Protein AF-0000000066664500 (afdb_homodimer)

Structure (mmCIF, N/CA/C/O backbone):
data_AF-0000000066664500-model_v1
#
loop_
_entity.id
_entity.type
_entity.pdbx_description
1 polymer 'Acyl-CoA reductase'
#
loop_
_atom_site.group_PDB
_atom_site.id
_atom_site.type_symbol
_atom_site.label_atom_id
_atom_site.label_alt_id
_atom_site.label_comp_id
_atom_site.label_asym_id
_atom_site.label_entity_id
_atom_site.label_seq_id
_atom_site.pdbx_PDB_ins_code
_atom_site.Cartn_x
_atom_site.Cartn_y
_atom_site.Cartn_z
_atom_site.occupancy
_atom_site.B_iso_or_equiv
_atom_site.auth_seq_id
_atom_site.auth_comp_id
_atom_site.auth_asym_id
_atom_site.auth_atom_id
_atom_site.pdbx_PDB_model_num
ATOM 1 N N . MET A 1 1 ? -22.906 22.797 33.031 1 75.44 1 MET A N 1
ATOM 2 C CA . MET A 1 1 ? -22.453 21.875 32 1 75.44 1 MET A CA 1
ATOM 3 C C . MET A 1 1 ? -23.5 21.734 30.906 1 75.44 1 MET A C 1
ATOM 5 O O . MET A 1 1 ? -24.688 21.578 31.188 1 75.44 1 MET A O 1
ATOM 9 N N . HIS A 1 2 ? -23.172 22.078 29.672 1 92 2 HIS A N 1
ATOM 10 C CA . HIS A 1 2 ? -24.062 21.953 28.531 1 92 2 HIS A CA 1
ATOM 11 C C . HIS A 1 2 ? -24.047 20.547 27.953 1 92 2 HIS A C 1
ATOM 13 O O . HIS A 1 2 ? -22.969 19.953 27.797 1 92 2 HIS A O 1
ATOM 19 N N . GLU A 1 3 ? -25.203 19.984 27.891 1 95.38 3 GLU A N 1
ATOM 20 C CA . GLU A 1 3 ? -25.312 18.625 27.391 1 95.38 3 GLU A CA 1
ATOM 21 C C . GLU A 1 3 ? -25.969 18.578 26.016 1 95.38 3 GLU A C 1
ATOM 23 O O . GLU A 1 3 ? -26.953 19.281 25.766 1 95.38 3 GLU A O 1
ATOM 28 N N . VAL A 1 4 ? -25.406 17.891 25.141 1 97.38 4 VAL A N 1
ATOM 29 C CA . VAL A 1 4 ? -25.938 17.703 23.781 1 97.38 4 VAL A CA 1
ATOM 30 C C . VAL A 1 4 ? -25.922 16.219 23.422 1 97.38 4 VAL A C 1
ATOM 32 O O . VAL A 1 4 ? -24.969 15.508 23.75 1 97.38 4 VAL A O 1
ATOM 35 N N . ALA A 1 5 ? -27 15.742 22.828 1 98.06 5 ALA A N 1
ATOM 36 C CA . ALA A 1 5 ? -27.078 14.367 22.312 1 98.06 5 ALA A CA 1
ATOM 37 C C . ALA A 1 5 ? -26.797 14.328 20.812 1 98.06 5 ALA A C 1
ATOM 39 O O . ALA A 1 5 ? -27.359 15.117 20.047 1 98.06 5 ALA A O 1
ATOM 40 N N . LEU A 1 6 ? -25.906 13.492 20.453 1 98.44 6 LEU A N 1
ATOM 41 C CA . LEU A 1 6 ? -25.625 13.227 19.047 1 98.44 6 LEU A CA 1
ATOM 42 C C . LEU A 1 6 ? -26.016 11.812 18.656 1 98.44 6 LEU A C 1
ATOM 44 O O . LEU A 1 6 ? -25.922 10.891 19.484 1 98.44 6 LEU A O 1
ATOM 48 N N . PRO A 1 7 ? -26.453 11.641 17.438 1 98.56 7 PRO A N 1
ATOM 49 C CA . PRO A 1 7 ? -26.734 10.289 16.938 1 98.56 7 PRO A CA 1
ATOM 50 C C . PRO A 1 7 ? -25.516 9.602 16.359 1 98.56 7 PRO A C 1
ATOM 52 O O . PRO A 1 7 ? -24.422 10.188 16.328 1 98.56 7 PRO A O 1
ATOM 55 N N . ILE A 1 8 ? -25.656 8.375 15.969 1 98.62 8 ILE A N 1
ATOM 56 C CA . ILE A 1 8 ? -24.719 7.695 15.07 1 98.62 8 ILE A CA 1
ATOM 57 C C . ILE A 1 8 ? -25.406 7.375 13.75 1 98.62 8 ILE A C 1
ATOM 59 O O . ILE A 1 8 ? -26.625 7.57 13.617 1 98.62 8 ILE A O 1
ATOM 63 N N . LEU A 1 9 ? -24.656 7.02 12.781 1 98.62 9 LEU A N 1
ATOM 64 C CA . LEU A 1 9 ? -25.188 6.629 11.477 1 98.62 9 LEU A CA 1
ATOM 65 C C . LEU A 1 9 ? -24.859 5.172 11.172 1 98.62 9 LEU A C 1
ATOM 67 O O . LEU A 1 9 ? -23.703 4.766 11.242 1 98.62 9 LEU A O 1
ATOM 71 N N . VAL A 1 10 ? -25.859 4.395 10.891 1 98.44 10 VAL A N 1
ATOM 72 C CA . VAL A 1 10 ? -25.719 3 10.484 1 98.44 10 VAL A CA 1
ATOM 73 C C . VAL A 1 10 ? -26.25 2.816 9.062 1 98.44 10 VAL A C 1
ATOM 75 O O . VAL A 1 10 ? -27.469 2.838 8.844 1 98.44 10 VAL A O 1
ATOM 78 N N . ASN A 1 11 ? -25.312 2.656 8.156 1 98 11 ASN A N 1
ATOM 79 C CA . ASN A 1 11 ? -25.656 2.518 6.742 1 98 11 ASN A CA 1
ATOM 80 C C . ASN A 1 11 ? -26.578 3.645 6.281 1 98 11 ASN A C 1
ATOM 82 O O . ASN A 1 11 ? -27.625 3.391 5.668 1 98 11 ASN A O 1
ATOM 86 N N . GLY A 1 12 ? -26.203 4.812 6.684 1 97.38 12 GLY A N 1
ATOM 87 C CA . GLY A 1 12 ? -26.875 6.016 6.238 1 97.38 12 GLY A CA 1
ATOM 88 C C . GLY A 1 12 ? -28.094 6.359 7.078 1 97.38 12 GLY A C 1
ATOM 89 O O . GLY A 1 12 ? -28.703 7.41 6.895 1 97.38 12 GLY A O 1
ATOM 90 N N . GLU A 1 13 ? -28.422 5.551 8 1 97.31 13 GLU A N 1
ATOM 91 C CA . GLU A 1 13 ? -29.594 5.793 8.836 1 97.31 13 GLU A CA 1
ATOM 92 C C . GLU A 1 13 ? -29.203 6.344 10.203 1 97.31 13 GLU A C 1
ATOM 94 O O . GLU A 1 13 ? -28.266 5.84 10.836 1 97.31 13 GLU A O 1
ATOM 99 N N . THR A 1 14 ? -29.953 7.305 10.633 1 98.06 14 THR A N 1
ATOM 100 C CA . THR A 1 14 ? -29.688 7.941 11.914 1 98.06 14 THR A CA 1
ATOM 101 C C . THR A 1 14 ? -30.188 7.082 13.062 1 98.06 14 THR A C 1
ATOM 103 O O . THR A 1 14 ? -31.344 6.652 13.062 1 98.06 14 THR A O 1
ATOM 106 N N . VAL A 1 15 ? -29.375 6.84 14 1 98.44 15 VAL A N 1
ATOM 107 C CA . VAL A 1 15 ? -29.719 6.125 15.227 1 98.44 15 VAL A CA 1
ATOM 108 C C . VAL A 1 15 ? -29.469 7.031 16.438 1 98.44 15 VAL A C 1
ATOM 110 O O . VAL A 1 15 ? -28.328 7.242 16.844 1 98.44 15 VAL A O 1
ATOM 113 N N . ALA A 1 16 ? -30.516 7.43 17.078 1 97.94 16 ALA A N 1
ATOM 114 C CA . ALA A 1 16 ? -30.422 8.359 18.203 1 97.94 16 ALA A CA 1
ATOM 115 C C . ALA A 1 16 ? -30.328 7.617 19.531 1 97.94 16 ALA A C 1
ATOM 117 O O . ALA A 1 16 ? -29.844 8.164 20.531 1 97.94 16 ALA A O 1
ATOM 118 N N . ASP A 1 17 ? -30.859 6.441 19.5 1 97.12 17 ASP A N 1
ATOM 119 C CA . ASP A 1 17 ? -30.906 5.602 20.688 1 97.12 17 ASP A CA 1
ATOM 120 C C . ASP A 1 17 ? -30.641 4.137 20.344 1 97.12 17 ASP A C 1
ATOM 122 O O . ASP A 1 17 ? -31.359 3.551 19.531 1 97.12 17 ASP A O 1
ATOM 126 N N . SER A 1 18 ? -29.641 3.541 21 1 95.69 18 SER A N 1
ATOM 127 C CA . SER A 1 18 ? -29.281 2.16 20.703 1 95.69 18 SER A CA 1
ATOM 128 C C . SER A 1 18 ? -29.969 1.187 21.656 1 95.69 18 SER A C 1
ATOM 130 O O . SER A 1 18 ? -29.766 -0.027 21.562 1 95.69 18 SER A O 1
ATOM 132 N N . GLY A 1 19 ? -30.672 1.673 22.578 1 95.88 19 GLY A N 1
ATOM 133 C CA . GLY A 1 19 ? -31.422 0.835 23.516 1 95.88 19 GLY A CA 1
ATOM 134 C C . GLY A 1 19 ? -30.641 0.507 24.766 1 95.88 19 GLY A C 1
ATOM 135 O O . GLY A 1 19 ? -31.141 -0.178 25.656 1 95.88 19 GLY A O 1
ATOM 136 N N . VAL A 1 20 ? -29.391 0.941 24.844 1 96.81 20 VAL A N 1
ATOM 137 C CA . VAL A 1 20 ? -28.562 0.758 26.031 1 96.81 20 VAL A CA 1
ATOM 138 C C . VAL A 1 20 ? -28.031 2.109 26.5 1 96.81 20 VAL A C 1
ATOM 140 O O . VAL A 1 20 ? -28.25 3.133 25.844 1 96.81 20 VAL A O 1
ATOM 143 N N . GLU A 1 21 ? -27.391 2.068 27.688 1 96.94 21 GLU A N 1
ATOM 144 C CA . GLU A 1 21 ? -26.828 3.305 28.219 1 96.94 21 GLU A CA 1
ATOM 145 C C . GLU A 1 21 ? -25.859 3.941 27.219 1 96.94 21 GLU A C 1
ATOM 147 O O . GLU A 1 21 ? -24.938 3.279 26.734 1 96.94 21 GLU A O 1
ATOM 152 N N . PRO A 1 22 ? -26.094 5.141 26.875 1 97.56 22 PRO A N 1
ATOM 153 C CA . PRO A 1 22 ? -25.219 5.812 25.906 1 97.56 22 PRO A CA 1
ATOM 154 C C . PRO A 1 22 ? -23.828 6.098 26.469 1 97.56 22 PRO A C 1
ATOM 156 O O . PRO A 1 22 ? -23.609 5.977 27.672 1 97.56 22 PRO A O 1
ATOM 159 N N . LEU A 1 23 ? -22.938 6.371 25.594 1 98.06 23 LEU A N 1
ATOM 160 C CA . LEU A 1 23 ? -21.609 6.844 25.984 1 98.06 23 LEU A CA 1
ATOM 161 C C . LEU A 1 23 ? -21.641 8.336 26.297 1 98.06 23 LEU A C 1
ATOM 163 O O . LEU A 1 23 ? -22.391 9.086 25.672 1 98.06 23 LEU A O 1
ATOM 167 N N . VAL A 1 24 ? -20.844 8.719 27.234 1 97.81 24 VAL A N 1
ATOM 168 C CA . VAL A 1 24 ? -20.734 10.125 27.609 1 97.81 24 VAL A CA 1
ATOM 169 C C . VAL A 1 24 ? -19.297 10.602 27.453 1 97.81 24 VAL A C 1
ATOM 171 O O . VAL A 1 24 ? -18.375 9.984 27.969 1 97.81 24 VAL A O 1
ATOM 174 N N . VAL A 1 25 ? -19.172 11.656 26.703 1 97.5 25 VAL A N 1
ATOM 175 C CA . VAL A 1 25 ? -17.859 12.289 26.547 1 97.5 25 VAL A CA 1
ATOM 176 C C . VAL A 1 25 ? -17.891 13.695 27.156 1 97.5 25 VAL A C 1
ATOM 178 O O . VAL A 1 25 ? -18.719 14.523 26.766 1 97.5 25 VAL A O 1
ATOM 181 N N . THR A 1 26 ? -16.953 13.93 28.078 1 96.81 26 THR A N 1
ATOM 182 C CA . THR A 1 26 ? -16.906 15.211 28.766 1 96.81 26 THR A CA 1
ATOM 183 C C . THR A 1 26 ? -15.695 16.016 28.297 1 96.81 26 THR A C 1
ATOM 185 O O . THR A 1 26 ? -14.594 15.484 28.172 1 96.81 26 THR A O 1
ATOM 188 N N . TYR A 1 27 ? -15.953 17.281 28.109 1 94.88 27 TYR A N 1
ATOM 189 C CA . TYR A 1 27 ? -14.898 18.188 27.656 1 94.88 27 TYR A CA 1
ATOM 190 C C . TYR A 1 27 ? -14.562 19.219 28.719 1 94.88 27 TYR A C 1
ATOM 192 O O . TYR A 1 27 ? -15.43 19.609 29.516 1 94.88 27 TYR A O 1
ATOM 200 N N . GLU A 1 28 ? -13.344 19.641 28.688 1 92.38 28 GLU A N 1
ATOM 201 C CA . GLU A 1 28 ? -12.883 20.625 29.656 1 92.38 28 GLU A CA 1
ATOM 202 C C . GLU A 1 28 ? -13.617 21.953 29.469 1 92.38 28 GLU A C 1
ATOM 204 O O . GLU A 1 28 ? -13.656 22.781 30.391 1 92.38 28 GLU A O 1
ATOM 209 N N . SER A 1 29 ? -14.164 22.172 28.312 1 90.5 29 SER A N 1
ATOM 210 C CA . SER A 1 29 ? -14.898 23.406 28.031 1 90.5 29 SER A CA 1
ATOM 211 C C . SER A 1 29 ? -16.203 23.453 28.797 1 90.5 29 SER A C 1
ATOM 213 O O . SER A 1 29 ? -16.891 24.484 28.812 1 90.5 29 SER A O 1
ATOM 215 N N . GLY A 1 30 ? -16.594 22.328 29.406 1 92.94 30 GLY A N 1
ATOM 216 C CA . GLY A 1 30 ? -17.828 22.266 30.172 1 92.94 30 GLY A CA 1
ATOM 217 C C . GLY A 1 30 ? -18.969 21.625 29.406 1 92.94 30 GLY A C 1
ATOM 218 O O . GLY A 1 30 ? -20.094 21.562 29.906 1 92.94 30 GLY A O 1
ATOM 219 N N . TRP A 1 31 ? -18.641 21.141 28.266 1 95.25 31 TRP A N 1
ATOM 220 C CA . TRP A 1 31 ? -19.656 20.5 27.453 1 95.25 31 TRP A CA 1
ATOM 221 C C . TRP A 1 31 ? -19.594 18.984 27.594 1 95.25 31 TRP A C 1
ATOM 223 O O . TRP A 1 31 ? -18.516 18.422 27.797 1 95.25 31 TRP A O 1
ATOM 233 N N . ARG A 1 32 ? -20.719 18.391 27.516 1 96.88 32 ARG A N 1
ATOM 234 C CA . ARG A 1 32 ? -20.859 16.938 27.562 1 96.88 32 ARG A CA 1
ATOM 235 C C . ARG A 1 32 ? -21.688 16.438 26.375 1 96.88 32 ARG A C 1
ATOM 237 O O . ARG A 1 32 ? -22.766 16.969 26.109 1 96.88 32 ARG A O 1
ATOM 244 N N . ILE A 1 33 ? -21.172 15.438 25.75 1 98 33 ILE A N 1
ATOM 245 C CA . ILE A 1 33 ? -21.891 14.852 24.625 1 98 33 ILE A CA 1
ATOM 246 C C . ILE A 1 33 ? -22.312 13.422 24.969 1 98 33 ILE A C 1
ATOM 248 O O . ILE A 1 33 ? -21.516 12.641 25.5 1 98 33 ILE A O 1
ATOM 252 N N . THR A 1 34 ? -23.547 13.148 24.734 1 98.25 34 THR A N 1
ATOM 253 C CA . THR A 1 34 ? -24.016 11.766 24.797 1 98.25 34 THR A CA 1
ATOM 254 C C . THR A 1 34 ? -24.203 11.203 23.391 1 98.25 34 THR A C 1
ATOM 256 O O . THR A 1 34 ? -24.688 11.906 22.5 1 98.25 34 THR A O 1
ATOM 259 N N . ILE A 1 35 ? -23.828 9.969 23.188 1 98.56 35 ILE A N 1
ATOM 260 C CA . ILE A 1 35 ? -23.875 9.352 21.859 1 98.56 35 ILE A CA 1
ATOM 261 C C . ILE A 1 35 ? -24.172 7.859 22 1 98.56 35 ILE A C 1
ATOM 263 O O . ILE A 1 35 ? -23.672 7.199 22.906 1 98.56 35 ILE A O 1
ATOM 267 N N . PRO A 1 36 ? -24.969 7.305 21.156 1 98.62 36 PRO A N 1
ATOM 268 C CA . PRO A 1 36 ? -25.344 5.895 21.297 1 98.62 36 PRO A CA 1
ATOM 269 C C . PRO A 1 36 ? -24.141 4.957 21.25 1 98.62 36 PRO A C 1
ATOM 271 O O . PRO A 1 36 ? -23.219 5.156 20.453 1 98.62 36 PRO A O 1
ATOM 274 N N . ARG A 1 37 ? -24.141 4 22.125 1 97.88 37 ARG A N 1
ATOM 275 C CA . ARG A 1 37 ? -23.156 2.93 22.109 1 97.88 37 ARG A CA 1
ATOM 276 C C . ARG A 1 37 ? -23.438 1.922 21.016 1 97.88 37 ARG A C 1
ATOM 278 O O . ARG A 1 37 ? -24.578 1.472 20.859 1 97.88 37 ARG A O 1
ATOM 285 N N . PRO A 1 38 ? -22.469 1.564 20.203 1 97.62 38 PRO A N 1
ATOM 286 C CA . PRO A 1 38 ? -22.703 0.499 19.219 1 97.62 38 PRO A CA 1
ATOM 287 C C . PRO A 1 38 ? -22.922 -0.864 19.875 1 97.62 38 PRO A C 1
ATOM 289 O O . PRO A 1 38 ? -21.984 -1.439 20.438 1 97.62 38 PRO A O 1
ATOM 292 N N . THR A 1 39 ? -24.094 -1.383 19.75 1 96.75 39 THR A N 1
ATOM 293 C CA . THR A 1 39 ? -24.406 -2.715 20.25 1 96.75 39 THR A CA 1
ATOM 294 C C . THR A 1 39 ? -24.062 -3.781 19.219 1 96.75 39 THR A C 1
ATOM 296 O O . THR A 1 39 ? -23.766 -3.463 18.062 1 96.75 39 THR A O 1
ATOM 299 N N . ALA A 1 40 ? -24.094 -5.027 19.656 1 96.25 40 ALA A N 1
ATOM 300 C CA . ALA A 1 40 ? -23.859 -6.145 18.75 1 96.25 40 ALA A CA 1
ATOM 301 C C . ALA A 1 40 ? -24.859 -6.125 17.594 1 96.25 40 ALA A C 1
ATOM 303 O O . ALA A 1 40 ? -24.516 -6.457 16.453 1 96.25 40 ALA A O 1
ATOM 304 N N . GLU A 1 41 ? -26.016 -5.738 17.906 1 96.69 41 GLU A N 1
ATOM 305 C CA . GLU A 1 41 ? -27.062 -5.668 16.891 1 96.69 41 GLU A CA 1
ATOM 306 C C . GLU A 1 41 ? -26.75 -4.594 15.852 1 96.69 41 GLU A C 1
ATOM 308 O O . GLU A 1 41 ? -26.906 -4.82 14.648 1 96.69 41 GLU A O 1
ATOM 313 N N . LEU A 1 42 ? -26.328 -3.48 16.312 1 96.81 42 LEU A N 1
ATOM 314 C CA . LEU A 1 42 ? -25.984 -2.398 15.391 1 96.81 42 LEU A CA 1
ATOM 315 C C . LEU A 1 42 ? -24.781 -2.773 14.531 1 96.81 42 LEU A C 1
ATOM 317 O O . LEU A 1 42 ? -24.719 -2.441 13.344 1 96.81 42 LEU A O 1
ATOM 321 N N . VAL A 1 43 ? -23.828 -3.438 15.164 1 97.38 43 VAL A N 1
ATOM 322 C CA . VAL A 1 43 ? -22.672 -3.906 14.422 1 97.38 43 VAL A CA 1
ATOM 323 C C . VAL A 1 43 ? -23.109 -4.852 13.305 1 97.38 43 VAL A C 1
ATOM 325 O O . VAL A 1 43 ? -22.672 -4.707 12.156 1 97.38 43 VAL A O 1
ATOM 328 N N . ARG A 1 44 ? -23.969 -5.781 13.609 1 97.25 44 ARG A N 1
ATOM 329 C CA . ARG A 1 44 ? -24.484 -6.699 12.602 1 97.25 44 ARG A CA 1
ATOM 330 C C . ARG A 1 44 ? -25.203 -5.941 11.484 1 97.25 44 ARG A C 1
ATOM 332 O O . ARG A 1 44 ? -25.094 -6.309 10.312 1 97.25 44 ARG A O 1
ATOM 339 N N . ASP A 1 45 ? -25.906 -4.93 11.875 1 97.5 45 ASP A N 1
ATOM 340 C CA . ASP A 1 45 ? -26.609 -4.125 10.883 1 97.5 45 ASP A CA 1
ATOM 341 C C . ASP A 1 45 ? -25.641 -3.453 9.922 1 97.5 45 ASP A C 1
ATOM 343 O O . ASP A 1 45 ? -25.859 -3.441 8.703 1 97.5 45 ASP A O 1
ATOM 347 N N . VAL A 1 46 ? -24.594 -2.883 10.477 1 97.5 46 VAL A N 1
ATOM 348 C CA . VAL A 1 46 ? -23.578 -2.252 9.648 1 97.5 46 VAL A CA 1
ATOM 349 C C . VAL A 1 46 ? -23 -3.273 8.672 1 97.5 46 VAL A C 1
ATOM 351 O O . VAL A 1 46 ? -22.812 -2.975 7.488 1 97.5 46 VAL A O 1
ATOM 354 N N . LEU A 1 47 ? -22.812 -4.508 9.148 1 96.69 47 LEU A N 1
ATOM 355 C CA . LEU A 1 47 ? -22.078 -5.527 8.398 1 96.69 47 LEU A CA 1
ATOM 356 C C . LEU A 1 47 ? -23 -6.207 7.383 1 96.69 47 LEU A C 1
ATOM 358 O O . LEU A 1 47 ? -22.531 -7.02 6.574 1 96.69 47 LEU A O 1
ATOM 362 N N . LYS A 1 48 ? -24.297 -5.816 7.344 1 95.38 48 LYS A N 1
ATOM 363 C CA . LYS A 1 48 ? -25.25 -6.352 6.363 1 95.38 48 LYS A CA 1
ATOM 364 C C . LYS A 1 48 ? -24.969 -5.789 4.973 1 95.38 48 LYS A C 1
ATOM 366 O O . LYS A 1 48 ? -25.328 -6.406 3.967 1 95.38 48 LYS A O 1
ATOM 371 N N . THR A 1 49 ? -24.422 -4.633 4.93 1 95.25 49 THR A N 1
ATOM 372 C CA . THR A 1 49 ? -24.094 -4.051 3.633 1 95.25 49 THR A CA 1
ATOM 373 C C . THR A 1 49 ? -23.016 -4.859 2.926 1 95.25 49 THR A C 1
ATOM 375 O O . THR A 1 49 ? -21.953 -5.117 3.5 1 95.25 49 THR A O 1
ATOM 378 N N . GLN A 1 50 ? -23.297 -5.207 1.733 1 94.38 50 GLN A N 1
ATOM 379 C CA . GLN A 1 50 ? -22.359 -6.039 0.981 1 94.38 50 GLN A CA 1
ATOM 380 C C . GLN A 1 50 ? -21.094 -5.27 0.645 1 94.38 50 GLN A C 1
ATOM 382 O O . GLN A 1 50 ? -21.141 -4.078 0.331 1 94.38 50 GLN A O 1
ATOM 387 N N . ARG A 1 51 ? -20.016 -5.969 0.596 1 93.81 51 ARG A N 1
ATOM 388 C CA . ARG A 1 51 ? -18.703 -5.383 0.379 1 93.81 51 ARG A CA 1
ATOM 389 C C . ARG A 1 51 ? -18.594 -4.789 -1.02 1 93.81 51 ARG A C 1
ATOM 391 O O . ARG A 1 51 ? -17.828 -3.84 -1.237 1 93.81 51 ARG A O 1
ATOM 398 N N . ASP A 1 52 ? -19.328 -5.316 -1.947 1 93.69 52 ASP A N 1
ATOM 399 C CA . ASP A 1 52 ? -19.219 -4.84 -3.324 1 93.69 52 ASP A CA 1
ATOM 400 C C . ASP A 1 52 ? -20.438 -4.012 -3.715 1 93.69 52 ASP A C 1
ATOM 402 O O . ASP A 1 52 ? -20.75 -3.873 -4.898 1 93.69 52 ASP A O 1
ATOM 406 N N . ALA A 1 53 ? -21.125 -3.434 -2.74 1 96.12 53 ALA A N 1
ATOM 407 C CA . ALA A 1 53 ? -22.375 -2.73 -2.951 1 96.12 53 ALA A CA 1
ATOM 408 C C . ALA A 1 53 ? -22.203 -1.574 -3.932 1 96.12 53 ALA A C 1
ATOM 410 O O . ALA A 1 53 ? -23.141 -1.219 -4.652 1 96.12 53 ALA A O 1
ATOM 411 N N . LEU A 1 54 ? -20.984 -1.002 -3.992 1 97.94 54 LEU A N 1
ATOM 412 C CA . LEU A 1 54 ? -20.781 0.194 -4.805 1 97.94 54 LEU A CA 1
ATOM 413 C C . LEU A 1 54 ? -19.969 -0.128 -6.059 1 97.94 54 LEU A C 1
ATOM 415 O O . LEU A 1 54 ? -19.656 0.766 -6.848 1 97.94 54 LEU A O 1
ATOM 419 N N . ALA A 1 55 ? -19.641 -1.363 -6.297 1 96.38 55 ALA A N 1
ATOM 420 C CA . ALA A 1 55 ? -18.656 -1.754 -7.309 1 96.38 55 ALA A CA 1
ATOM 421 C C . ALA A 1 55 ? -19.078 -1.277 -8.695 1 96.38 55 ALA A C 1
ATOM 423 O O . ALA A 1 55 ? -18.25 -0.904 -9.516 1 96.38 55 ALA A O 1
ATOM 424 N N . GLU A 1 56 ? -20.375 -1.222 -8.93 1 94.12 56 GLU A N 1
ATOM 425 C CA . GLU A 1 56 ? -20.859 -0.909 -10.273 1 94.12 56 GLU A CA 1
ATOM 426 C C . GLU A 1 56 ? -21.312 0.544 -10.375 1 94.12 56 GLU A C 1
ATOM 428 O O . GLU A 1 56 ? -21.781 0.984 -11.43 1 94.12 56 GLU A O 1
ATOM 433 N N . LEU A 1 57 ? -21.234 1.276 -9.258 1 97.88 57 LEU A N 1
ATOM 434 C CA . LEU A 1 57 ? -21.609 2.688 -9.297 1 97.88 57 LEU A CA 1
ATOM 435 C C . LEU A 1 57 ? -20.562 3.502 -10.055 1 97.88 57 LEU A C 1
ATOM 437 O O . LEU A 1 57 ? -19.359 3.436 -9.734 1 97.88 57 LEU A O 1
ATOM 441 N N . HIS A 1 58 ? -21 4.227 -11.062 1 98.25 58 HIS A N 1
ATOM 442 C CA . HIS A 1 58 ? -20.062 4.996 -11.875 1 98.25 58 HIS A CA 1
ATOM 443 C C . HIS A 1 58 ? -19.453 6.141 -11.078 1 98.25 58 HIS A C 1
ATOM 445 O O . HIS A 1 58 ? -20.141 6.793 -10.289 1 98.25 58 HIS A O 1
ATOM 451 N N . LEU A 1 59 ? -18.188 6.449 -11.32 1 98.62 59 LEU A N 1
ATOM 452 C CA . LEU A 1 59 ? -17.5 7.527 -10.633 1 98.62 59 LEU A CA 1
ATOM 453 C C . LEU A 1 59 ? -18.219 8.859 -10.836 1 98.62 59 LEU A C 1
ATOM 455 O O . LEU A 1 59 ? -18.25 9.695 -9.93 1 98.62 59 LEU A O 1
ATOM 459 N N . ASP A 1 60 ? -18.766 9.008 -11.953 1 98.19 60 ASP A N 1
ATOM 460 C CA . ASP A 1 60 ? -19.516 10.227 -12.25 1 98.19 60 ASP A CA 1
ATOM 461 C C . ASP A 1 60 ? -20.672 10.414 -11.266 1 98.19 60 ASP A C 1
ATOM 463 O O . ASP A 1 60 ? -20.891 11.516 -10.766 1 98.19 60 ASP A O 1
ATOM 467 N N . GLU A 1 61 ? -21.391 9.344 -10.992 1 98.44 61 GLU A N 1
ATOM 468 C CA . GLU A 1 61 ? -22.484 9.398 -10.039 1 98.44 61 GLU A CA 1
ATOM 469 C C . GLU A 1 61 ? -21.984 9.734 -8.641 1 98.44 61 GLU A C 1
ATOM 471 O O . GLU A 1 61 ? -22.609 10.516 -7.914 1 98.44 61 GLU A O 1
ATOM 476 N N . ILE A 1 62 ? -20.906 9.211 -8.328 1 98.81 62 ILE A N 1
ATOM 477 C CA . ILE A 1 62 ? -20.312 9.445 -7.023 1 98.81 62 ILE A CA 1
ATOM 478 C C . ILE A 1 62 ? -19.922 10.914 -6.891 1 98.81 62 ILE A C 1
ATOM 480 O O . ILE A 1 62 ? -20.266 11.57 -5.902 1 98.81 62 ILE A O 1
ATOM 484 N N . THR A 1 63 ? -19.266 11.461 -7.898 1 98.75 63 THR A N 1
ATOM 485 C CA . THR A 1 63 ? -18.75 12.82 -7.809 1 98.75 63 THR A CA 1
ATOM 486 C C . THR A 1 63 ? -19.891 13.836 -7.879 1 98.75 63 THR A C 1
ATOM 488 O O . THR A 1 63 ? -19.828 14.883 -7.23 1 98.75 63 THR A O 1
ATOM 491 N N . VAL A 1 64 ? -20.906 13.523 -8.641 1 98.75 64 VAL A N 1
ATOM 492 C CA . VAL A 1 64 ? -22.078 14.398 -8.695 1 98.75 64 VAL A CA 1
ATOM 493 C C . VAL A 1 64 ? -22.734 14.461 -7.324 1 98.75 64 VAL A C 1
ATOM 495 O O . VAL A 1 64 ? -23.094 15.547 -6.848 1 98.75 64 VAL A O 1
ATOM 498 N N . PHE A 1 65 ? -22.922 13.344 -6.754 1 98.75 65 PHE A N 1
ATOM 499 C CA . PHE A 1 65 ? -23.547 13.281 -5.434 1 98.75 65 PHE A CA 1
ATOM 500 C C . PHE A 1 65 ? -22.734 14.062 -4.414 1 98.75 65 PHE A C 1
ATOM 502 O O . PHE A 1 65 ? -23.266 14.875 -3.666 1 98.75 65 PHE A O 1
ATOM 509 N N . LEU A 1 66 ? -21.406 13.82 -4.359 1 98.62 66 LEU A N 1
ATOM 510 C CA . LEU A 1 66 ? -20.547 14.484 -3.389 1 98.62 66 LEU A CA 1
ATOM 511 C C . LEU A 1 66 ? -20.5 15.992 -3.637 1 98.62 66 LEU A C 1
ATOM 513 O O . LEU A 1 66 ? -20.391 16.781 -2.693 1 98.62 66 LEU A O 1
ATOM 517 N N . GLU A 1 67 ? -20.562 16.359 -4.879 1 98.56 67 GLU A N 1
ATOM 518 C CA . GLU A 1 67 ? -20.609 17.781 -5.188 1 98.56 67 GLU A CA 1
ATOM 519 C C . GLU A 1 67 ? -21.875 18.438 -4.621 1 98.56 67 GLU A C 1
ATOM 521 O O . GLU A 1 67 ? -21.844 19.562 -4.145 1 98.56 67 GLU A O 1
ATOM 526 N N . ARG A 1 68 ? -22.953 17.734 -4.707 1 98.5 68 ARG A N 1
ATOM 527 C CA . ARG A 1 68 ? -24.203 18.25 -4.125 1 98.5 68 ARG A CA 1
ATOM 528 C C . ARG A 1 68 ? -24.062 18.406 -2.615 1 98.5 68 ARG A C 1
ATOM 530 O O . ARG A 1 68 ? -24.516 19.406 -2.053 1 98.5 68 ARG A O 1
ATOM 537 N N . VAL A 1 69 ? -23.469 17.469 -2.014 1 98.19 69 VAL A N 1
ATOM 538 C CA . VAL A 1 69 ? -23.219 17.562 -0.58 1 98.19 69 VAL A CA 1
ATOM 539 C C . VAL A 1 69 ? -22.312 18.766 -0.289 1 98.19 69 VAL A C 1
ATOM 541 O O . VAL A 1 69 ? -22.594 19.547 0.619 1 98.19 69 VAL A O 1
ATOM 544 N N . GLY A 1 70 ? -21.281 18.938 -1.087 1 97.81 70 GLY A N 1
ATOM 545 C CA . GLY A 1 70 ? -20.359 20.047 -0.933 1 97.81 70 GLY A CA 1
ATOM 546 C C . GLY A 1 70 ? -21.031 21.391 -1.09 1 97.81 70 GLY A C 1
ATOM 547 O O . GLY A 1 70 ? -20.688 22.344 -0.389 1 97.81 70 GLY A O 1
ATOM 548 N N . ARG A 1 71 ? -21.938 21.469 -1.954 1 97.62 71 ARG A N 1
ATOM 549 C CA . ARG A 1 71 ? -22.656 22.719 -2.172 1 97.62 71 ARG A CA 1
ATOM 550 C C . ARG A 1 71 ? -23.422 23.141 -0.922 1 97.62 71 ARG A C 1
ATOM 552 O O . ARG A 1 71 ? -23.453 24.312 -0.56 1 97.62 71 ARG A O 1
ATOM 559 N N . LEU A 1 72 ? -24.016 22.188 -0.306 1 97.75 72 LEU A N 1
ATOM 560 C CA . LEU A 1 72 ? -24.703 22.5 0.939 1 97.75 72 LEU A CA 1
ATOM 561 C C . LEU A 1 72 ? -23.734 22.984 2 1 97.75 72 LEU A C 1
ATOM 563 O O . LEU A 1 72 ? -24 23.984 2.684 1 97.75 72 LEU A O 1
ATOM 567 N N . TRP A 1 73 ? -22.594 22.422 2.057 1 96.19 73 TRP A N 1
ATOM 568 C CA . TRP A 1 73 ? -21.609 22.766 3.066 1 96.19 73 TRP A CA 1
ATOM 569 C C . TRP A 1 73 ? -20.922 24.078 2.725 1 96.19 73 TRP A C 1
ATOM 571 O O . TRP A 1 73 ? -20.297 24.703 3.586 1 96.19 73 TRP A O 1
ATOM 581 N N . GLY A 1 74 ? -20.984 24.406 1.475 1 96.5 74 GLY A N 1
ATOM 582 C CA . GLY A 1 74 ? -20.438 25.688 1.064 1 96.5 74 GLY A CA 1
ATOM 583 C C . GLY A 1 74 ? -21.297 26.859 1.468 1 96.5 74 GLY A C 1
ATOM 584 O O . GLY A 1 74 ? -20.844 28.016 1.459 1 96.5 74 GLY A O 1
ATOM 585 N N . ASP A 1 75 ? -22.516 26.594 1.879 1 96.75 75 ASP A N 1
ATOM 586 C CA . ASP A 1 75 ? -23.469 27.625 2.312 1 96.75 75 ASP A CA 1
ATOM 587 C C . ASP A 1 75 ? -23.422 27.797 3.828 1 96.75 75 ASP A C 1
ATOM 589 O O . ASP A 1 75 ? -23.875 26.922 4.574 1 96.75 75 ASP A O 1
ATOM 593 N N . PRO A 1 76 ? -22.969 28.969 4.281 1 94.88 76 PRO A N 1
ATOM 594 C CA . PRO A 1 76 ? -22.938 29.188 5.727 1 94.88 76 PRO A CA 1
ATOM 595 C C . PRO A 1 76 ? -24.328 29.156 6.355 1 94.88 76 PRO A C 1
ATOM 597 O O . PRO A 1 76 ? -24.469 29 7.574 1 94.88 76 PRO A O 1
ATOM 600 N N . GLY A 1 77 ? -25.375 29.297 5.52 1 95.88 77 GLY A N 1
ATOM 601 C CA . GLY A 1 77 ? -26.75 29.297 6.012 1 95.88 77 GLY A CA 1
ATOM 602 C C . GLY A 1 77 ? -27.344 27.906 6.129 1 95.88 77 GLY A C 1
ATOM 603 O O . GLY A 1 77 ? -28.422 27.734 6.695 1 95.88 77 GLY A O 1
ATOM 604 N N . TYR A 1 78 ? -26.703 26.906 5.633 1 97.5 78 TYR A N 1
ATOM 605 C CA . TYR A 1 78 ? -27.188 25.531 5.754 1 97.5 78 TYR A CA 1
ATOM 606 C C . TYR A 1 78 ? -27.219 25.094 7.215 1 97.5 78 TYR A C 1
ATOM 608 O O . TYR A 1 78 ? -26.188 25.094 7.891 1 97.5 78 TYR A O 1
ATOM 616 N N . PRO A 1 79 ? -28.375 24.75 7.723 1 97.38 79 PRO A N 1
ATOM 617 C CA . PRO A 1 79 ? -28.516 24.484 9.156 1 97.38 79 PRO A CA 1
ATOM 618 C C . PRO A 1 79 ? -27.531 23.422 9.656 1 97.38 79 PRO A C 1
ATOM 620 O O . PRO A 1 79 ? -26.969 23.562 10.742 1 97.38 79 PRO A O 1
ATOM 623 N N . GLY A 1 80 ? -27.391 22.406 8.875 1 96.44 80 GLY A N 1
ATOM 624 C CA . GLY A 1 80 ? -26.469 21.375 9.281 1 96.44 80 GLY A CA 1
ATOM 625 C C . GLY A 1 80 ? -25.062 21.891 9.523 1 96.44 80 GLY A C 1
ATOM 626 O O . GLY A 1 80 ? -24.422 21.516 10.508 1 96.44 80 GLY A O 1
ATOM 627 N N . ARG A 1 81 ? -24.562 22.719 8.656 1 97.12 81 ARG A N 1
ATOM 628 C CA . ARG A 1 81 ? -23.234 23.312 8.797 1 97.12 81 ARG A CA 1
ATOM 629 C C . ARG A 1 81 ? -23.188 24.281 9.977 1 97.12 81 ARG A C 1
ATOM 631 O O . ARG A 1 81 ? -22.266 24.25 10.781 1 97.12 81 ARG A O 1
ATOM 638 N N . ARG A 1 82 ? -24.203 25.094 10.094 1 97.19 82 ARG A N 1
ATOM 639 C CA . ARG A 1 82 ? -24.266 26.109 11.141 1 97.19 82 ARG A CA 1
ATOM 640 C C . ARG A 1 82 ? -24.219 25.469 12.523 1 97.19 82 ARG A C 1
ATOM 642 O O . ARG A 1 82 ? -23.453 25.906 13.391 1 97.19 82 ARG A O 1
ATOM 649 N N . ASP A 1 83 ? -25.031 24.469 12.672 1 97.56 83 ASP A N 1
ATOM 650 C CA . ASP A 1 83 ? -25.078 23.781 13.953 1 97.56 83 ASP A CA 1
ATOM 651 C C . ASP A 1 83 ? -23.75 23.078 14.242 1 97.56 83 ASP A C 1
ATOM 653 O O . ASP A 1 83 ? -23.297 23.047 15.383 1 97.56 83 ASP A O 1
ATOM 657 N N . ALA A 1 84 ? -23.172 22.547 13.227 1 97.81 84 ALA A N 1
ATOM 658 C CA . ALA A 1 84 ? -21.906 21.844 13.383 1 97.81 84 ALA A CA 1
ATOM 659 C C . ALA A 1 84 ? -20.797 22.812 13.805 1 97.81 84 ALA A C 1
ATOM 661 O O . ALA A 1 84 ? -20 22.516 14.703 1 97.81 84 ALA A O 1
ATOM 662 N N . VAL A 1 85 ? -20.75 23.984 13.164 1 97.69 85 VAL A N 1
ATOM 663 C CA . VAL A 1 85 ? -19.734 24.984 13.492 1 97.69 85 VAL A CA 1
ATOM 664 C C . VAL A 1 85 ? -19.859 25.375 14.961 1 97.69 85 VAL A C 1
ATOM 666 O O . VAL A 1 85 ? -18.875 25.391 15.695 1 97.69 85 VAL A O 1
ATOM 669 N N . ALA A 1 86 ? -21.078 25.594 15.383 1 96.69 86 ALA A N 1
ATOM 670 C CA . ALA A 1 86 ? -21.328 26.047 16.75 1 96.69 86 ALA A CA 1
ATOM 671 C C . ALA A 1 86 ? -20.891 25 17.766 1 96.69 86 ALA A C 1
ATOM 673 O O . ALA A 1 86 ? -20.203 25.328 18.75 1 96.69 86 ALA A O 1
ATOM 674 N N . LEU A 1 87 ? -21.25 23.812 17.516 1 97.25 87 LEU A N 1
ATOM 675 C CA . LEU A 1 87 ? -20.953 22.75 18.469 1 97.25 87 LEU A CA 1
ATOM 676 C C . LEU A 1 87 ? -19.469 22.375 18.422 1 97.25 87 LEU A C 1
ATOM 678 O O . LEU A 1 87 ? -18.844 22.156 19.453 1 97.25 87 LEU A O 1
ATOM 682 N N . ALA A 1 88 ? -18.906 22.25 17.219 1 97 88 ALA A N 1
ATOM 683 C CA . ALA A 1 88 ? -17.516 21.859 17.078 1 97 88 ALA A CA 1
ATOM 684 C C . ALA A 1 88 ? -16.594 22.875 17.781 1 97 88 ALA A C 1
ATOM 686 O O . ALA A 1 88 ? -15.602 22.484 18.391 1 97 88 ALA A O 1
ATOM 687 N N . ALA A 1 89 ? -16.922 24.141 17.672 1 95.56 89 ALA A N 1
ATOM 688 C CA . ALA A 1 89 ? -16.109 25.188 18.281 1 95.56 89 ALA A CA 1
ATOM 689 C C . ALA A 1 89 ? -16.078 25.047 19.812 1 95.56 89 ALA A C 1
ATOM 691 O O . ALA A 1 89 ? -15.172 25.547 20.469 1 95.56 89 ALA A O 1
ATOM 692 N N . ARG A 1 90 ? -17.047 24.297 20.344 1 94.81 90 ARG A N 1
ATOM 693 C CA . ARG A 1 90 ? -17.156 24.156 21.797 1 94.81 90 ARG A CA 1
ATOM 694 C C . ARG A 1 90 ? -16.406 22.938 22.297 1 94.81 90 ARG A C 1
ATOM 696 O O . ARG A 1 90 ? -16.047 22.859 23.469 1 94.81 90 ARG A O 1
ATOM 703 N N . ILE A 1 91 ? -16.141 22.047 21.375 1 94.81 91 ILE A N 1
ATOM 704 C CA . ILE A 1 91 ? -15.672 20.781 21.922 1 94.81 91 ILE A CA 1
ATOM 705 C C . ILE A 1 91 ? -14.281 20.469 21.359 1 94.81 91 ILE A C 1
ATOM 707 O O . ILE A 1 91 ? -13.516 19.719 21.969 1 94.81 91 ILE A O 1
ATOM 711 N N . THR A 1 92 ? -13.859 21 20.25 1 94.5 92 THR A N 1
ATOM 712 C CA . THR A 1 92 ? -12.609 20.625 19.609 1 94.5 92 THR A CA 1
ATOM 713 C C . THR A 1 92 ? -11.445 21.438 20.172 1 94.5 92 THR A C 1
ATOM 715 O O . THR A 1 92 ? -10.281 21.062 20 1 94.5 92 THR A O 1
ATOM 718 N N . GLY A 1 93 ? -11.766 22.641 20.734 1 92.94 93 GLY A N 1
ATOM 719 C CA . GLY A 1 93 ? -10.734 23.562 21.188 1 92.94 93 GLY A CA 1
ATOM 720 C C . GLY A 1 93 ? -10.398 24.609 20.141 1 92.94 93 GLY A C 1
ATOM 721 O O . GLY A 1 93 ? -9.633 25.531 20.422 1 92.94 93 GLY A O 1
ATOM 722 N N . TYR A 1 94 ? -10.977 24.594 19 1 95.44 94 TYR A N 1
ATOM 723 C CA . TYR A 1 94 ? -10.719 25.578 17.953 1 95.44 94 TYR A CA 1
ATOM 724 C C . TYR A 1 94 ? -11.75 26.703 17.984 1 95.44 94 TYR A C 1
ATOM 726 O O . TYR A 1 94 ? -12.906 26.484 18.344 1 95.44 94 TYR A O 1
ATOM 734 N N . HIS A 1 95 ? -11.289 27.844 17.625 1 95.69 95 HIS A N 1
ATOM 735 C CA . HIS A 1 95 ? -12.203 28.969 17.484 1 95.69 95 HIS A CA 1
ATOM 736 C C . HIS A 1 95 ? -13.156 28.75 16.312 1 95.69 95 HIS A C 1
ATOM 738 O O . HIS A 1 95 ? -12.812 28.062 15.344 1 95.69 95 HIS A O 1
ATOM 744 N N . GLU A 1 96 ? -14.281 29.344 16.359 1 96 96 GLU A N 1
ATOM 745 C CA . GLU A 1 96 ? -15.297 29.188 15.328 1 96 96 GLU A CA 1
ATOM 746 C C . GLU A 1 96 ? -14.758 29.562 13.953 1 96 96 GLU A C 1
ATOM 748 O O . GLU A 1 96 ? -15.109 28.953 12.945 1 96 96 GLU A O 1
ATOM 753 N N . THR A 1 97 ? -13.898 30.531 13.914 1 95.25 97 THR A N 1
ATOM 754 C CA . THR A 1 97 ? -13.336 31 12.648 1 95.25 97 THR A CA 1
ATOM 755 C C . THR A 1 97 ? -12.508 29.891 11.992 1 95.25 97 THR A C 1
ATOM 757 O O . THR A 1 97 ? -12.555 29.703 10.773 1 95.25 97 THR A O 1
ATOM 760 N N . MET A 1 98 ? -11.742 29.172 12.797 1 95.19 98 MET A N 1
ATOM 761 C CA . MET A 1 98 ? -10.945 28.062 12.289 1 95.19 98 MET A CA 1
ATOM 762 C C . MET A 1 98 ? -11.852 26.953 11.75 1 95.19 98 MET A C 1
ATOM 764 O O . MET A 1 98 ? -11.586 26.406 10.672 1 95.19 98 MET A O 1
ATOM 768 N N . ILE A 1 99 ? -12.922 26.641 12.414 1 96.31 99 ILE A N 1
ATOM 769 C CA . ILE A 1 99 ? -13.859 25.609 12 1 96.31 99 ILE A CA 1
ATOM 770 C C . ILE A 1 99 ? -14.547 26.016 10.703 1 96.31 99 ILE A C 1
ATOM 772 O O . ILE A 1 99 ? -14.664 25.219 9.773 1 96.31 99 ILE A O 1
ATOM 776 N N . GLU A 1 100 ? -14.922 27.297 10.648 1 95.94 100 GLU A N 1
ATOM 777 C CA . GLU A 1 100 ? -15.562 27.828 9.453 1 95.94 100 GLU A CA 1
ATOM 778 C C . GLU A 1 100 ? -14.641 27.703 8.242 1 95.94 100 GLU A C 1
ATOM 780 O O . GLU A 1 100 ? -15.07 27.297 7.16 1 95.94 100 GLU A O 1
ATOM 785 N N . ASP A 1 101 ? -13.461 28.047 8.43 1 93.5 101 ASP A N 1
ATOM 786 C CA . ASP A 1 101 ? -12.484 27.953 7.352 1 93.5 101 ASP A CA 1
ATOM 787 C C . ASP A 1 101 ? -12.312 26.5 6.902 1 93.5 101 ASP A C 1
ATOM 789 O O . ASP A 1 101 ? -12.242 26.219 5.703 1 93.5 101 ASP A O 1
ATOM 793 N N . ASP A 1 102 ? -12.25 25.641 7.855 1 95.06 102 ASP A N 1
ATOM 794 C CA . ASP A 1 102 ? -12.078 24.219 7.566 1 95.06 102 ASP A CA 1
ATOM 795 C C . ASP A 1 102 ? -13.266 23.672 6.781 1 95.06 102 ASP A C 1
ATOM 797 O O . ASP A 1 102 ? -13.086 22.984 5.773 1 95.06 102 ASP A O 1
ATOM 801 N N . TYR A 1 103 ? -14.5 23.984 7.223 1 96.69 103 TYR A N 1
ATOM 802 C CA . TYR A 1 103 ? -15.703 23.5 6.555 1 96.69 103 TYR A CA 1
ATOM 803 C C . TYR A 1 103 ? -15.812 24.047 5.141 1 96.69 103 TYR A C 1
ATOM 805 O O . TYR A 1 103 ? -16.312 23.375 4.238 1 96.69 103 TYR A O 1
ATOM 813 N N . THR A 1 104 ? -15.328 25.266 4.977 1 95.19 104 THR A N 1
ATOM 814 C CA . THR A 1 104 ? -15.289 25.828 3.635 1 95.19 104 THR A CA 1
ATOM 815 C C . THR A 1 104 ? -14.328 25.047 2.74 1 95.19 104 THR A C 1
ATOM 817 O O . THR A 1 104 ? -14.633 24.797 1.572 1 95.19 104 THR A O 1
ATOM 820 N N . ARG A 1 105 ? -13.273 24.641 3.271 1 93 105 ARG A N 1
ATOM 821 C CA . ARG A 1 105 ? -12.312 23.844 2.527 1 93 105 ARG A CA 1
ATOM 822 C C . ARG A 1 105 ? -12.898 22.469 2.189 1 93 105 ARG A C 1
ATOM 824 O O . ARG A 1 105 ? -12.68 21.953 1.097 1 93 105 ARG A O 1
ATOM 831 N N . ILE A 1 106 ? -13.594 21.922 3.102 1 92.69 106 ILE A N 1
ATOM 832 C CA . ILE A 1 106 ? -14.258 20.641 2.881 1 92.69 106 ILE A CA 1
ATOM 833 C C . ILE A 1 106 ? -15.242 20.766 1.722 1 92.69 106 ILE A C 1
ATOM 835 O O . ILE A 1 106 ? -15.258 19.922 0.815 1 92.69 106 ILE A O 1
ATOM 839 N N . ALA A 1 107 ? -15.984 21.844 1.755 1 95.62 107 ALA A N 1
ATOM 840 C CA . ALA A 1 107 ? -16.953 22.094 0.688 1 95.62 107 ALA A CA 1
ATOM 841 C C . ALA A 1 107 ? -16.25 22.188 -0.667 1 95.62 107 ALA A C 1
ATOM 843 O O . ALA A 1 107 ? -16.703 21.594 -1.646 1 95.62 107 ALA A O 1
ATOM 844 N N . ARG A 1 108 ? -15.195 22.844 -0.69 1 93 108 ARG A N 1
ATOM 845 C CA . ARG A 1 108 ? -14.453 23.047 -1.933 1 93 108 ARG A CA 1
ATOM 846 C C . ARG A 1 108 ? -13.844 21.734 -2.422 1 93 108 ARG A C 1
ATOM 848 O O . ARG A 1 108 ? -13.766 21.5 -3.629 1 93 108 ARG A O 1
ATOM 855 N N . ALA A 1 109 ? -13.453 20.938 -1.519 1 93.88 109 ALA A N 1
ATOM 856 C CA . ALA A 1 109 ? -12.844 19.656 -1.864 1 93.88 109 ALA A CA 1
ATOM 857 C C . ALA A 1 109 ? -13.859 18.734 -2.516 1 93.88 109 ALA A C 1
ATOM 859 O O . ALA A 1 109 ? -13.484 17.781 -3.203 1 93.88 109 ALA A O 1
ATOM 860 N N . CYS A 1 110 ? -15.125 19 -2.381 1 96.94 110 CYS A N 1
ATOM 861 C CA . CYS A 1 110 ? -16.172 18.125 -2.898 1 96.94 110 CYS A CA 1
ATOM 862 C C . CYS A 1 110 ? -16.578 18.547 -4.312 1 96.94 110 CYS A C 1
ATOM 864 O O . CYS A 1 110 ? -17.422 17.906 -4.934 1 96.94 110 CYS A O 1
ATOM 866 N N . ALA A 1 111 ? -15.93 19.625 -4.809 1 96.38 111 ALA A N 1
ATOM 867 C CA . ALA A 1 111 ? -16.172 19.953 -6.211 1 96.38 111 ALA A CA 1
ATOM 868 C C . ALA A 1 111 ? -15.734 18.812 -7.129 1 96.38 111 ALA A C 1
ATOM 870 O O . ALA A 1 111 ? -14.703 18.172 -6.895 1 96.38 111 ALA A O 1
ATOM 871 N N . ARG A 1 112 ? -16.484 18.578 -8.188 1 96.75 112 ARG A N 1
ATOM 872 C CA . ARG A 1 112 ? -16.234 17.438 -9.078 1 96.75 112 ARG A CA 1
ATOM 873 C C . ARG A 1 112 ? -14.82 17.469 -9.633 1 96.75 112 ARG A C 1
ATOM 875 O O . ARG A 1 112 ? -14.133 16.453 -9.656 1 96.75 112 ARG A O 1
ATOM 882 N N . ALA A 1 113 ? -14.453 18.625 -10.07 1 94.94 113 ALA A N 1
ATOM 883 C CA . ALA A 1 113 ? -13.102 18.766 -10.617 1 94.94 113 ALA A CA 1
ATOM 884 C C . ALA A 1 113 ? -12.047 18.344 -9.602 1 94.94 113 ALA A C 1
ATOM 886 O O . ALA A 1 113 ? -11.086 17.656 -9.945 1 94.94 113 ALA A O 1
ATOM 887 N N . LYS A 1 114 ? -12.203 18.734 -8.32 1 95.44 114 LYS A N 1
ATOM 888 C CA . LYS A 1 114 ? -11.25 18.406 -7.266 1 95.44 114 LYS A CA 1
ATOM 889 C C . LYS A 1 114 ? -11.273 16.906 -6.949 1 95.44 114 LYS A C 1
ATOM 891 O O . LYS A 1 114 ? -10.227 16.312 -6.684 1 95.44 114 LYS A O 1
ATOM 896 N N . LEU A 1 115 ? -12.422 16.328 -6.98 1 97.75 115 LEU A N 1
ATOM 897 C CA . LEU A 1 115 ? -12.555 14.891 -6.73 1 97.75 115 LEU A CA 1
ATOM 898 C C . LEU A 1 115 ? -11.828 14.086 -7.805 1 97.75 115 LEU A C 1
ATOM 900 O O . LEU A 1 115 ? -11.117 13.133 -7.492 1 97.75 115 LEU A O 1
ATOM 904 N N . TYR A 1 116 ? -11.984 14.484 -9.055 1 97.44 116 TYR A N 1
ATOM 905 C CA . TYR A 1 116 ? -11.266 13.82 -10.133 1 97.44 116 TYR A CA 1
ATOM 906 C C . TYR A 1 116 ? -9.766 14.039 -10.008 1 97.44 116 TYR A C 1
ATOM 908 O O . TYR A 1 116 ? -8.969 13.148 -10.312 1 97.44 116 TYR A O 1
ATOM 916 N N . ASP A 1 117 ? -9.383 15.25 -9.531 1 95.75 117 ASP A N 1
ATOM 917 C CA . ASP A 1 117 ? -7.969 15.516 -9.312 1 95.75 117 ASP A CA 1
ATOM 918 C C . ASP A 1 117 ? -7.379 14.555 -8.281 1 95.75 117 ASP A C 1
ATOM 920 O O . ASP A 1 117 ? -6.25 14.086 -8.438 1 95.75 117 ASP A O 1
ATOM 924 N N . ILE A 1 118 ? -8.125 14.25 -7.262 1 96.25 118 ILE A N 1
ATOM 925 C CA . ILE A 1 118 ? -7.684 13.328 -6.223 1 96.25 118 ILE A CA 1
ATOM 926 C C . ILE A 1 118 ? -7.465 11.945 -6.824 1 96.25 118 ILE A C 1
ATOM 928 O O . ILE A 1 118 ? -6.426 11.32 -6.602 1 96.25 118 ILE A O 1
ATOM 932 N N . VAL A 1 119 ? -8.406 11.477 -7.613 1 98.06 119 VAL A N 1
ATOM 933 C CA . VAL A 1 119 ? -8.32 10.156 -8.219 1 98.06 119 VAL A CA 1
ATOM 934 C C . VAL A 1 119 ? -7.156 10.117 -9.211 1 98.06 119 VAL A C 1
ATOM 936 O O . VAL A 1 119 ? -6.379 9.156 -9.227 1 98.06 119 VAL A O 1
ATOM 939 N N . GLU A 1 120 ? -7.031 11.172 -9.938 1 96.75 120 GLU A N 1
ATOM 940 C CA . GLU A 1 120 ? -5.957 11.234 -10.93 1 96.75 120 GLU A CA 1
ATOM 941 C C . GLU A 1 120 ? -4.586 11.266 -10.258 1 96.75 120 GLU A C 1
ATOM 943 O O . GLU A 1 120 ? -3.635 10.656 -10.742 1 96.75 120 GLU A O 1
ATOM 948 N N . THR A 1 121 ? -4.543 11.992 -9.203 1 95.94 121 THR A N 1
ATOM 949 C CA . THR A 1 121 ? -3.285 12.062 -8.461 1 95.94 121 THR A CA 1
ATOM 950 C C . THR A 1 121 ? -2.852 10.68 -7.996 1 95.94 121 THR A C 1
ATOM 952 O O . THR A 1 121 ? -1.697 10.289 -8.18 1 95.94 121 THR A O 1
ATOM 955 N N . ASP A 1 122 ? -3.76 9.93 -7.523 1 96.69 122 ASP A N 1
ATOM 956 C CA . ASP A 1 122 ? -3.41 8.68 -6.852 1 96.69 122 ASP A CA 1
ATOM 957 C C . ASP A 1 122 ? -3.426 7.504 -7.832 1 96.69 122 ASP A C 1
ATOM 959 O O . ASP A 1 122 ? -2.553 6.637 -7.785 1 96.69 122 ASP A O 1
ATOM 963 N N . LEU A 1 123 ? -4.406 7.488 -8.797 1 97.06 123 LEU A N 1
ATOM 964 C CA . LEU A 1 123 ? -4.582 6.309 -9.633 1 97.06 123 LEU A CA 1
ATOM 965 C C . LEU A 1 123 ? -4.203 6.613 -11.078 1 97.06 123 LEU A C 1
ATOM 967 O O . LEU A 1 123 ? -4.238 5.723 -11.938 1 97.06 123 LEU A O 1
ATOM 971 N N . ASP A 1 124 ? -3.865 7.871 -11.383 1 95.12 124 ASP A N 1
ATOM 972 C CA . ASP A 1 124 ? -3.406 8.375 -12.672 1 95.12 124 ASP A CA 1
ATOM 973 C C . ASP A 1 124 ? -4.559 8.453 -13.672 1 95.12 124 ASP A C 1
ATOM 975 O O . ASP A 1 124 ? -4.777 9.492 -14.289 1 95.12 124 ASP A O 1
ATOM 979 N N . ASN A 1 125 ? -5.359 7.379 -13.797 1 96.88 125 ASN A N 1
ATOM 980 C CA . ASN A 1 125 ? -6.477 7.371 -14.734 1 96.88 125 ASN A CA 1
ATOM 981 C C . ASN A 1 125 ? -7.785 6.98 -14.055 1 96.88 125 ASN A C 1
ATOM 983 O O . ASN A 1 125 ? -8 5.809 -13.742 1 96.88 125 ASN A O 1
ATOM 987 N N . PRO A 1 126 ? -8.664 7.949 -13.922 1 97.69 126 PRO A N 1
ATOM 988 C CA . PRO A 1 126 ? -9.914 7.68 -13.195 1 97.69 126 PRO A CA 1
ATOM 989 C C . PRO A 1 126 ? -10.781 6.637 -13.898 1 97.69 126 PRO A C 1
ATOM 991 O O . PRO A 1 126 ? -11.625 6.004 -13.258 1 97.69 126 PRO A O 1
ATOM 994 N N . LEU A 1 127 ? -10.633 6.414 -15.211 1 97.81 127 LEU A N 1
ATOM 995 C CA . LEU A 1 127 ? -11.438 5.461 -15.969 1 97.81 127 LEU A CA 1
ATOM 996 C C . LEU A 1 127 ? -11.234 4.043 -15.445 1 97.81 127 LEU A C 1
ATOM 998 O O . LEU A 1 127 ? -12.078 3.17 -15.664 1 97.81 127 LEU A O 1
ATOM 1002 N N . LEU A 1 128 ? -10.148 3.82 -14.766 1 97.94 128 LEU A N 1
ATOM 1003 C CA . LEU A 1 128 ? -9.836 2.496 -14.242 1 97.94 128 LEU A CA 1
ATOM 1004 C C . LEU A 1 128 ? -10.859 2.066 -13.195 1 97.94 128 LEU A C 1
ATOM 1006 O O . LEU A 1 128 ? -11 0.875 -12.906 1 97.94 128 LEU A O 1
ATOM 1010 N N . LEU A 1 129 ? -11.562 3.008 -12.602 1 98.38 129 LEU A N 1
ATOM 1011 C CA . LEU A 1 129 ? -12.562 2.697 -11.586 1 98.38 129 LEU A CA 1
ATOM 1012 C C . LEU A 1 129 ? -13.867 2.236 -12.227 1 98.38 129 LEU A C 1
ATOM 1014 O O . LEU A 1 129 ? -14.734 1.687 -11.547 1 98.38 129 LEU A O 1
ATOM 1018 N N . ASP A 1 130 ? -14.008 2.412 -13.586 1 98 130 ASP A N 1
ATOM 1019 C CA . ASP A 1 130 ? -15.289 2.131 -14.227 1 98 130 ASP A CA 1
ATOM 1020 C C . ASP A 1 130 ? -15.117 1.17 -15.406 1 98 130 ASP A C 1
ATOM 1022 O O . ASP A 1 130 ? -16.062 0.48 -15.789 1 98 130 ASP A O 1
ATOM 1026 N N . ASP A 1 131 ? -13.852 1.143 -15.953 1 97.12 131 ASP A N 1
ATOM 1027 C CA . ASP A 1 131 ? -13.695 0.431 -17.219 1 97.12 131 ASP A CA 1
ATOM 1028 C C . ASP A 1 131 ? -12.414 -0.407 -17.219 1 97.12 131 ASP A C 1
ATOM 1030 O O . ASP A 1 131 ? -11.562 -0.246 -16.344 1 97.12 131 ASP A O 1
ATOM 1034 N N . TRP A 1 132 ? -12.414 -1.353 -18.156 1 96.94 132 TRP A N 1
ATOM 1035 C CA . TRP A 1 132 ? -11.203 -2.104 -18.484 1 96.94 132 TRP A CA 1
ATOM 1036 C C . TRP A 1 132 ? -10.312 -1.325 -19.438 1 96.94 132 TRP A C 1
ATOM 1038 O O . TRP A 1 132 ? -10.734 -0.988 -20.547 1 96.94 132 TRP A O 1
ATOM 1048 N N . LEU A 1 133 ? -9.125 -1.03 -19.016 1 97.06 133 LEU A N 1
ATOM 1049 C CA . LEU A 1 133 ? -8.219 -0.295 -19.891 1 97.06 133 LEU A CA 1
ATOM 1050 C C . LEU A 1 133 ? -7.035 -1.168 -20.297 1 97.06 133 LEU A C 1
ATOM 1052 O O . LEU A 1 133 ? -6.516 -1.938 -19.5 1 97.06 133 LEU A O 1
ATOM 1056 N N . PRO A 1 134 ? -6.602 -1.054 -21.516 1 94.38 134 PRO A N 1
ATOM 1057 C CA . PRO A 1 134 ? -5.422 -1.814 -21.938 1 94.38 134 PRO A CA 1
ATOM 1058 C C . PRO A 1 134 ? -4.148 -1.365 -21.234 1 94.38 134 PRO A C 1
ATOM 1060 O O . PRO A 1 134 ? -3.947 -0.168 -21.016 1 94.38 134 PRO A O 1
ATOM 1063 N N . LYS A 1 135 ? -3.4 -2.24 -20.812 1 95 135 LYS A N 1
ATOM 1064 C CA . LYS A 1 135 ? -2.061 -2.08 -20.25 1 95 135 LYS A CA 1
ATOM 1065 C C . LYS A 1 135 ? -1.143 -3.215 -20.703 1 95 135 LYS A C 1
ATOM 1067 O O . LYS A 1 135 ? -1.216 -4.324 -20.172 1 95 135 LYS A O 1
ATOM 1072 N N . GLN A 1 136 ? -0.286 -2.842 -21.641 1 94.12 136 GLN A N 1
ATOM 1073 C CA . GLN A 1 136 ? 0.565 -3.867 -22.234 1 94.12 136 GLN A CA 1
ATOM 1074 C C . GLN A 1 136 ? -0.265 -5.043 -22.734 1 94.12 136 GLN A C 1
ATOM 1076 O O . GLN A 1 136 ? -1.142 -4.867 -23.594 1 94.12 136 GLN A O 1
ATOM 1081 N N . SER A 1 137 ? -0.132 -6.277 -22.203 1 93.75 137 SER A N 1
ATOM 1082 C CA . SER A 1 137 ? -0.815 -7.453 -22.734 1 93.75 137 SER A CA 1
ATOM 1083 C C . SER A 1 137 ? -2.031 -7.812 -21.891 1 93.75 137 SER A C 1
ATOM 1085 O O . SER A 1 137 ? -2.484 -8.961 -21.906 1 93.75 137 SER A O 1
ATOM 1087 N N . ILE A 1 138 ? -2.557 -6.816 -21.156 1 95.19 138 ILE A N 1
ATOM 1088 C CA . ILE A 1 138 ? -3.723 -7.105 -20.328 1 95.19 138 ILE A CA 1
ATOM 1089 C C . ILE A 1 138 ? -4.715 -5.945 -20.406 1 95.19 138 ILE A C 1
ATOM 1091 O O . ILE A 1 138 ? -4.395 -4.883 -20.953 1 95.19 138 ILE A O 1
ATOM 1095 N N . PHE A 1 139 ? -5.914 -6.266 -20.016 1 96.5 139 PHE A N 1
ATOM 1096 C CA . PHE A 1 139 ? -6.867 -5.25 -19.594 1 96.5 139 PHE A CA 1
ATOM 1097 C C . PHE A 1 139 ? -6.875 -5.125 -18.062 1 96.5 139 PHE A C 1
ATOM 1099 O O . PHE A 1 139 ? -7.004 -6.129 -17.359 1 96.5 139 PHE A O 1
ATOM 1106 N N . LEU A 1 140 ? -6.699 -3.924 -17.625 1 97.75 140 LEU A N 1
ATOM 1107 C CA . LEU A 1 140 ? -6.562 -3.621 -1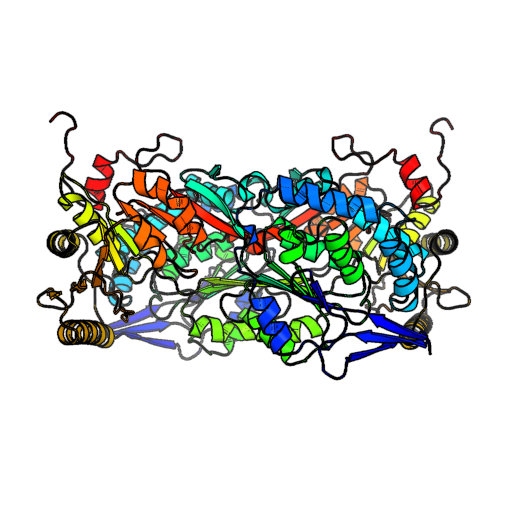6.203 1 97.75 140 LEU A CA 1
ATOM 1108 C C . LEU A 1 140 ? -7.789 -2.875 -15.68 1 97.75 140 LEU A C 1
ATOM 1110 O O . LEU A 1 140 ? -8.336 -2.014 -16.375 1 97.75 140 LEU A O 1
ATOM 1114 N N . ARG A 1 141 ? -8.188 -3.211 -14.492 1 98 141 ARG A N 1
ATOM 1115 C CA . ARG A 1 141 ? -9.281 -2.51 -13.82 1 98 141 ARG A CA 1
ATOM 1116 C C . ARG A 1 141 ? -9.047 -2.441 -12.312 1 98 141 ARG A C 1
ATOM 1118 O O . ARG A 1 141 ? -8.398 -3.318 -11.742 1 98 141 ARG A O 1
ATOM 1125 N N . ALA A 1 142 ? -9.531 -1.343 -11.695 1 98.38 142 ALA A N 1
ATOM 1126 C CA . ALA A 1 142 ? -9.508 -1.188 -10.242 1 98.38 142 ALA A CA 1
ATOM 1127 C C . ALA A 1 142 ? -10.883 -1.448 -9.633 1 98.38 142 ALA A C 1
ATOM 1129 O O . ALA A 1 142 ? -11.867 -0.816 -10.023 1 98.38 142 ALA A O 1
ATOM 1130 N N . LEU A 1 143 ? -10.984 -2.396 -8.742 1 98.38 143 LEU A N 1
ATOM 1131 C CA . LEU A 1 143 ? -12.203 -2.701 -7.996 1 98.38 143 LEU A CA 1
ATOM 1132 C C . LEU A 1 143 ? -12.039 -2.346 -6.523 1 98.38 143 LEU A C 1
ATOM 1134 O O . LEU A 1 143 ? -10.914 -2.23 -6.027 1 98.38 143 LEU A O 1
ATOM 1138 N N . PRO A 1 144 ? -13.117 -2.07 -5.832 1 98.31 144 PRO A N 1
ATOM 1139 C CA . PRO A 1 144 ? -12.984 -1.773 -4.402 1 98.31 144 PRO A CA 1
ATOM 1140 C C . PRO A 1 144 ? -12.406 -2.945 -3.609 1 98.31 144 PRO A C 1
ATOM 1142 O O . PRO A 1 144 ? -12.594 -4.102 -3.992 1 98.31 144 PRO A O 1
ATOM 1145 N N . LYS A 1 145 ? -11.758 -2.619 -2.557 1 97.94 145 LYS A N 1
ATOM 1146 C CA . LYS A 1 145 ? -11.305 -3.637 -1.611 1 97.94 145 LYS A CA 1
ATOM 1147 C C . LYS A 1 145 ? -12.492 -4.293 -0.902 1 97.94 145 LYS A C 1
ATOM 1149 O O . LYS A 1 145 ? -12.477 -5.5 -0.657 1 97.94 145 LYS A O 1
ATOM 1154 N N . GLY A 1 146 ? -13.492 -3.561 -0.577 1 97.94 146 GLY A N 1
ATOM 1155 C CA . GLY A 1 146 ? -14.672 -4.055 0.115 1 97.94 146 GLY A CA 1
ATOM 1156 C C . GLY A 1 146 ? -15.148 -3.129 1.216 1 97.94 146 GLY A C 1
ATOM 1157 O O . GLY A 1 146 ? -15.859 -2.156 0.951 1 97.94 146 GLY A O 1
ATOM 1158 N N . ARG A 1 147 ? -14.727 -3.381 2.453 1 98.5 147 ARG A N 1
ATOM 1159 C CA . ARG A 1 147 ? -15.055 -2.555 3.609 1 98.5 147 ARG A CA 1
ATOM 1160 C C . ARG A 1 147 ? -13.812 -1.898 4.191 1 98.5 147 ARG A C 1
ATOM 1162 O O . ARG A 1 147 ? -12.812 -2.576 4.465 1 98.5 147 ARG A O 1
ATOM 1169 N N . VAL A 1 148 ? -13.898 -0.602 4.332 1 98.75 148 VAL A N 1
ATOM 1170 C CA . VAL A 1 148 ? -12.773 0.144 4.883 1 98.75 148 VAL A CA 1
ATOM 1171 C C . VAL A 1 148 ? -13.172 0.761 6.223 1 98.75 148 VAL A C 1
ATOM 1173 O O . VAL A 1 148 ? -14.211 1.42 6.324 1 98.75 148 VAL A O 1
ATOM 1176 N N . LEU A 1 149 ? -12.398 0.488 7.219 1 98.69 149 LEU A N 1
ATOM 1177 C CA . LEU A 1 149 ? -12.555 1.108 8.531 1 98.69 149 LEU A CA 1
ATOM 1178 C C . LEU A 1 149 ? -11.594 2.287 8.688 1 98.69 149 LEU A C 1
ATOM 1180 O O . LEU A 1 149 ? -10.383 2.139 8.508 1 98.69 149 LEU A O 1
ATOM 1184 N N . HIS A 1 150 ? -12.172 3.416 8.992 1 98.5 150 HIS A N 1
ATOM 1185 C CA . HIS A 1 150 ? -11.367 4.605 9.25 1 98.5 150 HIS A CA 1
ATOM 1186 C C . HIS A 1 150 ? -11.336 4.945 10.734 1 98.5 150 HIS A C 1
ATOM 1188 O O . HIS A 1 150 ? -12.344 5.348 11.305 1 98.5 150 HIS A O 1
ATOM 1194 N N . LEU A 1 151 ? -10.18 4.758 11.344 1 97.38 151 LEU A N 1
ATOM 1195 C CA . LEU A 1 151 ? -9.922 5.227 12.703 1 97.38 151 LEU A CA 1
ATOM 1196 C C . LEU A 1 151 ? -9.312 6.621 12.688 1 97.38 151 LEU A C 1
ATOM 1198 O O . LEU A 1 151 ? -8.102 6.77 12.508 1 97.38 151 LEU A O 1
ATOM 1202 N N . MET A 1 152 ? -10.109 7.586 12.93 1 94.81 152 MET A N 1
ATOM 1203 C CA . MET A 1 152 ? -9.766 8.969 12.586 1 94.81 152 MET A CA 1
ATOM 1204 C C . MET A 1 152 ? -9.18 9.695 13.789 1 94.81 152 MET A C 1
ATOM 1206 O O . MET A 1 152 ? -9.227 9.188 14.914 1 94.81 152 MET A O 1
ATOM 1210 N N . VAL A 1 153 ? -8.648 10.898 13.469 1 89.81 153 VAL A N 1
ATOM 1211 C CA . VAL A 1 153 ? -8.094 11.805 14.469 1 89.81 153 VAL A CA 1
ATOM 1212 C C . VAL A 1 153 ? -8.922 13.086 14.523 1 89.81 153 VAL A C 1
ATOM 1214 O O . VAL A 1 153 ? -9.578 13.453 13.539 1 89.81 153 VAL A O 1
ATOM 1217 N N . GLY A 1 154 ? -8.805 13.734 15.664 1 90.75 154 GLY A N 1
ATOM 1218 C CA . GLY A 1 154 ? -9.703 14.852 15.859 1 90.75 154 GLY A CA 1
ATOM 1219 C C . GLY A 1 154 ? -9.023 16.203 15.742 1 90.75 154 GLY A C 1
ATOM 1220 O O . GLY A 1 154 ? -9.664 17.25 15.867 1 90.75 154 GLY A O 1
ATOM 1221 N N . ASN A 1 155 ? -7.684 16.172 15.375 1 90.62 155 ASN A N 1
ATOM 1222 C CA . ASN A 1 155 ? -6.945 17.422 15.367 1 90.62 155 ASN A CA 1
ATOM 1223 C C . ASN A 1 155 ? -7.145 18.188 14.062 1 90.62 155 ASN A C 1
ATOM 1225 O O . ASN A 1 155 ? -6.883 19.391 13.992 1 90.62 155 ASN A O 1
ATOM 1229 N N . VAL A 1 156 ? -7.586 17.5 13.031 1 91.75 156 VAL A N 1
ATOM 1230 C CA . VAL A 1 156 ? -7.863 18.109 11.734 1 91.75 156 VAL A CA 1
ATOM 1231 C C . VAL A 1 156 ? -9.172 17.562 11.172 1 91.75 156 VAL A C 1
ATOM 1233 O O . VAL A 1 156 ? -9.18 16.516 10.531 1 91.75 156 VAL A O 1
ATOM 1236 N N . PRO A 1 157 ? -10.258 18.312 11.336 1 89 157 PRO A N 1
ATOM 1237 C CA . PRO A 1 157 ? -11.531 17.812 10.812 1 89 157 PRO A CA 1
ATOM 1238 C C . PRO A 1 157 ? -11.469 17.453 9.328 1 89 157 PRO A C 1
ATOM 1240 O O . PRO A 1 157 ? -12.055 16.453 8.906 1 89 157 PRO A O 1
ATOM 1243 N N . LEU A 1 158 ? -10.734 18.234 8.578 1 89.94 158 LEU A N 1
ATOM 1244 C CA . LEU A 1 158 ? -10.57 17.984 7.148 1 89.94 158 LEU A CA 1
ATOM 1245 C C . LEU A 1 158 ? -9.984 16.594 6.906 1 89.94 158 LEU A C 1
ATOM 1247 O O . LEU A 1 158 ? -10.312 15.945 5.914 1 89.94 158 LEU A O 1
ATOM 1251 N N . ALA A 1 159 ? -9.156 16.125 7.785 1 89.88 159 ALA A N 1
ATOM 1252 C CA . ALA A 1 159 ? -8.539 14.797 7.641 1 89.88 159 ALA A CA 1
ATOM 1253 C C . ALA A 1 159 ? -9.594 13.695 7.699 1 89.88 159 ALA A C 1
ATOM 1255 O O . ALA A 1 159 ? -9.508 12.711 6.961 1 89.88 159 ALA A O 1
ATOM 1256 N N . GLY A 1 160 ? -10.57 13.844 8.555 1 90.81 160 GLY A N 1
ATOM 1257 C CA . GLY A 1 160 ? -11.664 12.883 8.641 1 90.81 160 GLY A CA 1
ATOM 1258 C C . GLY A 1 160 ? -12.5 12.812 7.375 1 90.81 160 GLY A C 1
ATOM 1259 O O . GLY A 1 160 ? -12.867 11.727 6.926 1 90.81 160 GLY A O 1
ATOM 1260 N N . LEU A 1 161 ? -12.711 13.906 6.816 1 90.62 161 LEU A N 1
ATOM 1261 C CA . LEU A 1 161 ? -13.453 13.953 5.562 1 90.62 161 LEU A CA 1
ATOM 1262 C C . LEU A 1 161 ? -12.656 13.32 4.43 1 90.62 161 LEU A C 1
ATOM 1264 O O . LEU A 1 161 ? -13.203 12.555 3.635 1 90.62 161 LEU A O 1
ATOM 1268 N N . PHE A 1 162 ? -11.344 13.633 4.395 1 91.12 162 PHE A N 1
ATOM 1269 C CA . PHE A 1 162 ? -10.5 13.102 3.334 1 91.12 162 PHE A CA 1
ATOM 1270 C C . PHE A 1 162 ? -10.516 11.578 3.342 1 91.12 162 PHE A C 1
ATOM 1272 O O . PHE A 1 162 ? -10.703 10.945 2.297 1 91.12 162 PHE A O 1
ATOM 1279 N N . THR A 1 163 ? -10.367 11.031 4.484 1 94.94 163 THR A N 1
ATOM 1280 C CA . THR A 1 163 ? -10.266 9.578 4.543 1 94.94 163 THR A CA 1
ATOM 1281 C C . THR A 1 163 ? -11.594 8.922 4.176 1 94.94 163 THR A C 1
ATOM 1283 O O . THR A 1 163 ? -11.617 7.91 3.475 1 94.94 163 THR A O 1
ATOM 1286 N N . VAL A 1 164 ? -12.711 9.531 4.539 1 96.44 164 VAL A N 1
ATOM 1287 C CA . VAL A 1 164 ? -14.039 9.008 4.219 1 96.44 164 VAL A CA 1
ATOM 1288 C C . VAL A 1 164 ? -14.297 9.148 2.723 1 96.44 164 VAL A C 1
ATOM 1290 O O . VAL A 1 164 ? -14.734 8.195 2.07 1 96.44 164 VAL A O 1
ATOM 1293 N N . ILE A 1 165 ? -13.984 10.281 2.186 1 97.19 165 ILE A N 1
ATOM 1294 C CA . ILE A 1 165 ? -14.195 10.547 0.768 1 97.19 165 ILE A CA 1
ATOM 1295 C C . ILE A 1 165 ? -13.359 9.594 -0.072 1 97.19 165 ILE A C 1
ATOM 1297 O O . ILE A 1 165 ? -13.828 9.062 -1.079 1 97.19 165 ILE A O 1
ATOM 1301 N N . ARG A 1 166 ? -12.125 9.359 0.359 1 97.94 166 ARG A N 1
ATOM 1302 C CA . ARG A 1 166 ? -11.266 8.43 -0.366 1 97.94 166 ARG A CA 1
ATOM 1303 C C . ARG A 1 166 ? -11.875 7.031 -0.395 1 97.94 166 ARG A C 1
ATOM 1305 O O . ARG A 1 166 ? -11.836 6.352 -1.425 1 97.94 166 ARG A O 1
ATOM 1312 N N . GLY A 1 167 ? -12.438 6.621 0.731 1 98.38 167 GLY A N 1
ATOM 1313 C CA . GLY A 1 167 ? -13.117 5.336 0.771 1 98.38 167 GLY A CA 1
ATOM 1314 C C . GLY A 1 167 ? -14.289 5.246 -0.192 1 98.38 167 GLY A C 1
ATOM 1315 O O . GLY A 1 167 ? -14.445 4.242 -0.889 1 98.38 167 GLY A O 1
ATOM 1316 N N . LEU A 1 168 ? -15.016 6.316 -0.283 1 98.44 168 LEU A N 1
ATOM 1317 C CA . LEU A 1 168 ? -16.219 6.336 -1.114 1 98.44 168 LEU A CA 1
ATOM 1318 C C . LEU A 1 168 ? -15.852 6.488 -2.588 1 98.44 168 LEU A C 1
ATOM 1320 O O . LEU A 1 168 ? -16.453 5.848 -3.449 1 98.44 168 LEU A O 1
ATOM 1324 N N . LEU A 1 169 ? -14.828 7.293 -2.871 1 98.44 169 LEU A N 1
ATOM 1325 C CA . LEU A 1 169 ? -14.383 7.5 -4.246 1 98.44 169 LEU A CA 1
ATOM 1326 C C . LEU A 1 169 ? -13.922 6.188 -4.871 1 98.44 169 LEU A C 1
ATOM 1328 O O . LEU A 1 169 ? -14.062 5.992 -6.078 1 98.44 169 LEU A O 1
ATOM 1332 N N . THR A 1 170 ? -13.406 5.32 -4.066 1 98.69 170 THR A N 1
ATOM 1333 C CA . THR A 1 170 ? -12.898 4.047 -4.559 1 98.69 170 THR A CA 1
ATOM 1334 C C . THR A 1 170 ? -13.945 2.945 -4.402 1 98.69 170 THR A C 1
ATOM 1336 O O . THR A 1 170 ? -13.617 1.759 -4.48 1 98.69 170 THR A O 1
ATOM 1339 N N . LYS A 1 171 ? -15.172 3.383 -4.051 1 98.81 171 LYS A N 1
ATOM 1340 C CA . LYS A 1 171 ? -16.359 2.541 -4.117 1 98.81 171 LYS A CA 1
ATOM 1341 C C . LYS A 1 171 ? -16.359 1.499 -3 1 98.81 171 LYS A C 1
ATOM 1343 O O . LYS A 1 171 ? -16.844 0.385 -3.184 1 98.81 171 LYS A O 1
ATOM 1348 N N . ASN A 1 172 ? -15.773 1.774 -1.932 1 98.81 172 ASN A N 1
ATOM 1349 C CA . ASN A 1 172 ? -15.789 0.902 -0.762 1 98.81 172 ASN A CA 1
ATOM 1350 C C . ASN A 1 172 ? -16.953 1.233 0.171 1 98.81 172 ASN A C 1
ATOM 1352 O O . ASN A 1 172 ? -17.359 2.391 0.272 1 98.81 172 ASN A O 1
ATOM 1356 N N . VAL A 1 173 ? -17.453 0.219 0.832 1 98.56 173 VAL A N 1
ATOM 1357 C CA . VAL A 1 173 ? -18.281 0.45 2.008 1 98.56 173 VAL A CA 1
ATOM 1358 C C . VAL A 1 173 ? -17.422 1.023 3.139 1 98.56 173 VAL A C 1
ATOM 1360 O O . VAL A 1 173 ? -16.344 0.511 3.428 1 98.56 173 VAL A O 1
ATOM 1363 N N . THR A 1 174 ? -17.938 2.076 3.734 1 98.5 174 THR A N 1
ATOM 1364 C CA . THR A 1 174 ? -17.062 2.861 4.602 1 98.5 174 THR A CA 1
ATOM 1365 C C . THR A 1 174 ? -17.625 2.926 6.02 1 98.5 174 THR A C 1
ATOM 1367 O O . THR A 1 174 ? -18.812 3.23 6.211 1 98.5 174 THR A O 1
ATOM 1370 N N . VAL A 1 175 ? -16.812 2.57 6.988 1 98.69 175 VAL A N 1
ATOM 1371 C CA . VAL A 1 175 ? -17.109 2.715 8.406 1 98.69 175 VAL A CA 1
ATOM 1372 C C . VAL A 1 175 ? -16.125 3.699 9.039 1 98.69 175 VAL A C 1
ATOM 1374 O O . VAL A 1 175 ? -14.914 3.523 8.945 1 98.69 175 VAL A O 1
ATOM 1377 N N . ALA A 1 176 ? -16.672 4.703 9.68 1 98.5 176 ALA A N 1
ATOM 1378 C CA . ALA A 1 176 ? -15.828 5.738 10.281 1 98.5 176 ALA A CA 1
ATOM 1379 C C . ALA A 1 176 ? -16.031 5.793 11.797 1 98.5 176 ALA A C 1
ATOM 1381 O O . ALA A 1 176 ? -17.156 5.926 12.273 1 98.5 176 ALA A O 1
ATOM 1382 N N . LYS A 1 177 ? -14.984 5.664 12.508 1 98.25 177 LYS A N 1
ATOM 1383 C CA . LYS A 1 177 ? -15 5.863 13.953 1 98.25 177 LYS A CA 1
ATOM 1384 C C . LYS A 1 177 ? -14.656 7.305 14.312 1 98.25 177 LYS A C 1
ATOM 1386 O O . LYS A 1 177 ? -13.547 7.77 14.047 1 98.25 177 LYS A O 1
ATOM 1391 N N . LEU A 1 178 ? -15.523 7.938 14.961 1 98.06 178 LEU A N 1
ATOM 1392 C CA . LEU A 1 178 ? -15.312 9.328 15.359 1 98.06 178 LEU A CA 1
ATOM 1393 C C . LEU A 1 178 ? -14.219 9.422 16.422 1 98.06 178 LEU A C 1
ATOM 1395 O O . LEU A 1 178 ? -14.133 8.57 17.312 1 98.06 178 LEU A O 1
ATOM 1399 N N . PRO A 1 179 ? -13.422 10.43 16.281 1 96.62 179 PRO A N 1
ATOM 1400 C CA . PRO A 1 179 ? -12.461 10.695 17.359 1 96.62 179 PRO A CA 1
ATOM 1401 C C . PRO A 1 179 ? -13.094 11.391 18.562 1 96.62 179 PRO A C 1
ATOM 1403 O O . PRO A 1 179 ? -13.992 12.219 18.391 1 96.62 179 PRO A O 1
ATOM 1406 N N . ARG A 1 180 ? -12.602 11.094 19.672 1 95.75 180 ARG A N 1
ATOM 1407 C CA . ARG A 1 180 ? -13.125 11.656 20.922 1 95.75 180 ARG A CA 1
ATOM 1408 C C . ARG A 1 180 ? -13.125 13.18 20.875 1 95.75 180 ARG A C 1
ATOM 1410 O O . ARG A 1 180 ? -14.07 13.82 21.328 1 95.75 180 ARG A O 1
ATOM 1417 N N . ARG A 1 181 ? -12.156 13.75 20.328 1 94.56 181 ARG A N 1
ATOM 1418 C CA . ARG A 1 181 ? -11.961 15.203 20.344 1 94.56 181 ARG A CA 1
ATOM 1419 C C . ARG A 1 181 ? -12.969 15.898 19.438 1 94.56 181 ARG A C 1
ATOM 1421 O O . ARG A 1 181 ? -13.32 17.062 19.672 1 94.56 181 ARG A O 1
ATOM 1428 N N . ASP A 1 182 ? -13.375 15.242 18.391 1 96.81 182 ASP A N 1
ATOM 1429 C CA . ASP A 1 182 ? -14.297 15.828 17.422 1 96.81 182 ASP A CA 1
ATOM 1430 C C . ASP A 1 182 ? -15.398 14.844 17.047 1 96.81 182 ASP A C 1
ATOM 1432 O O . ASP A 1 182 ? -15.328 14.203 15.992 1 96.81 182 ASP A O 1
ATOM 1436 N N . LEU A 1 183 ? -16.484 14.852 17.75 1 98 183 LEU A N 1
ATOM 1437 C CA . LEU A 1 183 ? -17.625 13.969 17.5 1 98 183 LEU A CA 1
ATOM 1438 C C . LEU A 1 183 ? -18.594 14.586 16.5 1 98 183 LEU A C 1
ATOM 1440 O O . LEU A 1 183 ? -19.625 13.992 16.203 1 98 183 LEU A O 1
ATOM 1444 N N . VAL A 1 184 ? -18.234 15.711 15.906 1 97.75 184 VAL A N 1
ATOM 1445 C CA . VAL A 1 184 ? -19.266 16.5 15.242 1 97.75 184 VAL A CA 1
ATOM 1446 C C . VAL A 1 184 ? -18.969 16.578 13.742 1 97.75 184 VAL A C 1
ATOM 1448 O O . VAL A 1 184 ? -19.844 16.328 12.922 1 97.75 184 VAL A O 1
ATOM 1451 N N . SER A 1 185 ? -17.766 16.859 13.336 1 97.5 185 SER A N 1
ATOM 1452 C CA . SER A 1 185 ? -17.469 17.312 11.977 1 97.5 185 SER A CA 1
ATOM 1453 C C . SER A 1 185 ? -17.812 16.234 10.953 1 97.5 185 SER A C 1
ATOM 1455 O O . SER A 1 185 ? -18.656 16.453 10.078 1 97.5 185 SER A O 1
ATOM 1457 N N . THR A 1 186 ? -17.266 15.031 11.086 1 97.56 186 THR A N 1
ATOM 1458 C CA . THR A 1 186 ? -17.516 13.961 10.125 1 97.56 186 THR A CA 1
ATOM 1459 C C . THR A 1 186 ? -18.969 13.5 10.195 1 97.56 186 THR A C 1
ATOM 1461 O O . THR A 1 186 ? -19.578 13.195 9.164 1 97.56 186 THR A O 1
ATOM 1464 N N . LEU A 1 187 ? -19.5 13.469 11.391 1 98.12 187 LEU A N 1
ATOM 1465 C CA . LEU A 1 187 ? -20.891 13.062 11.57 1 98.12 187 LEU A CA 1
ATOM 1466 C C . LEU A 1 187 ? -21.844 14.023 10.852 1 98.12 187 LEU A C 1
ATOM 1468 O O . LEU A 1 187 ? -22.719 13.594 10.109 1 98.12 187 LEU A O 1
ATOM 1472 N N . ALA A 1 188 ? -21.625 15.32 11.094 1 97.69 188 ALA A N 1
ATOM 1473 C CA . ALA A 1 188 ? -22.469 16.328 10.461 1 97.69 188 ALA A CA 1
ATOM 1474 C C . ALA A 1 188 ? -22.359 16.266 8.938 1 97.69 188 ALA A C 1
ATOM 1476 O O . ALA A 1 188 ? -23.359 16.359 8.227 1 97.69 188 ALA A O 1
ATOM 1477 N N . PHE A 1 189 ? -21.172 16.094 8.438 1 97.44 189 PHE A N 1
ATOM 1478 C CA . PHE A 1 189 ? -20.953 15.961 7.004 1 97.44 189 PHE A CA 1
ATOM 1479 C C . PHE A 1 189 ? -21.703 14.758 6.453 1 97.44 189 PHE A C 1
ATOM 1481 O O . PHE A 1 189 ? -22.391 14.852 5.441 1 97.44 189 PHE A O 1
ATOM 1488 N N . ALA A 1 190 ? -21.594 13.633 7.125 1 97.81 190 ALA A N 1
ATOM 1489 C CA . ALA A 1 190 ? -22.234 12.383 6.707 1 97.81 190 ALA A CA 1
ATOM 1490 C C . ALA A 1 190 ? -23.75 12.5 6.75 1 97.81 190 ALA A C 1
ATOM 1492 O O . ALA A 1 190 ? -24.453 11.953 5.895 1 97.81 190 ALA A O 1
ATOM 1493 N N . ARG A 1 191 ? -24.234 13.172 7.699 1 97.5 191 ARG A N 1
ATOM 1494 C CA . ARG A 1 191 ? -25.688 13.336 7.82 1 97.5 191 ARG A CA 1
ATOM 1495 C C . ARG A 1 191 ? -26.25 14.125 6.641 1 97.5 191 ARG A C 1
ATOM 1497 O O . ARG A 1 191 ? -27.406 13.953 6.27 1 97.5 191 ARG A O 1
ATOM 1504 N N . THR A 1 192 ? -25.438 14.977 6.078 1 97.56 192 THR A N 1
ATOM 1505 C CA . THR A 1 192 ? -25.859 15.758 4.922 1 97.56 192 THR A CA 1
ATOM 1506 C C . THR A 1 192 ? -26.172 14.844 3.738 1 97.56 192 THR A C 1
ATOM 1508 O O . THR A 1 192 ? -26.922 15.219 2.838 1 97.56 192 THR A O 1
ATOM 1511 N N . PHE A 1 193 ? -25.562 13.625 3.715 1 98.25 193 PHE A N 1
ATOM 1512 C CA . PHE A 1 193 ? -25.844 12.688 2.637 1 98.25 193 PHE A CA 1
ATOM 1513 C C . PHE A 1 193 ? -27.328 12.375 2.551 1 98.25 193 PHE A C 1
ATOM 1515 O O . PHE A 1 193 ? -27.906 12.383 1.463 1 98.25 193 PHE A O 1
ATOM 1522 N N . ALA A 1 194 ? -27.938 12.164 3.703 1 97 194 ALA A N 1
ATOM 1523 C CA . ALA A 1 194 ? -29.359 11.836 3.738 1 97 194 ALA A CA 1
ATOM 1524 C C . ALA A 1 194 ? -30.203 13.031 3.295 1 97 194 ALA A C 1
ATOM 1526 O O . ALA A 1 194 ? -31.266 12.852 2.695 1 97 194 ALA A O 1
ATOM 1527 N N . ASP A 1 195 ? -29.719 14.242 3.596 1 96.44 195 ASP A N 1
ATOM 1528 C CA . ASP A 1 195 ? -30.422 15.445 3.156 1 96.44 195 ASP A CA 1
ATOM 1529 C C . ASP A 1 195 ? -30.453 15.539 1.633 1 96.44 195 ASP A C 1
ATOM 1531 O O . ASP A 1 195 ? -31.406 16.062 1.052 1 96.44 195 ASP A O 1
ATOM 1535 N N . VAL A 1 196 ? -29.422 15.102 1.04 1 98 196 VAL A N 1
ATOM 1536 C CA . VAL A 1 196 ? -29.328 15.148 -0.416 1 98 196 VAL A CA 1
ATOM 1537 C C . VAL A 1 196 ? -30.141 14.016 -1.022 1 98 196 VAL A C 1
ATOM 1539 O O . VAL A 1 196 ? -30.984 14.25 -1.895 1 98 196 VAL A O 1
ATOM 1542 N N . ASP A 1 197 ? -29.906 12.781 -0.572 1 98.38 197 ASP A N 1
ATOM 1543 C CA . ASP A 1 197 ? -30.625 11.602 -1.034 1 98.38 197 ASP A CA 1
ATOM 1544 C C . ASP A 1 197 ? -30.453 10.43 -0.062 1 98.38 197 ASP A C 1
ATOM 1546 O O . ASP A 1 197 ? -29.453 9.719 -0.115 1 98.38 197 ASP A O 1
ATOM 1550 N N . PRO A 1 198 ? -31.422 10.18 0.763 1 97.69 198 PRO A N 1
ATOM 1551 C CA . PRO A 1 198 ? -31.297 9.141 1.789 1 97.69 198 PRO A CA 1
ATOM 1552 C C . PRO A 1 198 ? -31.156 7.738 1.197 1 97.69 198 PRO A C 1
ATOM 1554 O O . PRO A 1 198 ? -30.734 6.812 1.89 1 97.69 198 PRO A O 1
ATOM 1557 N N . TRP A 1 199 ? -31.453 7.621 -0.07 1 97.19 199 TRP A N 1
ATOM 1558 C CA . TRP A 1 199 ? -31.453 6.289 -0.665 1 97.19 199 TRP A CA 1
ATOM 1559 C C . TRP A 1 199 ? -30.281 6.129 -1.641 1 97.19 199 TRP A C 1
ATOM 1561 O O . TRP A 1 199 ? -30.094 5.055 -2.217 1 97.19 199 TRP A O 1
ATOM 1571 N N . HIS A 1 200 ? -29.547 7.184 -1.826 1 98.19 200 HIS A N 1
ATOM 1572 C CA . HIS A 1 200 ? -28.391 7.055 -2.707 1 98.19 200 HIS A CA 1
ATOM 1573 C C . HIS A 1 200 ? -27.453 5.945 -2.232 1 98.19 200 HIS A C 1
ATOM 1575 O O . HIS A 1 200 ? -27.234 5.793 -1.031 1 98.19 200 HIS A O 1
ATOM 1581 N N . PRO A 1 201 ? -26.859 5.199 -3.105 1 98.19 201 PRO A N 1
ATOM 1582 C CA . PRO A 1 201 ? -25.969 4.102 -2.707 1 98.19 201 PRO A CA 1
ATOM 1583 C C . PRO A 1 201 ? -24.844 4.562 -1.794 1 98.19 201 PRO A C 1
ATOM 1585 O O . PRO A 1 201 ? -24.453 3.844 -0.866 1 98.19 201 PRO A O 1
ATOM 1588 N N . LEU A 1 202 ? -24.328 5.758 -1.988 1 98.56 202 LEU A N 1
ATOM 1589 C CA . LEU A 1 202 ? -23.266 6.262 -1.13 1 98.56 202 LEU A CA 1
ATOM 1590 C C . LEU A 1 202 ? -23.766 6.477 0.293 1 98.56 202 LEU A C 1
ATOM 1592 O O . LEU A 1 202 ? -23.047 6.219 1.258 1 98.56 202 LEU A O 1
ATOM 1596 N N . THR A 1 203 ? -24.984 7.023 0.355 1 98.56 203 THR A N 1
ATOM 1597 C CA . THR A 1 203 ? -25.578 7.23 1.672 1 98.56 203 THR A CA 1
ATOM 1598 C C . THR A 1 203 ? -25.688 5.91 2.43 1 98.56 203 THR A C 1
ATOM 1600 O O . THR A 1 203 ? -25.297 5.824 3.596 1 98.56 203 THR A O 1
ATOM 1603 N N . ARG A 1 204 ? -26.047 4.922 1.713 1 98.19 204 ARG A N 1
ATOM 1604 C CA . ARG A 1 204 ? -26.344 3.629 2.322 1 98.19 204 ARG A CA 1
ATOM 1605 C C . ARG A 1 204 ? -25.062 2.84 2.578 1 98.19 204 ARG A C 1
ATOM 1607 O O . ARG A 1 204 ? -25.078 1.815 3.264 1 98.19 204 ARG A O 1
ATOM 1614 N N . ALA A 1 205 ? -23.906 3.326 2.078 1 98.31 205 ALA A N 1
ATOM 1615 C CA . ALA A 1 205 ? -22.641 2.629 2.227 1 98.31 205 ALA A CA 1
ATOM 1616 C C . ALA A 1 205 ? -21.766 3.297 3.285 1 98.31 205 ALA A C 1
ATOM 1618 O O . ALA A 1 205 ? -20.594 2.947 3.445 1 98.31 205 ALA A O 1
ATOM 1619 N N . LEU A 1 206 ? -22.312 4.254 4.023 1 98.56 206 LEU A N 1
ATOM 1620 C CA . LEU A 1 206 ? -21.531 5 5.004 1 98.56 206 LEU A CA 1
ATOM 1621 C C . LEU A 1 206 ? -22.094 4.824 6.406 1 98.56 206 LEU A C 1
ATOM 1623 O O . LEU A 1 206 ? -23.297 5.051 6.629 1 98.56 206 LEU A O 1
ATOM 1627 N N . SER A 1 207 ? -21.281 4.359 7.305 1 98.75 207 SER A N 1
ATOM 1628 C CA . SER A 1 207 ? -21.594 4.305 8.727 1 98.75 207 SER A CA 1
ATOM 1629 C C . SER A 1 207 ? -20.609 5.129 9.547 1 98.75 207 SER A C 1
ATOM 1631 O O . SER A 1 207 ? -19.406 5.125 9.266 1 98.75 207 SER A O 1
ATOM 1633 N N . VAL A 1 208 ? -21.125 5.918 10.469 1 98.69 208 VAL A N 1
ATOM 1634 C CA . VAL A 1 208 ? -20.328 6.758 11.359 1 98.69 208 VAL A CA 1
ATOM 1635 C C . VAL A 1 208 ? -20.719 6.473 12.812 1 98.69 208 VAL A C 1
ATOM 1637 O O . VAL A 1 208 ? -21.859 6.68 13.219 1 98.69 208 VAL A O 1
ATOM 1640 N N . LEU A 1 209 ? -19.734 5.969 13.57 1 98.75 209 LEU A N 1
ATOM 1641 C CA . LEU A 1 209 ? -19.984 5.539 14.945 1 98.75 209 LEU A CA 1
ATOM 1642 C C . LEU A 1 209 ? -18.891 6.047 15.875 1 98.75 209 LEU A C 1
ATOM 1644 O O . LEU A 1 209 ? -17.906 6.633 15.422 1 98.75 209 LEU A O 1
ATOM 1648 N N . TYR A 1 210 ? -19.156 5.805 17.172 1 98.56 210 TYR A N 1
ATOM 1649 C CA . TYR A 1 210 ? -18.172 6.137 18.188 1 98.56 210 TYR A CA 1
ATOM 1650 C C . TYR A 1 210 ? -18.047 5.02 19.219 1 98.56 210 TYR A C 1
ATOM 1652 O O . TYR A 1 210 ? -19.047 4.43 19.625 1 98.56 210 TYR A O 1
ATOM 1660 N N . TRP A 1 211 ? -16.875 4.723 19.562 1 98.12 211 TRP A N 1
ATOM 1661 C CA . TRP A 1 211 ? -16.531 3.912 20.734 1 98.12 211 TRP A CA 1
ATOM 1662 C C . TRP A 1 211 ? -15.195 4.34 21.328 1 98.12 211 TRP A C 1
ATOM 1664 O O . TRP A 1 211 ? -14.344 4.891 20.625 1 98.12 211 TRP A O 1
ATOM 1674 N N . PRO A 1 212 ? -15.047 4.184 22.656 1 95.69 212 PRO A N 1
ATOM 1675 C CA . PRO A 1 212 ? -13.75 4.508 23.25 1 95.69 212 PRO A CA 1
ATOM 1676 C C . PRO A 1 212 ? -12.648 3.539 22.812 1 95.69 212 PRO A C 1
ATOM 1678 O O . PRO A 1 212 ? -12.93 2.373 22.516 1 95.69 212 PRO A O 1
ATOM 1681 N N . GLY A 1 213 ? -11.445 4.039 22.781 1 90.25 213 GLY A N 1
ATOM 1682 C CA . GLY A 1 213 ? -10.312 3.176 22.5 1 90.25 213 GLY A CA 1
ATOM 1683 C C . GLY A 1 213 ? -10.25 1.955 23.406 1 90.25 213 GLY A C 1
ATOM 1684 O O . GLY A 1 213 ? -10.484 2.055 24.609 1 90.25 213 GLY A O 1
ATOM 1685 N N . GLY A 1 214 ? -10.016 0.806 22.766 1 87.56 214 GLY A N 1
ATOM 1686 C CA . GLY A 1 214 ? -9.906 -0.424 23.531 1 87.56 214 GLY A CA 1
ATOM 1687 C C . GLY A 1 214 ? -11.227 -1.158 23.688 1 87.56 214 GLY A C 1
ATOM 1688 O O . GLY A 1 214 ? -11.258 -2.279 24.188 1 87.56 214 GLY A O 1
ATOM 1689 N N . ASP A 1 215 ? -12.258 -0.476 23.281 1 94.38 215 ASP A N 1
ATOM 1690 C CA . ASP A 1 215 ? -13.555 -1.134 23.328 1 94.38 215 ASP A CA 1
ATOM 1691 C C . ASP A 1 215 ? -13.562 -2.404 22.484 1 94.38 215 ASP A C 1
ATOM 1693 O O . ASP A 1 215 ? -13.055 -2.406 21.344 1 94.38 215 ASP A O 1
ATOM 1697 N N . PRO A 1 216 ? -14.172 -3.471 22.938 1 95 216 PRO A N 1
ATOM 1698 C CA . PRO A 1 216 ? -14.172 -4.742 22.219 1 95 216 PRO A CA 1
ATOM 1699 C C . PRO A 1 216 ? -14.852 -4.637 20.859 1 95 216 PRO A C 1
ATOM 1701 O O . PRO A 1 216 ? -14.531 -5.398 19.938 1 95 216 PRO A O 1
ATOM 1704 N N . VAL A 1 217 ? -15.742 -3.695 20.688 1 97.06 217 VAL A N 1
ATOM 1705 C CA . VAL A 1 217 ? -16.469 -3.525 19.438 1 97.06 217 VAL A CA 1
ATOM 1706 C C . VAL A 1 217 ? -15.5 -3.172 18.312 1 97.06 217 VAL A C 1
ATOM 1708 O O . VAL A 1 217 ? -15.75 -3.475 17.141 1 97.06 217 VAL A O 1
ATOM 1711 N N . GLU A 1 218 ? -14.406 -2.566 18.672 1 97.38 218 GLU A N 1
ATOM 1712 C CA . GLU A 1 218 ? -13.398 -2.178 17.688 1 97.38 218 GLU A CA 1
ATOM 1713 C C . GLU A 1 218 ? -12.867 -3.393 16.938 1 97.38 218 GLU A C 1
ATOM 1715 O O . GLU A 1 218 ? -12.68 -3.34 15.719 1 97.38 218 GLU A O 1
ATOM 1720 N N . GLN A 1 219 ? -12.672 -4.48 17.672 1 97.56 219 GLN A N 1
ATOM 1721 C CA . GLN A 1 219 ? -12.148 -5.684 17.047 1 97.56 219 GLN A CA 1
ATOM 1722 C C . GLN A 1 219 ? -13.156 -6.281 16.062 1 97.56 219 GLN A C 1
ATOM 1724 O O . GLN A 1 219 ? -12.781 -6.84 15.039 1 97.56 219 GLN A O 1
ATOM 1729 N N . ASP A 1 220 ? -14.445 -6.16 16.375 1 97.81 220 ASP A N 1
ATOM 1730 C CA . ASP A 1 220 ? -15.477 -6.621 15.445 1 97.81 220 ASP A CA 1
ATOM 1731 C C . ASP A 1 220 ? -15.359 -5.918 14.094 1 97.81 220 ASP A C 1
ATOM 1733 O O . ASP A 1 220 ? -15.422 -6.562 13.047 1 97.81 220 ASP A O 1
ATOM 1737 N N . PHE A 1 221 ? -15.148 -4.664 14.156 1 98.06 221 PHE A N 1
ATOM 1738 C CA . PHE A 1 221 ? -15.047 -3.889 12.922 1 98.06 221 PHE A CA 1
ATOM 1739 C C . PHE A 1 221 ? -13.719 -4.16 12.219 1 98.06 221 PHE A C 1
ATOM 1741 O O . PHE A 1 221 ? -13.672 -4.223 10.992 1 98.06 221 PHE A O 1
ATOM 1748 N N . ILE A 1 222 ? -12.648 -4.297 13 1 98.12 222 ILE A N 1
ATOM 1749 C CA . ILE A 1 222 ? -11.359 -4.625 12.406 1 98.12 222 ILE A CA 1
ATOM 1750 C C . ILE A 1 222 ? -11.453 -5.957 11.664 1 98.12 222 ILE A C 1
ATOM 1752 O O . ILE A 1 222 ? -11.055 -6.055 10.5 1 98.12 222 ILE A O 1
ATOM 1756 N N . ASP A 1 223 ? -12.062 -6.949 12.258 1 97.38 223 ASP A N 1
ATOM 1757 C CA . ASP A 1 223 ? -12.18 -8.281 11.688 1 97.38 223 ASP A CA 1
ATOM 1758 C C . ASP A 1 223 ? -13.039 -8.266 10.43 1 97.38 223 ASP A C 1
ATOM 1760 O O . ASP A 1 223 ? -12.867 -9.109 9.539 1 97.38 223 ASP A O 1
ATOM 1764 N N . ALA A 1 224 ? -13.922 -7.332 10.352 1 97.38 224 ALA A N 1
ATOM 1765 C CA . ALA A 1 224 ? -14.875 -7.285 9.25 1 97.38 224 ALA A CA 1
ATOM 1766 C C . ALA A 1 224 ? -14.375 -6.375 8.125 1 97.38 224 ALA A C 1
ATOM 1768 O O . ALA A 1 224 ? -15.078 -6.156 7.141 1 97.38 224 ALA A O 1
ATOM 1769 N N . SER A 1 225 ? -13.18 -5.848 8.258 1 98.06 225 SER A N 1
ATOM 1770 C CA . SER A 1 225 ? -12.688 -4.875 7.289 1 98.06 225 SER A CA 1
ATOM 1771 C C . SER A 1 225 ? -11.625 -5.484 6.379 1 98.06 225 SER A C 1
ATOM 1773 O O . SER A 1 225 ? -10.898 -6.387 6.789 1 98.06 225 SER A O 1
ATOM 1775 N N . ASP A 1 226 ? -11.625 -4.996 5.152 1 97.88 226 ASP A N 1
ATOM 1776 C CA . ASP A 1 226 ? -10.594 -5.383 4.191 1 97.88 226 ASP A CA 1
ATOM 1777 C C . ASP A 1 226 ? -9.398 -4.441 4.27 1 97.88 226 ASP A C 1
ATOM 1779 O O . ASP A 1 226 ? -8.273 -4.824 3.922 1 97.88 226 ASP A O 1
ATOM 1783 N N . VAL A 1 227 ? -9.609 -3.223 4.688 1 98.5 227 VAL A N 1
ATOM 1784 C CA . VAL A 1 227 ? -8.578 -2.223 4.934 1 98.5 227 VAL A CA 1
ATOM 1785 C C . VAL A 1 227 ? -8.891 -1.454 6.211 1 98.5 227 VAL A C 1
ATOM 1787 O O . VAL A 1 227 ? -10.055 -1.151 6.488 1 98.5 227 VAL A O 1
ATOM 1790 N N . VAL A 1 228 ? -7.895 -1.174 6.945 1 98.56 228 VAL A N 1
ATOM 1791 C CA . VAL A 1 228 ? -7.996 -0.29 8.102 1 98.56 228 VAL A CA 1
ATOM 1792 C C . VAL A 1 228 ? -7.086 0.921 7.91 1 98.56 228 VAL A C 1
ATOM 1794 O O . VAL A 1 228 ? -5.875 0.773 7.73 1 98.56 228 VAL A O 1
ATOM 1797 N N . CYS A 1 229 ? -7.664 2.062 7.848 1 98.31 229 CYS A N 1
ATOM 1798 C CA . CYS A 1 229 ? -6.918 3.314 7.867 1 98.31 229 CYS A CA 1
ATOM 1799 C C . CYS A 1 229 ? -6.797 3.857 9.289 1 98.31 229 CYS A C 1
ATOM 1801 O O . CYS A 1 229 ? -7.797 4.27 9.883 1 98.31 229 CYS A O 1
ATOM 1803 N N . ALA A 1 230 ? -5.621 3.904 9.789 1 97.12 230 ALA A N 1
ATOM 1804 C CA . ALA A 1 230 ? -5.406 4.316 11.18 1 97.12 230 ALA A CA 1
ATOM 1805 C C . ALA A 1 230 ? -4.637 5.637 11.242 1 97.12 230 ALA A C 1
ATOM 1807 O O . ALA A 1 230 ? -3.51 5.73 10.75 1 97.12 230 ALA A O 1
ATOM 1808 N N . TRP A 1 231 ? -5.27 6.562 11.828 1 95.12 231 TRP A N 1
ATOM 1809 C CA . TRP A 1 231 ? -4.68 7.875 12.062 1 95.12 231 TRP A CA 1
ATOM 1810 C C . TRP A 1 231 ? -4.352 8.07 13.539 1 95.12 231 TRP A C 1
ATOM 1812 O O . TRP A 1 231 ? -5.141 7.695 14.406 1 95.12 231 TRP A O 1
ATOM 1822 N N . GLY A 1 232 ? -3.172 8.641 13.82 1 90.44 232 GLY A N 1
ATOM 1823 C CA . GLY A 1 232 ? -2.965 8.984 15.219 1 90.44 232 GLY A CA 1
ATOM 1824 C C . GLY A 1 232 ? -1.502 8.984 15.625 1 90.44 232 GLY A C 1
ATOM 1825 O O . GLY A 1 232 ? -0.616 8.945 14.766 1 90.44 232 GLY A O 1
ATOM 1826 N N . LYS A 1 233 ? -1.385 9.062 16.938 1 90.88 233 LYS A N 1
ATOM 1827 C CA . LYS A 1 233 ? -0.041 9.047 17.516 1 90.88 233 LYS A CA 1
ATOM 1828 C C . LYS A 1 233 ? 0.558 7.641 17.453 1 90.88 233 LYS A C 1
ATOM 1830 O O . LYS A 1 233 ? -0.142 6.672 17.156 1 90.88 233 LYS A O 1
ATOM 1835 N N . HIS A 1 234 ? 1.779 7.633 17.75 1 92.88 234 HIS A N 1
ATOM 1836 C CA . HIS A 1 234 ? 2.512 6.371 17.719 1 92.88 234 HIS A CA 1
ATOM 1837 C C . HIS A 1 234 ? 1.837 5.32 18.594 1 92.88 234 HIS A C 1
ATOM 1839 O O . HIS A 1 234 ? 1.64 4.18 18.156 1 92.88 234 HIS A O 1
ATOM 1845 N N . SER A 1 235 ? 1.428 5.672 19.719 1 93.44 235 SER A N 1
ATOM 1846 C CA . SER A 1 235 ? 0.852 4.727 20.672 1 93.44 235 SER A CA 1
ATOM 1847 C C . SER A 1 235 ? -0.475 4.172 20.156 1 93.44 235 SER A C 1
ATOM 1849 O O . SER A 1 235 ? -0.779 2.994 20.359 1 93.44 235 SER A O 1
ATOM 1851 N N . SER A 1 236 ? -1.246 4.988 19.547 1 92.56 236 SER A N 1
ATOM 1852 C CA . SER A 1 236 ? -2.529 4.551 19 1 92.56 236 SER A CA 1
ATOM 1853 C C . SER A 1 236 ? -2.34 3.512 17.906 1 92.56 236 SER A C 1
ATOM 1855 O O . SER A 1 236 ? -3.014 2.48 17.891 1 92.56 236 SER A O 1
ATOM 1857 N N . ILE A 1 237 ? -1.421 3.779 17.031 1 95.19 237 ILE A N 1
ATOM 1858 C CA . ILE A 1 237 ? -1.16 2.857 15.938 1 95.19 237 ILE A CA 1
ATOM 1859 C C . ILE A 1 237 ? -0.545 1.568 16.484 1 95.19 237 ILE A C 1
ATOM 1861 O O . ILE A 1 237 ? -0.904 0.472 16.047 1 95.19 237 ILE A O 1
ATOM 1865 N N . ALA A 1 238 ? 0.327 1.709 17.469 1 95.75 238 ALA A N 1
ATOM 1866 C CA . ALA A 1 238 ? 0.976 0.551 18.078 1 95.75 238 ALA A CA 1
ATOM 1867 C C . ALA A 1 238 ? -0.05 -0.377 18.719 1 95.75 238 ALA A C 1
ATOM 1869 O O . ALA A 1 238 ? 0.145 -1.594 18.766 1 95.75 238 ALA A O 1
ATOM 1870 N N . ALA A 1 239 ? -1.105 0.193 19.156 1 95.12 239 ALA A N 1
ATOM 1871 C CA . ALA A 1 239 ? -2.148 -0.583 19.828 1 95.12 239 ALA A CA 1
ATOM 1872 C C . ALA A 1 239 ? -2.992 -1.353 18.812 1 95.12 239 ALA A C 1
ATOM 1874 O O . ALA A 1 239 ? -3.514 -2.426 19.125 1 95.12 239 ALA A O 1
ATOM 1875 N N . ILE A 1 240 ? -3.102 -0.842 17.625 1 96.12 240 ILE A N 1
ATOM 1876 C CA . ILE A 1 240 ? -4.008 -1.385 16.609 1 96.12 240 ILE A CA 1
ATOM 1877 C C . ILE A 1 240 ? -3.256 -2.377 15.727 1 96.12 240 ILE A C 1
ATOM 1879 O O . ILE A 1 240 ? -3.805 -3.41 15.336 1 96.12 240 ILE A O 1
ATOM 1883 N N . LYS A 1 241 ? -2.037 -2.123 15.422 1 96.25 241 LYS A N 1
ATOM 1884 C CA . LYS A 1 241 ? -1.274 -2.795 14.367 1 96.25 241 LYS A CA 1
ATOM 1885 C C . LYS A 1 241 ? -1.187 -4.297 14.633 1 96.25 241 LYS A C 1
ATOM 1887 O O . LYS A 1 241 ? -1.458 -5.102 13.734 1 96.25 241 LYS A O 1
ATOM 1892 N N . PRO A 1 242 ? -0.984 -4.789 15.898 1 96.38 242 PRO A N 1
ATOM 1893 C CA . PRO A 1 242 ? -0.875 -6.23 16.125 1 96.38 242 PRO A CA 1
ATOM 1894 C C . PRO A 1 242 ? -2.213 -6.953 15.992 1 96.38 242 PRO A C 1
ATOM 1896 O O . PRO A 1 242 ? -2.25 -8.188 15.93 1 96.38 242 PRO A O 1
ATOM 1899 N N . ARG A 1 243 ? -3.27 -6.18 15.891 1 96.75 243 ARG A N 1
ATOM 1900 C CA . ARG A 1 243 ? -4.605 -6.766 15.906 1 96.75 243 ARG A CA 1
ATOM 1901 C C . ARG A 1 243 ? -5.148 -6.934 14.492 1 96.75 243 ARG A C 1
ATOM 1903 O O . ARG A 1 243 ? -6.227 -7.504 14.297 1 96.75 243 ARG A O 1
ATOM 1910 N N . ILE A 1 244 ? -4.477 -6.465 13.516 1 97.75 244 ILE A N 1
ATOM 1911 C CA . ILE A 1 244 ? -4.938 -6.512 12.133 1 97.75 244 ILE A CA 1
ATOM 1912 C C . ILE A 1 244 ? -4.828 -7.938 11.594 1 97.75 244 ILE A C 1
ATOM 1914 O O . ILE A 1 244 ? -3.744 -8.531 11.602 1 97.75 244 ILE A O 1
ATOM 1918 N N . PRO A 1 245 ? -5.867 -8.516 11.109 1 96.69 245 PRO A N 1
ATOM 1919 C CA . PRO A 1 245 ? -5.82 -9.898 10.625 1 96.69 245 PRO A CA 1
ATOM 1920 C C . PRO A 1 245 ? -5.008 -10.055 9.344 1 96.69 245 PRO A C 1
ATOM 1922 O O . PRO A 1 245 ? -4.816 -9.078 8.609 1 96.69 245 PRO A O 1
ATOM 1925 N N . VAL A 1 246 ? -4.594 -11.289 9.102 1 95.88 246 VAL A N 1
ATOM 1926 C CA . VAL A 1 246 ? -3.943 -11.625 7.844 1 95.88 246 VAL A CA 1
ATOM 1927 C C . VAL A 1 246 ? -4.879 -11.305 6.68 1 95.88 246 VAL A C 1
ATOM 1929 O O . VAL A 1 246 ? -6.078 -11.586 6.742 1 95.88 246 VAL A O 1
ATOM 1932 N N . GLY A 1 247 ? -4.375 -10.68 5.699 1 94.56 247 GLY A N 1
ATOM 1933 C CA . GLY A 1 247 ? -5.16 -10.359 4.516 1 94.56 247 GLY A CA 1
ATOM 1934 C C . GLY A 1 247 ? -5.754 -8.969 4.555 1 94.56 247 GLY A C 1
ATOM 1935 O O . GLY A 1 247 ? -6.18 -8.438 3.523 1 94.56 247 GLY A O 1
ATOM 1936 N N . THR A 1 248 ? -5.863 -8.391 5.766 1 97 248 THR A N 1
ATOM 1937 C CA . THR A 1 248 ? -6.34 -7.023 5.914 1 97 248 THR A CA 1
ATOM 1938 C C . THR A 1 248 ? -5.176 -6.035 5.852 1 97 248 THR A C 1
ATOM 1940 O O . THR A 1 248 ? -4.172 -6.211 6.543 1 97 248 THR A O 1
ATOM 1943 N N . GLU A 1 249 ? -5.324 -5.055 5 1 96.69 249 GLU A N 1
ATOM 1944 C CA . GLU A 1 249 ? -4.262 -4.062 4.863 1 96.69 249 GLU A CA 1
ATOM 1945 C C . GLU A 1 249 ? -4.43 -2.93 5.871 1 96.69 249 GLU A C 1
ATOM 1947 O O . GLU A 1 249 ? -5.547 -2.467 6.113 1 96.69 249 GLU A O 1
ATOM 1952 N N . LEU A 1 250 ? -3.334 -2.561 6.492 1 97.81 250 LEU A N 1
ATOM 1953 C CA . LEU A 1 250 ? -3.311 -1.4 7.375 1 97.81 250 LEU A CA 1
ATOM 1954 C C . LEU A 1 250 ? -2.617 -0.219 6.707 1 97.81 250 LEU A C 1
ATOM 1956 O O . LEU A 1 250 ? -1.471 -0.334 6.27 1 97.81 250 LEU A O 1
ATOM 1960 N N . VAL A 1 251 ? -3.311 0.857 6.539 1 97.5 251 VAL A N 1
ATOM 1961 C CA . VAL A 1 251 ? -2.736 2.117 6.078 1 97.5 251 VAL A CA 1
ATOM 1962 C C . VAL A 1 251 ? -2.514 3.049 7.27 1 97.5 251 VAL A C 1
ATOM 1964 O O . VAL A 1 251 ? -3.471 3.461 7.93 1 97.5 251 VAL A O 1
ATOM 1967 N N . GLU A 1 252 ? -1.283 3.418 7.516 1 97.12 252 GLU A N 1
ATOM 1968 C CA . GLU A 1 252 ? -0.923 4.184 8.703 1 97.12 252 GLU A CA 1
ATOM 1969 C C . GLU A 1 252 ? -0.716 5.66 8.367 1 97.12 252 GLU A C 1
ATOM 1971 O O . GLU A 1 252 ? 0.005 5.988 7.426 1 97.12 252 GLU A O 1
ATOM 1976 N N . PHE A 1 253 ? -1.382 6.422 9.047 1 95.88 253 PHE A N 1
ATOM 1977 C CA . PHE A 1 253 ? -1.128 7.855 9.086 1 95.88 253 PHE A CA 1
ATOM 1978 C C . PHE A 1 253 ? -0.646 8.289 10.461 1 95.88 253 PHE A C 1
ATOM 1980 O O . PHE A 1 253 ? -1.441 8.734 11.289 1 95.88 253 PHE A O 1
ATOM 1987 N N . GLY A 1 254 ? 0.638 8.164 10.68 1 91.88 254 GLY A N 1
ATOM 1988 C CA . GLY A 1 254 ? 1.246 8.359 11.984 1 91.88 254 GLY A CA 1
ATOM 1989 C C . GLY A 1 254 ? 1.654 9.797 12.234 1 91.88 254 GLY A C 1
ATOM 1990 O O . GLY A 1 254 ? 1.33 10.688 11.445 1 91.88 254 GLY A O 1
ATOM 1991 N N . PRO A 1 255 ? 2.359 9.953 13.336 1 90.81 255 PRO A N 1
ATOM 1992 C CA . PRO A 1 255 ? 2.781 11.312 13.688 1 90.81 255 PRO A CA 1
ATOM 1993 C C . PRO A 1 255 ? 3.867 11.852 12.758 1 90.81 255 PRO A C 1
ATOM 1995 O O . PRO A 1 255 ? 4.75 11.102 12.336 1 90.81 255 PRO A O 1
ATOM 1998 N N . LYS A 1 256 ? 3.773 13.086 12.445 1 94 256 LYS A N 1
ATOM 1999 C CA . LYS A 1 256 ? 4.727 13.789 11.594 1 94 256 LYS A CA 1
ATOM 2000 C C . LYS A 1 256 ? 5.035 15.18 12.156 1 94 256 LYS A C 1
ATOM 2002 O O . LYS A 1 256 ? 4.34 15.656 13.047 1 94 256 LYS A O 1
ATOM 2007 N N . GLU A 1 257 ? 6.09 15.75 11.727 1 94.75 257 GLU A N 1
ATOM 2008 C CA . GLU A 1 257 ? 6.445 17.125 12.039 1 94.75 257 GLU A CA 1
ATOM 2009 C C . GLU A 1 257 ? 6.859 17.891 10.773 1 94.75 257 GLU A C 1
ATOM 2011 O O . GLU A 1 257 ? 7.121 17.281 9.734 1 94.75 257 GLU A O 1
ATOM 2016 N N . SER A 1 258 ? 6.898 19.188 10.891 1 98.06 258 SER A N 1
ATOM 2017 C CA . SER A 1 258 ? 7.25 20.016 9.742 1 98.06 258 SER A CA 1
ATOM 2018 C C . SER A 1 258 ? 8.109 21.203 10.172 1 98.06 258 SER A C 1
ATOM 2020 O O . SER A 1 258 ? 8.188 21.531 11.352 1 98.06 258 SER A O 1
ATOM 2022 N N . ILE A 1 259 ? 8.82 21.844 9.172 1 98.25 259 ILE A N 1
ATOM 2023 C CA . ILE A 1 259 ? 9.734 22.938 9.484 1 98.25 259 ILE A CA 1
ATOM 2024 C C . ILE A 1 259 ? 9.656 24 8.391 1 98.25 259 ILE A C 1
ATOM 2026 O O . ILE A 1 259 ? 9.109 23.75 7.312 1 98.25 259 ILE A O 1
ATOM 2030 N N . ILE A 1 260 ? 10.188 25.172 8.695 1 98.69 260 ILE A N 1
ATOM 2031 C CA . ILE A 1 260 ? 10.305 26.266 7.746 1 98.69 260 ILE A CA 1
ATOM 2032 C C . ILE A 1 260 ? 11.766 26.672 7.598 1 98.69 260 ILE A C 1
ATOM 2034 O O . ILE A 1 260 ? 12.508 26.719 8.578 1 98.69 260 ILE A O 1
ATOM 2038 N N . LEU A 1 261 ? 12.172 26.875 6.371 1 98.5 261 LEU A N 1
ATOM 2039 C CA . LEU A 1 261 ? 13.477 27.438 6.051 1 98.5 261 LEU A CA 1
ATOM 2040 C C . LEU A 1 261 ? 13.336 28.844 5.477 1 98.5 261 LEU A C 1
ATOM 2042 O O . LEU A 1 261 ? 12.68 29.031 4.449 1 98.5 261 LEU A O 1
ATOM 2046 N N . ILE A 1 262 ? 13.984 29.828 6.105 1 98.25 262 ILE A N 1
ATOM 2047 C CA . ILE A 1 262 ? 13.93 31.219 5.691 1 98.25 262 ILE A CA 1
ATOM 2048 C C . ILE A 1 262 ? 15.312 31.672 5.203 1 98.25 262 ILE A C 1
ATOM 2050 O O . ILE A 1 262 ? 16.25 31.781 5.996 1 98.25 262 ILE A O 1
ATOM 2054 N N . GLY A 1 263 ? 15.359 31.938 3.943 1 96.94 263 GLY A N 1
ATOM 2055 C CA . GLY A 1 263 ? 16.609 32.406 3.369 1 96.94 263 GLY A CA 1
ATOM 2056 C C . GLY A 1 263 ? 16.844 33.875 3.631 1 96.94 263 GLY A C 1
ATOM 2057 O O . GLY A 1 263 ? 15.938 34.625 4.043 1 96.94 263 GLY A O 1
ATOM 2058 N N . ALA A 1 264 ? 18.094 34.219 3.373 1 92.5 264 ALA A N 1
ATOM 2059 C CA . ALA A 1 264 ? 18.453 35.625 3.498 1 92.5 264 ALA A CA 1
ATOM 2060 C C . ALA A 1 264 ? 17.703 36.469 2.473 1 92.5 264 ALA A C 1
ATOM 2062 O O . ALA A 1 264 ? 17.438 36.031 1.358 1 92.5 264 ALA A O 1
ATOM 2063 N N . ASP A 1 265 ? 17.188 37.562 2.893 1 79.94 265 ASP A N 1
ATOM 2064 C CA . ASP A 1 265 ? 16.469 38.5 2.016 1 79.94 265 ASP A CA 1
ATOM 2065 C C . ASP A 1 265 ? 16.844 39.938 2.314 1 79.94 265 ASP A C 1
ATOM 2067 O O . ASP A 1 265 ? 16.625 40.438 3.428 1 79.94 265 ASP A O 1
ATOM 2071 N N . ASP A 1 266 ? 17.297 40.562 1.334 1 71.88 266 ASP A N 1
ATOM 2072 C CA . ASP A 1 266 ? 17.719 41.938 1.49 1 71.88 266 ASP A CA 1
ATOM 2073 C C . ASP A 1 266 ? 16.531 42.844 1.822 1 71.88 266 ASP A C 1
ATOM 2075 O O . ASP A 1 266 ? 16.688 43.875 2.494 1 71.88 266 ASP A O 1
ATOM 2079 N N . GLY A 1 267 ? 15.422 42.562 1.255 1 73.38 267 GLY A N 1
ATOM 2080 C CA . GLY A 1 267 ? 14.242 43.406 1.437 1 73.38 267 GLY A CA 1
ATOM 2081 C C . GLY A 1 267 ? 13.547 43.156 2.768 1 73.38 267 GLY A C 1
ATOM 2082 O O . GLY A 1 267 ? 12.562 43.844 3.084 1 73.38 267 GLY A O 1
ATOM 2083 N N . GLY A 1 268 ? 14.094 42.344 3.49 1 80.56 268 GLY A N 1
ATOM 2084 C CA . GLY A 1 268 ? 13.547 42.062 4.812 1 80.56 268 GLY A CA 1
ATOM 2085 C C . GLY A 1 268 ? 12.555 40.938 4.828 1 80.56 268 GLY A C 1
ATOM 2086 O O . GLY A 1 268 ? 12.242 40.344 3.781 1 80.56 268 GLY A O 1
ATOM 2087 N N . TRP A 1 269 ? 12.07 40.594 6.094 1 92.06 269 TRP A N 1
ATOM 2088 C CA . TRP A 1 269 ? 11.289 39.375 6.285 1 92.06 269 TRP A CA 1
ATOM 2089 C C . TRP A 1 269 ? 9.859 39.719 6.68 1 92.06 269 TRP A C 1
ATOM 2091 O O . TRP A 1 269 ? 9.094 38.844 7.09 1 92.06 269 TRP A O 1
ATOM 2101 N N . ALA A 1 270 ? 9.43 40.969 6.48 1 89.94 270 ALA A N 1
ATOM 2102 C CA . ALA A 1 270 ? 8.141 41.406 7.023 1 89.94 270 ALA A CA 1
ATOM 2103 C C . ALA A 1 270 ? 7 40.562 6.438 1 89.94 270 ALA A C 1
ATOM 2105 O O . ALA A 1 270 ? 6.199 40 7.18 1 89.94 270 ALA A O 1
ATOM 2106 N N . ASP A 1 271 ? 6.953 40.438 5.16 1 90.31 271 ASP A N 1
ATOM 2107 C CA . ASP A 1 271 ? 5.867 39.719 4.5 1 90.31 271 ASP A CA 1
ATOM 2108 C C . ASP A 1 271 ? 5.93 38.219 4.812 1 90.31 271 ASP A C 1
ATOM 2110 O O . ASP A 1 271 ? 4.91 37.625 5.137 1 90.31 271 ASP A O 1
ATOM 2114 N N . VAL A 1 272 ? 7.133 37.656 4.738 1 94.69 272 VAL A N 1
ATOM 2115 C CA . VAL A 1 272 ? 7.25 36.219 4.93 1 94.69 272 VAL A CA 1
ATOM 2116 C C . VAL A 1 272 ? 7 35.844 6.395 1 94.69 272 VAL A C 1
ATOM 2118 O O . VAL A 1 272 ? 6.512 34.75 6.703 1 94.69 272 VAL A O 1
ATOM 2121 N N . ALA A 1 273 ? 7.25 36.75 7.277 1 96.5 273 ALA A N 1
ATOM 2122 C CA . ALA A 1 273 ? 6.965 36.531 8.688 1 96.5 273 ALA A CA 1
ATOM 2123 C C . ALA A 1 273 ? 5.469 36.344 8.922 1 96.5 273 ALA A C 1
ATOM 2125 O O . ALA A 1 273 ? 5.062 35.5 9.734 1 96.5 273 ALA A O 1
ATOM 2126 N N . VAL A 1 274 ? 4.688 37.125 8.234 1 96.06 274 VAL A N 1
ATOM 2127 C CA . VAL A 1 274 ? 3.238 37 8.344 1 96.06 274 VAL A CA 1
ATOM 2128 C C . VAL A 1 274 ? 2.805 35.656 7.789 1 96.06 274 VAL A C 1
ATOM 2130 O O . VAL A 1 274 ? 1.955 34.969 8.375 1 96.06 274 VAL A O 1
ATOM 2133 N N . ARG A 1 275 ? 3.381 35.219 6.695 1 95.94 275 ARG A N 1
ATOM 2134 C CA . ARG A 1 275 ? 3.07 33.938 6.094 1 95.94 275 ARG A CA 1
ATOM 2135 C C . ARG A 1 275 ? 3.453 32.781 7.023 1 95.94 275 ARG A C 1
ATOM 2137 O O . ARG A 1 275 ? 2.686 31.828 7.199 1 95.94 275 ARG A O 1
ATOM 2144 N N . ALA A 1 276 ? 4.633 32.906 7.578 1 98 276 ALA A N 1
ATOM 2145 C CA . ALA A 1 276 ? 5.082 31.891 8.531 1 98 276 ALA A CA 1
ATOM 2146 C C . ALA A 1 276 ? 4.156 31.828 9.742 1 98 276 ALA A C 1
ATOM 2148 O O . ALA A 1 276 ? 3.838 30.734 10.234 1 98 276 ALA A O 1
ATOM 2149 N N . ALA A 1 277 ? 3.738 33 10.188 1 97.88 277 ALA A N 1
ATOM 2150 C CA . ALA A 1 277 ? 2.809 33.062 11.312 1 97.88 277 ALA A CA 1
ATOM 2151 C C . ALA A 1 277 ? 1.498 32.375 10.984 1 97.88 277 ALA A C 1
ATOM 2153 O O . ALA A 1 277 ? 0.923 31.688 11.836 1 97.88 277 ALA A O 1
ATOM 2154 N N . TYR A 1 278 ? 1.067 32.562 9.797 1 97.19 278 TYR A N 1
ATOM 2155 C CA . TYR A 1 278 ? -0.141 31.875 9.352 1 97.19 278 TYR A CA 1
ATOM 2156 C C . TYR A 1 278 ? 0.045 30.359 9.383 1 97.19 278 TYR A C 1
ATOM 2158 O O . TYR A 1 278 ? -0.785 29.641 9.945 1 97.19 278 TYR A O 1
ATOM 2166 N N . ASP A 1 279 ? 1.154 29.891 8.859 1 97.88 279 ASP A N 1
ATOM 2167 C CA . ASP A 1 279 ? 1.451 28.453 8.859 1 97.88 279 ASP A CA 1
ATOM 2168 C C . ASP A 1 279 ? 1.503 27.906 10.281 1 97.88 279 ASP A C 1
ATOM 2170 O O . ASP A 1 279 ? 1.088 26.766 10.531 1 97.88 279 ASP A O 1
ATOM 2174 N N . LEU A 1 280 ? 1.948 28.672 11.203 1 97.31 280 LEU A N 1
ATOM 2175 C CA . LEU A 1 280 ? 2.076 28.281 12.602 1 97.31 280 LEU A CA 1
ATOM 2176 C C . LEU A 1 280 ? 0.711 28.25 13.281 1 97.31 280 LEU A C 1
ATOM 2178 O O . LEU A 1 280 ? 0.504 27.484 14.227 1 97.31 280 LEU A O 1
ATOM 2182 N N . SER A 1 281 ? -0.19 29.016 12.797 1 96.81 281 SER A N 1
ATOM 2183 C CA . SER A 1 281 ? -1.418 29.281 13.539 1 96.81 281 SER A CA 1
ATOM 2184 C C . SER A 1 281 ? -2.531 28.328 13.117 1 96.81 281 SER A C 1
ATOM 2186 O O . SER A 1 281 ? -3.402 27.984 13.922 1 96.81 281 SER A O 1
ATOM 2188 N N . VAL A 1 282 ? -2.492 27.875 11.891 1 96 282 VAL A N 1
ATOM 2189 C CA . VAL A 1 282 ? -3.555 27.016 11.375 1 96 282 VAL A CA 1
ATOM 2190 C C . VAL A 1 282 ? -3.615 25.734 12.188 1 96 282 VAL A C 1
ATOM 2192 O O . VAL A 1 282 ? -2.586 25.109 12.445 1 96 282 VAL A O 1
ATOM 2195 N N . TYR A 1 283 ? -4.801 25.391 12.719 1 95.81 283 TYR A N 1
ATOM 2196 C CA . TYR A 1 283 ? -5.109 24.25 13.555 1 95.81 283 TYR A CA 1
ATOM 2197 C C . TYR A 1 283 ? -4.285 24.266 14.836 1 95.81 283 TYR A C 1
ATOM 2199 O O . TYR A 1 283 ? -3.908 23.219 15.359 1 95.81 283 TYR A O 1
ATOM 2207 N N . GLU A 1 284 ? -3.867 25.438 15.234 1 95.38 284 GLU A N 1
ATOM 2208 C CA . GLU A 1 284 ? -3.102 25.594 16.469 1 95.38 284 GLU A CA 1
ATOM 2209 C C . GLU A 1 284 ? -1.867 24.703 16.469 1 95.38 284 GLU A C 1
ATOM 2211 O O . GLU A 1 284 ? -1.489 24.172 17.516 1 95.38 284 GLU A O 1
ATOM 2216 N N . GLN A 1 285 ? -1.371 24.438 15.273 1 95.25 285 GLN A N 1
ATOM 2217 C CA . GLN A 1 285 ? -0.119 23.719 15.039 1 95.25 285 GLN A CA 1
ATOM 2218 C C . GLN A 1 285 ? -0.279 22.234 15.305 1 95.25 285 GLN A C 1
ATOM 2220 O O . GLN A 1 285 ? 0.706 21.531 15.531 1 95.25 285 GLN A O 1
ATOM 2225 N N . GLU A 1 286 ? -1.498 21.734 15.25 1 93.81 286 GLU A N 1
ATOM 2226 C CA . GLU A 1 286 ? -1.722 20.328 15.594 1 93.81 286 GLU A CA 1
ATOM 2227 C C . GLU A 1 286 ? -1.81 19.469 14.336 1 93.81 286 GLU A C 1
ATOM 2229 O O . GLU A 1 286 ? -2.018 18.25 14.422 1 93.81 286 GLU A O 1
ATOM 2234 N N . ALA A 1 287 ? -1.659 20.047 13.211 1 95 287 ALA A N 1
ATOM 2235 C CA . ALA A 1 287 ? -1.64 19.281 11.969 1 95 287 ALA A CA 1
ATOM 2236 C C . ALA A 1 287 ? -0.232 18.781 11.656 1 95 287 ALA A C 1
ATOM 2238 O O . ALA A 1 287 ? 0.756 19.375 12.102 1 95 287 ALA A O 1
ATOM 2239 N N . CYS A 1 288 ? -0.141 17.734 10.906 1 93.81 288 CYS A N 1
ATOM 2240 C CA . CYS A 1 288 ? 1.138 17.141 10.547 1 93.81 288 CYS A CA 1
ATOM 2241 C C . CYS A 1 288 ? 1.97 18.094 9.695 1 93.81 288 CYS A C 1
ATOM 2243 O O . CYS A 1 288 ? 3.199 18.031 9.711 1 93.81 288 CYS A O 1
ATOM 2245 N N . PHE A 1 289 ? 1.327 19 8.992 1 96.38 289 PHE A N 1
ATOM 2246 C CA . PHE A 1 289 ? 2.043 19.938 8.125 1 96.38 289 PHE A CA 1
ATOM 2247 C C . PHE A 1 289 ? 2.391 21.219 8.875 1 96.38 289 PHE A C 1
ATOM 2249 O O . PHE A 1 289 ? 3.025 22.109 8.32 1 96.38 289 PHE A O 1
ATOM 2256 N N . SER A 1 290 ? 2.039 21.344 10.125 1 97.19 290 SER A N 1
ATOM 2257 C CA . SER A 1 290 ? 2.307 22.547 10.906 1 97.19 290 SER A CA 1
ATOM 2258 C C . SER A 1 290 ? 3.773 22.641 11.312 1 97.19 290 SER A C 1
ATOM 2260 O O . SER A 1 290 ? 4.32 21.688 11.891 1 97.19 290 SER A O 1
ATOM 2262 N N . PRO A 1 291 ? 4.402 23.75 11.055 1 98.19 291 PRO A N 1
ATOM 2263 C CA . PRO A 1 291 ? 5.824 23.859 11.383 1 98.19 291 PRO A CA 1
ATOM 2264 C C . PRO A 1 291 ? 6.07 24.031 12.883 1 98.19 291 PRO A C 1
ATOM 2266 O O . PRO A 1 291 ? 5.297 24.703 13.57 1 98.19 291 PRO A O 1
ATOM 2269 N N . GLN A 1 292 ? 7.129 23.422 13.328 1 96.62 292 GLN A N 1
ATOM 2270 C CA . GLN A 1 292 ? 7.512 23.5 14.734 1 96.62 292 GLN A CA 1
ATOM 2271 C C . GLN A 1 292 ? 8.828 24.25 14.898 1 96.62 292 GLN A C 1
ATOM 2273 O O . GLN A 1 292 ? 9.055 24.891 15.93 1 96.62 292 GLN A O 1
ATOM 2278 N N . ARG A 1 293 ? 9.664 24.141 13.922 1 97.06 293 ARG A N 1
ATOM 2279 C CA . ARG A 1 293 ? 10.969 24.781 13.93 1 97.06 293 ARG A CA 1
ATOM 2280 C C . ARG A 1 293 ? 11.164 25.641 12.68 1 97.06 293 ARG A C 1
ATOM 2282 O O . ARG A 1 293 ? 10.672 25.297 11.602 1 97.06 293 ARG A O 1
ATOM 2289 N N . ILE A 1 294 ? 11.852 26.75 12.906 1 97.94 294 ILE A N 1
ATOM 2290 C CA . ILE A 1 294 ? 12.164 27.656 11.812 1 97.94 294 ILE A CA 1
ATOM 2291 C C . ILE A 1 294 ? 13.672 27.906 11.766 1 97.94 294 ILE A C 1
ATOM 2293 O O . ILE A 1 294 ? 14.273 28.297 12.766 1 97.94 294 ILE A O 1
ATOM 2297 N N . PHE A 1 295 ? 14.266 27.641 10.633 1 97.31 295 PHE A N 1
ATOM 2298 C CA . PHE A 1 295 ? 15.688 27.891 10.406 1 97.31 295 PHE A CA 1
ATOM 2299 C C . PHE A 1 295 ? 15.883 29.125 9.523 1 97.31 295 PHE A C 1
ATOM 2301 O O . PHE A 1 295 ? 15.352 29.188 8.414 1 97.31 295 PHE A O 1
ATOM 2308 N N . VAL A 1 296 ? 16.656 30.094 9.969 1 96.75 296 VAL A N 1
ATOM 2309 C CA . VAL A 1 296 ? 16.828 31.375 9.305 1 96.75 296 VAL A CA 1
ATOM 2310 C C . VAL A 1 296 ? 18.281 31.562 8.875 1 96.75 296 VAL A C 1
ATOM 2312 O O . VAL A 1 296 ? 19.188 31.453 9.695 1 96.75 296 VAL A O 1
ATOM 2315 N N . GLU A 1 297 ? 18.453 31.75 7.609 1 95.75 297 GLU A N 1
ATOM 2316 C CA . GLU A 1 297 ? 19.766 32.125 7.102 1 95.75 297 GLU A CA 1
ATOM 2317 C C . GLU A 1 297 ? 20.109 33.562 7.477 1 95.75 297 GLU A C 1
ATOM 2319 O O . GLU A 1 297 ? 19.766 34.5 6.746 1 95.75 297 GLU A O 1
ATOM 2324 N N . GLY A 1 298 ? 20.781 33.781 8.508 1 92.38 298 GLY A N 1
ATOM 2325 C CA . GLY A 1 298 ? 21.047 35.094 9.055 1 92.38 298 GLY A CA 1
ATOM 2326 C C . GLY A 1 298 ? 20.656 35.25 10.516 1 92.38 298 GLY A C 1
ATOM 2327 O O . GLY A 1 298 ? 20.828 34.312 11.297 1 92.38 298 GLY A O 1
ATOM 2328 N N . ASP A 1 299 ? 20.203 36.406 10.891 1 91.69 299 ASP A N 1
ATOM 2329 C CA . ASP A 1 299 ? 19.906 36.688 12.289 1 91.69 299 ASP A CA 1
ATOM 2330 C C . ASP A 1 299 ? 18.5 36.219 12.656 1 91.69 299 ASP A C 1
ATOM 2332 O O . ASP A 1 299 ? 17.531 36.938 12.414 1 91.69 299 ASP A O 1
ATOM 2336 N N . GLY A 1 300 ? 18.422 35.156 13.344 1 94.12 300 GLY A N 1
ATOM 2337 C CA . GLY A 1 300 ? 17.156 34.594 13.734 1 94.12 300 GLY A CA 1
ATOM 2338 C C . GLY A 1 300 ? 16.359 35.469 14.672 1 94.12 300 GLY A C 1
ATOM 2339 O O . GLY A 1 300 ? 15.125 35.406 14.688 1 94.12 300 GLY A O 1
ATOM 2340 N N . ASP A 1 301 ? 17.062 36.281 15.398 1 94.44 301 ASP A N 1
ATOM 2341 C CA . ASP A 1 301 ? 16.375 37.156 16.344 1 94.44 301 ASP A CA 1
ATOM 2342 C C . ASP A 1 301 ? 15.609 38.281 15.617 1 94.44 301 ASP A C 1
ATOM 2344 O O . ASP A 1 301 ? 14.523 38.656 16.031 1 94.44 301 ASP A O 1
ATOM 2348 N N . VAL A 1 302 ? 16.234 38.781 14.625 1 94.31 302 VAL A N 1
ATOM 2349 C CA . VAL A 1 302 ? 15.578 39.812 13.812 1 94.31 302 VAL A CA 1
ATOM 2350 C C . VAL A 1 302 ? 14.312 39.219 13.172 1 94.31 302 VAL A C 1
ATOM 2352 O O . VAL A 1 302 ? 13.258 39.844 13.195 1 94.31 302 VAL A O 1
ATOM 2355 N N . PHE A 1 303 ? 14.477 38.062 12.648 1 96.88 303 PHE A N 1
ATOM 2356 C CA . PHE A 1 303 ? 13.312 37.406 12.07 1 96.88 303 PHE A CA 1
ATOM 2357 C C . PHE A 1 303 ? 12.242 37.156 13.133 1 96.88 303 PHE A C 1
ATOM 2359 O O . PHE A 1 303 ? 11.055 37.344 12.883 1 96.88 303 PHE A O 1
ATOM 2366 N N . ALA A 1 304 ? 12.617 36.656 14.273 1 97.44 304 ALA A N 1
ATOM 2367 C CA . ALA A 1 304 ? 11.695 36.344 15.367 1 97.44 304 ALA A CA 1
ATOM 2368 C C . ALA A 1 304 ? 10.859 37.562 15.742 1 97.44 304 ALA A C 1
ATOM 2370 O O . ALA A 1 304 ? 9.672 37.438 16.047 1 97.44 304 ALA A O 1
ATOM 2371 N N . ALA A 1 305 ? 11.484 38.688 15.734 1 96.38 305 ALA A N 1
ATOM 2372 C CA . ALA A 1 305 ? 10.75 39.938 16.016 1 96.38 305 ALA A CA 1
ATOM 2373 C C . ALA A 1 305 ? 9.648 40.156 14.984 1 96.38 305 ALA A C 1
ATOM 2375 O O . ALA A 1 305 ? 8.547 40.594 15.328 1 96.38 305 ALA A O 1
ATOM 2376 N N . GLY A 1 306 ? 10.047 39.969 13.773 1 96.31 306 GLY A N 1
ATOM 2377 C CA . GLY A 1 306 ? 9.055 40.062 12.719 1 96.31 306 GLY A CA 1
ATOM 2378 C C . GLY A 1 306 ? 7.953 39.031 12.852 1 96.31 306 GLY A C 1
ATOM 2379 O O . GLY A 1 306 ? 6.781 39.312 12.594 1 96.31 306 GLY A O 1
ATOM 2380 N N . LEU A 1 307 ? 8.32 37.844 13.234 1 97.94 307 LEU A N 1
ATOM 2381 C CA . LEU A 1 307 ? 7.367 36.75 13.414 1 97.94 307 LEU A CA 1
ATOM 2382 C C . LEU A 1 307 ? 6.348 37.094 14.492 1 97.94 307 LEU A C 1
ATOM 2384 O O . LEU A 1 307 ? 5.164 36.781 14.359 1 97.94 307 LEU A O 1
ATOM 2388 N N . VAL A 1 308 ? 6.797 37.75 15.539 1 97.56 308 VAL A N 1
ATOM 2389 C CA . VAL A 1 308 ? 5.906 38.188 16.609 1 97.56 308 VAL A CA 1
ATOM 2390 C C . VAL A 1 308 ? 4.832 39.094 16.047 1 97.56 308 VAL A C 1
ATOM 2392 O O . VAL A 1 308 ? 3.643 38.938 16.328 1 97.56 308 VAL A O 1
ATOM 2395 N N . ARG A 1 309 ? 5.258 40.062 15.234 1 96 309 ARG A N 1
ATOM 2396 C CA . ARG A 1 309 ? 4.305 40.969 14.602 1 96 309 ARG A CA 1
ATOM 2397 C C . ARG A 1 309 ? 3.348 40.188 13.695 1 96 309 ARG A C 1
ATOM 2399 O O . ARG A 1 309 ? 2.156 40.5 13.641 1 96 309 ARG A O 1
ATOM 2406 N N . GLY A 1 310 ? 3.91 39.281 12.992 1 96.5 310 GLY A N 1
ATOM 2407 C CA . GLY A 1 310 ? 3.082 38.406 12.156 1 96.5 310 GLY A CA 1
ATOM 2408 C C . GLY A 1 310 ? 2.047 37.625 12.945 1 96.5 310 GLY A C 1
ATOM 2409 O O . GLY A 1 310 ? 0.884 37.562 12.539 1 96.5 310 GLY A O 1
ATOM 2410 N N . LEU A 1 311 ? 2.447 37.062 14.062 1 96.94 311 LEU A N 1
ATOM 2411 C CA . LEU A 1 311 ? 1.551 36.281 14.906 1 96.94 311 LEU A CA 1
ATOM 2412 C C . LEU A 1 311 ? 0.438 37.156 15.477 1 96.94 311 LEU A C 1
ATOM 2414 O O . LEU A 1 311 ? -0.712 36.719 15.57 1 96.94 311 LEU A O 1
ATOM 2418 N N . GLU A 1 312 ? 0.767 38.375 15.867 1 95.25 312 GLU A N 1
ATOM 2419 C CA . GLU A 1 312 ? -0.236 39.312 16.359 1 95.25 312 GLU A CA 1
ATOM 2420 C C . GLU A 1 312 ? -1.237 39.656 15.258 1 95.25 312 GLU A C 1
ATOM 2422 O O . GLU A 1 312 ? -2.441 39.75 15.516 1 95.25 312 GLU A O 1
ATOM 2427 N N . HIS A 1 313 ? -0.67 39.844 14.109 1 94.12 313 HIS A N 1
ATOM 2428 C CA . HIS A 1 313 ? -1.52 40.156 12.961 1 94.12 313 HIS A CA 1
ATOM 2429 C C . HIS A 1 313 ? -2.475 39 12.672 1 94.12 313 HIS A C 1
ATOM 2431 O O . HIS A 1 313 ? -3.68 39.188 12.516 1 94.12 313 HIS A O 1
ATOM 2437 N N . VAL A 1 314 ? -1.993 37.781 12.617 1 94.5 314 VAL A N 1
ATOM 2438 C CA . VAL A 1 314 ? -2.771 36.594 12.273 1 94.5 314 VAL A CA 1
ATOM 2439 C C . VAL A 1 314 ? -3.793 36.312 13.375 1 94.5 314 VAL A C 1
ATOM 2441 O O . VAL A 1 314 ? -4.91 35.844 13.094 1 94.5 314 VAL A O 1
ATOM 2444 N N . ALA A 1 315 ? -3.436 36.594 14.57 1 92.69 315 ALA A N 1
ATOM 2445 C CA . ALA A 1 315 ? -4.316 36.344 15.703 1 92.69 315 ALA A CA 1
ATOM 2446 C C . ALA A 1 315 ? -5.609 37.156 15.586 1 92.69 315 ALA A C 1
ATOM 2448 O O . ALA A 1 315 ? -6.652 36.75 16.109 1 92.69 315 ALA A O 1
ATOM 2449 N N . GLN A 1 316 ? -5.559 38.25 14.898 1 91.38 316 GLN A N 1
ATOM 2450 C CA . GLN A 1 316 ? -6.75 39.094 14.695 1 91.38 316 GLN A CA 1
ATOM 2451 C C . GLN A 1 316 ? -7.719 38.406 13.727 1 91.38 316 GLN A C 1
ATOM 2453 O O . GLN A 1 316 ? -8.938 38.531 13.867 1 91.38 316 GLN A O 1
ATOM 2458 N N . ARG A 1 317 ? -7.219 37.656 12.867 1 90.25 317 ARG A N 1
ATOM 2459 C CA . ARG A 1 317 ? -8.023 37 11.836 1 90.25 317 ARG A CA 1
ATOM 2460 C C . ARG A 1 317 ? -8.383 35.594 12.227 1 90.25 317 ARG A C 1
ATOM 2462 O O . ARG A 1 317 ? -9.438 35.094 11.859 1 90.25 317 ARG A O 1
ATOM 2469 N N . LEU A 1 318 ? -7.461 35 12.938 1 93 318 LEU A N 1
ATOM 2470 C CA . LEU A 1 318 ? -7.621 33.625 13.422 1 93 318 LEU A CA 1
ATOM 2471 C C . LEU A 1 318 ? -7.363 33.562 14.93 1 93 318 LEU A C 1
ATOM 2473 O O . LEU A 1 318 ? -6.309 33.062 15.359 1 93 318 LEU A O 1
ATOM 2477 N N . PRO A 1 319 ? -8.359 33.938 15.594 1 93.75 319 PRO A N 1
ATOM 2478 C CA . PRO A 1 319 ? -8.164 33.938 17.047 1 93.75 319 PRO A CA 1
ATOM 2479 C C . PRO A 1 319 ? -7.902 32.531 17.609 1 93.75 319 PRO A C 1
ATOM 2481 O O . PRO A 1 319 ? -8.328 31.547 17 1 93.75 319 PRO A O 1
ATOM 2484 N N . CYS A 1 320 ? -7.199 32.5 18.734 1 92.38 320 CYS A N 1
ATOM 2485 C CA . CYS A 1 320 ? -6.93 31.234 19.406 1 92.38 320 CYS A CA 1
ATOM 2486 C C . CYS A 1 320 ? -8.211 30.641 19.984 1 92.38 320 CYS A C 1
ATOM 2488 O O . CYS A 1 320 ? -9.094 31.375 20.422 1 92.38 320 CYS A O 1
ATOM 2490 N N . GLY A 1 321 ? -8.258 29.359 19.953 1 89.44 321 GLY A N 1
ATOM 2491 C CA . GLY A 1 321 ? -9.367 28.672 20.594 1 89.44 321 GLY A CA 1
ATOM 2492 C C . GLY A 1 321 ? -9.125 28.391 22.062 1 89.44 321 GLY A C 1
ATOM 2493 O O . GLY A 1 321 ? -8.266 29.016 22.688 1 89.44 321 GLY A O 1
ATOM 2494 N N . PHE A 1 322 ? -9.969 27.5 22.531 1 88.69 322 PHE A N 1
ATOM 2495 C CA . PHE A 1 322 ? -9.875 27.094 23.938 1 88.69 322 PHE A CA 1
ATOM 2496 C C . PHE A 1 322 ? -8.664 26.188 24.156 1 88.69 322 PHE A C 1
ATOM 2498 O O . PHE A 1 322 ? -8.477 25.203 23.422 1 88.69 322 PHE A O 1
ATOM 2505 N N . ARG A 1 323 ? -7.859 26.547 25.156 1 89.75 323 ARG A N 1
ATOM 2506 C CA . ARG A 1 323 ? -6.727 25.703 25.516 1 89.75 323 ARG A CA 1
ATOM 2507 C C . ARG A 1 323 ? -6.992 24.969 26.828 1 89.75 323 ARG A C 1
ATOM 2509 O O . ARG A 1 323 ? -7.41 25.578 27.812 1 89.75 323 ARG A O 1
ATOM 2516 N N . THR A 1 324 ? -6.723 23.734 26.797 1 90.06 324 THR A N 1
ATOM 2517 C CA . THR A 1 324 ? -6.855 22.953 28.016 1 90.06 324 THR A CA 1
ATOM 2518 C C . THR A 1 324 ? -5.789 23.344 29.031 1 90.06 324 THR A C 1
ATOM 2520 O O . THR A 1 324 ? -4.793 23.969 28.688 1 90.06 324 THR A O 1
ATOM 2523 N N . VAL A 1 325 ? -6.012 22.844 30.188 1 91.94 325 VAL A N 1
ATOM 2524 C CA . VAL A 1 325 ? -5.059 23.109 31.266 1 91.94 325 VAL A CA 1
ATOM 2525 C C . VAL A 1 325 ? -3.727 22.438 30.953 1 91.94 325 VAL A C 1
ATOM 2527 O O . VAL A 1 325 ? -2.662 23.031 31.156 1 91.94 325 VAL A O 1
ATOM 2530 N N . ASP A 1 326 ? -3.814 21.344 30.5 1 91.88 326 ASP A N 1
ATOM 2531 C CA . ASP A 1 326 ? -2.605 20.594 30.156 1 91.88 326 ASP A CA 1
ATOM 2532 C C . ASP A 1 326 ? -1.815 21.297 29.062 1 91.88 326 ASP A C 1
ATOM 2534 O O . ASP A 1 326 ? -0.588 21.375 29.125 1 91.88 326 ASP A O 1
ATOM 2538 N N . ALA A 1 327 ? -2.486 21.734 28.047 1 91.94 327 ALA A N 1
ATOM 2539 C CA . ALA A 1 327 ? -1.83 22.438 26.953 1 91.94 327 ALA A CA 1
ATOM 2540 C C . ALA A 1 327 ? -1.154 23.719 27.438 1 91.94 327 ALA A C 1
ATOM 2542 O O . ALA A 1 327 ? -0.026 24.016 27.047 1 91.94 327 ALA A O 1
ATOM 2543 N N . GLN A 1 328 ? -1.806 24.422 28.297 1 93.38 328 GLN A N 1
ATOM 2544 C CA . GLN A 1 328 ? -1.249 25.641 28.859 1 93.38 328 GLN A CA 1
ATOM 2545 C C . GLN A 1 328 ? -0.019 25.344 29.719 1 93.38 328 GLN A C 1
ATOM 2547 O O . GLN A 1 328 ? 0.98 26.062 29.641 1 93.38 328 GLN A O 1
ATOM 2552 N N . ALA A 1 329 ? -0.171 24.328 30.453 1 95.25 329 ALA A N 1
ATOM 2553 C CA . ALA A 1 329 ? 0.948 23.922 31.312 1 95.25 329 ALA A CA 1
ATOM 2554 C C . ALA A 1 329 ? 2.16 23.531 30.469 1 95.25 329 ALA A C 1
ATOM 2556 O O . ALA A 1 329 ? 3.299 23.844 30.828 1 95.25 329 ALA A O 1
ATOM 2557 N N . HIS A 1 330 ? 1.905 22.875 29.422 1 95.75 330 HIS A N 1
ATOM 2558 C CA . HIS A 1 330 ? 2.984 22.453 28.531 1 95.75 330 HIS A CA 1
ATOM 2559 C C . HIS A 1 330 ? 3.699 23.672 27.938 1 95.75 330 HIS A C 1
ATOM 2561 O O . HIS A 1 330 ? 4.93 23.688 27.844 1 95.75 330 HIS A O 1
ATOM 2567 N N . ILE A 1 331 ? 2.957 24.641 27.484 1 96.38 331 ILE A N 1
ATOM 2568 C CA . ILE A 1 331 ? 3.521 25.859 26.922 1 96.38 331 ILE A CA 1
ATOM 2569 C C . ILE A 1 331 ? 4.344 26.578 28 1 96.38 331 ILE A C 1
ATOM 2571 O O . ILE A 1 331 ? 5.473 27 27.734 1 96.38 331 ILE A O 1
ATOM 2575 N N . THR A 1 332 ? 3.781 26.656 29.172 1 96.19 332 THR A N 1
ATOM 2576 C CA . THR A 1 332 ? 4.473 27.312 30.266 1 96.19 332 THR A CA 1
ATOM 2577 C C . THR A 1 332 ? 5.785 26.609 30.594 1 96.19 332 THR A C 1
ATOM 2579 O O . THR A 1 332 ? 6.816 27.25 30.781 1 96.19 332 THR A O 1
ATOM 2582 N N . ARG A 1 333 ? 5.695 25.359 30.656 1 96.5 333 ARG A N 1
ATOM 2583 C CA . ARG A 1 333 ? 6.895 24.562 30.906 1 96.5 333 ARG A CA 1
ATOM 2584 C C . ARG A 1 333 ? 7.949 24.797 29.844 1 96.5 333 ARG A C 1
ATOM 2586 O O . ARG A 1 333 ? 9.125 24.984 30.141 1 96.5 333 ARG A O 1
ATOM 2593 N N . ALA A 1 334 ? 7.578 24.766 28.609 1 96.25 334 ALA A N 1
ATOM 2594 C CA . ALA A 1 334 ? 8.5 24.984 27.5 1 96.25 334 ALA A CA 1
ATOM 2595 C C . ALA A 1 334 ? 9.164 26.359 27.594 1 96.25 334 ALA A C 1
ATOM 2597 O O . ALA A 1 334 ? 10.367 26.484 27.359 1 96.25 334 ALA A O 1
ATOM 2598 N N . ARG A 1 335 ? 8.398 27.344 27.938 1 96.75 335 ARG A N 1
ATOM 2599 C CA . ARG A 1 335 ? 8.922 28.703 28.109 1 96.75 335 ARG A CA 1
ATOM 2600 C C . ARG A 1 335 ? 9.969 28.734 29.219 1 96.75 335 ARG A C 1
ATOM 2602 O O . ARG A 1 335 ? 11.047 29.328 29.047 1 96.75 335 ARG A O 1
ATOM 2609 N N . GLN A 1 336 ? 9.648 28.109 30.281 1 96.25 336 GLN A N 1
ATOM 2610 C CA . GLN A 1 336 ? 10.547 28.094 31.438 1 96.25 336 GLN A CA 1
ATOM 2611 C C . GLN A 1 336 ? 11.836 27.344 31.109 1 96.25 336 GLN A C 1
ATOM 2613 O O . GLN A 1 336 ? 12.93 27.797 31.484 1 96.25 336 GLN A O 1
ATOM 2618 N N . GLU A 1 337 ? 11.68 26.281 30.516 1 95.56 337 GLU A N 1
ATOM 2619 C CA . GLU A 1 337 ? 12.852 25.5 30.125 1 95.56 337 GLU A CA 1
ATOM 2620 C C . GLU A 1 337 ? 13.75 26.312 29.188 1 95.56 337 GLU A C 1
ATOM 2622 O O . GLU A 1 337 ? 14.977 26.297 29.344 1 95.56 337 GLU A O 1
ATOM 2627 N N . ALA A 1 338 ? 13.164 26.953 28.219 1 95.38 338 ALA A N 1
ATOM 2628 C CA . ALA A 1 338 ? 13.922 27.766 27.281 1 95.38 338 ALA A CA 1
ATOM 2629 C C . ALA A 1 338 ? 14.672 28.875 28.016 1 95.38 338 ALA A C 1
ATOM 2631 O O . ALA A 1 338 ? 15.844 29.141 27.734 1 95.38 338 ALA A O 1
ATOM 2632 N N . ARG A 1 339 ? 14.039 29.5 28.953 1 95.19 339 ARG A N 1
ATOM 2633 C CA . ARG A 1 339 ? 14.672 30.562 29.75 1 95.19 339 ARG A CA 1
ATOM 2634 C C . ARG A 1 339 ? 15.828 30.016 30.578 1 95.19 339 ARG A C 1
ATOM 2636 O O . ARG A 1 339 ? 16.875 30.656 30.688 1 95.19 339 ARG A O 1
ATOM 2643 N N . PHE A 1 340 ? 15.492 28.906 31.109 1 94.75 340 PHE A N 1
ATOM 2644 C CA . PHE A 1 340 ? 16.531 28.25 31.906 1 94.75 340 PHE A CA 1
ATOM 2645 C C . PHE A 1 340 ? 17.766 27.984 31.078 1 94.75 340 PHE A C 1
ATOM 2647 O O . PHE A 1 340 ? 18.891 28.125 31.562 1 94.75 340 PHE A O 1
ATOM 2654 N N . ASP A 1 341 ? 17.578 27.641 29.859 1 93.69 341 ASP A N 1
ATOM 2655 C CA . ASP A 1 341 ? 18.688 27.328 28.969 1 93.69 341 ASP A CA 1
ATOM 2656 C C . ASP A 1 341 ? 19.328 28.594 28.422 1 93.69 341 ASP A C 1
ATOM 2658 O O . ASP A 1 341 ? 20.281 28.531 27.641 1 93.69 341 ASP A O 1
ATOM 2662 N N . GLY A 1 342 ? 18.797 29.719 28.719 1 93.12 342 GLY A N 1
ATOM 2663 C CA . GLY A 1 342 ? 19.375 31 28.328 1 93.12 342 GLY A CA 1
ATOM 2664 C C . GLY A 1 342 ? 18.875 31.5 26.984 1 93.12 342 GLY A C 1
ATOM 2665 O O . GLY A 1 342 ? 19.484 32.375 26.375 1 93.12 342 GLY A O 1
ATOM 2666 N N . TYR A 1 343 ? 17.812 30.953 26.516 1 95.81 343 TYR A N 1
ATOM 2667 C CA . TYR A 1 343 ? 17.266 31.391 25.234 1 95.81 343 TYR A CA 1
ATOM 2668 C C . TYR A 1 343 ? 16.375 32.625 25.391 1 95.81 343 TYR A C 1
ATOM 2670 O O . TYR A 1 343 ? 15.867 32.875 26.484 1 95.81 343 TYR A O 1
ATOM 2678 N N . ARG A 1 344 ? 16.281 33.406 24.359 1 96.44 344 ARG A N 1
ATOM 2679 C CA . ARG A 1 344 ? 15.352 34.531 24.359 1 96.44 344 ARG A CA 1
ATOM 2680 C C . ARG A 1 344 ? 13.922 34.062 24.094 1 96.44 344 ARG A C 1
ATOM 2682 O O . ARG A 1 344 ? 13.664 33.438 23.062 1 96.44 344 ARG A O 1
ATOM 2689 N N . VAL A 1 345 ? 13.031 34.344 25 1 97.44 345 VAL A N 1
ATOM 2690 C CA . VAL A 1 345 ? 11.633 33.938 24.875 1 97.44 345 VAL A CA 1
ATOM 2691 C C . VAL A 1 345 ? 10.758 35.188 24.703 1 97.44 345 VAL A C 1
AT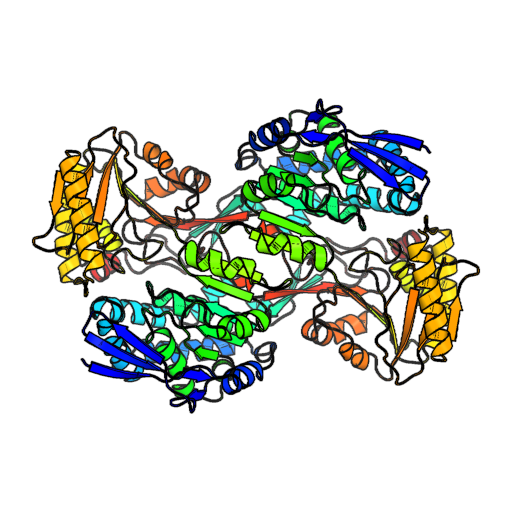OM 2693 O O . VAL A 1 345 ? 10.758 36.062 25.547 1 97.44 345 VAL A O 1
ATOM 2696 N N . ARG A 1 346 ? 10.156 35.312 23.547 1 97.94 346 ARG A N 1
ATOM 2697 C CA . ARG A 1 346 ? 9.078 36.281 23.312 1 97.94 346 ARG A CA 1
ATOM 2698 C C . ARG A 1 346 ? 7.715 35.594 23.453 1 97.94 346 ARG A C 1
ATOM 2700 O O . ARG A 1 346 ? 7.508 34.5 22.938 1 97.94 346 ARG A O 1
ATOM 2707 N N . GLN A 1 347 ? 6.836 36.188 24.172 1 97.06 347 GLN A N 1
ATOM 2708 C CA . GLN A 1 347 ? 5.566 35.531 24.438 1 97.06 347 GLN A CA 1
ATOM 2709 C C . GLN A 1 347 ? 4.426 36.531 24.547 1 97.06 347 GLN A C 1
ATOM 2711 O O . GLN A 1 347 ? 4.648 37.688 24.875 1 97.06 347 GLN A O 1
ATOM 2716 N N . SER A 1 348 ? 3.295 36.125 24.234 1 94.69 348 SER A N 1
ATOM 2717 C CA . SER A 1 348 ? 2.096 36.906 24.531 1 94.69 348 SER A CA 1
ATOM 2718 C C . SER A 1 348 ? 1.832 36.969 26.031 1 94.69 348 SER A C 1
ATOM 2720 O O . SER A 1 348 ? 2.441 36.219 26.812 1 94.69 348 SER A O 1
ATOM 2722 N N . ALA A 1 349 ? 0.929 37.938 26.469 1 88 349 ALA A N 1
ATOM 2723 C CA . ALA A 1 349 ? 0.55 37.969 27.875 1 88 349 ALA A CA 1
ATOM 2724 C C . ALA A 1 349 ? -0.066 36.656 28.328 1 88 349 ALA A C 1
ATOM 2726 O O . ALA A 1 349 ? 0.207 36.188 29.438 1 88 349 ALA A O 1
ATOM 2727 N N . GLY A 1 350 ? -0.805 36.031 27.562 1 87.56 350 GLY A N 1
ATOM 2728 C CA . GLY A 1 350 ? -1.324 34.688 27.812 1 87.56 350 GLY A CA 1
ATOM 2729 C C . GLY A 1 350 ? -0.541 33.594 27.109 1 87.56 350 GLY A C 1
ATOM 2730 O O . GLY A 1 350 ? 0.692 33.625 27.094 1 87.56 350 GLY A O 1
ATOM 2731 N N . SER A 1 351 ? -1.172 32.562 26.703 1 88.56 351 SER A N 1
ATOM 2732 C CA . SER A 1 351 ? -0.524 31.438 26.031 1 88.56 351 SER A CA 1
ATOM 2733 C C . SER A 1 351 ? -0.826 31.438 24.547 1 88.56 351 SER A C 1
ATOM 2735 O O . SER A 1 351 ? -0.812 30.375 23.906 1 88.56 351 SER A O 1
ATOM 2737 N N . ASP A 1 352 ? -1.058 32.625 23.984 1 92.62 352 ASP A N 1
ATOM 2738 C CA . ASP A 1 352 ? -1.534 32.688 22.594 1 92.62 352 ASP A CA 1
ATOM 2739 C C . ASP A 1 352 ? -0.418 32.344 21.609 1 92.62 352 ASP A C 1
ATOM 2741 O O . ASP A 1 352 ? -0.667 31.734 20.578 1 92.62 352 ASP A O 1
ATOM 2745 N N . TRP A 1 353 ? 0.745 32.781 21.891 1 96.56 353 TRP A N 1
ATOM 2746 C CA . TRP A 1 353 ? 1.878 32.438 21.047 1 96.56 353 TRP A CA 1
ATOM 2747 C C . TRP A 1 353 ? 3.189 32.531 21.812 1 96.56 353 TRP A C 1
ATOM 2749 O O . TRP A 1 353 ? 3.26 33.219 22.844 1 96.56 353 TRP A O 1
ATOM 2759 N N . THR A 1 354 ? 4.145 31.797 21.422 1 97.69 354 THR A N 1
ATOM 2760 C CA . THR A 1 354 ? 5.496 31.797 21.969 1 97.69 354 THR A CA 1
ATOM 2761 C C . THR A 1 354 ? 6.535 31.703 20.859 1 97.69 354 THR A C 1
ATOM 2763 O O . THR A 1 354 ? 6.414 30.875 19.953 1 97.69 354 THR A O 1
ATOM 2766 N N . VAL A 1 355 ? 7.531 32.594 20.859 1 98.38 355 VAL A N 1
ATOM 2767 C CA . VAL A 1 355 ? 8.656 32.5 19.922 1 98.38 355 VAL A CA 1
ATOM 2768 C C . VAL A 1 355 ? 9.969 32.406 20.719 1 98.38 355 VAL A C 1
ATOM 2770 O O . VAL A 1 355 ? 10.289 33.312 21.484 1 98.38 355 VAL A O 1
ATOM 2773 N N . VAL A 1 356 ? 10.656 31.359 20.562 1 97.44 356 VAL A N 1
ATOM 2774 C CA . VAL A 1 356 ? 11.938 31.141 21.219 1 97.44 356 VAL A CA 1
ATOM 2775 C C . VAL A 1 356 ? 13.07 31.219 20.203 1 97.44 356 VAL A C 1
ATOM 2777 O O . VAL A 1 356 ? 13.047 30.516 19.188 1 97.44 356 VAL A O 1
ATOM 2780 N N . THR A 1 357 ? 14.023 32.062 20.438 1 97.12 357 THR A N 1
ATOM 2781 C CA . THR A 1 357 ? 15.219 32.094 19.594 1 97.12 357 THR A CA 1
ATOM 2782 C C . THR A 1 357 ? 16.359 31.328 20.234 1 97.12 357 THR A C 1
ATOM 2784 O O . THR A 1 357 ? 16.766 31.625 21.359 1 97.12 357 THR A O 1
ATOM 2787 N N . VAL A 1 358 ? 16.844 30.391 19.484 1 94.31 358 VAL A N 1
ATOM 2788 C CA . VAL A 1 358 ? 17.969 29.578 19.953 1 94.31 358 VAL A CA 1
ATOM 2789 C C . VAL A 1 358 ? 19.281 30.203 19.469 1 94.31 358 VAL A C 1
ATOM 2791 O O . VAL A 1 358 ? 19.375 30.641 18.312 1 94.31 358 VAL A O 1
ATOM 2794 N N . PRO A 1 359 ? 20.266 30.234 20.344 1 89.38 359 PRO A N 1
ATOM 2795 C CA . PRO A 1 359 ? 21.531 30.844 19.953 1 89.38 359 PRO A CA 1
ATOM 2796 C C . PRO A 1 359 ? 22.188 30.125 18.781 1 89.38 359 PRO A C 1
ATOM 2798 O O . PRO A 1 359 ? 22.031 28.922 18.625 1 89.38 359 PRO A O 1
ATOM 2801 N N . PRO A 1 360 ? 22.922 30.906 18.016 1 84.12 360 PRO A N 1
ATOM 2802 C CA . PRO A 1 360 ? 23.594 30.297 16.859 1 84.12 360 PRO A CA 1
ATOM 2803 C C . PRO A 1 360 ? 24.516 29.141 17.266 1 84.12 360 PRO A C 1
ATOM 2805 O O . PRO A 1 360 ? 25.203 29.234 18.297 1 84.12 360 PRO A O 1
ATOM 2808 N N . GLY A 1 361 ? 24.469 28.062 16.516 1 77.88 361 GLY A N 1
ATOM 2809 C CA . GLY A 1 361 ? 25.359 26.938 16.766 1 77.88 361 GLY A CA 1
ATOM 2810 C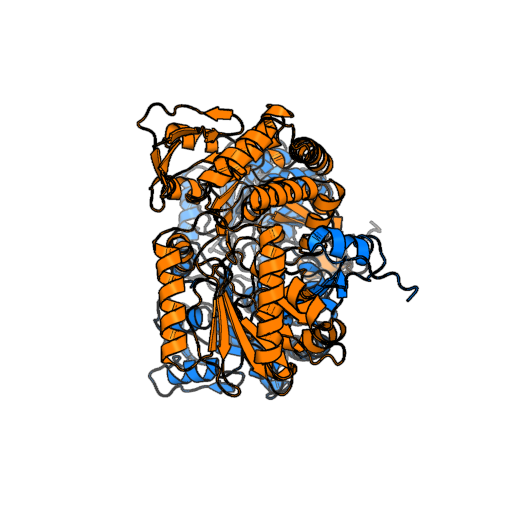 C . GLY A 1 361 ? 24.734 25.844 17.609 1 77.88 361 GLY A C 1
ATOM 2811 O O . GLY A 1 361 ? 25.25 24.734 17.672 1 77.88 361 GLY A O 1
ATOM 2812 N N . GLU A 1 362 ? 23.625 26.219 18.281 1 79 362 GLU A N 1
ATOM 2813 C CA . GLU A 1 362 ? 22.922 25.234 19.094 1 79 362 GLU A CA 1
ATOM 2814 C C . GLU A 1 362 ? 21.688 24.688 18.359 1 79 362 GLU A C 1
ATOM 2816 O O . GLU A 1 362 ? 21 25.438 17.656 1 79 362 GLU A O 1
ATOM 2821 N N . THR A 1 363 ? 21.625 23.391 18.453 1 76.19 363 THR A N 1
ATOM 2822 C CA . THR A 1 363 ? 20.422 22.781 17.891 1 76.19 363 THR A CA 1
ATOM 2823 C C . THR A 1 363 ? 19.859 21.734 18.859 1 76.19 363 THR A C 1
ATOM 2825 O O . THR A 1 363 ? 19.75 20.562 18.5 1 76.19 363 THR A O 1
ATOM 2828 N N . PRO A 1 364 ? 19.375 22.266 20.031 1 78.38 364 PRO A N 1
ATOM 2829 C CA . PRO A 1 364 ? 18.812 21.312 20.984 1 78.38 364 PRO A CA 1
ATOM 2830 C C . PRO A 1 364 ? 17.516 20.656 20.5 1 78.38 364 PRO A C 1
ATOM 2832 O O . PRO A 1 364 ? 16.812 21.234 19.672 1 78.38 364 PRO A O 1
ATOM 2835 N N . GLU A 1 365 ? 17.406 19.422 20.953 1 75.19 365 GLU A N 1
ATOM 2836 C CA . GLU A 1 365 ? 16.109 18.781 20.75 1 75.19 365 GLU A CA 1
ATOM 2837 C C . GLU A 1 365 ? 15.141 19.156 21.875 1 75.19 365 GLU A C 1
ATOM 2839 O O . GLU A 1 365 ? 15.266 18.672 23 1 75.19 365 GLU A O 1
ATOM 2844 N N . LEU A 1 366 ? 14.258 20.062 21.531 1 79.31 366 LEU A N 1
ATOM 2845 C CA . LEU A 1 366 ? 13.297 20.547 22.516 1 79.31 366 LEU A CA 1
ATOM 2846 C C . LEU A 1 366 ? 11.93 19.906 22.297 1 79.31 366 LEU A C 1
ATOM 2848 O O . LEU A 1 366 ? 11.508 19.703 21.156 1 79.31 366 LEU A O 1
ATOM 2852 N N . GLU A 1 367 ? 11.352 19.531 23.359 1 86.94 367 GLU A N 1
ATOM 2853 C CA . GLU A 1 367 ? 9.961 19.109 23.266 1 86.94 367 GLU A CA 1
ATOM 2854 C C . GLU A 1 367 ? 9.062 20.25 22.812 1 86.94 367 GLU A C 1
ATOM 2856 O O . GLU A 1 367 ? 9.18 21.375 23.312 1 86.94 367 GLU A O 1
ATOM 2861 N N . HIS A 1 368 ? 8.352 20.062 21.891 1 94.31 368 HIS A N 1
ATOM 2862 C CA . HIS A 1 368 ? 7.508 21.109 21.344 1 94.31 368 HIS A CA 1
ATOM 2863 C C . HIS A 1 368 ? 6.113 21.078 21.953 1 94.31 368 HIS A C 1
ATOM 2865 O O . HIS A 1 368 ? 5.441 20.047 21.906 1 94.31 368 HIS A O 1
ATOM 2871 N N . PRO A 1 369 ? 5.625 22.172 22.406 1 95.56 369 PRO A N 1
ATOM 2872 C CA . PRO A 1 369 ? 4.336 22.188 23.109 1 95.56 369 PRO A CA 1
ATOM 2873 C C . PRO A 1 369 ? 3.164 22.484 22.172 1 95.56 369 PRO A C 1
ATOM 2875 O O . PRO A 1 369 ? 2.01 22.484 22.609 1 95.56 369 PRO A O 1
ATOM 2878 N N . LEU A 1 370 ? 3.393 22.703 20.891 1 94.75 370 LEU A N 1
ATOM 2879 C CA . LEU A 1 370 ? 2.367 23.156 19.969 1 94.75 370 LEU A CA 1
ATOM 2880 C C . LEU A 1 370 ? 1.766 24.484 20.422 1 94.75 370 LEU A C 1
ATOM 2882 O O . LEU A 1 370 ? 2.463 25.312 21 1 94.75 370 LEU A O 1
ATOM 2886 N N . GLY A 1 371 ? 0.687 24.906 20 1 95.56 371 GLY A N 1
ATOM 2887 C CA . GLY A 1 371 ? 0.052 26.125 20.484 1 95.56 371 GLY A CA 1
ATOM 2888 C C . GLY A 1 371 ? 0.709 27.391 19.969 1 95.56 371 GLY A C 1
ATOM 2889 O O . GLY A 1 371 ? 1.017 28.297 20.75 1 95.56 371 GLY A O 1
ATOM 2890 N N . ARG A 1 372 ? 1.025 27.375 18.734 1 97.31 372 ARG A N 1
ATOM 2891 C CA . ARG A 1 372 ? 1.625 28.531 18.047 1 97.31 372 ARG A CA 1
ATOM 2892 C C . ARG A 1 372 ? 2.955 28.906 18.688 1 97.31 372 ARG A C 1
ATOM 2894 O O . ARG A 1 372 ? 3.211 30.078 18.953 1 97.31 372 ARG A O 1
ATOM 2901 N N . THR A 1 373 ? 3.689 27.891 18.938 1 97.31 373 THR A N 1
ATOM 2902 C CA . THR A 1 373 ? 5.047 28.047 19.438 1 97.31 373 THR A CA 1
ATOM 2903 C C . THR A 1 373 ? 6.07 27.812 18.328 1 97.31 373 THR A C 1
ATOM 2905 O O . THR A 1 373 ? 5.984 26.828 17.594 1 97.31 373 THR A O 1
ATOM 2908 N N . ALA A 1 374 ? 7.035 28.703 18.203 1 97.5 374 ALA A N 1
ATOM 2909 C CA . ALA A 1 374 ? 8.086 28.531 17.203 1 97.5 374 ALA A CA 1
ATOM 2910 C C . ALA A 1 374 ? 9.469 28.547 17.844 1 97.5 374 ALA A C 1
ATOM 2912 O O . ALA A 1 374 ? 9.773 29.422 18.656 1 97.5 374 ALA A O 1
ATOM 2913 N N . TYR A 1 375 ? 10.242 27.578 17.578 1 97.31 375 TYR A N 1
ATOM 2914 C CA . TYR A 1 375 ? 11.672 27.625 17.859 1 97.31 375 TYR A CA 1
ATOM 2915 C C . TYR A 1 375 ? 12.445 28.109 16.641 1 97.31 375 TYR A C 1
ATOM 2917 O O . TYR A 1 375 ? 12.406 27.484 15.57 1 97.31 375 TYR A O 1
ATOM 2925 N N . VAL A 1 376 ? 13.148 29.219 16.781 1 97.44 376 VAL A N 1
ATOM 2926 C CA . VAL A 1 376 ? 13.836 29.859 15.664 1 97.44 376 VAL A CA 1
ATOM 2927 C C . VAL A 1 376 ? 15.344 29.656 15.797 1 97.44 376 VAL A C 1
ATOM 2929 O O . VAL A 1 376 ? 15.938 30.016 16.812 1 97.44 376 VAL A O 1
ATOM 2932 N N . TYR A 1 377 ? 15.906 29.078 14.773 1 96.31 377 TYR A N 1
ATOM 2933 C CA . TYR A 1 377 ? 17.328 28.797 14.719 1 96.31 377 TYR A CA 1
ATOM 2934 C C . TYR A 1 377 ? 18.016 29.625 13.641 1 96.31 377 TYR A C 1
ATOM 2936 O O . TYR A 1 377 ? 17.453 29.828 12.562 1 96.31 377 TYR A O 1
ATOM 2944 N N . SER A 1 378 ? 19.219 30.094 13.992 1 94.94 378 SER A N 1
ATOM 2945 C CA . SER A 1 378 ? 20.047 30.734 12.977 1 94.94 378 SER A CA 1
ATOM 2946 C C . SER A 1 378 ? 21 29.734 12.336 1 94.94 378 SER A C 1
ATOM 2948 O O . SER A 1 378 ? 21.578 28.891 13.023 1 94.94 378 SER A O 1
ATOM 2950 N N . VAL A 1 379 ? 21.062 29.781 11.047 1 95 379 VAL A N 1
ATOM 2951 C CA . VAL A 1 379 ? 22.016 28.969 10.32 1 95 379 VAL A CA 1
ATOM 2952 C C . VAL A 1 379 ? 22.891 29.844 9.422 1 95 379 VAL A C 1
ATOM 2954 O O . VAL A 1 379 ? 22.453 30.922 9.008 1 95 379 VAL A O 1
ATOM 2957 N N . ALA A 1 380 ? 24.109 29.344 9.086 1 94.19 380 ALA A N 1
ATOM 2958 C CA . ALA A 1 380 ? 24.984 30.109 8.195 1 94.19 380 ALA A CA 1
ATOM 2959 C C . ALA A 1 380 ? 24.516 30.031 6.75 1 94.19 380 ALA A C 1
ATOM 2961 O O . ALA A 1 380 ? 24.469 31.031 6.043 1 94.19 380 ALA A O 1
ATOM 2962 N N . ARG A 1 381 ? 24.391 28.859 6.312 1 95.25 381 ARG A N 1
ATOM 2963 C CA . ARG A 1 381 ? 23.797 28.609 4.996 1 95.25 381 ARG A CA 1
ATOM 2964 C C . ARG A 1 381 ? 22.469 27.875 5.117 1 95.25 381 ARG A C 1
ATOM 2966 O O . ARG A 1 381 ? 22.312 26.984 5.961 1 95.25 381 ARG A O 1
ATOM 2973 N N . LEU A 1 382 ? 21.406 28.25 4.258 1 95.44 382 LEU A N 1
ATOM 2974 C CA . LEU A 1 382 ? 20.094 27.625 4.285 1 95.44 382 LEU A CA 1
ATOM 2975 C C . LEU A 1 382 ? 20.203 26.109 4.129 1 95.44 382 LEU A C 1
ATOM 2977 O O . LEU A 1 382 ? 19.469 25.359 4.773 1 95.44 382 LEU A O 1
ATOM 2981 N N . ALA A 1 383 ? 21.141 25.625 3.281 1 96.12 383 ALA A N 1
ATOM 2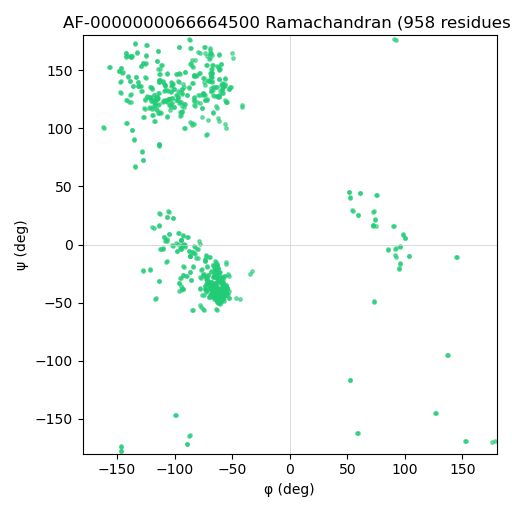982 C CA . ALA A 1 383 ? 21.359 24.203 3.014 1 96.12 383 ALA A CA 1
ATOM 2983 C C . ALA A 1 383 ? 21.75 23.453 4.289 1 96.12 383 ALA A C 1
ATOM 2985 O O . ALA A 1 383 ? 21.531 22.25 4.395 1 96.12 383 ALA A O 1
ATOM 2986 N N . ASP A 1 384 ? 22.297 24.172 5.289 1 95.5 384 ASP A N 1
ATOM 2987 C CA . ASP A 1 384 ? 22.688 23.547 6.547 1 95.5 384 ASP A CA 1
ATOM 2988 C C . ASP A 1 384 ? 21.469 23.016 7.293 1 95.5 384 ASP A C 1
ATOM 2990 O O . ASP A 1 384 ? 21.578 22.078 8.094 1 95.5 384 ASP A O 1
ATOM 2994 N N . ALA A 1 385 ? 20.312 23.578 7.02 1 95.5 385 ALA A N 1
ATOM 2995 C CA . ALA A 1 385 ? 19.078 23.203 7.707 1 95.5 385 ALA A CA 1
ATOM 2996 C C . ALA A 1 385 ? 18.578 21.828 7.23 1 95.5 385 ALA A C 1
ATOM 2998 O O . ALA A 1 385 ? 17.719 21.219 7.867 1 95.5 385 ALA A O 1
ATOM 2999 N N . VAL A 1 386 ? 19.094 21.312 6.137 1 97.19 386 VAL A N 1
ATOM 3000 C CA . VAL A 1 386 ? 18.734 20 5.625 1 97.19 386 VAL A CA 1
ATOM 3001 C C . VAL A 1 386 ? 19.031 18.938 6.68 1 97.19 386 VAL A C 1
ATOM 3003 O O . VAL A 1 386 ? 18.328 17.922 6.773 1 97.19 386 VAL A O 1
ATOM 3006 N N . ALA A 1 387 ? 20 19.172 7.508 1 95.5 387 ALA A N 1
ATOM 3007 C CA . ALA A 1 387 ? 20.422 18.234 8.539 1 95.5 387 ALA A CA 1
ATOM 3008 C C . ALA A 1 387 ? 19.328 18.016 9.57 1 95.5 387 ALA A C 1
ATOM 3010 O O . ALA A 1 387 ? 19.328 17.031 10.297 1 95.5 387 ALA A O 1
ATOM 3011 N N . ALA A 1 388 ? 18.344 18.938 9.625 1 95.31 388 ALA A N 1
ATOM 3012 C CA . ALA A 1 388 ? 17.25 18.828 10.586 1 95.31 388 ALA A CA 1
ATOM 3013 C C . ALA A 1 388 ? 16.125 17.969 10.047 1 95.31 388 ALA A C 1
ATOM 3015 O O . ALA A 1 388 ? 15.211 17.594 10.789 1 95.31 388 ALA A O 1
ATOM 3016 N N . VAL A 1 389 ? 16.156 17.609 8.797 1 96.94 389 VAL A N 1
ATOM 3017 C CA . VAL A 1 389 ? 15.102 16.844 8.141 1 96.94 389 VAL A CA 1
ATOM 3018 C C . VAL A 1 389 ? 15.328 15.352 8.383 1 96.94 389 VAL A C 1
ATOM 3020 O O . VAL A 1 389 ? 16.469 14.883 8.383 1 96.94 389 VAL A O 1
ATOM 3023 N N . HIS A 1 390 ? 14.297 14.672 8.625 1 95.12 390 HIS A N 1
ATOM 3024 C CA . HIS A 1 390 ? 14.328 13.227 8.828 1 95.12 390 HIS A CA 1
ATOM 3025 C C . HIS A 1 390 ? 13.055 12.57 8.297 1 95.12 390 HIS A C 1
ATOM 3027 O O . HIS A 1 390 ? 12.18 13.25 7.758 1 95.12 390 HIS A O 1
ATOM 3033 N N . ARG A 1 391 ? 12.852 11.344 8.484 1 92.94 391 ARG A N 1
ATOM 3034 C CA . ARG A 1 391 ? 11.836 10.539 7.812 1 92.94 391 ARG A CA 1
ATOM 3035 C C . ARG A 1 391 ? 10.438 10.891 8.32 1 92.94 391 ARG A C 1
ATOM 3037 O O . ARG A 1 391 ? 9.445 10.609 7.648 1 92.94 391 ARG A O 1
ATOM 3044 N N . ASP A 1 392 ? 10.32 11.5 9.445 1 94.06 392 ASP A N 1
ATOM 3045 C CA . ASP A 1 392 ? 9.016 11.883 9.977 1 94.06 392 ASP A CA 1
ATOM 3046 C C . ASP A 1 392 ? 8.68 13.328 9.602 1 94.06 392 ASP A C 1
ATOM 3048 O O . ASP A 1 392 ? 7.625 13.844 9.992 1 94.06 392 ASP A O 1
ATOM 3052 N N . THR A 1 393 ? 9.562 13.961 8.805 1 97.19 393 THR A N 1
ATOM 3053 C CA . THR A 1 393 ? 9.266 15.312 8.328 1 97.19 393 THR A CA 1
ATOM 3054 C C . THR A 1 393 ? 8.234 15.273 7.211 1 97.19 393 THR A C 1
ATOM 3056 O O . THR A 1 393 ? 8.484 14.711 6.141 1 97.19 393 THR A O 1
ATOM 3059 N N . GLN A 1 394 ? 7.113 15.859 7.434 1 97.38 394 GLN A N 1
ATOM 3060 C CA . GLN A 1 394 ? 6.051 15.844 6.438 1 97.38 394 GLN A CA 1
ATOM 3061 C C . GLN A 1 394 ? 6.242 16.953 5.406 1 97.38 394 GLN A C 1
ATOM 3063 O O . GLN A 1 394 ? 6.293 16.688 4.203 1 97.38 394 GLN A O 1
ATOM 3068 N N . THR A 1 395 ? 6.336 18.188 5.855 1 98.38 395 THR A N 1
ATOM 3069 C CA . THR A 1 395 ? 6.387 19.344 4.977 1 98.38 395 THR A CA 1
ATOM 3070 C C . THR A 1 395 ? 7.555 20.25 5.352 1 98.38 395 THR A C 1
ATOM 3072 O O . THR A 1 395 ? 7.812 20.484 6.535 1 98.38 395 THR A O 1
ATOM 3075 N N . VAL A 1 396 ? 8.281 20.734 4.379 1 98.69 396 VAL A N 1
ATOM 3076 C CA . VAL A 1 396 ? 9.242 21.812 4.531 1 98.69 396 VAL A CA 1
ATOM 3077 C C . VAL A 1 396 ? 8.82 23 3.68 1 98.69 396 VAL A C 1
ATOM 3079 O O . VAL A 1 396 ? 8.664 22.891 2.461 1 98.69 396 VAL A O 1
ATOM 3082 N N . ALA A 1 397 ? 8.602 24.078 4.316 1 98.44 397 ALA A N 1
ATOM 3083 C CA . ALA A 1 397 ? 8.359 25.312 3.576 1 98.44 397 ALA A CA 1
ATOM 3084 C C . ALA A 1 397 ? 9.625 26.141 3.463 1 98.44 397 ALA A C 1
ATOM 3086 O O . ALA A 1 397 ? 10.406 26.234 4.414 1 98.44 397 ALA A O 1
ATOM 3087 N N . VAL A 1 398 ? 9.812 26.75 2.289 1 97.88 398 VAL A N 1
ATOM 3088 C CA . VAL A 1 398 ? 11.07 27.438 2.043 1 97.88 398 VAL A CA 1
ATOM 3089 C C . VAL A 1 398 ? 10.797 28.828 1.478 1 97.88 398 VAL A C 1
ATOM 3091 O O . VAL A 1 398 ? 9.906 29 0.643 1 97.88 398 VAL A O 1
ATOM 3094 N N . TYR A 1 399 ? 11.555 29.781 1.926 1 96.5 399 TYR A N 1
ATOM 3095 C CA . TYR A 1 399 ? 11.57 31.141 1.407 1 96.5 399 TYR A CA 1
ATOM 3096 C C . TYR A 1 399 ? 13.008 31.625 1.193 1 96.5 399 TYR A C 1
ATOM 3098 O O . TYR A 1 399 ? 13.867 31.422 2.051 1 96.5 399 TYR A O 1
ATOM 3106 N N . PRO A 1 400 ? 13.219 32.469 0.07 1 95.06 400 PRO A N 1
ATOM 3107 C CA . PRO A 1 400 ? 12.312 32.625 -1.068 1 95.06 400 PRO A CA 1
ATOM 3108 C C . PRO A 1 400 ? 12.086 31.344 -1.85 1 95.06 400 PRO A C 1
ATOM 3110 O O . PRO A 1 400 ? 12.867 30.391 -1.717 1 95.06 400 PRO A O 1
ATOM 3113 N N . TRP A 1 401 ? 11.125 31.266 -2.637 1 92.5 401 TRP A N 1
ATOM 3114 C CA . TRP A 1 401 ? 10.633 30 -3.158 1 92.5 401 TRP A CA 1
ATOM 3115 C C . TRP A 1 401 ? 11.641 29.375 -4.129 1 92.5 401 TRP A C 1
ATOM 3117 O O . TRP A 1 401 ? 11.781 28.156 -4.191 1 92.5 401 TRP A O 1
ATOM 3127 N N . HIS A 1 402 ? 12.32 30.188 -4.895 1 92.56 402 HIS A N 1
ATOM 3128 C CA . HIS A 1 402 ? 13.281 29.609 -5.836 1 92.56 402 HIS A CA 1
ATOM 3129 C C . HIS A 1 402 ? 14.312 28.75 -5.117 1 92.56 402 HIS A C 1
ATOM 3131 O O . HIS A 1 402 ? 14.828 27.781 -5.684 1 92.56 402 HIS A O 1
ATOM 3137 N N . ARG A 1 403 ? 14.617 29.016 -3.822 1 94.31 403 ARG A N 1
ATOM 3138 C CA . ARG A 1 403 ? 15.539 28.219 -3.027 1 94.31 403 ARG A CA 1
ATOM 3139 C C . ARG A 1 403 ? 14.922 26.859 -2.682 1 94.31 403 ARG A C 1
ATOM 3141 O O . ARG A 1 403 ? 15.641 25.875 -2.508 1 94.31 403 ARG A O 1
ATOM 3148 N N . GLY A 1 404 ? 13.617 26.859 -2.531 1 93.44 404 GLY A N 1
ATOM 3149 C CA . GLY A 1 404 ? 12.93 25.609 -2.295 1 93.44 404 GLY A CA 1
ATOM 3150 C C . GLY A 1 404 ? 13.086 24.625 -3.438 1 93.44 404 GLY A C 1
ATOM 3151 O O . GLY A 1 404 ? 13.328 23.438 -3.211 1 93.44 404 GLY A O 1
ATOM 3152 N N . LYS A 1 405 ? 13.023 25.125 -4.582 1 91.19 405 LYS A N 1
ATOM 3153 C CA . LYS A 1 405 ? 13.219 24.297 -5.773 1 91.19 405 LYS A CA 1
ATOM 3154 C C . LYS A 1 405 ? 14.648 23.75 -5.832 1 91.19 405 LYS A C 1
ATOM 3156 O O . LYS A 1 405 ? 14.852 22.594 -6.184 1 91.19 405 LYS A O 1
ATOM 3161 N N . GLN A 1 406 ? 15.531 24.578 -5.441 1 95 406 GLN A N 1
ATOM 3162 C CA . GLN A 1 406 ? 16.938 24.219 -5.48 1 95 406 GLN A CA 1
ATOM 3163 C C . GLN A 1 406 ? 17.266 23.156 -4.422 1 95 406 GLN A C 1
ATOM 3165 O O . GLN A 1 406 ? 18.078 22.266 -4.66 1 95 406 GLN A O 1
ATOM 3170 N N . LEU A 1 407 ? 16.562 23.25 -3.283 1 97.38 407 LEU A N 1
ATOM 3171 C CA . LEU A 1 407 ? 16.875 22.375 -2.152 1 97.38 407 LEU A CA 1
ATOM 3172 C C . LEU A 1 407 ? 15.977 21.141 -2.162 1 97.38 407 LEU A C 1
ATOM 3174 O O . LEU A 1 407 ? 16.141 20.25 -1.332 1 97.38 407 LEU A O 1
ATOM 3178 N N . GLY A 1 408 ? 15.078 21.109 -3.096 1 97.38 408 GLY A N 1
ATOM 3179 C CA . GLY A 1 408 ? 14.078 20.062 -3.127 1 97.38 408 GLY A CA 1
ATOM 3180 C C . GLY A 1 408 ? 14.672 18.656 -3.072 1 97.38 408 GLY A C 1
ATOM 3181 O O . GLY A 1 408 ? 14.227 17.828 -2.287 1 97.38 408 GLY A O 1
ATOM 3182 N N . ARG A 1 409 ? 15.68 18.438 -3.867 1 96.44 409 ARG A N 1
ATOM 3183 C CA . ARG A 1 409 ? 16.312 17.125 -3.932 1 96.44 409 ARG A CA 1
ATOM 3184 C C . ARG A 1 409 ? 16.938 16.75 -2.588 1 96.44 409 ARG A C 1
ATOM 3186 O O . ARG A 1 409 ? 16.688 15.664 -2.066 1 96.44 409 ARG A O 1
ATOM 3193 N N . ALA A 1 410 ? 17.688 17.609 -2.025 1 97.5 410 ALA A N 1
ATOM 3194 C CA . ALA A 1 410 ? 18.375 17.344 -0.762 1 97.5 410 ALA A CA 1
ATOM 3195 C C . ALA A 1 410 ? 17.375 17.125 0.367 1 97.5 410 ALA A C 1
ATOM 3197 O O . ALA A 1 410 ? 17.531 16.219 1.185 1 97.5 410 ALA A O 1
ATOM 3198 N N . LEU A 1 411 ? 16.328 17.938 0.425 1 98.44 411 LEU A N 1
ATOM 3199 C CA . LEU A 1 411 ? 15.32 17.859 1.482 1 98.44 411 LEU A CA 1
ATOM 3200 C C . LEU A 1 411 ? 14.562 16.531 1.412 1 98.44 411 LEU A C 1
ATOM 3202 O O . LEU A 1 411 ? 14.344 15.883 2.438 1 98.44 411 LEU A O 1
ATOM 3206 N N . THR A 1 412 ? 14.188 16.125 0.227 1 97.69 412 THR A N 1
ATOM 3207 C CA . THR A 1 412 ? 13.406 14.898 0.083 1 97.69 412 THR A CA 1
ATOM 3208 C C . THR A 1 412 ? 14.281 13.672 0.311 1 97.69 412 THR A C 1
ATOM 3210 O O . THR A 1 412 ? 13.828 12.672 0.88 1 97.69 412 THR A O 1
ATOM 3213 N N . LEU A 1 413 ? 15.539 13.703 -0.108 1 96.38 413 LEU A N 1
ATOM 3214 C CA . LEU A 1 413 ? 16.453 12.602 0.177 1 96.38 413 LEU A CA 1
ATOM 3215 C C . LEU A 1 413 ? 16.672 12.453 1.679 1 96.38 413 LEU A C 1
ATOM 3217 O O . LEU A 1 413 ? 16.812 11.336 2.182 1 96.38 413 LEU A O 1
ATOM 3221 N N . ALA A 1 414 ? 16.609 13.602 2.355 1 96.94 414 ALA A N 1
ATOM 3222 C CA . ALA A 1 414 ? 16.797 13.586 3.801 1 96.94 414 ALA A CA 1
ATOM 3223 C C . ALA A 1 414 ? 15.578 13.023 4.52 1 96.94 414 ALA A C 1
ATOM 3225 O O . ALA A 1 414 ? 15.672 12.594 5.668 1 96.94 414 ALA A O 1
ATOM 3226 N N . GLY A 1 415 ? 14.414 13.133 3.873 1 96.75 415 GLY A N 1
ATOM 3227 C CA . GLY A 1 415 ? 13.273 12.469 4.492 1 96.75 415 GLY A CA 1
ATOM 3228 C C . GLY A 1 415 ? 11.969 13.227 4.309 1 96.75 415 GLY A C 1
ATOM 3229 O O . GLY A 1 415 ? 10.898 12.68 4.559 1 96.75 415 GLY A O 1
ATOM 3230 N N . ALA A 1 416 ? 12 14.492 3.814 1 98.06 416 ALA A N 1
ATOM 3231 C CA . ALA A 1 416 ? 10.781 15.297 3.684 1 98.06 416 ALA A CA 1
ATOM 3232 C C . ALA A 1 416 ? 9.852 14.711 2.625 1 98.06 416 ALA A C 1
ATOM 3234 O O . ALA A 1 416 ? 10.305 14.273 1.565 1 98.06 416 ALA A O 1
ATOM 3235 N N . SER A 1 417 ? 8.578 14.742 2.91 1 97.62 417 SER A N 1
ATOM 3236 C CA . SER A 1 417 ? 7.578 14.25 1.972 1 97.62 417 SER A CA 1
ATOM 3237 C C . SER A 1 417 ? 7.168 15.328 0.982 1 97.62 417 SER A C 1
ATOM 3239 O O . SER A 1 417 ? 6.844 15.039 -0.17 1 97.62 417 SER A O 1
ATOM 3241 N N . ARG A 1 418 ? 7.215 16.562 1.431 1 98 418 ARG A N 1
ATOM 3242 C CA . ARG A 1 418 ? 6.621 17.672 0.699 1 98 418 ARG A CA 1
ATOM 3243 C C . ARG A 1 418 ? 7.418 18.953 0.905 1 98 418 ARG A C 1
ATOM 3245 O O . ARG A 1 418 ? 7.789 19.281 2.033 1 98 418 ARG A O 1
ATOM 3252 N N . VAL A 1 419 ? 7.738 19.641 -0.187 1 98.19 419 VAL A N 1
ATOM 3253 C CA . VAL A 1 419 ? 8.375 20.953 -0.136 1 98.19 419 VAL A CA 1
ATOM 3254 C C . VAL A 1 419 ? 7.461 22 -0.765 1 98.19 419 VAL A C 1
ATOM 3256 O O . VAL A 1 419 ? 6.973 21.812 -1.884 1 98.19 419 VAL A O 1
ATOM 3259 N N . THR A 1 420 ? 7.203 23.094 -0.09 1 96.94 420 THR A N 1
ATOM 3260 C CA . THR A 1 420 ? 6.246 24.078 -0.559 1 96.94 420 THR A CA 1
ATOM 3261 C C . THR A 1 420 ? 6.684 25.484 -0.155 1 96.94 420 THR A C 1
ATOM 3263 O O . THR A 1 420 ? 7.75 25.656 0.44 1 96.94 420 THR A O 1
ATOM 3266 N N . GLU A 1 421 ? 5.863 26.484 -0.481 1 95.19 421 GLU A N 1
ATOM 3267 C CA . GLU A 1 421 ? 6.117 27.891 -0.124 1 95.19 421 GLU A CA 1
ATOM 3268 C C . GLU A 1 421 ? 5.652 28.188 1.299 1 95.19 421 GLU A C 1
ATOM 3270 O O . GLU A 1 421 ? 4.637 27.656 1.75 1 95.19 421 GLU A O 1
ATOM 3275 N N . VAL A 1 422 ? 6.414 29.078 1.942 1 96.25 422 VAL A N 1
ATOM 3276 C CA . VAL A 1 422 ? 5.961 29.547 3.248 1 96.25 422 VAL A CA 1
ATOM 3277 C C . VAL A 1 422 ? 4.582 30.188 3.117 1 96.25 422 VAL A C 1
ATOM 3279 O O . VAL A 1 422 ? 4.344 30.984 2.205 1 96.25 422 VAL A O 1
ATOM 3282 N N . GLY A 1 423 ? 3.711 29.812 3.906 1 95 423 GLY A N 1
ATOM 3283 C CA . GLY A 1 423 ? 2.346 30.312 3.867 1 95 423 GLY A CA 1
ATOM 3284 C C . GLY A 1 423 ? 1.371 29.328 3.242 1 95 423 GLY A C 1
ATOM 3285 O O . GLY A 1 423 ? 0.155 29.5 3.359 1 95 423 GLY A O 1
ATOM 3286 N N . LEU A 1 424 ? 1.903 28.281 2.643 1 94.12 424 LEU A N 1
ATOM 3287 C CA . LEU A 1 424 ? 1.042 27.359 1.899 1 94.12 424 LEU A CA 1
ATOM 3288 C C . LEU A 1 424 ? 1.08 25.969 2.506 1 94.12 424 LEU A C 1
ATOM 3290 O O . LEU A 1 424 ? 0.637 25 1.879 1 94.12 424 LEU A O 1
ATOM 3294 N N . MET A 1 425 ? 1.579 25.781 3.711 1 96.44 425 MET A N 1
ATOM 3295 C CA . MET A 1 425 ? 1.735 24.469 4.324 1 96.44 425 MET A CA 1
ATOM 3296 C C . MET A 1 425 ? 0.378 23.812 4.566 1 96.44 425 MET A C 1
ATOM 3298 O O . MET A 1 425 ? 0.232 22.609 4.41 1 96.44 425 MET A O 1
ATOM 3302 N N . SER A 1 426 ? -0.675 24.609 4.891 1 94.88 426 SER A N 1
ATOM 3303 C CA . SER A 1 426 ? -2.002 24.078 5.18 1 94.88 426 SER A CA 1
ATOM 3304 C C . SER A 1 426 ? -2.865 24.047 3.924 1 94.88 426 SER A C 1
ATOM 3306 O O . SER A 1 426 ? -4.059 23.75 3.994 1 94.88 426 SER A O 1
ATOM 3308 N N . ARG A 1 427 ? -2.307 24.328 2.809 1 90.62 427 ARG A N 1
ATOM 3309 C CA . ARG A 1 427 ? -3.037 24.391 1.548 1 90.62 427 ARG A CA 1
ATOM 3310 C C . ARG A 1 427 ? -2.381 23.516 0.485 1 90.62 427 ARG A C 1
ATOM 3312 O O . ARG A 1 427 ? -1.812 24.031 -0.483 1 90.62 427 ARG A O 1
ATOM 3319 N N . PRO A 1 428 ? -2.57 22.266 0.706 1 88.69 428 PRO A N 1
ATOM 3320 C CA . PRO A 1 428 ? -1.972 21.391 -0.307 1 88.69 428 PRO A CA 1
ATOM 3321 C C . PRO A 1 428 ? -2.459 21.703 -1.72 1 88.69 428 PRO A C 1
ATOM 3323 O O . PRO A 1 428 ? -3.639 22 -1.917 1 88.69 428 PRO A O 1
ATOM 3326 N N . ARG A 1 429 ? -1.576 21.719 -2.617 1 89.19 429 ARG A N 1
ATOM 3327 C CA . ARG A 1 429 ? -1.868 21.984 -4.023 1 89.19 429 ARG A CA 1
ATOM 3328 C C . ARG A 1 429 ? -2.357 20.719 -4.73 1 89.19 429 ARG A C 1
ATOM 3330 O O . ARG A 1 429 ? -2.115 19.609 -4.266 1 89.19 429 ARG A O 1
ATOM 3337 N N . PRO A 1 430 ? -3.092 20.953 -5.895 1 92.19 430 PRO A N 1
ATOM 3338 C CA . PRO A 1 430 ? -3.441 19.766 -6.668 1 92.19 430 PRO A CA 1
ATOM 3339 C C . PRO A 1 430 ? -2.232 18.875 -6.969 1 92.19 430 PRO A C 1
ATOM 3341 O O . PRO A 1 430 ? -1.178 19.391 -7.363 1 92.19 430 PRO A O 1
ATOM 3344 N N . GLY A 1 431 ? -2.402 17.594 -6.801 1 93.94 431 GLY A N 1
ATOM 3345 C CA . GLY A 1 431 ? -1.298 16.656 -6.918 1 93.94 431 GLY A CA 1
ATOM 3346 C C . GLY A 1 431 ? -0.705 16.266 -5.574 1 93.94 431 GLY A C 1
ATOM 3347 O O . GLY A 1 431 ? 0.249 15.492 -5.516 1 93.94 431 GLY A O 1
ATOM 3348 N N . PHE A 1 432 ? -1.348 16.672 -4.543 1 91.75 432 PHE A N 1
ATOM 3349 C CA . PHE A 1 432 ? -0.886 16.5 -3.17 1 91.75 432 PHE A CA 1
ATOM 3350 C C . PHE A 1 432 ? -0.594 15.031 -2.881 1 91.75 432 PHE A C 1
ATOM 3352 O O . PHE A 1 432 ? -1.456 14.172 -3.072 1 91.75 432 PHE A O 1
ATOM 3359 N N . VAL A 1 433 ? 0.667 14.789 -2.473 1 91.5 433 VAL A N 1
ATOM 3360 C CA . VAL A 1 433 ? 1.084 13.477 -1.982 1 91.5 433 VAL A CA 1
ATOM 3361 C C . VAL A 1 433 ? 0.988 13.438 -0.459 1 91.5 433 VAL A C 1
ATOM 3363 O O . VAL A 1 433 ? 1.637 14.234 0.229 1 91.5 433 VAL A O 1
ATOM 3366 N N . HIS A 1 434 ? 0.225 12.5 -0.017 1 93.75 434 HIS A N 1
ATOM 3367 C CA . HIS A 1 434 ? -0.029 12.43 1.417 1 93.75 434 HIS A CA 1
ATOM 3368 C C . HIS A 1 434 ? 0.927 11.461 2.102 1 93.75 434 HIS A C 1
ATOM 3370 O O . HIS A 1 434 ? 0.796 10.242 1.953 1 93.75 434 HIS A O 1
ATOM 3376 N N . ASP A 1 435 ? 1.845 11.992 2.916 1 94.12 435 ASP A N 1
ATOM 3377 C CA . ASP A 1 435 ? 2.748 11.195 3.736 1 94.12 435 ASP A CA 1
ATOM 3378 C C . ASP A 1 435 ? 3.482 10.156 2.893 1 94.12 435 ASP A C 1
ATOM 3380 O O . ASP A 1 435 ? 3.525 8.977 3.248 1 94.12 435 ASP A O 1
ATOM 3384 N N . GLU A 1 436 ? 3.873 10.57 1.75 1 96.31 436 GLU A N 1
ATOM 3385 C CA . GLU A 1 436 ? 4.723 9.789 0.859 1 96.31 436 GLU A CA 1
ATOM 3386 C C . GLU A 1 436 ? 3.949 8.633 0.238 1 96.31 436 GLU A C 1
ATOM 3388 O O . GLU A 1 436 ? 4.547 7.676 -0.268 1 96.31 436 GLU A O 1
ATOM 3393 N N . MET A 1 437 ? 2.631 8.703 0.291 1 95.69 437 MET A N 1
ATOM 3394 C CA . MET A 1 437 ? 1.798 7.641 -0.259 1 95.69 437 MET A CA 1
ATOM 3395 C C . MET A 1 437 ? 0.801 8.195 -1.271 1 95.69 437 MET A C 1
ATOM 3397 O O . MET A 1 437 ? 0.61 9.414 -1.357 1 95.69 437 MET A O 1
ATOM 3401 N N . ARG A 1 438 ? 0.296 7.359 -2.018 1 96.31 438 ARG A N 1
ATOM 3402 C CA . ARG A 1 438 ? -0.908 7.512 -2.826 1 96.31 438 ARG A CA 1
ATOM 3403 C C . ARG A 1 438 ? -2.02 6.59 -2.336 1 96.31 438 ARG A C 1
ATOM 3405 O O . ARG A 1 438 ? -2.213 5.5 -2.881 1 96.31 438 ARG A O 1
ATOM 3412 N N . PRO A 1 439 ? -2.75 7.07 -1.389 1 96.75 439 PRO A N 1
ATOM 3413 C CA . PRO A 1 439 ? -3.562 6.199 -0.536 1 96.75 439 PRO A CA 1
ATOM 3414 C C . PRO A 1 439 ? -4.613 5.418 -1.322 1 96.75 439 PRO A C 1
ATOM 3416 O O . PRO A 1 439 ? -5.004 4.32 -0.916 1 96.75 439 PRO A O 1
ATOM 3419 N N . LEU A 1 440 ? -5.109 5.93 -2.418 1 98.06 440 LEU A N 1
ATOM 3420 C CA . LEU A 1 440 ? -6.168 5.23 -3.137 1 98.06 440 LEU A CA 1
ATOM 3421 C C . LEU A 1 440 ? -5.68 3.881 -3.646 1 98.06 440 LEU A C 1
ATOM 3423 O O . LEU A 1 440 ? -6.48 2.98 -3.904 1 98.06 440 LEU A O 1
ATOM 3427 N N . HIS A 1 441 ? -4.375 3.721 -3.824 1 97 441 HIS A N 1
ATOM 3428 C CA . HIS A 1 441 ? -3.834 2.439 -4.266 1 97 441 HIS A CA 1
ATOM 3429 C C . HIS A 1 441 ? -4.09 1.349 -3.23 1 97 441 HIS A C 1
ATOM 3431 O O . HIS A 1 441 ? -4.25 0.178 -3.584 1 97 441 HIS A O 1
ATOM 3437 N N . SER A 1 442 ? -4.176 1.755 -1.993 1 97.31 442 SER A N 1
ATOM 3438 C CA . SER A 1 442 ? -4.426 0.793 -0.925 1 97.31 442 SER A CA 1
ATOM 3439 C C . SER A 1 442 ? -5.918 0.513 -0.771 1 97.31 442 SER A C 1
ATOM 3441 O O . SER A 1 442 ? -6.312 -0.37 -0.008 1 97.31 442 SER A O 1
ATOM 3443 N N . LEU A 1 443 ? -6.711 1.262 -1.509 1 98.44 443 LEU A N 1
ATOM 3444 C CA . LEU A 1 443 ? -8.156 1.148 -1.333 1 98.44 443 LEU A CA 1
ATOM 3445 C C . LEU A 1 443 ? -8.797 0.471 -2.539 1 98.44 443 LEU A C 1
ATOM 3447 O O . LEU A 1 443 ? -10.023 0.371 -2.619 1 98.44 443 LEU A O 1
ATOM 3451 N N . VAL A 1 444 ? -7.953 0.006 -3.439 1 98.38 444 VAL A N 1
ATOM 3452 C CA . VAL A 1 444 ? -8.469 -0.716 -4.598 1 98.38 444 VAL A CA 1
ATOM 3453 C C . VAL A 1 444 ? -7.738 -2.045 -4.75 1 98.38 444 VAL A C 1
ATOM 3455 O O . VAL A 1 444 ? -6.629 -2.211 -4.234 1 98.38 444 VAL A O 1
ATOM 3458 N N . ARG A 1 445 ? -8.391 -2.959 -5.34 1 97.44 445 ARG A N 1
ATOM 3459 C CA . ARG A 1 445 ? -7.754 -4.176 -5.832 1 97.44 445 ARG A CA 1
ATOM 3460 C C . ARG A 1 445 ? -7.59 -4.141 -7.348 1 97.44 445 ARG A C 1
ATOM 3462 O O . ARG A 1 445 ? -8.562 -3.934 -8.078 1 97.44 445 ARG A O 1
ATOM 3469 N N . TRP A 1 446 ? -6.426 -4.328 -7.805 1 98 446 TRP A N 1
ATOM 3470 C CA . TRP A 1 446 ? -6.125 -4.379 -9.234 1 98 446 TRP A CA 1
ATOM 3471 C C . TRP A 1 446 ? -6.402 -5.766 -9.797 1 98 446 TRP A C 1
ATOM 3473 O O . TRP A 1 446 ? -5.938 -6.77 -9.258 1 98 446 TRP A O 1
ATOM 3483 N N . VAL A 1 447 ? -7.191 -5.789 -10.844 1 98 447 VAL A N 1
ATOM 3484 C CA . VAL A 1 447 ? -7.527 -7.066 -11.461 1 98 447 VAL A CA 1
ATOM 3485 C C . VAL A 1 447 ? -7.242 -7.016 -12.961 1 98 447 VAL A C 1
ATOM 3487 O O . VAL A 1 447 ? -7.184 -5.93 -13.547 1 98 447 VAL A O 1
ATOM 3490 N N . SER A 1 448 ? -7.039 -8.164 -13.547 1 97.88 448 SER A N 1
ATOM 3491 C CA . SER A 1 448 ? -6.629 -8.164 -14.945 1 97.88 448 SER A CA 1
ATOM 3492 C C . SER A 1 448 ? -7.312 -9.281 -15.727 1 97.88 448 SER A C 1
ATOM 3494 O O . SER A 1 448 ? -7.602 -10.344 -15.172 1 97.88 448 SER A O 1
ATOM 3496 N N . VAL A 1 449 ? -7.613 -9.023 -16.922 1 97.19 449 VAL A N 1
ATOM 3497 C CA . VAL A 1 449 ? -7.961 -9.984 -17.969 1 97.19 449 VAL A CA 1
ATOM 3498 C C . VAL A 1 449 ? -6.914 -9.938 -19.078 1 97.19 449 VAL A C 1
ATOM 3500 O O . VAL A 1 449 ? -6.738 -8.906 -19.734 1 97.19 449 VAL A O 1
ATOM 3503 N N . GLU A 1 450 ? -6.25 -11.031 -19.234 1 94.69 450 GLU A N 1
ATOM 3504 C CA . GLU A 1 450 ? -5.156 -11.023 -20.203 1 94.69 450 GLU A CA 1
ATOM 3505 C C . GLU A 1 450 ? -5.684 -11.008 -21.625 1 94.69 450 GLU A C 1
ATOM 3507 O O . GLU A 1 450 ? -6.816 -11.422 -21.891 1 94.69 450 GLU A O 1
ATOM 3512 N N . ARG A 1 451 ? -4.797 -10.469 -22.406 1 90.12 451 ARG A N 1
ATOM 3513 C CA . ARG A 1 451 ? -5.113 -10.523 -23.828 1 90.12 451 ARG A CA 1
ATOM 3514 C C . ARG A 1 451 ? -4.715 -11.875 -24.422 1 90.12 451 ARG A C 1
ATOM 3516 O O . ARG A 1 451 ? -3.748 -12.492 -23.984 1 90.12 451 ARG A O 1
ATOM 3523 N N . GLY A 1 452 ? -5.477 -12.352 -25.359 1 81.06 452 GLY A N 1
ATOM 3524 C CA . GLY A 1 452 ? -5.18 -13.641 -25.969 1 81.06 452 GLY A CA 1
ATOM 3525 C C . GLY A 1 452 ? -3.824 -13.688 -26.641 1 81.06 452 GLY A C 1
ATOM 3526 O O . GLY A 1 452 ? -3.211 -12.648 -26.891 1 81.06 452 GLY A O 1
ATOM 3527 N N . LEU A 1 453 ? -3.324 -14.844 -26.75 1 82.44 453 LEU A N 1
ATOM 3528 C CA . LEU A 1 453 ? -2.033 -15.055 -27.391 1 82.44 453 LEU A CA 1
ATOM 3529 C C . LEU A 1 453 ? -2.029 -14.477 -28.797 1 82.44 453 LEU A C 1
ATOM 3531 O O . LEU A 1 453 ? -0.965 -14.242 -29.375 1 82.44 453 LEU A O 1
ATOM 3535 N N . ASP A 1 454 ? -3.201 -14.211 -29.312 1 79.25 454 ASP A N 1
ATOM 3536 C CA . ASP A 1 454 ? -3.314 -13.75 -30.703 1 79.25 454 ASP A CA 1
ATOM 3537 C C . ASP A 1 454 ? -3.172 -12.234 -30.781 1 79.25 454 ASP A C 1
ATOM 3539 O O . ASP A 1 454 ? -3.156 -11.664 -31.875 1 79.25 454 ASP A O 1
ATOM 3543 N N . TYR A 1 455 ? -3.102 -11.711 -29.594 1 82.44 455 TYR A N 1
ATOM 3544 C CA . TYR A 1 455 ? -2.965 -10.258 -29.594 1 82.44 455 TYR A CA 1
ATOM 3545 C C . TYR A 1 455 ? -1.679 -9.828 -30.297 1 82.44 455 TYR A C 1
ATOM 3547 O O . TYR A 1 455 ? -0.611 -10.391 -30.047 1 82.44 455 TYR A O 1
ATOM 3555 N N . ARG A 1 456 ? -1.839 -8.867 -31.297 1 79.62 456 ARG A N 1
ATOM 3556 C CA . ARG A 1 456 ? -0.714 -8.336 -32.062 1 79.62 456 ARG A CA 1
ATOM 3557 C C . ARG A 1 456 ? -0.322 -6.949 -31.578 1 79.62 456 ARG A C 1
ATOM 3559 O O . ARG A 1 456 ? -1.162 -6.051 -31.5 1 79.62 456 ARG A O 1
ATOM 3566 N N . GLY A 1 457 ? 0.896 -6.844 -31.109 1 78.19 457 GLY A N 1
ATOM 3567 C CA . GLY A 1 457 ? 1.447 -5.594 -30.609 1 78.19 457 GLY A CA 1
ATOM 3568 C C . GLY A 1 457 ? 2.84 -5.746 -30.031 1 78.19 457 GLY A C 1
ATOM 3569 O O . GLY A 1 457 ? 3.494 -6.77 -30.234 1 78.19 457 GLY A O 1
ATOM 3570 N N . ARG A 1 458 ? 3.291 -4.734 -29.406 1 78.88 458 ARG A N 1
ATOM 3571 C CA . ARG A 1 458 ? 4.629 -4.707 -28.828 1 78.88 458 ARG A CA 1
ATOM 3572 C C . ARG A 1 458 ? 4.859 -5.91 -27.922 1 78.88 458 ARG A C 1
ATOM 3574 O O . ARG A 1 458 ? 5.969 -6.445 -27.859 1 78.88 458 ARG A O 1
ATOM 3581 N N . PHE A 1 459 ? 3.754 -6.395 -27.391 1 74.06 459 PHE A N 1
ATOM 3582 C CA . PHE A 1 459 ? 3.893 -7.426 -26.375 1 74.06 459 PHE A CA 1
ATOM 3583 C C . PHE A 1 459 ? 3.35 -8.758 -26.875 1 74.06 459 PHE A C 1
ATOM 3585 O O . PHE A 1 459 ? 2.904 -9.594 -26.094 1 74.06 459 PHE A O 1
ATOM 3592 N N . ARG A 1 460 ? 3.389 -8.891 -28.156 1 70.06 460 ARG A N 1
ATOM 3593 C CA . ARG A 1 460 ? 2.887 -10.117 -28.766 1 70.06 460 ARG A CA 1
ATOM 3594 C C . ARG A 1 460 ? 3.785 -11.305 -28.438 1 70.06 460 ARG A C 1
ATOM 3596 O O . ARG A 1 460 ? 5.008 -11.156 -28.359 1 70.06 460 ARG A O 1
ATOM 3603 N N . ALA A 1 461 ? 3.002 -12.32 -28.078 1 65.38 461 ALA A N 1
ATOM 3604 C CA . ALA A 1 461 ? 3.746 -13.57 -27.938 1 65.38 461 ALA A CA 1
ATOM 3605 C C . ALA A 1 461 ? 4.176 -14.117 -29.297 1 65.38 461 ALA A C 1
ATOM 3607 O O . ALA A 1 461 ? 3.713 -13.641 -30.344 1 65.38 461 ALA A O 1
ATOM 3608 N N . ALA A 1 462 ? 5.16 -15.031 -29.25 1 65.25 462 ALA A N 1
ATOM 3609 C CA . ALA A 1 462 ? 5.559 -15.75 -30.469 1 65.25 462 ALA A CA 1
ATOM 3610 C C . ALA A 1 462 ? 4.34 -16.344 -31.172 1 65.25 462 ALA A C 1
ATOM 3612 O O . ALA A 1 462 ? 3.232 -16.328 -30.641 1 65.25 462 ALA A O 1
ATOM 3613 N N . ASP A 1 463 ? 4.48 -16.703 -32.312 1 77.19 463 ASP A N 1
ATOM 3614 C CA . ASP A 1 463 ? 3.471 -17.453 -33.062 1 77.19 463 ASP A CA 1
ATOM 3615 C C . ASP A 1 463 ? 2.834 -18.531 -32.188 1 77.19 463 ASP A C 1
ATOM 3617 O O . ASP A 1 463 ? 3.537 -19.328 -31.562 1 77.19 463 ASP A O 1
ATOM 3621 N N . ARG A 1 464 ? 1.53 -18.391 -32 1 81.88 464 ARG A N 1
ATOM 3622 C CA . ARG A 1 464 ? 0.791 -19.297 -31.141 1 81.88 464 ARG A CA 1
ATOM 3623 C C . ARG A 1 464 ? 1.203 -20.75 -31.375 1 81.88 464 ARG A C 1
ATOM 3625 O O . ARG A 1 464 ? 1.456 -21.484 -30.422 1 81.88 464 ARG A O 1
ATOM 3632 N N . ALA A 1 465 ? 1.269 -21.109 -32.625 1 80.62 465 ALA A N 1
ATOM 3633 C CA . ALA A 1 465 ? 1.605 -22.5 -32.938 1 80.62 465 ALA A CA 1
ATOM 3634 C C . ALA A 1 465 ? 2.998 -22.859 -32.438 1 80.62 465 ALA A C 1
ATOM 3636 O O . ALA A 1 465 ? 3.201 -23.938 -31.875 1 80.62 465 ALA A O 1
ATOM 3637 N N . GLU A 1 466 ? 3.848 -21.953 -32.656 1 78.56 466 GLU A N 1
ATOM 3638 C CA . GLU A 1 466 ? 5.207 -22.172 -32.156 1 78.56 466 GLU A CA 1
ATOM 3639 C C . GLU A 1 466 ? 5.25 -22.25 -30.641 1 78.56 466 GLU A C 1
ATOM 3641 O O . GLU A 1 466 ? 5.957 -23.078 -30.062 1 78.56 466 GLU A O 1
ATOM 3646 N N . PHE A 1 467 ? 4.465 -21.438 -30.047 1 81.31 467 PHE A N 1
ATOM 3647 C CA . PHE A 1 467 ? 4.406 -21.406 -28.594 1 81.31 467 PHE A CA 1
ATOM 3648 C C . PHE A 1 467 ? 3.857 -22.719 -28.047 1 81.31 467 PHE A C 1
ATOM 3650 O O . PHE A 1 467 ? 4.457 -23.328 -27.156 1 81.31 467 PHE A O 1
ATOM 3657 N N . GLU A 1 468 ? 2.84 -23.141 -28.625 1 82.38 468 GLU A N 1
ATOM 3658 C CA . GLU A 1 468 ? 2.16 -24.344 -28.141 1 82.38 468 GLU A CA 1
ATOM 3659 C C . GLU A 1 468 ? 3.014 -25.578 -28.375 1 82.38 468 GLU A C 1
ATOM 3661 O O . GLU A 1 468 ? 3.025 -26.5 -27.547 1 82.38 468 GLU A O 1
ATOM 3666 N N . GLN A 1 469 ? 3.742 -25.531 -29.469 1 80.31 469 GLN A N 1
ATOM 3667 C CA . GLN A 1 469 ? 4.656 -26.641 -29.719 1 80.31 469 GLN A CA 1
ATOM 3668 C C . GLN A 1 469 ? 5.801 -26.656 -28.719 1 80.31 469 GLN A C 1
ATOM 3670 O O . GLN A 1 469 ? 6.121 -27.703 -28.141 1 80.31 469 GLN A O 1
ATOM 3675 N N . ARG A 1 470 ? 6.254 -25.516 -28.5 1 78.69 470 ARG A N 1
ATOM 3676 C CA . ARG A 1 470 ? 7.418 -25.406 -27.625 1 78.69 470 ARG A CA 1
ATOM 3677 C C . ARG A 1 470 ? 7.047 -25.703 -26.172 1 78.69 470 ARG A C 1
ATOM 3679 O O . ARG A 1 470 ? 7.809 -26.344 -25.453 1 78.69 470 ARG A O 1
ATOM 3686 N N . ILE A 1 471 ? 5.859 -25.328 -25.828 1 80.31 471 ILE A N 1
ATOM 3687 C CA . ILE A 1 471 ? 5.5 -25.375 -24.422 1 80.31 471 ILE A CA 1
ATOM 3688 C C . ILE A 1 471 ? 4.762 -26.688 -24.125 1 80.31 471 ILE A C 1
ATOM 3690 O O . ILE A 1 471 ? 5.09 -27.375 -23.156 1 80.31 471 ILE A O 1
ATOM 3694 N N . TYR A 1 472 ? 3.898 -27.078 -25.078 1 81.94 472 TYR A N 1
ATOM 3695 C CA . TYR A 1 472 ? 3.037 -28.219 -24.781 1 81.94 472 TYR A CA 1
ATOM 3696 C C . TYR A 1 472 ? 3.484 -29.453 -25.547 1 81.94 472 TYR A C 1
ATOM 3698 O O . TYR A 1 472 ? 3.061 -30.562 -25.25 1 81.94 472 TYR A O 1
ATOM 3706 N N . GLY A 1 473 ? 4.375 -29.234 -26.562 1 73.69 473 GLY A N 1
ATOM 3707 C CA . GLY A 1 473 ? 4.73 -30.328 -27.453 1 73.69 473 GLY A CA 1
ATOM 3708 C C . GLY A 1 473 ? 3.613 -30.703 -28.406 1 73.69 473 GLY A C 1
ATOM 3709 O O . GLY A 1 473 ? 3.562 -31.844 -28.891 1 73.69 473 GLY A O 1
ATOM 3710 N N . LEU A 1 474 ? 2.678 -29.875 -28.531 1 69.62 474 LEU A N 1
ATOM 3711 C CA . LEU A 1 474 ? 1.572 -30.125 -29.438 1 69.62 474 LEU A CA 1
ATOM 3712 C C . LEU A 1 474 ? 2.018 -29.953 -30.891 1 69.62 474 LEU A C 1
ATOM 3714 O O . LEU A 1 474 ? 2.883 -29.125 -31.188 1 69.62 474 LEU A O 1
ATOM 3718 N N . PRO A 1 475 ? 1.572 -30.906 -31.797 1 64.38 475 PRO A N 1
ATOM 3719 C CA . PRO A 1 475 ? 1.946 -30.75 -33.219 1 64.38 475 PRO A CA 1
ATOM 3720 C C . PRO A 1 475 ? 1.465 -29.438 -33.812 1 64.38 475 PRO A C 1
ATOM 3722 O O . PRO A 1 475 ? 0.459 -28.875 -33.375 1 64.38 475 PRO A O 1
ATOM 3725 N N . VAL A 1 476 ? 2.295 -28.641 -34.562 1 52.78 476 VAL A N 1
ATOM 3726 C CA . VAL A 1 476 ? 1.893 -27.438 -35.281 1 52.78 476 VAL A CA 1
ATOM 3727 C C . VAL A 1 476 ? 0.858 -27.797 -36.344 1 52.78 476 VAL A C 1
ATOM 3729 O O . VAL A 1 476 ? 1.087 -28.688 -37.188 1 52.78 476 VAL A O 1
ATOM 3732 N N . ARG A 1 477 ? -0.49 -27.469 -36.156 1 51.94 477 ARG A N 1
ATOM 3733 C CA . ARG A 1 477 ? -1.502 -27.672 -37.188 1 51.94 477 ARG A CA 1
ATOM 3734 C C . ARG A 1 477 ? -1.329 -26.688 -38.344 1 51.94 477 ARG A C 1
ATOM 3736 O O . ARG A 1 477 ? -1.127 -25.5 -38.094 1 51.94 477 ARG A O 1
ATOM 3743 N N . ASP A 1 478 ? -0.903 -27.031 -39.438 1 40.5 478 ASP A N 1
ATOM 3744 C CA . ASP A 1 478 ? -0.879 -26.266 -40.656 1 40.5 478 ASP A CA 1
ATOM 3745 C C . ASP A 1 478 ? -2.273 -25.75 -41.031 1 40.5 478 ASP A C 1
ATOM 3747 O O . ASP A 1 478 ? -3.252 -26.484 -40.938 1 40.5 478 ASP A O 1
ATOM 3751 N N . SER A 1 479 ? -2.562 -24.484 -40.75 1 37.03 479 SER A N 1
ATOM 3752 C CA . SER A 1 479 ? -3.777 -23.875 -41.312 1 37.03 479 SER A CA 1
ATOM 3753 C C . SER A 1 479 ? -4.09 -24.438 -42.688 1 37.03 479 SER A C 1
ATOM 3755 O O . SER A 1 479 ? -5.102 -24.062 -43.281 1 37.03 479 SER A O 1
ATOM 3757 N N . SER A 1 480 ? -3.221 -24.938 -43.344 1 32.28 480 SER A N 1
ATOM 3758 C CA . SER A 1 480 ? -3.645 -25.328 -44.688 1 32.28 480 SER A CA 1
ATOM 3759 C C . SER A 1 480 ? -4.625 -26.5 -44.625 1 32.28 480 SER A C 1
ATOM 3761 O O . SER A 1 480 ? -5.188 -26.875 -45.656 1 32.28 480 SER A O 1
ATOM 3763 N N . GLU A 1 481 ? -4.656 -27.344 -43.562 1 28.75 481 GLU A N 1
ATOM 3764 C CA . GLU A 1 481 ? -5.711 -28.328 -43.781 1 28.75 481 GLU A CA 1
ATOM 3765 C C . GLU A 1 481 ? -7.047 -27.844 -43.25 1 28.75 481 GLU A C 1
ATOM 3767 O O . GLU A 1 481 ? -7.09 -27.219 -42.156 1 28.75 481 GLU A O 1
ATOM 3772 N N . MET B 1 1 ? 24.188 -40 3.252 1 75.5 1 MET B N 1
ATOM 3773 C CA . MET B 1 1 ? 23.719 -38.594 3.281 1 75.5 1 MET B CA 1
ATOM 3774 C C . MET B 1 1 ? 24.719 -37.656 2.625 1 75.5 1 MET B C 1
ATOM 3776 O O . MET B 1 1 ? 25.922 -37.75 2.881 1 75.5 1 MET B O 1
ATOM 3780 N N . HIS B 1 2 ? 24.312 -36.969 1.575 1 92 2 HIS B N 1
ATOM 3781 C CA . HIS B 1 2 ? 25.172 -36 0.875 1 92 2 HIS B CA 1
ATOM 3782 C C . HIS B 1 2 ? 25.156 -34.625 1.569 1 92 2 HIS B C 1
ATOM 3784 O O . HIS B 1 2 ? 24.094 -34.156 1.951 1 92 2 HIS B O 1
ATOM 3790 N N . GLU B 1 3 ? 26.328 -34.219 1.906 1 95.38 3 GLU B N 1
ATOM 3791 C CA . GLU B 1 3 ? 26.422 -32.938 2.609 1 95.38 3 GLU B CA 1
ATOM 3792 C C . GLU B 1 3 ? 27.031 -31.859 1.716 1 95.38 3 GLU B C 1
ATOM 3794 O O . GLU B 1 3 ? 28 -32.125 0.995 1 95.38 3 GLU B O 1
ATOM 3799 N N . VAL B 1 4 ? 26.453 -30.75 1.685 1 97.38 4 VAL B N 1
ATOM 3800 C CA . VAL B 1 4 ? 26.938 -29.609 0.925 1 97.38 4 VAL B CA 1
ATOM 3801 C C . VAL B 1 4 ? 26.938 -28.359 1.809 1 97.38 4 VAL B C 1
ATOM 3803 O O . VAL B 1 4 ? 26.016 -28.156 2.598 1 97.38 4 VAL B O 1
ATOM 3806 N N . ALA B 1 5 ? 28 -27.562 1.748 1 98.06 5 ALA B N 1
ATOM 3807 C CA . ALA B 1 5 ? 28.078 -26.297 2.451 1 98.06 5 ALA B CA 1
ATOM 3808 C C . ALA B 1 5 ? 27.75 -25.125 1.516 1 98.06 5 ALA B C 1
ATOM 3810 O O . ALA B 1 5 ? 28.266 -25.062 0.4 1 98.06 5 ALA B O 1
ATOM 3811 N N . LEU B 1 6 ? 26.859 -24.312 1.943 1 98.44 6 LEU B N 1
ATOM 3812 C CA . LEU B 1 6 ? 26.531 -23.094 1.232 1 98.44 6 LEU B CA 1
ATOM 3813 C C . LEU B 1 6 ? 26.938 -21.859 2.047 1 98.44 6 LEU B C 1
ATOM 3815 O O . LEU B 1 6 ? 26.891 -21.891 3.277 1 98.44 6 LEU B O 1
ATOM 3819 N N . PRO B 1 7 ? 27.328 -20.812 1.361 1 98.56 7 PRO B N 1
ATOM 3820 C CA . PRO B 1 7 ? 27.625 -19.562 2.057 1 98.56 7 PRO B CA 1
ATOM 3821 C C . PRO B 1 7 ? 26.375 -18.688 2.238 1 98.56 7 PRO B C 1
ATOM 3823 O O . PRO B 1 7 ? 25.281 -19.078 1.833 1 98.56 7 PRO B O 1
ATOM 3826 N N . ILE B 1 8 ? 26.516 -17.594 2.904 1 98.62 8 ILE B N 1
ATOM 3827 C CA . ILE B 1 8 ? 25.562 -16.484 2.873 1 98.62 8 ILE B CA 1
ATOM 3828 C C . ILE B 1 8 ? 26.219 -15.266 2.229 1 98.62 8 ILE B C 1
ATOM 3830 O O . ILE B 1 8 ? 27.422 -15.273 1.946 1 98.62 8 ILE B O 1
ATOM 3834 N N . LEU B 1 9 ? 25.438 -14.312 1.9 1 98.56 9 LEU B N 1
ATOM 3835 C CA . LEU B 1 9 ? 25.922 -13.062 1.33 1 98.56 9 LEU B CA 1
ATOM 3836 C C . LEU B 1 9 ? 25.609 -11.883 2.25 1 98.56 9 LEU B C 1
ATOM 3838 O O . LEU B 1 9 ? 24.469 -11.688 2.646 1 98.56 9 LEU B O 1
ATOM 3842 N N . VAL B 1 10 ? 26.609 -11.141 2.607 1 98.44 10 VAL B N 1
ATOM 3843 C CA . VAL B 1 10 ? 26.484 -9.922 3.404 1 98.44 10 VAL B CA 1
ATOM 3844 C C . VAL B 1 10 ? 26.969 -8.727 2.598 1 98.44 10 VAL B C 1
ATOM 3846 O O . VAL B 1 10 ? 28.172 -8.555 2.389 1 98.44 10 VAL B O 1
ATOM 3849 N N . ASN B 1 11 ? 26 -7.938 2.158 1 98 11 ASN B N 1
ATOM 3850 C CA . ASN B 1 11 ? 26.297 -6.777 1.327 1 98 11 ASN B CA 1
ATOM 3851 C C . ASN B 1 11 ? 27.172 -7.148 0.139 1 98 11 ASN B C 1
ATOM 3853 O O . ASN B 1 11 ? 28.188 -6.5 -0.108 1 98 11 ASN B O 1
ATOM 3857 N N . GLY B 1 12 ? 26.781 -8.227 -0.469 1 97.38 12 GLY B N 1
ATOM 3858 C CA . GLY B 1 12 ? 27.438 -8.664 -1.696 1 97.38 12 GLY B CA 1
ATOM 3859 C C . GLY B 1 12 ? 28.672 -9.508 -1.451 1 97.38 12 GLY B C 1
ATOM 3860 O O . GLY B 1 12 ? 29.25 -10.039 -2.393 1 97.38 12 GLY B O 1
ATOM 3861 N N . GLU B 1 13 ? 29.062 -9.664 -0.246 1 97.31 13 GLU B N 1
ATOM 3862 C CA . GLU B 1 13 ? 30.25 -10.438 0.073 1 97.31 13 GLU B CA 1
ATOM 3863 C C . GLU B 1 13 ? 29.891 -11.836 0.562 1 97.31 13 GLU B C 1
ATOM 3865 O O . GLU B 1 13 ? 28.984 -12 1.387 1 97.31 13 GLU B O 1
ATOM 3870 N N . THR B 1 14 ? 30.656 -12.781 0.077 1 98.06 14 THR B N 1
ATOM 3871 C CA . THR B 1 14 ? 30.406 -14.172 0.44 1 98.06 14 THR B CA 1
ATOM 3872 C C . THR B 1 14 ? 30.984 -14.477 1.824 1 98.06 14 THR B C 1
ATOM 3874 O O . THR B 1 14 ? 32.125 -14.172 2.105 1 98.06 14 THR B O 1
ATOM 3877 N N . VAL B 1 15 ? 30.188 -15.031 2.643 1 98.44 15 VAL B N 1
ATOM 3878 C CA . VAL B 1 15 ? 30.594 -15.492 3.969 1 98.44 15 VAL B CA 1
ATOM 3879 C C . VAL B 1 15 ? 30.375 -17 4.078 1 98.44 15 VAL B C 1
ATOM 3881 O O . VAL B 1 15 ? 29.25 -17.469 4.219 1 98.44 15 VAL B O 1
ATOM 3884 N N . ALA B 1 16 ? 31.438 -17.734 4.156 1 97.94 16 ALA B N 1
ATOM 3885 C CA . ALA B 1 16 ? 31.375 -19.203 4.184 1 97.94 16 ALA B CA 1
ATOM 3886 C C . ALA B 1 16 ? 31.344 -19.719 5.621 1 97.94 16 ALA B C 1
ATOM 3888 O O . ALA B 1 16 ? 30.891 -20.844 5.871 1 97.94 16 ALA B O 1
ATOM 3889 N N . ASP B 1 17 ? 31.891 -18.922 6.469 1 97 17 ASP B N 1
ATOM 3890 C CA . ASP B 1 17 ? 31.984 -19.281 7.879 1 97 17 ASP B CA 1
ATOM 3891 C C . ASP B 1 17 ? 31.75 -18.062 8.773 1 97 17 ASP B C 1
ATOM 3893 O O . ASP B 1 17 ? 32.438 -17.047 8.648 1 97 17 ASP B O 1
ATOM 3897 N N . SER B 1 18 ? 30.781 -18.172 9.688 1 95.69 18 SER B N 1
ATOM 3898 C CA . SER B 1 18 ? 30.438 -17.047 10.555 1 95.69 18 SER B CA 1
ATOM 3899 C C . SER B 1 18 ? 31.172 -17.125 11.883 1 95.69 18 SER B C 1
ATOM 3901 O O . SER B 1 18 ? 31 -16.266 12.75 1 95.69 18 SER B O 1
ATOM 3903 N N . GLY B 1 19 ? 31.922 -18.125 12.094 1 95.88 19 GLY B N 1
ATOM 3904 C CA . GLY B 1 19 ? 32.719 -18.266 13.305 1 95.88 19 GLY B CA 1
ATOM 3905 C C . GLY B 1 19 ? 31.984 -19.031 14.406 1 95.88 19 GLY B C 1
ATOM 3906 O O . GLY B 1 19 ? 32.531 -19.234 15.492 1 95.88 19 GLY B O 1
ATOM 3907 N N . VAL B 1 20 ? 30.719 -19.391 14.18 1 96.81 20 VAL B N 1
ATOM 3908 C CA . VAL B 1 20 ? 29.938 -20.172 15.117 1 96.81 20 VAL B CA 1
ATOM 3909 C C . VAL B 1 20 ? 29.406 -21.438 14.422 1 96.81 20 VAL B C 1
ATOM 3911 O O . VAL B 1 20 ? 29.578 -21.594 13.219 1 96.81 20 VAL B O 1
ATOM 3914 N N . GLU B 1 21 ? 28.812 -22.312 15.258 1 96.94 21 GLU B N 1
ATOM 3915 C CA . GLU B 1 21 ? 28.234 -23.531 14.688 1 96.94 21 GLU B CA 1
ATOM 3916 C C . GLU B 1 21 ? 27.219 -23.203 13.594 1 96.94 21 GLU B C 1
ATOM 3918 O O . GLU B 1 21 ? 26.297 -22.422 13.812 1 96.94 21 GLU B O 1
ATOM 3923 N N . PRO B 1 22 ? 27.422 -23.703 12.438 1 97.62 22 PRO B N 1
ATOM 3924 C CA . PRO B 1 22 ? 26.5 -23.438 11.336 1 97.62 22 PRO B CA 1
ATOM 3925 C C . PRO B 1 22 ? 25.141 -24.062 11.539 1 97.62 22 PRO B C 1
ATOM 3927 O O . PRO B 1 22 ? 24.969 -24.906 12.43 1 97.62 22 PRO B O 1
ATOM 3930 N N . LEU B 1 23 ? 24.203 -23.609 10.797 1 98.06 23 LEU B N 1
ATOM 3931 C CA . LEU B 1 23 ? 22.891 -24.234 10.742 1 98.06 23 LEU B CA 1
ATOM 3932 C C . LEU B 1 23 ? 22.906 -25.438 9.812 1 98.06 23 LEU B C 1
ATOM 3934 O O . LEU B 1 23 ? 23.625 -25.453 8.812 1 98.06 23 LEU B O 1
ATOM 3938 N N . VAL B 1 24 ? 22.141 -26.422 10.172 1 97.81 24 VAL B N 1
ATOM 3939 C CA . VAL B 1 24 ? 22.031 -27.641 9.359 1 97.81 24 VAL B CA 1
ATOM 3940 C C . VAL B 1 24 ? 20.578 -27.844 8.945 1 97.81 24 VAL B C 1
ATOM 3942 O O . VAL B 1 24 ? 19.672 -27.844 9.789 1 97.81 24 VAL B O 1
ATOM 3945 N N . VAL B 1 25 ? 20.391 -27.984 7.668 1 97.5 25 VAL B N 1
ATOM 3946 C CA . VAL B 1 25 ? 19.078 -28.297 7.133 1 97.5 25 VAL B CA 1
ATOM 3947 C C . VAL B 1 25 ? 19.109 -29.672 6.465 1 97.5 25 VAL B C 1
ATOM 3949 O O . VAL B 1 25 ? 19.891 -29.906 5.547 1 97.5 25 VAL B O 1
ATOM 3952 N N . THR B 1 26 ? 18.203 -30.531 6.918 1 96.81 26 THR B N 1
ATOM 3953 C CA . THR B 1 26 ? 18.141 -31.891 6.391 1 96.81 26 THR B CA 1
ATOM 3954 C C . THR B 1 26 ? 16.906 -32.094 5.52 1 96.81 26 THR B C 1
ATOM 3956 O O . THR B 1 26 ? 15.812 -31.656 5.887 1 96.81 26 THR B O 1
ATOM 3959 N N . TYR B 1 27 ? 17.141 -32.75 4.422 1 95 27 TYR B N 1
ATOM 3960 C CA . TYR B 1 27 ? 16.062 -33.031 3.486 1 95 27 TYR B CA 1
ATOM 3961 C C . TYR B 1 27 ? 15.742 -34.5 3.412 1 95 27 TYR B C 1
ATOM 3963 O O . TYR B 1 27 ? 16.625 -35.344 3.6 1 95 27 TYR B O 1
ATOM 3971 N N . GLU B 1 28 ? 14.516 -34.781 3.113 1 92.56 28 GLU B N 1
ATOM 3972 C CA . GLU B 1 28 ? 14.078 -36.188 3.012 1 92.56 28 GLU B CA 1
ATOM 3973 C C . GLU B 1 28 ? 14.781 -36.875 1.863 1 92.56 28 GLU B C 1
ATOM 3975 O O . GLU B 1 28 ? 14.844 -38.125 1.839 1 92.56 28 GLU B O 1
ATOM 3980 N N . SER B 1 29 ? 15.273 -36.125 0.92 1 90.69 29 SER B N 1
ATOM 3981 C CA . SER B 1 29 ? 15.984 -36.719 -0.218 1 90.69 29 SER B CA 1
ATOM 3982 C C . SER B 1 29 ? 17.312 -37.312 0.207 1 90.69 29 SER B C 1
ATOM 3984 O O . SER B 1 29 ? 17.984 -37.969 -0.587 1 90.69 29 SER B O 1
ATOM 3986 N N . GLY B 1 30 ? 17.734 -37.031 1.431 1 93 30 GLY B N 1
ATOM 3987 C CA . GLY B 1 30 ? 19 -37.531 1.933 1 93 30 GLY B CA 1
ATOM 3988 C C . GLY B 1 30 ? 20.125 -36.531 1.883 1 93 30 GLY B C 1
ATOM 3989 O O . GLY B 1 30 ? 21.266 -36.844 2.219 1 93 30 GLY B O 1
ATOM 3990 N N . TRP B 1 31 ? 19.766 -35.375 1.509 1 95.25 31 TRP B N 1
ATOM 3991 C CA . TRP B 1 31 ? 20.766 -34.312 1.428 1 95.25 31 TRP B CA 1
ATOM 3992 C C . TRP B 1 31 ? 20.734 -33.438 2.676 1 95.25 31 TRP B C 1
ATOM 3994 O O . TRP B 1 31 ? 19.672 -33.25 3.277 1 95.25 31 TRP B O 1
ATOM 4004 N N . ARG B 1 32 ? 21.859 -32.969 3.023 1 96.88 32 ARG B N 1
ATOM 4005 C CA . ARG B 1 32 ? 22.031 -32.031 4.148 1 96.88 32 ARG B CA 1
ATOM 4006 C C . ARG B 1 32 ? 22.828 -30.812 3.736 1 96.88 32 ARG B C 1
ATOM 4008 O O . ARG B 1 32 ? 23.875 -30.938 3.105 1 96.88 32 ARG B O 1
ATOM 4015 N N . ILE B 1 33 ? 22.297 -29.688 4.098 1 98 33 ILE B N 1
ATOM 4016 C CA . ILE B 1 33 ? 22.984 -28.438 3.783 1 98 33 ILE B CA 1
ATOM 4017 C C . ILE B 1 33 ? 23.438 -27.766 5.074 1 98 33 ILE B C 1
ATOM 4019 O O . ILE B 1 33 ? 22.672 -27.656 6.035 1 98 33 ILE B O 1
ATOM 4023 N N . THR B 1 34 ? 24.656 -27.406 5.094 1 98.25 34 THR B N 1
ATOM 4024 C CA . THR B 1 34 ? 25.156 -26.531 6.156 1 98.25 34 THR B CA 1
ATOM 4025 C C . THR B 1 34 ? 25.312 -25.094 5.656 1 98.25 34 THR B C 1
ATOM 4027 O O . THR B 1 34 ? 25.734 -24.875 4.523 1 98.25 34 THR B O 1
ATOM 4030 N N . ILE B 1 35 ? 24.938 -24.141 6.473 1 98.56 35 ILE B N 1
ATOM 4031 C CA . ILE B 1 35 ? 24.953 -22.734 6.074 1 98.56 35 ILE B CA 1
ATOM 4032 C C . ILE B 1 35 ? 25.281 -21.859 7.281 1 98.56 35 ILE B C 1
ATOM 4034 O O . ILE B 1 35 ? 24.828 -22.125 8.391 1 98.56 35 ILE B O 1
ATOM 4038 N N . PRO B 1 36 ? 26.047 -20.844 7.133 1 98.62 36 PRO B N 1
ATOM 4039 C CA . PRO B 1 36 ? 26.453 -20 8.266 1 98.62 36 PRO B CA 1
ATOM 4040 C C . PRO B 1 36 ? 25.266 -19.391 9 1 98.62 36 PRO B C 1
ATOM 4042 O O . PRO B 1 36 ? 24.328 -18.922 8.359 1 98.62 36 PRO B O 1
ATOM 4045 N N . ARG B 1 37 ? 25.312 -19.422 10.289 1 97.88 37 ARG B N 1
ATOM 4046 C CA . ARG B 1 37 ? 24.344 -18.734 11.133 1 97.88 37 ARG B CA 1
ATOM 4047 C C . ARG B 1 37 ? 24.609 -17.234 11.164 1 97.88 37 ARG B C 1
ATOM 4049 O O . ARG B 1 37 ? 25.75 -16.812 11.359 1 97.88 37 ARG B O 1
ATOM 4056 N N . PRO B 1 38 ? 23.625 -16.391 10.938 1 97.62 38 PRO B N 1
ATOM 4057 C CA . PRO B 1 38 ? 23.844 -14.961 11.102 1 97.62 38 PRO B CA 1
ATOM 4058 C C . PRO B 1 38 ? 24.094 -14.562 12.555 1 97.62 38 PRO B C 1
ATOM 4060 O O . PRO B 1 38 ? 23.188 -14.617 13.383 1 97.62 38 PRO B O 1
ATOM 4063 N N . THR B 1 39 ? 25.281 -14.117 12.82 1 96.75 39 THR B N 1
ATOM 4064 C CA . THR B 1 39 ? 25.641 -13.625 14.141 1 96.75 39 THR B CA 1
ATOM 4065 C C . THR B 1 39 ? 25.266 -12.148 14.289 1 96.75 39 THR B C 1
ATOM 4067 O O . THR B 1 39 ? 24.922 -11.492 13.312 1 96.75 39 THR B O 1
ATOM 4070 N N . ALA B 1 40 ? 25.344 -11.68 15.523 1 96.25 40 ALA B N 1
ATOM 4071 C CA . ALA B 1 40 ? 25.094 -10.258 15.781 1 96.25 40 ALA B CA 1
ATOM 4072 C C . ALA B 1 40 ? 26.047 -9.383 14.977 1 96.25 40 ALA B C 1
ATOM 4074 O O . ALA B 1 40 ? 25.656 -8.312 14.5 1 96.25 40 ALA B O 1
ATOM 4075 N N . GLU B 1 41 ? 27.203 -9.852 14.844 1 96.69 41 GLU B N 1
ATOM 4076 C CA . GLU B 1 41 ? 28.219 -9.102 14.086 1 96.69 41 GLU B CA 1
ATOM 4077 C C . GLU B 1 41 ? 27.844 -9.023 12.609 1 96.69 41 GLU B C 1
ATOM 4079 O O . GLU B 1 41 ? 27.953 -7.965 11.992 1 96.69 41 GLU B O 1
ATOM 4084 N N . LEU B 1 42 ? 27.406 -10.109 12.078 1 96.81 42 LEU B N 1
ATOM 4085 C CA . LEU B 1 42 ? 27.016 -10.125 10.672 1 96.81 42 LEU B CA 1
ATOM 4086 C C . LEU B 1 42 ? 25.781 -9.25 10.445 1 96.81 42 LEU B C 1
ATOM 4088 O O . LEU B 1 42 ? 25.688 -8.57 9.422 1 96.81 42 LEU B O 1
ATOM 4092 N N . VAL B 1 43 ? 24.891 -9.312 11.398 1 97.38 43 VAL B N 1
ATOM 4093 C CA . VAL B 1 43 ? 23.703 -8.469 11.32 1 97.38 43 VAL B CA 1
ATOM 4094 C C . VAL B 1 43 ? 24.109 -6.996 11.289 1 97.38 43 VAL B C 1
ATOM 4096 O O . VAL B 1 43 ? 23.641 -6.227 10.453 1 97.38 43 VAL B O 1
ATOM 4099 N N . ARG B 1 44 ? 25 -6.602 12.156 1 97.31 44 ARG B N 1
ATOM 4100 C CA . ARG B 1 44 ? 25.5 -5.23 12.18 1 97.31 44 ARG B CA 1
ATOM 4101 C C . ARG B 1 44 ? 26.156 -4.863 10.859 1 97.31 44 ARG B C 1
ATOM 4103 O O . ARG B 1 44 ? 26.016 -3.736 10.375 1 97.31 44 ARG B O 1
ATOM 4110 N N . ASP B 1 45 ? 26.859 -5.809 10.312 1 97.5 45 ASP B N 1
ATOM 4111 C CA . ASP B 1 45 ? 27.516 -5.57 9.031 1 97.5 45 ASP B CA 1
ATOM 4112 C C . ASP B 1 45 ? 26.5 -5.297 7.93 1 97.5 45 ASP B C 1
ATOM 4114 O O . ASP B 1 45 ? 26.672 -4.379 7.125 1 97.5 45 ASP B O 1
ATOM 4118 N N . VAL B 1 46 ? 25.469 -6.109 7.902 1 97.5 46 VAL B N 1
ATOM 4119 C CA . VAL B 1 46 ? 24.406 -5.91 6.922 1 97.5 46 VAL B CA 1
ATOM 4120 C C . VAL B 1 46 ? 23.812 -4.512 7.082 1 97.5 46 VAL B C 1
ATOM 4122 O O . VAL B 1 46 ? 23.578 -3.812 6.094 1 97.5 46 VAL B O 1
ATOM 4125 N N . LEU B 1 47 ? 23.656 -4.074 8.328 1 96.75 47 LEU B N 1
ATOM 4126 C CA . LEU B 1 47 ? 22.922 -2.855 8.641 1 96.75 47 LEU B CA 1
ATOM 4127 C C . LEU B 1 47 ? 23.812 -1.626 8.461 1 96.75 47 LEU B C 1
ATOM 4129 O O . LEU B 1 47 ? 23.328 -0.493 8.57 1 96.75 47 LEU B O 1
ATOM 4133 N N . LYS B 1 48 ? 25.109 -1.819 8.102 1 95.44 48 LYS B N 1
ATOM 4134 C CA . LYS B 1 48 ? 26.031 -0.716 7.836 1 95.44 48 LYS B CA 1
ATOM 4135 C C . LYS B 1 48 ? 25.688 -0.027 6.516 1 95.44 48 LYS B C 1
ATOM 4137 O O . LYS B 1 48 ? 26.016 1.145 6.32 1 95.44 48 LYS B O 1
ATOM 4142 N N . THR B 1 49 ? 25.109 -0.757 5.629 1 95.38 49 THR B N 1
ATOM 4143 C CA . THR B 1 49 ? 24.734 -0.156 4.352 1 95.38 49 THR B CA 1
ATOM 4144 C C . THR B 1 49 ? 23.641 0.891 4.547 1 95.38 49 THR B C 1
ATOM 4146 O O . THR B 1 49 ? 22.609 0.611 5.156 1 95.38 49 THR B O 1
ATOM 4149 N N . GLN B 1 50 ? 23.891 2.029 4.012 1 94.56 50 GLN B N 1
ATOM 4150 C CA . GLN B 1 50 ? 22.953 3.129 4.188 1 94.56 50 GLN B CA 1
ATOM 4151 C C . GLN B 1 50 ? 21.656 2.861 3.432 1 94.56 50 GLN B C 1
ATOM 4153 O O . GLN B 1 50 ? 21.672 2.324 2.322 1 94.56 50 GLN B O 1
ATOM 4158 N N . ARG B 1 51 ? 20.594 3.332 3.969 1 93.94 51 ARG B N 1
ATOM 4159 C CA . ARG B 1 51 ? 19.25 3.092 3.434 1 93.94 51 ARG B CA 1
ATOM 4160 C C . ARG B 1 51 ? 19.078 3.76 2.074 1 93.94 51 ARG B C 1
ATOM 4162 O O . ARG B 1 51 ? 18.297 3.293 1.241 1 93.94 51 ARG B O 1
ATOM 4169 N N . ASP B 1 52 ? 19.781 4.816 1.841 1 93.81 52 ASP B N 1
ATOM 4170 C CA . ASP B 1 52 ? 19.625 5.547 0.587 1 93.81 52 ASP B CA 1
ATOM 4171 C C . ASP B 1 52 ? 20.812 5.32 -0.34 1 93.81 52 ASP B C 1
ATOM 4173 O O . ASP B 1 52 ? 21.078 6.133 -1.23 1 93.81 52 ASP B O 1
ATOM 4177 N N . ALA B 1 53 ? 21.531 4.219 -0.17 1 96.25 53 ALA B N 1
ATOM 4178 C CA . ALA B 1 53 ? 22.766 3.939 -0.887 1 96.25 53 ALA B CA 1
ATOM 4179 C C . ALA B 1 53 ? 22.547 3.924 -2.396 1 96.25 53 ALA B C 1
ATOM 4181 O O . ALA B 1 53 ? 23.438 4.254 -3.17 1 96.25 53 ALA B O 1
ATOM 4182 N N . LEU B 1 54 ? 21.297 3.582 -2.824 1 97.94 54 LEU B N 1
ATOM 4183 C CA . LEU B 1 54 ? 21.047 3.41 -4.25 1 97.94 54 LEU B CA 1
ATOM 4184 C C . LEU B 1 54 ? 20.203 4.555 -4.797 1 97.94 54 LEU B C 1
ATOM 4186 O O . LEU B 1 54 ? 19.844 4.562 -5.977 1 97.94 54 LEU B O 1
ATOM 4190 N N . ALA B 1 55 ? 19.875 5.535 -3.998 1 96.5 55 ALA B N 1
ATOM 4191 C CA . ALA B 1 55 ? 18.875 6.539 -4.328 1 96.5 55 ALA B CA 1
ATOM 4192 C C . ALA B 1 55 ? 19.234 7.285 -5.609 1 96.5 55 ALA B C 1
ATOM 4194 O O . ALA B 1 55 ? 18.359 7.645 -6.395 1 96.5 55 ALA B O 1
ATOM 4195 N N . GLU B 1 56 ? 20.516 7.453 -5.848 1 94.25 56 GLU B N 1
ATOM 4196 C CA . GLU B 1 56 ? 20.938 8.273 -6.98 1 94.25 56 GLU B CA 1
ATOM 4197 C C . GLU B 1 56 ? 21.375 7.406 -8.156 1 94.25 56 GLU B C 1
ATOM 4199 O O . GLU B 1 56 ? 21.797 7.926 -9.195 1 94.25 56 GLU B O 1
ATOM 4204 N N . LEU B 1 57 ? 21.328 6.086 -7.988 1 97.88 57 LEU B N 1
ATOM 4205 C CA . LEU B 1 57 ? 21.672 5.195 -9.094 1 97.88 57 LEU B CA 1
ATOM 4206 C C . LEU B 1 57 ? 20.578 5.219 -10.164 1 97.88 57 LEU B C 1
ATOM 4208 O O . LEU B 1 57 ? 19.406 4.996 -9.859 1 97.88 57 LEU B O 1
ATOM 4212 N N . HIS B 1 58 ? 20.969 5.523 -11.391 1 98.25 58 HIS B N 1
ATOM 4213 C CA . HIS B 1 58 ? 20 5.621 -12.469 1 98.25 58 HIS B CA 1
ATOM 4214 C C . HIS B 1 58 ? 19.406 4.254 -12.789 1 98.25 58 HIS B C 1
ATOM 4216 O O . HIS B 1 58 ? 20.109 3.248 -12.805 1 98.25 58 HIS B O 1
ATOM 4222 N N . LEU B 1 59 ? 18.125 4.211 -13.133 1 98.62 59 LEU B N 1
ATOM 4223 C CA . LEU B 1 59 ? 17.438 2.975 -13.484 1 98.62 59 LEU B CA 1
ATOM 4224 C C . LEU B 1 59 ? 18.125 2.277 -14.648 1 98.62 59 LEU B C 1
ATOM 4226 O O . LEU B 1 59 ? 18.172 1.045 -14.703 1 98.62 59 LEU B O 1
ATOM 4230 N N . ASP B 1 60 ? 18.625 3.041 -15.516 1 98.19 60 ASP B N 1
ATOM 4231 C CA . ASP B 1 60 ? 19.344 2.484 -16.656 1 98.19 60 ASP B CA 1
ATOM 4232 C C . ASP B 1 60 ? 20.531 1.632 -16.203 1 98.19 60 ASP B C 1
ATOM 4234 O O . ASP B 1 60 ? 20.75 0.536 -16.719 1 98.19 60 ASP B O 1
ATOM 4238 N N . GLU B 1 61 ? 21.281 2.135 -15.25 1 98.5 61 GLU B N 1
ATOM 4239 C CA . GLU B 1 61 ? 22.406 1.388 -14.711 1 98.5 61 GLU B CA 1
ATOM 4240 C C . GLU B 1 61 ? 21.953 0.104 -14.023 1 98.5 61 GLU B C 1
ATOM 4242 O O . GLU B 1 61 ? 22.578 -0.944 -14.172 1 98.5 61 GLU B O 1
ATOM 4247 N N . ILE B 1 62 ? 20.906 0.2 -13.383 1 98.81 62 ILE B N 1
ATOM 4248 C CA . ILE B 1 62 ? 20.344 -0.951 -12.688 1 98.81 62 ILE B CA 1
ATOM 4249 C C . ILE B 1 62 ? 19.938 -2.02 -13.695 1 98.81 62 ILE B C 1
ATOM 4251 O O . ILE B 1 62 ? 20.312 -3.188 -13.562 1 98.81 62 ILE B O 1
ATOM 4255 N N . THR B 1 63 ? 19.234 -1.626 -14.742 1 98.69 63 THR B N 1
ATOM 4256 C CA . THR B 1 63 ? 18.703 -2.592 -15.703 1 98.69 63 THR B CA 1
ATOM 4257 C C . THR B 1 63 ? 19.812 -3.18 -16.562 1 98.69 63 THR B C 1
ATOM 4259 O O . THR B 1 63 ? 19.766 -4.355 -16.922 1 98.69 63 THR B O 1
ATOM 4262 N N . VAL B 1 64 ? 20.812 -2.383 -16.859 1 98.75 64 VAL B N 1
ATOM 4263 C CA . VAL B 1 64 ? 21.969 -2.893 -17.594 1 98.75 64 VAL B CA 1
ATOM 4264 C C . VAL B 1 64 ? 22.672 -3.965 -16.766 1 98.75 64 VAL B C 1
ATOM 4266 O O . VAL B 1 64 ? 23.031 -5.027 -17.297 1 98.75 64 VAL B O 1
ATOM 4269 N N . PHE B 1 65 ? 22.906 -3.66 -15.555 1 98.75 65 PHE B N 1
ATOM 4270 C CA . PHE B 1 65 ? 23.578 -4.609 -14.672 1 98.75 65 PHE B CA 1
ATOM 4271 C C . PHE B 1 65 ? 22.781 -5.902 -14.562 1 98.75 65 PHE B C 1
ATOM 4273 O O . PHE B 1 65 ? 23.328 -6.992 -14.719 1 98.75 65 PHE B O 1
ATOM 4280 N N . LEU B 1 66 ? 21.469 -5.816 -14.305 1 98.62 66 LEU B N 1
ATOM 4281 C CA . LEU B 1 66 ? 20.625 -6.996 -14.141 1 98.62 66 LEU B CA 1
ATOM 4282 C C . LEU B 1 66 ? 20.547 -7.793 -15.438 1 98.62 66 LEU B C 1
ATOM 4284 O O . LEU B 1 66 ? 20.453 -9.023 -15.414 1 98.62 66 LEU B O 1
ATOM 4288 N N . GLU B 1 67 ? 20.547 -7.094 -16.531 1 98.56 67 GLU B N 1
ATOM 4289 C CA . GLU B 1 67 ? 20.562 -7.789 -17.812 1 98.56 67 GLU B CA 1
ATOM 4290 C C . GLU B 1 67 ? 21.844 -8.617 -17.984 1 98.56 67 GLU B C 1
ATOM 4292 O O . GLU B 1 67 ? 21.797 -9.719 -18.516 1 98.56 67 GLU B O 1
ATOM 4297 N N . ARG B 1 68 ? 22.938 -8.086 -17.547 1 98.5 68 ARG B N 1
ATOM 4298 C CA . ARG B 1 68 ? 24.188 -8.836 -17.594 1 98.5 68 ARG B CA 1
ATOM 4299 C C . ARG B 1 68 ? 24.109 -10.086 -16.734 1 98.5 68 ARG B C 1
ATOM 4301 O O . ARG B 1 68 ? 24.562 -11.156 -17.141 1 98.5 68 ARG B O 1
ATOM 4308 N N . VAL B 1 69 ? 23.547 -9.945 -15.602 1 98.19 69 VAL B N 1
ATOM 4309 C CA . VAL B 1 69 ? 23.344 -11.094 -14.727 1 98.19 69 VAL B CA 1
ATOM 4310 C C . VAL B 1 69 ? 22.438 -12.117 -15.422 1 98.19 69 VAL B C 1
ATOM 4312 O O . VAL B 1 69 ? 22.75 -13.312 -15.438 1 98.19 69 VAL B O 1
ATOM 4315 N N . GLY B 1 70 ? 21.375 -11.633 -16.031 1 97.75 70 GLY B N 1
ATOM 4316 C CA . GLY B 1 70 ? 20.453 -12.492 -16.75 1 97.75 70 GLY B CA 1
ATOM 4317 C C . GLY B 1 70 ? 21.094 -13.242 -17.891 1 97.75 70 GLY B C 1
ATOM 4318 O O . GLY B 1 70 ? 20.75 -14.406 -18.156 1 97.75 70 GLY B O 1
ATOM 4319 N N . ARG B 1 71 ? 21.953 -12.617 -18.547 1 97.62 71 ARG B N 1
ATOM 4320 C CA . ARG B 1 71 ? 22.641 -13.258 -19.656 1 97.62 71 ARG B CA 1
ATOM 4321 C C . ARG B 1 71 ? 23.453 -14.461 -19.188 1 97.62 71 ARG B C 1
ATOM 4323 O O . ARG B 1 71 ? 23.469 -15.5 -19.844 1 97.62 71 ARG B O 1
ATOM 4330 N N . LEU B 1 72 ? 24.078 -14.312 -18.094 1 97.81 72 LEU B N 1
ATOM 4331 C CA . LEU B 1 72 ? 24.812 -15.445 -17.531 1 97.81 72 LEU B CA 1
ATOM 4332 C C . LEU B 1 72 ? 23.875 -16.578 -17.188 1 97.81 72 LEU B C 1
ATOM 4334 O O . LEU B 1 72 ? 24.141 -17.75 -17.5 1 97.81 72 LEU B O 1
ATOM 4338 N N . TRP B 1 73 ? 22.734 -16.266 -16.672 1 96.19 73 TRP B N 1
ATOM 4339 C CA . TRP B 1 73 ? 21.781 -17.281 -16.25 1 96.19 73 TRP B CA 1
ATOM 4340 C C . TRP B 1 73 ? 21.062 -17.891 -17.453 1 96.19 73 TRP B C 1
ATOM 4342 O O . TRP B 1 73 ? 20.453 -18.953 -17.344 1 96.19 73 TRP B O 1
ATOM 4352 N N . GLY B 1 74 ? 21.078 -17.156 -18.5 1 96.44 74 GLY B N 1
ATOM 4353 C CA . GLY B 1 74 ? 20.5 -17.688 -19.719 1 96.44 74 GLY B CA 1
ATOM 4354 C C . GLY B 1 74 ? 21.359 -18.75 -20.391 1 96.44 74 GLY B C 1
ATOM 4355 O O . GLY B 1 74 ? 20.875 -19.5 -21.234 1 96.44 74 GLY B O 1
ATOM 4356 N N . ASP B 1 75 ? 22.594 -18.859 -19.953 1 96.69 75 ASP B N 1
ATOM 4357 C CA . ASP B 1 75 ? 23.531 -19.844 -20.484 1 96.69 75 ASP B CA 1
ATOM 4358 C C . ASP B 1 75 ? 23.547 -21.109 -19.625 1 96.69 75 ASP B C 1
ATOM 4360 O O . ASP B 1 75 ? 24.047 -21.094 -18.5 1 96.69 75 ASP B O 1
ATOM 4364 N N . PRO B 1 76 ? 23.094 -22.219 -20.203 1 94.81 76 PRO B N 1
ATOM 4365 C CA . PRO B 1 76 ? 23.109 -23.469 -19.422 1 94.81 76 PRO B CA 1
ATOM 4366 C C . PRO B 1 76 ? 24.531 -23.891 -19.047 1 94.81 76 PRO B C 1
ATOM 4368 O O . PRO B 1 76 ? 24.703 -24.719 -18.141 1 94.81 76 PRO B O 1
ATOM 4371 N N . GLY B 1 77 ? 25.531 -23.328 -19.734 1 95.81 77 GLY B N 1
ATOM 4372 C CA . GLY B 1 77 ? 26.922 -23.672 -19.453 1 95.81 77 GLY B CA 1
ATOM 4373 C C . GLY B 1 77 ? 27.531 -22.844 -18.344 1 95.81 77 GLY B C 1
ATOM 4374 O O . GLY B 1 77 ? 28.641 -23.141 -17.891 1 95.81 77 GLY B O 1
ATOM 4375 N N . TYR B 1 78 ? 26.891 -21.828 -17.891 1 97.56 78 TYR B N 1
ATOM 4376 C CA . TYR B 1 78 ? 27.391 -21.016 -16.781 1 97.56 78 TYR B CA 1
ATOM 4377 C C . TYR B 1 78 ? 27.484 -21.828 -15.5 1 97.56 78 TYR B C 1
ATOM 4379 O O . TYR B 1 78 ? 26.484 -22.359 -15.023 1 97.56 78 TYR B O 1
ATOM 4387 N N . PRO B 1 79 ? 28.672 -21.984 -14.961 1 97.38 79 PRO B N 1
ATOM 4388 C CA . PRO B 1 79 ? 28.875 -22.891 -13.828 1 97.38 79 PRO B CA 1
ATOM 4389 C C . PRO B 1 79 ? 27.938 -22.594 -12.664 1 97.38 79 PRO B C 1
ATOM 4391 O O . PRO B 1 79 ? 27.406 -23.531 -12.039 1 97.38 79 PRO B O 1
ATOM 4394 N N . GLY B 1 80 ? 27.781 -21.344 -12.398 1 96.5 80 GLY B N 1
ATOM 4395 C CA . GLY B 1 80 ? 26.875 -20.984 -11.312 1 96.5 80 GLY B CA 1
ATOM 4396 C C . GLY B 1 80 ? 25.469 -21.531 -11.492 1 96.5 80 GLY B C 1
ATOM 4397 O O . GLY B 1 80 ? 24.875 -22.062 -10.547 1 96.5 80 GLY B O 1
ATOM 4398 N N . ARG B 1 81 ? 24.938 -21.438 -12.68 1 97.12 81 ARG B N 1
ATOM 4399 C CA . ARG B 1 81 ? 23.609 -21.953 -12.984 1 97.12 81 ARG B CA 1
ATOM 4400 C C . ARG B 1 81 ? 23.594 -23.469 -12.953 1 97.12 81 ARG B C 1
ATOM 4402 O O . ARG B 1 81 ? 22.688 -24.078 -12.375 1 97.12 81 ARG B O 1
ATOM 4409 N N . ARG B 1 82 ? 24.594 -24.078 -13.523 1 97.25 82 ARG B N 1
ATOM 4410 C CA . ARG B 1 82 ? 24.672 -25.531 -13.609 1 97.25 82 ARG B CA 1
ATOM 4411 C C . ARG B 1 82 ? 24.688 -26.156 -12.227 1 97.25 82 ARG B C 1
ATOM 4413 O O . ARG B 1 82 ? 23.938 -27.094 -11.953 1 97.25 82 ARG B O 1
ATOM 4420 N N . ASP B 1 83 ? 25.516 -25.609 -11.406 1 97.56 83 ASP B N 1
ATOM 4421 C CA . ASP B 1 83 ? 25.609 -26.125 -10.039 1 97.56 83 ASP B CA 1
ATOM 4422 C C . ASP B 1 83 ? 24.312 -25.906 -9.273 1 97.56 83 ASP B C 1
ATOM 4424 O O . ASP B 1 83 ? 23.906 -26.766 -8.484 1 97.56 83 ASP B O 1
ATOM 4428 N N . ALA B 1 84 ? 23.719 -24.812 -9.508 1 97.88 84 ALA B N 1
ATOM 4429 C CA . ALA B 1 84 ? 22.469 -24.5 -8.836 1 97.88 84 ALA B CA 1
ATOM 4430 C C . ALA B 1 84 ? 21.359 -25.469 -9.25 1 97.88 84 ALA B C 1
ATOM 4432 O O . ALA B 1 84 ? 20.609 -25.953 -8.414 1 97.88 84 ALA B O 1
ATOM 4433 N N . VAL B 1 85 ? 21.266 -25.734 -10.555 1 97.75 85 VAL B N 1
ATOM 4434 C CA . VAL B 1 85 ? 20.25 -26.656 -11.055 1 97.75 85 VAL B CA 1
ATOM 4435 C C . VAL B 1 85 ? 20.422 -28.031 -10.406 1 97.75 85 VAL B C 1
ATOM 4437 O O . VAL B 1 85 ? 19.469 -28.609 -9.906 1 97.75 85 VAL B O 1
ATOM 4440 N N . ALA B 1 86 ? 21.656 -28.469 -10.344 1 96.75 86 ALA B N 1
ATOM 4441 C CA . ALA B 1 86 ? 21.953 -29.797 -9.812 1 96.75 86 ALA B CA 1
ATOM 4442 C C . ALA B 1 86 ? 21.562 -29.891 -8.336 1 96.75 86 ALA B C 1
ATOM 4444 O O . ALA B 1 86 ? 20.906 -30.844 -7.922 1 96.75 86 ALA B O 1
ATOM 4445 N N . LEU B 1 87 ? 21.922 -28.906 -7.621 1 97.31 87 LEU B N 1
ATOM 4446 C CA . LEU B 1 87 ? 21.688 -28.953 -6.184 1 97.31 87 LEU B CA 1
ATOM 4447 C C . LEU B 1 87 ? 20.219 -28.688 -5.879 1 97.31 87 LEU B C 1
ATOM 4449 O O . LEU B 1 87 ? 19.625 -29.344 -5.02 1 97.31 87 LEU B O 1
ATOM 4453 N N . ALA B 1 88 ? 19.625 -27.719 -6.531 1 97.06 88 ALA B N 1
ATOM 4454 C CA . ALA B 1 88 ? 18.219 -27.375 -6.293 1 97.06 88 ALA B CA 1
ATOM 4455 C C . ALA B 1 88 ? 17.312 -28.578 -6.562 1 97.06 88 ALA B C 1
ATOM 4457 O O . ALA B 1 88 ? 16.359 -28.812 -5.828 1 97.06 88 ALA B O 1
ATOM 4458 N N . ALA B 1 89 ? 17.609 -29.312 -7.598 1 95.62 89 ALA B N 1
ATOM 4459 C CA . ALA B 1 89 ? 16.812 -30.484 -7.961 1 95.62 89 ALA B CA 1
ATOM 4460 C C . ALA B 1 89 ? 16.844 -31.531 -6.863 1 95.62 89 ALA B C 1
ATOM 4462 O O . ALA B 1 89 ? 15.953 -32.375 -6.781 1 95.62 89 ALA B O 1
ATOM 4463 N N . ARG B 1 90 ? 17.844 -31.453 -5.988 1 95 90 ARG B N 1
ATOM 4464 C CA . ARG B 1 90 ? 18.016 -32.438 -4.945 1 95 90 ARG B CA 1
ATOM 4465 C C . ARG B 1 90 ? 17.297 -32.031 -3.664 1 95 90 ARG B C 1
ATOM 4467 O O . ARG B 1 90 ? 16.969 -32.875 -2.832 1 95 90 ARG B O 1
ATOM 4474 N N . ILE B 1 91 ? 17.016 -30.766 -3.576 1 95 91 ILE B N 1
ATOM 4475 C CA . ILE B 1 91 ? 16.578 -30.375 -2.244 1 95 91 ILE B CA 1
ATOM 4476 C C . ILE B 1 91 ? 15.172 -29.766 -2.318 1 95 91 ILE B C 1
ATOM 4478 O O . ILE B 1 91 ? 14.453 -29.734 -1.32 1 95 91 ILE B O 1
ATOM 4482 N N . THR B 1 92 ? 14.703 -29.281 -3.428 1 94.62 92 THR B N 1
ATOM 4483 C CA . THR B 1 92 ? 13.438 -28.578 -3.514 1 94.62 92 THR B CA 1
ATOM 4484 C C . THR B 1 92 ? 12.281 -29.562 -3.721 1 94.62 92 THR B C 1
ATOM 4486 O O . THR B 1 92 ? 11.117 -29.203 -3.504 1 94.62 92 THR B O 1
ATOM 4489 N N . GLY B 1 93 ? 12.602 -30.75 -4.27 1 93.12 93 GLY B N 1
ATOM 4490 C CA . GLY B 1 93 ? 11.57 -31.719 -4.641 1 93.12 93 GLY B CA 1
ATOM 4491 C C . GLY B 1 93 ? 11.18 -31.625 -6.105 1 93.12 93 GLY B C 1
ATOM 4492 O O . GLY B 1 93 ? 10.414 -32.469 -6.598 1 93.12 93 GLY B O 1
ATOM 4493 N N . TYR B 1 94 ? 11.719 -30.734 -6.859 1 95.5 94 TYR B N 1
ATOM 4494 C CA . TYR B 1 94 ? 11.406 -30.578 -8.273 1 95.5 94 TYR B CA 1
ATOM 4495 C C . TYR B 1 94 ? 12.414 -31.328 -9.141 1 95.5 94 TYR B C 1
ATOM 4497 O O . TYR B 1 94 ? 13.586 -31.438 -8.773 1 95.5 94 TYR B O 1
ATOM 4505 N N . HIS B 1 95 ? 11.93 -31.812 -10.227 1 95.75 95 HIS B N 1
ATOM 4506 C CA . HIS B 1 95 ? 12.82 -32.406 -11.211 1 95.75 95 HIS B CA 1
ATOM 4507 C C . HIS B 1 95 ? 13.734 -31.359 -11.836 1 95.75 95 HIS B C 1
ATOM 4509 O O . HIS B 1 95 ? 13.367 -30.188 -11.93 1 95.75 95 HIS B O 1
ATOM 4515 N N . GLU B 1 96 ? 14.844 -31.766 -12.297 1 96 96 GLU B N 1
ATOM 4516 C CA . GLU B 1 96 ? 15.828 -30.875 -12.891 1 96 96 GLU B CA 1
ATOM 4517 C C . GLU B 1 96 ? 15.227 -30.078 -14.047 1 96 96 GLU B C 1
ATOM 4519 O O . GLU B 1 96 ? 15.555 -28.906 -14.25 1 96 96 GLU B O 1
ATOM 4524 N N . THR B 1 97 ? 14.352 -30.703 -14.781 1 95.19 97 THR B N 1
ATOM 4525 C CA . THR B 1 97 ? 13.734 -30.047 -15.93 1 95.19 97 THR B CA 1
ATOM 4526 C C . THR B 1 97 ? 12.898 -28.844 -15.484 1 95.19 97 THR B C 1
ATOM 4528 O O . THR B 1 97 ? 12.906 -27.797 -16.141 1 95.19 97 THR B O 1
ATOM 4531 N N . MET B 1 98 ? 12.172 -29 -14.398 1 95.12 98 MET B N 1
ATOM 4532 C CA . MET B 1 98 ? 11.383 -27.906 -13.844 1 95.12 98 MET B CA 1
ATOM 4533 C C . MET B 1 98 ? 12.273 -26.766 -13.398 1 95.12 98 MET B C 1
ATOM 4535 O O . MET B 1 98 ? 11.984 -25.594 -13.664 1 95.12 98 MET B O 1
ATOM 4539 N N . ILE B 1 99 ? 13.383 -27.047 -12.766 1 96.31 99 ILE B N 1
ATOM 4540 C CA . ILE B 1 99 ? 14.32 -26.031 -12.281 1 96.31 99 ILE B CA 1
ATOM 4541 C C . ILE B 1 99 ? 14.953 -25.312 -13.469 1 96.31 99 ILE B C 1
ATOM 4543 O O . ILE B 1 99 ? 15.055 -24.078 -13.469 1 96.31 99 ILE B O 1
ATOM 4547 N N . GLU B 1 100 ? 15.312 -26.094 -14.477 1 95.88 100 GLU B N 1
ATOM 4548 C CA . GLU B 1 100 ? 15.898 -25.516 -15.688 1 95.88 100 GLU B CA 1
ATOM 4549 C C . GLU B 1 100 ? 14.938 -24.531 -16.344 1 95.88 100 GLU B C 1
ATOM 4551 O O . GLU B 1 100 ? 15.336 -23.453 -16.766 1 95.88 100 GLU B O 1
ATOM 4556 N N . ASP B 1 101 ? 13.758 -24.922 -16.438 1 93.38 101 ASP B N 1
ATOM 4557 C CA . ASP B 1 101 ? 12.742 -24.047 -17.031 1 93.38 101 ASP B CA 1
ATOM 4558 C C . ASP B 1 101 ? 12.57 -22.766 -16.219 1 93.38 101 ASP B C 1
ATOM 4560 O O . ASP B 1 101 ? 12.461 -21.688 -16.781 1 93.38 101 ASP B O 1
ATOM 4564 N N . ASP B 1 102 ? 12.562 -22.938 -14.945 1 95.06 102 ASP B N 1
ATOM 4565 C CA . ASP B 1 102 ? 12.406 -21.797 -14.055 1 95.06 102 ASP B CA 1
ATOM 4566 C C . ASP B 1 102 ? 13.578 -20.828 -14.195 1 95.06 102 ASP B C 1
ATOM 4568 O O . ASP B 1 102 ? 13.375 -19.625 -14.328 1 95.06 102 ASP B O 1
ATOM 4572 N N . TYR B 1 103 ? 14.82 -21.344 -14.195 1 96.69 103 TYR B N 1
ATOM 4573 C CA . TYR B 1 103 ? 16 -20.5 -14.297 1 96.69 103 TYR B CA 1
ATOM 4574 C C . TYR B 1 103 ? 16.047 -19.781 -15.648 1 96.69 103 TYR B C 1
ATOM 4576 O O . TYR B 1 103 ? 16.531 -18.656 -15.742 1 96.69 103 TYR B O 1
ATOM 4584 N N . THR B 1 104 ? 15.539 -20.453 -16.641 1 95.06 104 THR B N 1
ATOM 4585 C CA . THR B 1 104 ? 15.438 -19.812 -17.953 1 95.06 104 THR B CA 1
ATOM 4586 C C . THR B 1 104 ? 14.461 -18.641 -17.906 1 95.06 104 THR B C 1
ATOM 4588 O O . THR B 1 104 ? 14.727 -17.578 -18.484 1 95.06 104 THR B O 1
ATOM 4591 N N . ARG B 1 105 ? 13.438 -18.797 -17.219 1 92.88 105 ARG B N 1
ATOM 4592 C CA . ARG B 1 105 ? 12.461 -17.719 -17.062 1 92.88 105 ARG B CA 1
ATOM 4593 C C . ARG B 1 105 ? 13.055 -16.562 -16.266 1 92.88 105 ARG B C 1
ATOM 4595 O O . ARG B 1 105 ? 12.812 -15.398 -16.578 1 92.88 105 ARG B O 1
ATOM 4602 N N . ILE B 1 106 ? 13.797 -16.891 -15.281 1 92.56 106 ILE B N 1
ATOM 4603 C CA . ILE B 1 106 ? 14.477 -15.875 -14.477 1 92.56 106 ILE B CA 1
ATOM 4604 C C . ILE B 1 106 ? 15.422 -15.062 -15.367 1 92.56 106 ILE B C 1
ATOM 4606 O O . ILE B 1 106 ? 15.422 -13.828 -15.32 1 92.56 106 ILE B O 1
ATOM 4610 N N . ALA B 1 107 ? 16.141 -15.781 -16.172 1 95.62 107 ALA B N 1
ATOM 4611 C CA . ALA B 1 107 ? 17.062 -15.125 -17.109 1 95.62 107 ALA B CA 1
ATOM 4612 C C . ALA B 1 107 ? 16.312 -14.18 -18.047 1 95.62 107 ALA B C 1
ATOM 4614 O O . ALA B 1 107 ? 16.734 -13.031 -18.234 1 95.62 107 ALA B O 1
ATOM 4615 N N . ARG B 1 108 ? 15.242 -14.602 -18.516 1 92.88 108 ARG B N 1
ATOM 4616 C CA . ARG B 1 108 ? 14.461 -13.797 -19.453 1 92.88 108 ARG B CA 1
ATOM 4617 C C . ARG B 1 108 ? 13.852 -12.586 -18.75 1 92.88 108 ARG B C 1
ATOM 4619 O O . ARG B 1 108 ? 13.734 -11.516 -19.359 1 92.88 108 ARG B O 1
ATOM 4626 N N . ALA B 1 109 ? 13.508 -12.758 -17.547 1 93.75 109 ALA B N 1
ATOM 4627 C CA . ALA B 1 109 ? 12.906 -11.672 -16.781 1 93.75 109 ALA B CA 1
ATOM 4628 C C . ALA B 1 109 ? 13.914 -10.547 -16.547 1 93.75 109 ALA B C 1
ATOM 4630 O O . ALA B 1 109 ? 13.531 -9.414 -16.25 1 93.75 109 ALA B O 1
ATOM 4631 N N . CYS B 1 110 ? 15.18 -10.797 -16.703 1 96.88 110 CYS B N 1
ATOM 4632 C CA . CYS B 1 110 ? 16.234 -9.828 -16.422 1 96.88 110 CYS B CA 1
ATOM 4633 C C . CYS B 1 110 ? 16.562 -9.016 -17.672 1 96.88 110 CYS B C 1
ATOM 4635 O O . CYS B 1 110 ? 17.406 -8.109 -17.625 1 96.88 110 CYS B O 1
ATOM 4637 N N . ALA B 1 111 ? 15.883 -9.344 -18.781 1 96.25 111 ALA B N 1
ATOM 4638 C CA . ALA B 1 111 ? 16.062 -8.5 -19.953 1 96.25 111 ALA B CA 1
ATOM 4639 C C . ALA B 1 111 ? 15.617 -7.066 -19.672 1 96.25 111 ALA B C 1
ATOM 4641 O O . ALA B 1 111 ? 14.602 -6.852 -19.016 1 96.25 111 ALA B O 1
ATOM 4642 N N . ARG B 1 112 ? 16.328 -6.098 -20.219 1 96.69 112 ARG B N 1
ATOM 4643 C CA . ARG B 1 112 ? 16.078 -4.691 -19.922 1 96.69 112 ARG B CA 1
ATOM 4644 C C . ARG B 1 112 ? 14.633 -4.32 -20.266 1 96.69 112 ARG B C 1
ATOM 4646 O O . ARG B 1 112 ? 13.961 -3.646 -19.469 1 96.69 112 ARG B O 1
ATOM 4653 N N . ALA B 1 113 ? 14.219 -4.75 -21.406 1 94.88 113 ALA B N 1
ATOM 4654 C CA . ALA B 1 113 ? 12.852 -4.445 -21.812 1 94.88 113 ALA B CA 1
ATOM 4655 C C . ALA B 1 113 ? 11.844 -4.961 -20.797 1 94.88 113 ALA B C 1
ATOM 4657 O O . ALA B 1 113 ? 10.875 -4.27 -20.469 1 94.88 113 ALA B O 1
ATOM 4658 N N . LYS B 1 114 ? 12.039 -6.188 -20.266 1 95.38 114 LYS B N 1
ATOM 4659 C CA . LYS B 1 114 ? 11.125 -6.789 -19.297 1 95.38 114 LYS B CA 1
ATOM 4660 C C . LYS B 1 114 ? 11.188 -6.055 -17.969 1 95.38 114 LYS B C 1
ATOM 4662 O O . LYS B 1 114 ? 10.164 -5.879 -17.297 1 95.38 114 LYS B O 1
ATOM 4667 N N . LEU B 1 115 ? 12.352 -5.621 -17.578 1 97.69 115 LEU B N 1
ATOM 4668 C CA . LEU B 1 115 ? 12.516 -4.875 -16.344 1 97.69 115 LEU B CA 1
ATOM 4669 C C . LEU B 1 115 ? 11.766 -3.547 -16.406 1 97.69 115 LEU B C 1
ATOM 4671 O O . LEU B 1 115 ? 11.078 -3.172 -15.453 1 97.69 115 LEU B O 1
ATOM 4675 N N . TYR B 1 116 ? 11.859 -2.857 -17.516 1 97.38 116 TYR B N 1
ATOM 4676 C CA . TYR B 1 116 ? 11.109 -1.619 -17.688 1 97.38 116 TYR B CA 1
ATOM 4677 C C . TYR B 1 116 ? 9.609 -1.89 -17.719 1 97.38 116 TYR B C 1
ATOM 4679 O O . TYR B 1 116 ? 8.82 -1.092 -17.219 1 97.38 116 TYR B O 1
ATOM 4687 N N . ASP B 1 117 ? 9.234 -3.041 -18.312 1 95.69 117 ASP B N 1
ATOM 4688 C CA . ASP B 1 117 ? 7.816 -3.408 -18.328 1 95.69 117 ASP B CA 1
ATOM 4689 C C . ASP B 1 117 ? 7.285 -3.564 -16.906 1 95.69 117 ASP B C 1
ATOM 4691 O O . ASP B 1 117 ? 6.16 -3.158 -16.609 1 95.69 117 ASP B O 1
ATOM 4695 N N . ILE B 1 118 ? 8.07 -4.129 -16.031 1 96.19 118 ILE B N 1
ATOM 4696 C CA . ILE B 1 118 ? 7.684 -4.324 -14.641 1 96.19 118 ILE B CA 1
ATOM 4697 C C . ILE B 1 118 ? 7.469 -2.967 -13.977 1 96.19 118 ILE B C 1
ATOM 4699 O O . ILE B 1 118 ? 6.445 -2.744 -13.32 1 96.19 118 ILE B O 1
ATOM 4703 N N . VAL B 1 119 ? 8.391 -2.047 -14.164 1 98.06 119 VAL B N 1
ATOM 4704 C CA . VAL B 1 119 ? 8.305 -0.724 -13.555 1 98.06 119 VAL B CA 1
ATOM 4705 C C . VAL B 1 119 ? 7.109 0.032 -14.125 1 98.06 119 VAL B C 1
ATOM 4707 O O . VAL B 1 119 ? 6.348 0.654 -13.383 1 98.06 119 VAL B O 1
ATOM 4710 N N . GLU B 1 120 ? 6.938 -0.105 -15.391 1 96.75 120 GLU B N 1
ATOM 4711 C CA . GLU B 1 120 ? 5.828 0.585 -16.047 1 96.75 120 GLU B CA 1
ATOM 4712 C C . GLU B 1 120 ? 4.484 0.031 -15.578 1 96.75 120 GLU B C 1
ATOM 4714 O O . GLU B 1 120 ? 3.525 0.785 -15.398 1 96.75 120 GLU B O 1
ATOM 4719 N N . THR B 1 121 ? 4.461 -1.245 -15.453 1 95.94 121 THR B N 1
ATOM 4720 C CA . THR B 1 121 ? 3.229 -1.869 -14.977 1 95.94 121 THR B CA 1
ATOM 4721 C C . THR B 1 121 ? 2.836 -1.322 -13.609 1 95.94 121 THR B C 1
ATOM 4723 O O . THR B 1 121 ? 1.682 -0.949 -13.391 1 95.94 121 THR B O 1
ATOM 4726 N N . ASP B 1 122 ? 3.771 -1.179 -12.766 1 96.69 122 ASP B N 1
ATOM 4727 C CA . ASP B 1 122 ? 3.469 -0.873 -11.367 1 96.69 122 ASP B CA 1
ATOM 4728 C C . ASP B 1 122 ? 3.469 0.634 -11.125 1 96.69 122 ASP B C 1
ATOM 4730 O O . ASP B 1 122 ? 2.611 1.151 -10.398 1 96.69 122 ASP B O 1
ATOM 4734 N N . LEU B 1 123 ? 4.414 1.389 -11.773 1 97.12 123 LEU B N 1
ATOM 4735 C CA . LEU B 1 123 ? 4.582 2.799 -11.438 1 97.12 123 LEU B CA 1
ATOM 4736 C C . LEU B 1 123 ? 4.148 3.689 -12.594 1 97.12 123 LEU B C 1
ATOM 4738 O O . LEU B 1 123 ? 4.172 4.918 -12.484 1 97.12 123 LEU B O 1
ATOM 4742 N N . ASP B 1 124 ? 3.771 3.09 -13.734 1 95.19 124 ASP B N 1
ATOM 4743 C CA . ASP B 1 124 ? 3.258 3.734 -14.938 1 95.19 124 ASP B CA 1
ATOM 4744 C C . ASP B 1 124 ? 4.371 4.457 -15.688 1 95.19 124 ASP B C 1
ATOM 4746 O O . ASP B 1 124 ? 4.555 4.242 -16.891 1 95.19 124 ASP B O 1
ATOM 4750 N N . ASN B 1 125 ? 5.184 5.285 -14.992 1 96.88 125 ASN B N 1
ATOM 4751 C CA . ASN B 1 125 ? 6.266 6.016 -15.641 1 96.88 125 ASN B CA 1
ATOM 4752 C C . ASN B 1 125 ? 7.602 5.773 -14.945 1 96.88 125 ASN B C 1
ATOM 4754 O O . ASN B 1 125 ? 7.855 6.312 -13.867 1 96.88 125 ASN B O 1
ATOM 4758 N N . PRO B 1 126 ? 8.477 5.035 -15.625 1 97.69 126 PRO B N 1
ATOM 4759 C CA . PRO B 1 126 ? 9.75 4.684 -14.992 1 97.69 126 PRO B CA 1
ATOM 4760 C C . PRO B 1 126 ? 10.617 5.906 -14.688 1 97.69 126 PRO B C 1
ATOM 4762 O O . PRO B 1 126 ? 11.492 5.848 -13.82 1 97.69 126 PRO B O 1
ATOM 4765 N N . LEU B 1 127 ? 10.43 7.047 -15.367 1 97.81 127 LEU B N 1
ATOM 4766 C CA . LEU B 1 127 ? 11.227 8.25 -15.172 1 97.81 127 LEU B CA 1
ATOM 4767 C C . LEU B 1 127 ? 11.062 8.781 -13.75 1 97.81 127 LEU B C 1
ATOM 4769 O O . LEU B 1 127 ? 11.914 9.531 -13.258 1 97.81 127 LEU B O 1
ATOM 4773 N N . LEU B 1 128 ? 10.008 8.383 -13.094 1 98 128 LEU B N 1
ATOM 4774 C CA . LEU B 1 128 ? 9.734 8.852 -11.742 1 98 128 LEU B CA 1
ATOM 4775 C C . LEU B 1 128 ? 10.797 8.352 -10.766 1 98 128 LEU B C 1
ATOM 4777 O O . LEU B 1 128 ? 10.969 8.922 -9.688 1 98 128 LEU B O 1
ATOM 4781 N N . LEU B 1 129 ? 11.516 7.312 -11.125 1 98.38 129 LEU B N 1
ATOM 4782 C CA . LEU B 1 129 ? 12.555 6.762 -10.258 1 98.38 129 LEU B CA 1
ATOM 4783 C C . LEU B 1 129 ? 13.844 7.574 -10.383 1 98.38 129 LEU B C 1
ATOM 4785 O O . LEU B 1 129 ? 14.75 7.434 -9.555 1 98.38 129 LEU B O 1
ATOM 4789 N N . ASP B 1 130 ? 13.93 8.492 -11.414 1 98 130 ASP B N 1
ATOM 4790 C CA . ASP B 1 130 ? 15.188 9.18 -11.664 1 98 130 ASP B CA 1
ATOM 4791 C C . ASP B 1 130 ? 14.992 10.695 -11.703 1 98 130 ASP B C 1
ATOM 4793 O O . ASP B 1 130 ? 15.93 11.461 -11.477 1 98 130 ASP B O 1
ATOM 4797 N N . ASP B 1 131 ? 13.703 11.109 -11.984 1 97.12 131 ASP B N 1
ATOM 4798 C CA . ASP B 1 131 ? 13.508 12.523 -12.273 1 97.12 131 ASP B CA 1
ATOM 4799 C C . ASP B 1 131 ? 12.25 13.055 -11.586 1 97.12 131 ASP B C 1
ATOM 4801 O O . ASP B 1 131 ? 11.43 12.273 -11.102 1 97.12 131 ASP B O 1
ATOM 4805 N N . TRP B 1 132 ? 12.227 14.375 -11.492 1 96.94 132 TRP B N 1
ATOM 4806 C CA . TRP B 1 132 ? 11.023 15.086 -11.078 1 96.94 132 TRP B CA 1
ATOM 4807 C C . TRP B 1 132 ? 10.078 15.297 -12.266 1 96.94 132 TRP B C 1
ATOM 4809 O O . TRP B 1 132 ? 10.453 15.93 -13.258 1 96.94 132 TRP B O 1
ATOM 4819 N N . LEU B 1 133 ? 8.898 14.766 -12.164 1 97.06 133 LEU B N 1
ATOM 4820 C CA . LEU B 1 133 ? 7.945 14.93 -13.25 1 97.06 133 LEU B CA 1
ATOM 4821 C C . LEU B 1 133 ? 6.766 15.789 -12.82 1 97.06 133 LEU B C 1
ATOM 4823 O O . LEU B 1 133 ? 6.289 15.68 -11.688 1 97.06 133 LEU B O 1
ATOM 4827 N N . PRO B 1 134 ? 6.293 16.625 -13.695 1 94.44 134 PRO B N 1
ATOM 4828 C CA . PRO B 1 134 ? 5.109 17.422 -13.352 1 94.44 134 PRO B CA 1
ATOM 4829 C C . PRO B 1 134 ? 3.859 16.562 -13.172 1 94.44 134 PRO B C 1
ATOM 4831 O O . PRO B 1 134 ? 3.645 15.617 -13.93 1 94.44 134 PRO B O 1
ATOM 4834 N N . LYS B 1 135 ? 3.148 16.812 -12.211 1 95.06 135 LYS B N 1
ATOM 4835 C CA . LYS B 1 135 ? 1.827 16.266 -11.914 1 95.06 135 LYS B CA 1
ATOM 4836 C C . LYS B 1 135 ? 0.915 17.328 -11.312 1 95.06 135 LYS B C 1
ATOM 4838 O O . LYS B 1 135 ? 1.033 17.672 -10.125 1 95.06 135 LYS B O 1
ATOM 4843 N N . GLN B 1 136 ? 0.015 17.781 -12.18 1 94.19 136 GLN B N 1
ATOM 4844 C CA . GLN B 1 136 ? -0.839 18.891 -11.758 1 94.19 136 GLN B CA 1
ATOM 4845 C C . GLN B 1 136 ? -0.007 20.062 -11.234 1 94.19 136 GLN B C 1
ATOM 4847 O O . GLN B 1 136 ? 0.837 20.594 -11.953 1 94.19 136 GLN B O 1
ATOM 4852 N N . SER B 1 137 ? -0.099 20.469 -9.953 1 93.88 137 SER B N 1
ATOM 4853 C CA . SER B 1 137 ? 0.587 21.641 -9.438 1 93.88 137 SER B CA 1
ATOM 4854 C C . SER B 1 137 ? 1.836 21.266 -8.648 1 93.88 137 SER B C 1
ATOM 4856 O O . SER B 1 137 ? 2.303 22.031 -7.805 1 93.88 137 SER B O 1
ATOM 4858 N N . ILE B 1 138 ? 2.369 20.047 -8.938 1 95.31 138 ILE B N 1
ATOM 4859 C CA . ILE B 1 138 ? 3.57 19.625 -8.227 1 95.31 138 ILE B CA 1
ATOM 4860 C C . ILE B 1 138 ? 4.535 18.953 -9.195 1 95.31 138 ILE B C 1
ATOM 4862 O O . ILE B 1 138 ? 4.176 18.656 -10.336 1 95.31 138 ILE B O 1
ATOM 4866 N N . PHE B 1 139 ? 5.762 18.891 -8.742 1 96.62 139 PHE B N 1
ATOM 4867 C CA . PHE B 1 139 ? 6.707 17.906 -9.266 1 96.62 139 PHE B CA 1
ATOM 4868 C C . PHE B 1 139 ? 6.773 16.672 -8.367 1 96.62 139 PHE B C 1
ATOM 4870 O O . PHE B 1 139 ? 6.945 16.797 -7.152 1 96.62 139 PHE B O 1
ATOM 4877 N N . LEU B 1 140 ? 6.586 15.547 -8.977 1 97.81 140 LEU B N 1
ATOM 4878 C CA . LEU B 1 140 ? 6.496 14.273 -8.273 1 97.81 140 LEU B CA 1
ATOM 4879 C C . LEU B 1 140 ? 7.727 13.414 -8.547 1 97.81 140 LEU B C 1
ATOM 4881 O O . LEU B 1 140 ? 8.234 13.383 -9.672 1 97.81 140 LEU B O 1
ATOM 4885 N N . ARG B 1 141 ? 8.18 12.758 -7.523 1 98 141 ARG B N 1
ATOM 4886 C CA . ARG B 1 141 ? 9.281 11.812 -7.66 1 98 141 ARG B CA 1
ATOM 4887 C C . ARG B 1 141 ? 9.102 10.625 -6.719 1 98 141 ARG B C 1
ATOM 4889 O O . ARG B 1 141 ? 8.484 10.75 -5.66 1 98 141 ARG B O 1
ATOM 4896 N N . ALA B 1 142 ? 9.594 9.43 -7.168 1 98.38 142 ALA B N 1
ATOM 4897 C CA . ALA B 1 142 ? 9.609 8.234 -6.336 1 98.38 142 ALA B CA 1
ATOM 4898 C C . ALA B 1 142 ? 11.016 7.969 -5.789 1 98.38 142 ALA B C 1
ATOM 4900 O O . ALA B 1 142 ? 11.977 7.863 -6.559 1 98.38 142 ALA B O 1
ATOM 4901 N N . LEU B 1 143 ? 11.164 7.918 -4.488 1 98.38 143 LEU B N 1
ATOM 4902 C CA . LEU B 1 143 ? 12.406 7.574 -3.816 1 98.38 143 LEU B CA 1
ATOM 4903 C C . LEU B 1 143 ? 12.297 6.223 -3.117 1 98.38 143 LEU B C 1
ATOM 4905 O O . LEU B 1 143 ? 11.188 5.758 -2.834 1 98.38 143 LEU B O 1
ATOM 4909 N N . PRO B 1 144 ? 13.391 5.539 -2.916 1 98.31 144 PRO B N 1
ATOM 4910 C CA . PRO B 1 144 ? 13.305 4.262 -2.209 1 98.31 144 PRO B CA 1
ATOM 4911 C C . PRO B 1 144 ? 12.781 4.41 -0.78 1 98.31 144 PRO B C 1
ATOM 4913 O O . PRO B 1 144 ? 12.977 5.457 -0.156 1 98.31 144 PRO B O 1
ATOM 4916 N N . LYS B 1 145 ? 12.156 3.391 -0.322 1 98 145 LYS B N 1
ATOM 4917 C CA . LYS B 1 145 ? 11.758 3.328 1.08 1 98 145 LYS B CA 1
ATOM 4918 C C . LYS B 1 145 ? 12.977 3.232 1.996 1 98 145 LYS B C 1
ATOM 4920 O O . LYS B 1 145 ? 12.992 3.83 3.074 1 98 145 LYS B O 1
ATOM 4925 N N . GLY B 1 146 ? 13.977 2.541 1.622 1 97.94 146 GLY B N 1
ATOM 4926 C CA . GLY B 1 146 ? 15.188 2.355 2.406 1 97.94 146 GLY B CA 1
ATOM 4927 C C . GLY B 1 146 ? 15.688 0.924 2.402 1 97.94 146 GLY B C 1
ATOM 4928 O O . GLY B 1 146 ? 16.375 0.5 1.466 1 97.94 146 GLY B O 1
ATOM 4929 N N . ARG B 1 147 ? 15.32 0.148 3.424 1 98.5 147 ARG B N 1
ATOM 4930 C CA . ARG B 1 147 ? 15.68 -1.262 3.537 1 98.5 147 ARG B CA 1
ATOM 4931 C C . ARG B 1 147 ? 14.445 -2.152 3.467 1 98.5 147 ARG B C 1
ATOM 4933 O O . ARG B 1 147 ? 13.477 -1.936 4.199 1 98.5 147 ARG B O 1
ATOM 4940 N N . VAL B 1 148 ? 14.516 -3.105 2.566 1 98.81 148 VAL B N 1
ATOM 4941 C CA . VAL B 1 148 ? 13.398 -4.031 2.402 1 98.81 148 VAL B CA 1
ATOM 4942 C C . VAL B 1 148 ? 13.836 -5.441 2.793 1 98.81 148 VAL B C 1
ATOM 4944 O O . VAL B 1 148 ? 14.867 -5.93 2.326 1 98.81 148 VAL B O 1
ATOM 4947 N N . LEU B 1 149 ? 13.102 -6.027 3.678 1 98.69 149 LEU B N 1
ATOM 4948 C CA . LEU B 1 149 ? 13.289 -7.422 4.055 1 98.69 149 LEU B CA 1
ATOM 4949 C C . LEU B 1 149 ? 12.32 -8.328 3.301 1 98.69 149 LEU B C 1
ATOM 4951 O O . LEU B 1 149 ? 11.109 -8.117 3.342 1 98.69 149 LEU B O 1
ATOM 4955 N N . HIS B 1 150 ? 12.883 -9.289 2.617 1 98.5 150 HIS B N 1
ATOM 4956 C CA . HIS B 1 150 ? 12.07 -10.273 1.907 1 98.5 150 HIS B CA 1
ATOM 4957 C C . HIS B 1 150 ? 12.086 -11.625 2.617 1 98.5 150 HIS B C 1
ATOM 4959 O O . HIS B 1 150 ? 13.117 -12.305 2.645 1 98.5 150 HIS B O 1
ATOM 4965 N N . LEU B 1 151 ? 10.969 -11.977 3.199 1 97.38 151 LEU B N 1
ATOM 4966 C CA . LEU B 1 151 ? 10.75 -13.32 3.74 1 97.38 151 LEU B CA 1
ATOM 4967 C C . LEU B 1 151 ? 10.117 -14.227 2.697 1 97.38 151 LEU B C 1
ATOM 4969 O O . LEU B 1 151 ? 8.898 -14.211 2.512 1 97.38 151 LEU B O 1
ATOM 4973 N N . MET B 1 152 ? 10.906 -15.031 2.098 1 94.81 152 MET B N 1
ATOM 4974 C CA . MET B 1 152 ? 10.531 -15.68 0.843 1 94.81 152 MET B CA 1
ATOM 4975 C C . MET B 1 152 ? 9.969 -17.078 1.098 1 94.81 152 MET B C 1
ATOM 4977 O O . MET B 1 152 ? 10.078 -17.594 2.209 1 94.81 152 MET B O 1
ATOM 4981 N N . VAL B 1 153 ? 9.414 -17.609 -0.01 1 89.94 153 VAL B N 1
ATOM 4982 C CA . VAL B 1 153 ? 8.875 -18.969 -0.023 1 89.94 153 VAL B CA 1
ATOM 4983 C C . VAL B 1 153 ? 9.688 -19.844 -0.982 1 89.94 153 VAL B C 1
ATOM 4985 O O . VAL B 1 153 ? 10.305 -19.328 -1.918 1 89.94 153 VAL B O 1
ATOM 4988 N N . GLY B 1 154 ? 9.586 -21.125 -0.72 1 91 154 GLY B N 1
ATOM 4989 C CA . GLY B 1 154 ? 10.484 -22 -1.467 1 91 154 GLY B CA 1
ATOM 4990 C C . GLY B 1 154 ? 9.781 -22.797 -2.545 1 91 154 GLY B C 1
ATOM 4991 O O . GLY B 1 154 ? 10.414 -23.562 -3.27 1 91 154 GLY B O 1
ATOM 4992 N N . ASN B 1 155 ? 8.422 -22.531 -2.711 1 91.12 155 ASN B N 1
ATOM 4993 C CA . ASN B 1 155 ? 7.672 -23.359 -3.643 1 91.12 155 ASN B CA 1
ATOM 4994 C C . ASN B 1 155 ? 7.809 -22.859 -5.078 1 91.12 155 ASN B C 1
ATOM 4996 O O . ASN B 1 155 ? 7.527 -23.594 -6.027 1 91.12 155 ASN B O 1
ATOM 5000 N N . VAL B 1 156 ? 8.219 -21.625 -5.254 1 92.31 156 VAL B N 1
ATOM 5001 C CA . VAL B 1 156 ? 8.438 -21.031 -6.57 1 92.31 156 VAL B CA 1
ATOM 5002 C C . VAL B 1 156 ? 9.734 -20.234 -6.57 1 92.31 156 VAL B C 1
ATOM 5004 O O . VAL B 1 156 ? 9.734 -19.047 -6.191 1 92.31 156 VAL B O 1
ATOM 5007 N N . PRO B 1 157 ? 10.805 -20.797 -7.066 1 89.62 157 PRO B N 1
ATOM 5008 C CA . PRO B 1 157 ? 12.07 -20.062 -7.082 1 89.62 157 PRO B CA 1
ATOM 5009 C C . PRO B 1 157 ? 11.961 -18.703 -7.777 1 89.62 157 PRO B C 1
ATOM 5011 O O . PRO B 1 157 ? 12.547 -17.719 -7.316 1 89.62 157 PRO B O 1
ATOM 5014 N N . LEU B 1 158 ? 11.188 -18.656 -8.82 1 90.62 158 LEU B N 1
ATOM 5015 C CA . LEU B 1 158 ? 10.969 -17.406 -9.555 1 90.62 158 LEU B CA 1
ATOM 5016 C C . LEU B 1 158 ? 10.398 -16.344 -8.641 1 90.62 158 LEU B C 1
ATOM 5018 O O . LEU B 1 158 ? 10.703 -15.148 -8.805 1 90.62 158 LEU B O 1
ATOM 5022 N N . ALA B 1 159 ? 9.602 -16.703 -7.68 1 90.38 159 ALA B N 1
ATOM 5023 C CA . ALA B 1 159 ? 9.008 -15.75 -6.75 1 90.38 159 ALA B CA 1
ATOM 5024 C C . ALA B 1 159 ? 10.086 -15.055 -5.918 1 90.38 159 ALA B C 1
ATOM 5026 O O . ALA B 1 159 ? 9.992 -13.852 -5.648 1 90.38 159 ALA B O 1
ATOM 5027 N N . GLY B 1 160 ? 11.094 -15.781 -5.508 1 90.94 160 GLY B N 1
ATOM 5028 C CA . GLY B 1 160 ? 12.203 -15.203 -4.77 1 90.94 160 GLY B CA 1
ATOM 5029 C C . GLY B 1 160 ? 12.992 -14.195 -5.578 1 90.94 160 GLY B C 1
ATOM 5030 O O . GLY B 1 160 ? 13.367 -13.141 -5.062 1 90.94 160 GLY B O 1
ATOM 5031 N N . LEU B 1 161 ? 13.172 -14.484 -6.773 1 90.44 161 LEU B N 1
ATOM 5032 C CA . LEU B 1 161 ? 13.859 -13.555 -7.66 1 90.44 161 LEU B CA 1
ATOM 5033 C C . LEU B 1 161 ? 13.031 -12.289 -7.875 1 90.44 161 LEU B C 1
ATOM 5035 O O . LEU B 1 161 ? 13.57 -11.18 -7.836 1 90.44 161 LE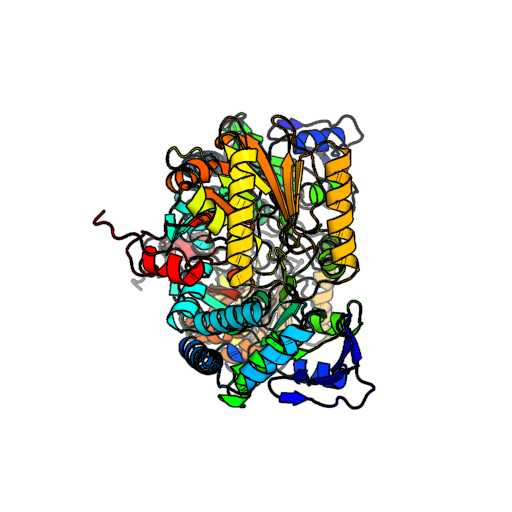U B O 1
ATOM 5039 N N . PHE B 1 162 ? 11.719 -12.492 -8.094 1 91.12 162 PHE B N 1
ATOM 5040 C CA . PHE B 1 162 ? 10.844 -11.352 -8.344 1 91.12 162 PHE B CA 1
ATOM 5041 C C . PHE B 1 162 ? 10.898 -10.359 -7.188 1 91.12 162 PHE B C 1
ATOM 5043 O O . PHE B 1 162 ? 11.055 -9.156 -7.395 1 91.12 162 PHE B O 1
ATOM 5050 N N . THR B 1 163 ? 10.797 -10.883 -6.012 1 95 163 THR B N 1
ATOM 5051 C CA . THR B 1 163 ? 10.727 -9.977 -4.871 1 95 163 THR B CA 1
ATOM 5052 C C . THR B 1 163 ? 12.055 -9.25 -4.664 1 95 163 THR B C 1
ATOM 5054 O O . THR B 1 163 ? 12.07 -8.062 -4.352 1 95 163 THR B O 1
ATOM 5057 N N . VAL B 1 164 ? 13.172 -9.906 -4.93 1 96.44 164 VAL B N 1
ATOM 5058 C CA . VAL B 1 164 ? 14.5 -9.305 -4.797 1 96.44 164 VAL B CA 1
ATOM 5059 C C . VAL B 1 164 ? 14.703 -8.25 -5.887 1 96.44 164 VAL B C 1
ATOM 5061 O O . VAL B 1 164 ? 15.125 -7.129 -5.605 1 96.44 164 VAL B O 1
ATOM 5064 N N . ILE B 1 165 ? 14.336 -8.594 -7.082 1 97.19 165 ILE B N 1
ATOM 5065 C CA . ILE B 1 165 ? 14.492 -7.691 -8.219 1 97.19 165 ILE B CA 1
ATOM 5066 C C . ILE B 1 165 ? 13.641 -6.441 -8.008 1 97.19 165 ILE B C 1
ATOM 5068 O O . ILE B 1 165 ? 14.086 -5.324 -8.281 1 97.19 165 ILE B O 1
ATOM 5072 N N . ARG B 1 166 ? 12.422 -6.641 -7.504 1 97.94 166 ARG B N 1
ATOM 5073 C CA . ARG B 1 166 ? 11.555 -5.5 -7.242 1 97.94 166 ARG B CA 1
ATOM 5074 C C . ARG B 1 166 ? 12.18 -4.555 -6.223 1 97.94 166 ARG B C 1
ATOM 5076 O O . ARG B 1 166 ? 12.117 -3.332 -6.379 1 97.94 166 ARG B O 1
ATOM 5083 N N . GLY B 1 167 ? 12.797 -5.129 -5.207 1 98.38 167 GLY B N 1
ATOM 5084 C CA . GLY B 1 167 ? 13.5 -4.309 -4.23 1 98.38 167 GLY B CA 1
ATOM 5085 C C . GLY B 1 167 ? 14.633 -3.5 -4.836 1 98.38 167 GLY B C 1
ATOM 5086 O O . GLY B 1 167 ? 14.781 -2.314 -4.535 1 98.38 167 GLY B O 1
ATOM 5087 N N . LEU B 1 168 ? 15.344 -4.109 -5.727 1 98.38 168 LEU B N 1
ATOM 5088 C CA . LEU B 1 168 ? 16.516 -3.477 -6.328 1 98.38 168 LEU B CA 1
ATOM 5089 C C . LEU B 1 168 ? 16.094 -2.465 -7.387 1 98.38 168 LEU B C 1
ATOM 5091 O O . LEU B 1 168 ? 16.672 -1.383 -7.488 1 98.38 168 LEU B O 1
ATOM 5095 N N . LEU B 1 169 ? 15.039 -2.799 -8.148 1 98.44 169 LEU B N 1
ATOM 5096 C CA . LEU B 1 169 ? 14.547 -1.901 -9.188 1 98.44 169 LEU B CA 1
ATOM 5097 C C . LEU B 1 169 ? 14.086 -0.578 -8.578 1 98.44 169 LEU B C 1
ATOM 5099 O O . LEU B 1 169 ? 14.18 0.469 -9.227 1 98.44 169 LEU B O 1
ATOM 5103 N N . THR B 1 170 ? 13.625 -0.627 -7.379 1 98.69 170 THR B N 1
ATOM 5104 C CA . THR B 1 170 ? 13.117 0.569 -6.715 1 98.69 170 THR B CA 1
ATOM 5105 C C . THR B 1 170 ? 14.188 1.184 -5.816 1 98.69 170 THR B C 1
ATOM 5107 O O . THR B 1 170 ? 13.875 2.01 -4.953 1 98.69 170 THR B O 1
ATOM 5110 N N . LYS B 1 171 ? 15.414 0.663 -5.969 1 98.81 171 LYS B N 1
ATOM 5111 C CA . LYS B 1 171 ? 16.609 1.282 -5.414 1 98.81 171 LYS B CA 1
ATOM 5112 C C . LYS B 1 171 ? 16.672 1.117 -3.898 1 98.81 171 LYS B C 1
ATOM 5114 O O . LYS B 1 171 ? 17.172 1.992 -3.189 1 98.81 171 LYS B O 1
ATOM 5119 N N . ASN B 1 172 ? 16.109 0.111 -3.393 1 98.81 172 ASN B N 1
ATOM 5120 C CA . ASN B 1 172 ? 16.188 -0.203 -1.97 1 98.81 172 ASN B CA 1
ATOM 5121 C C . ASN B 1 172 ? 17.375 -1.108 -1.653 1 98.81 172 ASN B C 1
ATOM 5123 O O . ASN B 1 172 ? 17.766 -1.935 -2.479 1 98.81 172 ASN B O 1
ATOM 5127 N N . VAL B 1 173 ? 17.922 -0.929 -0.463 1 98.56 173 VAL B N 1
ATOM 5128 C CA . VAL B 1 173 ? 18.797 -1.958 0.099 1 98.56 173 VAL B CA 1
ATOM 5129 C C . VAL B 1 173 ? 17.969 -3.201 0.433 1 98.56 173 VAL B C 1
ATOM 5131 O O . VAL B 1 173 ? 16.906 -3.104 1.05 1 98.56 173 VAL B O 1
ATOM 5134 N N . THR B 1 174 ? 18.484 -4.336 0 1 98.5 174 THR B N 1
ATOM 5135 C CA . THR B 1 174 ? 17.625 -5.523 0.002 1 98.5 174 THR B CA 1
ATOM 5136 C C . THR B 1 174 ? 18.25 -6.629 0.857 1 98.5 174 THR B C 1
ATOM 5138 O O . THR B 1 174 ? 19.422 -6.953 0.708 1 98.5 174 THR B O 1
ATOM 5141 N N . VAL B 1 175 ? 17.469 -7.137 1.788 1 98.69 175 VAL B N 1
ATOM 5142 C CA . VAL B 1 175 ? 17.812 -8.305 2.594 1 98.69 175 VAL B CA 1
ATOM 5143 C C . VAL B 1 175 ? 16.844 -9.445 2.295 1 98.69 175 VAL B C 1
ATOM 5145 O O . VAL B 1 175 ? 15.625 -9.273 2.412 1 98.69 175 VAL B O 1
ATOM 5148 N N . ALA B 1 176 ? 17.375 -10.578 1.926 1 98.5 176 ALA B N 1
ATOM 5149 C CA . ALA B 1 176 ? 16.547 -11.727 1.567 1 98.5 176 ALA B CA 1
ATOM 5150 C C . ALA B 1 176 ? 16.797 -12.898 2.502 1 98.5 176 ALA B C 1
ATOM 5152 O O . ALA B 1 176 ? 17.953 -13.328 2.672 1 98.5 176 ALA B O 1
ATOM 5153 N N . LYS B 1 177 ? 15.797 -13.367 3.107 1 98.25 177 LYS B N 1
ATOM 5154 C CA . LYS B 1 177 ? 15.859 -14.594 3.895 1 98.25 177 LYS B CA 1
ATOM 5155 C C . LYS B 1 177 ? 15.508 -15.812 3.047 1 98.25 177 LYS B C 1
ATOM 5157 O O . LYS B 1 177 ? 14.383 -15.938 2.564 1 98.25 177 LYS B O 1
ATOM 5162 N N . LEU B 1 178 ? 16.391 -16.703 2.965 1 98.06 178 LEU B N 1
ATOM 5163 C CA . LEU B 1 178 ? 16.172 -17.906 2.182 1 98.06 178 LEU B CA 1
ATOM 5164 C C . LEU B 1 178 ? 15.117 -18.797 2.842 1 98.06 178 LEU B C 1
ATOM 5166 O O . LEU B 1 178 ? 15.07 -18.906 4.066 1 98.06 178 LEU B O 1
ATOM 5170 N N . PRO B 1 179 ? 14.297 -19.375 2.002 1 96.62 179 PRO B N 1
ATOM 5171 C CA . PRO B 1 179 ? 13.367 -20.375 2.539 1 96.62 179 PRO B CA 1
ATOM 5172 C C . PRO B 1 179 ? 14.031 -21.719 2.775 1 96.62 179 PRO B C 1
ATOM 5174 O O . PRO B 1 179 ? 14.914 -22.125 2.012 1 96.62 179 PRO B O 1
ATOM 5177 N N . ARG B 1 180 ? 13.586 -22.391 3.752 1 95.88 180 ARG B N 1
ATOM 5178 C CA . ARG B 1 180 ? 14.148 -23.688 4.117 1 95.88 180 ARG B CA 1
ATOM 5179 C C . ARG B 1 180 ? 14.117 -24.656 2.932 1 95.88 180 ARG B C 1
ATOM 5181 O O . ARG B 1 180 ? 15.07 -25.406 2.707 1 95.88 180 ARG B O 1
ATOM 5188 N N . ARG B 1 181 ? 13.117 -24.641 2.182 1 94.62 181 ARG B N 1
ATOM 5189 C CA . ARG B 1 181 ? 12.891 -25.594 1.102 1 94.62 181 ARG B CA 1
ATOM 5190 C C . ARG B 1 181 ? 13.859 -25.344 -0.054 1 94.62 181 ARG B C 1
ATOM 5192 O O . ARG B 1 181 ? 14.195 -26.266 -0.793 1 94.62 181 ARG B O 1
ATOM 5199 N N . ASP B 1 182 ? 14.234 -24.125 -0.253 1 96.88 182 ASP B N 1
ATOM 5200 C CA . ASP B 1 182 ? 15.109 -23.766 -1.365 1 96.88 182 ASP B CA 1
ATOM 5201 C C . ASP B 1 182 ? 16.219 -22.812 -0.907 1 96.88 182 ASP B C 1
ATOM 5203 O O . ASP B 1 182 ? 16.125 -21.594 -1.107 1 96.88 182 ASP B O 1
ATOM 5207 N N . LEU B 1 183 ? 17.328 -23.328 -0.505 1 98 183 LEU B N 1
ATOM 5208 C CA . LEU B 1 183 ? 18.469 -22.547 -0.029 1 98 183 LEU B CA 1
ATOM 5209 C C . LEU B 1 183 ? 19.391 -22.172 -1.182 1 98 183 LEU B C 1
ATOM 5211 O O . LEU B 1 183 ? 2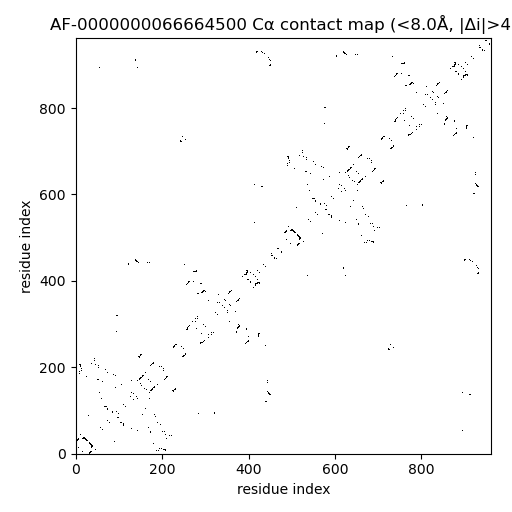0.422 -21.531 -0.973 1 98 183 LEU B O 1
ATOM 5215 N N . VAL B 1 184 ? 19 -22.469 -2.416 1 97.75 184 VAL B N 1
ATOM 5216 C CA . VAL B 1 184 ? 19.984 -22.453 -3.488 1 97.75 184 VAL B CA 1
ATOM 5217 C C . VAL B 1 184 ? 19.625 -21.375 -4.512 1 97.75 184 VAL B C 1
ATOM 5219 O O . VAL B 1 184 ? 20.484 -20.578 -4.895 1 97.75 184 VAL B O 1
ATOM 5222 N N . SER B 1 185 ? 18.406 -21.266 -4.941 1 97.5 185 SER B N 1
ATOM 5223 C CA . SER B 1 185 ? 18.047 -20.531 -6.148 1 97.5 185 SER B CA 1
ATOM 5224 C C . SER B 1 185 ? 18.375 -19.047 -6.02 1 97.5 185 SER B C 1
ATOM 5226 O O . SER B 1 185 ? 19.188 -18.531 -6.785 1 97.5 185 SER B O 1
ATOM 5228 N N . THR B 1 186 ? 17.859 -18.375 -5.004 1 97.56 186 THR B N 1
ATOM 5229 C CA . THR B 1 186 ? 18.094 -16.953 -4.828 1 97.56 186 THR B CA 1
ATOM 5230 C C . THR B 1 186 ? 19.547 -16.672 -4.488 1 97.56 186 THR B C 1
ATOM 5232 O O . THR B 1 186 ? 20.125 -15.688 -4.949 1 97.56 186 THR B O 1
ATOM 5235 N N . LEU B 1 187 ? 20.141 -17.547 -3.691 1 98.12 187 LEU B N 1
ATOM 5236 C CA . LEU B 1 187 ? 21.531 -17.406 -3.32 1 98.12 187 LEU B CA 1
ATOM 5237 C C . LEU B 1 187 ? 22.438 -17.469 -4.551 1 98.12 187 LEU B C 1
ATOM 5239 O O . LEU B 1 187 ? 23.297 -16.609 -4.738 1 98.12 187 LEU B O 1
ATOM 5243 N N . ALA B 1 188 ? 22.203 -18.5 -5.375 1 97.69 188 ALA B N 1
ATOM 5244 C CA . ALA B 1 188 ? 23.016 -18.656 -6.582 1 97.69 188 ALA B CA 1
ATOM 5245 C C . ALA B 1 188 ? 22.844 -17.469 -7.52 1 97.69 188 ALA B C 1
ATOM 5247 O O . ALA B 1 188 ? 23.828 -16.969 -8.094 1 97.69 188 ALA B O 1
ATOM 5248 N N . PHE B 1 189 ? 21.641 -17 -7.676 1 97.44 189 PHE B N 1
ATOM 5249 C CA . PHE B 1 189 ? 21.375 -15.828 -8.5 1 97.44 189 PHE B CA 1
ATOM 5250 C C . PHE B 1 189 ? 22.125 -14.609 -7.969 1 97.44 189 PHE B C 1
ATOM 5252 O O . PHE B 1 189 ? 22.781 -13.898 -8.734 1 97.44 189 PHE B O 1
ATOM 5259 N N . ALA B 1 190 ? 22.062 -14.391 -6.676 1 97.81 190 ALA B N 1
ATOM 5260 C CA . ALA B 1 190 ? 22.703 -13.25 -6.027 1 97.81 190 ALA B CA 1
ATOM 5261 C C . ALA B 1 190 ? 24.219 -13.336 -6.145 1 97.81 190 ALA B C 1
ATOM 5263 O O . ALA B 1 190 ? 24.891 -12.32 -6.316 1 97.81 190 ALA B O 1
ATOM 5264 N N . ARG B 1 191 ? 24.734 -14.484 -6.062 1 97.56 191 ARG B N 1
ATOM 5265 C CA . ARG B 1 191 ? 26.172 -14.664 -6.16 1 97.56 191 ARG B CA 1
ATOM 5266 C C . ARG B 1 191 ? 26.688 -14.273 -7.543 1 97.56 191 ARG B C 1
ATOM 5268 O O . ARG B 1 191 ? 27.844 -13.852 -7.695 1 97.56 191 ARG B O 1
ATOM 5275 N N . THR B 1 192 ? 25.844 -14.406 -8.523 1 97.56 192 THR B N 1
ATOM 5276 C CA . THR B 1 192 ? 26.203 -14.039 -9.883 1 97.56 192 THR B CA 1
ATOM 5277 C C . THR B 1 192 ? 26.484 -12.539 -9.977 1 97.56 192 THR B C 1
ATOM 5279 O O . THR B 1 192 ? 27.188 -12.086 -10.875 1 97.56 192 THR B O 1
ATOM 5282 N N . PHE B 1 193 ? 25.906 -11.734 -9.039 1 98.25 193 PHE B N 1
ATOM 5283 C CA . PHE B 1 193 ? 26.156 -10.297 -9.039 1 98.25 193 PHE B CA 1
ATOM 5284 C C . PHE B 1 193 ? 27.641 -10.008 -8.914 1 98.25 193 PHE B C 1
ATOM 5286 O O . PHE B 1 193 ? 28.188 -9.18 -9.648 1 98.25 193 PHE B O 1
ATOM 5293 N N . ALA B 1 194 ? 28.297 -10.727 -8.031 1 97 194 ALA B N 1
ATOM 5294 C CA . ALA B 1 194 ? 29.719 -10.516 -7.809 1 97 194 ALA B CA 1
ATOM 5295 C C . ALA B 1 194 ? 30.531 -10.953 -9.031 1 97 194 ALA B C 1
ATOM 5297 O O . ALA B 1 194 ? 31.578 -10.367 -9.328 1 97 194 ALA B O 1
ATOM 5298 N N . ASP B 1 195 ? 30.047 -11.984 -9.734 1 96.44 195 ASP B N 1
ATOM 5299 C CA . ASP B 1 195 ? 30.719 -12.422 -10.953 1 96.44 195 ASP B CA 1
ATOM 5300 C C . ASP B 1 195 ? 30.688 -11.328 -12.023 1 96.44 195 ASP B C 1
ATOM 5302 O O . ASP B 1 195 ? 31.609 -11.211 -12.828 1 96.44 195 ASP B O 1
ATOM 5306 N N . VAL B 1 196 ? 29.625 -10.617 -12.047 1 98 196 VAL B N 1
ATOM 5307 C CA . VAL B 1 196 ? 29.484 -9.547 -13.023 1 98 196 VAL B CA 1
ATOM 5308 C C . VAL B 1 196 ? 30.312 -8.336 -12.586 1 98 196 VAL B C 1
ATOM 5310 O O . VAL B 1 196 ? 31.109 -7.809 -13.367 1 98 196 VAL B O 1
ATOM 5313 N N . ASP B 1 197 ? 30.094 -7.867 -11.352 1 98.38 197 ASP B N 1
ATOM 5314 C CA . ASP B 1 197 ? 30.828 -6.738 -10.781 1 98.38 197 ASP B CA 1
ATOM 5315 C C . ASP B 1 197 ? 30.719 -6.715 -9.266 1 98.38 197 ASP B C 1
ATOM 5317 O O . ASP B 1 197 ? 29.719 -6.223 -8.719 1 98.38 197 ASP B O 1
ATOM 5321 N N . PRO B 1 198 ? 31.703 -7.164 -8.57 1 97.69 198 PRO B N 1
ATOM 5322 C CA . PRO B 1 198 ? 31.641 -7.266 -7.109 1 97.69 198 PRO B CA 1
ATOM 5323 C C . PRO B 1 198 ? 31.5 -5.902 -6.434 1 97.69 198 PRO B C 1
ATOM 5325 O O . PRO B 1 198 ? 31.109 -5.828 -5.262 1 97.69 198 PRO B O 1
ATOM 5328 N N . TRP B 1 199 ? 31.75 -4.855 -7.164 1 97.25 199 TRP B N 1
ATOM 5329 C CA . TRP B 1 199 ? 31.75 -3.535 -6.547 1 97.25 199 TRP B CA 1
ATOM 5330 C C . TRP B 1 199 ? 30.562 -2.709 -7.012 1 97.25 199 TRP B C 1
ATOM 5332 O O . TRP B 1 199 ? 30.375 -1.576 -6.566 1 97.25 199 TRP B O 1
ATOM 5342 N N . HIS B 1 200 ? 29.797 -3.27 -7.918 1 98.19 200 HIS B N 1
ATOM 5343 C CA . HIS B 1 200 ? 28.609 -2.533 -8.352 1 98.19 200 HIS B CA 1
ATOM 5344 C C . HIS B 1 200 ? 27.719 -2.184 -7.168 1 98.19 200 HIS B C 1
ATOM 5346 O O . HIS B 1 200 ? 27.531 -2.998 -6.258 1 98.19 200 HIS B O 1
ATOM 5352 N N . PRO B 1 201 ? 27.094 -1.041 -7.148 1 98.25 201 PRO B N 1
ATOM 5353 C CA . PRO B 1 201 ? 26.234 -0.642 -6.027 1 98.25 201 PRO B CA 1
ATOM 5354 C C . PRO B 1 201 ? 25.141 -1.652 -5.738 1 98.25 201 PRO B C 1
ATOM 5356 O O . PRO B 1 201 ? 24.797 -1.894 -4.578 1 98.25 201 PRO B O 1
ATOM 5359 N N . LEU B 1 202 ? 24.609 -2.293 -6.75 1 98.56 202 LEU B N 1
ATOM 5360 C CA . LEU B 1 202 ? 23.562 -3.291 -6.535 1 98.56 202 LEU B CA 1
ATOM 5361 C C . LEU B 1 202 ? 24.109 -4.5 -5.789 1 98.56 202 LEU B C 1
ATOM 5363 O O . LEU B 1 202 ? 23.422 -5.078 -4.941 1 98.56 202 LEU B O 1
ATOM 5367 N N . THR B 1 203 ? 25.328 -4.887 -6.211 1 98.56 203 THR B N 1
ATOM 5368 C CA . THR B 1 203 ? 25.969 -6.008 -5.527 1 98.56 203 THR B CA 1
ATOM 5369 C C . THR B 1 203 ? 26.125 -5.719 -4.035 1 98.56 203 THR B C 1
ATOM 5371 O O . THR B 1 203 ? 25.781 -6.551 -3.195 1 98.56 203 THR B O 1
ATOM 5374 N N . ARG B 1 204 ? 26.453 -4.523 -3.77 1 98.19 204 ARG B N 1
ATOM 5375 C CA . ARG B 1 204 ? 26.797 -4.137 -2.404 1 98.19 204 ARG B CA 1
ATOM 5376 C C . ARG B 1 204 ? 25.547 -3.832 -1.593 1 98.19 204 ARG B C 1
ATOM 5378 O O . ARG B 1 204 ? 25.609 -3.668 -0.373 1 98.19 204 ARG B O 1
ATOM 5385 N N . ALA B 1 205 ? 24.375 -3.801 -2.244 1 98.31 205 ALA B N 1
ATOM 5386 C CA . ALA B 1 205 ? 23.109 -3.479 -1.573 1 98.31 205 ALA B CA 1
ATOM 5387 C C . ALA B 1 205 ? 22.266 -4.73 -1.359 1 98.31 205 ALA B C 1
ATOM 5389 O O . ALA B 1 205 ? 21.109 -4.641 -0.963 1 98.31 205 ALA B O 1
ATOM 5390 N N . LEU B 1 206 ? 22.828 -5.906 -1.609 1 98.56 206 LEU B N 1
ATOM 5391 C CA . LEU B 1 206 ? 22.062 -7.145 -1.51 1 98.56 206 LEU B CA 1
ATOM 5392 C C . LEU B 1 206 ? 22.688 -8.086 -0.484 1 98.56 206 LEU B C 1
ATOM 5394 O O . LEU B 1 206 ? 23.891 -8.383 -0.555 1 98.56 206 LEU B O 1
ATOM 5398 N N . SER B 1 207 ? 21.906 -8.477 0.479 1 98.75 207 SER B N 1
ATOM 5399 C CA . SER B 1 207 ? 22.281 -9.516 1.436 1 98.75 207 SER B CA 1
ATOM 5400 C C . SER B 1 207 ? 21.312 -10.688 1.381 1 98.75 207 SER B C 1
ATOM 5402 O O . SER B 1 207 ? 20.094 -10.492 1.246 1 98.75 207 SER B O 1
ATOM 5404 N N . VAL B 1 208 ? 21.844 -11.891 1.364 1 98.69 208 VAL B N 1
ATOM 5405 C CA . VAL B 1 208 ? 21.078 -13.133 1.338 1 98.69 208 VAL B CA 1
ATOM 5406 C C . VAL B 1 208 ? 21.516 -14.039 2.488 1 98.69 208 VAL B C 1
ATOM 5408 O O . VAL B 1 208 ? 22.672 -14.461 2.551 1 98.69 208 VAL B O 1
ATOM 5411 N N . LEU B 1 209 ? 20.562 -14.289 3.398 1 98.75 209 LEU B N 1
ATOM 5412 C CA . LEU B 1 209 ? 20.875 -15.055 4.605 1 98.75 209 LEU B CA 1
ATOM 5413 C C . LEU B 1 209 ? 19.812 -16.109 4.871 1 98.75 209 LEU B C 1
ATOM 5415 O O . LEU B 1 209 ? 18.797 -16.156 4.164 1 98.75 209 LEU B O 1
ATOM 5419 N N . TYR B 1 210 ? 20.125 -16.938 5.879 1 98.56 210 TYR B N 1
ATOM 5420 C CA . TYR B 1 210 ? 19.172 -17.938 6.324 1 98.56 210 TYR B CA 1
ATOM 5421 C C . TYR B 1 210 ? 19.109 -18 7.844 1 98.56 210 TYR B C 1
ATOM 5423 O O . TYR B 1 210 ? 20.125 -17.906 8.516 1 98.56 210 TYR B O 1
ATOM 5431 N N . TRP B 1 211 ? 17.953 -18.078 8.336 1 98.12 211 TRP B N 1
ATOM 5432 C CA . TRP B 1 211 ? 17.672 -18.438 9.727 1 98.12 211 TRP B CA 1
ATOM 5433 C C . TRP B 1 211 ? 16.344 -19.188 9.836 1 98.12 211 TRP B C 1
ATOM 5435 O O . TRP B 1 211 ? 15.461 -19.031 8.984 1 98.12 211 TRP B O 1
ATOM 5445 N N . PRO B 1 212 ? 16.25 -20.094 10.82 1 95.69 212 PRO B N 1
ATOM 5446 C CA . PRO B 1 212 ? 14.969 -20.781 11.008 1 95.69 212 PRO B CA 1
ATOM 5447 C C . PRO B 1 212 ? 13.867 -19.844 11.508 1 95.69 212 PRO B C 1
ATOM 5449 O O . PRO B 1 212 ? 14.156 -18.844 12.18 1 95.69 212 PRO B O 1
ATOM 5452 N N . GLY B 1 213 ? 12.648 -20.172 11.148 1 90.25 213 GLY B N 1
ATOM 5453 C CA . GLY B 1 213 ? 11.523 -19.406 11.664 1 90.25 213 GLY B CA 1
ATOM 5454 C C . GLY B 1 213 ? 11.516 -19.297 13.172 1 90.25 213 GLY B C 1
ATOM 5455 O O . GLY B 1 213 ? 11.797 -20.266 13.875 1 90.25 213 GLY B O 1
ATOM 5456 N N . GLY B 1 214 ? 11.281 -18.062 13.656 1 87.5 214 GLY B N 1
ATOM 5457 C CA . GLY B 1 214 ? 11.211 -17.844 15.086 1 87.5 214 GLY B CA 1
ATOM 5458 C C . GLY B 1 214 ? 12.547 -17.453 15.695 1 87.5 214 GLY B C 1
ATOM 5459 O O . GLY B 1 214 ? 12.625 -17.109 16.875 1 87.5 214 GLY B O 1
ATOM 5460 N N . ASP B 1 215 ? 13.562 -17.594 14.875 1 94.38 215 ASP B N 1
ATOM 5461 C CA . ASP B 1 215 ? 14.875 -17.172 15.352 1 94.38 215 ASP B CA 1
ATOM 5462 C C . ASP B 1 215 ? 14.867 -15.695 15.758 1 94.38 215 ASP B C 1
ATOM 5464 O O . ASP B 1 215 ? 14.328 -14.852 15.039 1 94.38 215 ASP B O 1
ATOM 5468 N N . PRO B 1 216 ? 15.5 -15.344 16.844 1 95 216 PRO B N 1
ATOM 5469 C CA . PRO B 1 216 ? 15.492 -13.969 17.344 1 95 216 PRO B CA 1
ATOM 5470 C C . PRO B 1 216 ? 16.125 -12.984 16.344 1 95 216 PRO B C 1
ATOM 5472 O O . PRO B 1 216 ? 15.773 -11.805 16.344 1 95 216 PRO B O 1
ATOM 5475 N N . VAL B 1 217 ? 16.984 -13.469 15.5 1 97.06 217 VAL B N 1
ATOM 5476 C CA . VAL B 1 217 ? 17.672 -12.617 14.531 1 97.06 217 VAL B CA 1
ATOM 5477 C C . VAL B 1 217 ? 16.656 -12.008 13.562 1 97.06 217 VAL B C 1
ATOM 5479 O O . VAL B 1 217 ? 16.875 -10.922 13.023 1 97.06 217 VAL B O 1
ATOM 5482 N N . GLU B 1 218 ? 15.562 -12.695 13.383 1 97.38 218 GLU B N 1
ATOM 5483 C CA . GLU B 1 218 ? 14.523 -12.219 12.477 1 97.38 218 GLU B CA 1
ATOM 5484 C C . GLU B 1 218 ? 13.984 -10.859 12.922 1 97.38 218 GLU B C 1
ATOM 5486 O O . GLU B 1 218 ? 13.75 -9.977 12.102 1 97.38 218 GLU B O 1
ATOM 5491 N N . GLN B 1 219 ? 13.828 -10.711 14.234 1 97.56 219 GLN B N 1
ATOM 5492 C CA . GLN B 1 219 ? 13.297 -9.453 14.758 1 97.56 219 GLN B CA 1
ATOM 5493 C C . GLN B 1 219 ? 14.281 -8.312 14.539 1 97.56 219 GLN B C 1
ATOM 5495 O O . GLN B 1 219 ? 13.875 -7.172 14.305 1 97.56 219 GLN B O 1
ATOM 5500 N N . ASP B 1 220 ? 15.578 -8.602 14.602 1 97.81 220 ASP B N 1
ATOM 5501 C CA . ASP B 1 220 ? 16.578 -7.586 14.312 1 97.81 220 ASP B CA 1
ATOM 5502 C C . ASP B 1 220 ? 16.406 -7.023 12.898 1 97.81 220 ASP B C 1
ATOM 5504 O O . ASP B 1 220 ? 16.438 -5.805 12.703 1 97.81 220 ASP B O 1
ATOM 5508 N N . PHE B 1 221 ? 16.172 -7.891 11.992 1 98.06 221 PHE B N 1
ATOM 5509 C CA . PHE B 1 221 ? 16.016 -7.465 10.609 1 98.06 221 PHE B CA 1
ATOM 5510 C C . PHE B 1 221 ? 14.68 -6.777 10.398 1 98.06 221 PHE B C 1
ATOM 5512 O O . PHE B 1 221 ? 14.578 -5.805 9.648 1 98.06 221 PHE B O 1
ATOM 5519 N N . ILE B 1 222 ? 13.641 -7.289 11.055 1 98.12 222 ILE B N 1
ATOM 5520 C CA . ILE B 1 222 ? 12.328 -6.648 10.969 1 98.12 222 ILE B CA 1
ATOM 5521 C C . ILE B 1 222 ? 12.422 -5.219 11.492 1 98.12 222 ILE B C 1
ATOM 5523 O O . ILE B 1 222 ? 11.977 -4.277 10.828 1 98.12 222 ILE B O 1
ATOM 5527 N N . ASP B 1 223 ? 13.062 -5.012 12.609 1 97.44 223 ASP B N 1
ATOM 5528 C CA . ASP B 1 223 ? 13.18 -3.703 13.242 1 97.44 223 ASP B CA 1
ATOM 5529 C C . ASP B 1 223 ? 14 -2.744 12.383 1 97.44 223 ASP B C 1
ATOM 5531 O O . ASP B 1 223 ? 13.805 -1.527 12.438 1 97.44 223 ASP B O 1
ATOM 5535 N N . ALA B 1 224 ? 14.867 -3.287 11.586 1 97.38 224 ALA B N 1
ATOM 5536 C CA . ALA B 1 224 ? 15.773 -2.463 10.797 1 97.38 224 ALA B CA 1
ATOM 5537 C C . ALA B 1 224 ? 15.219 -2.213 9.398 1 97.38 224 ALA B C 1
ATOM 5539 O O . ALA B 1 224 ? 15.875 -1.586 8.562 1 97.38 224 ALA B O 1
ATOM 5540 N N . SER B 1 225 ? 14.016 -2.678 9.125 1 98.06 225 SER B N 1
ATOM 5541 C CA . SER B 1 225 ? 13.477 -2.59 7.773 1 98.06 225 SER B CA 1
ATOM 5542 C C . SER B 1 225 ? 12.398 -1.518 7.68 1 98.06 225 SER B C 1
ATOM 5544 O O . SER B 1 225 ? 11.695 -1.251 8.656 1 98.06 225 SER B O 1
ATOM 5546 N N . ASP B 1 226 ? 12.344 -0.899 6.508 1 97.88 226 ASP B N 1
ATOM 5547 C CA . ASP B 1 226 ? 11.281 0.061 6.211 1 97.88 226 ASP B CA 1
ATOM 5548 C C . ASP B 1 226 ? 10.07 -0.633 5.594 1 97.88 226 ASP B C 1
ATOM 5550 O O . ASP B 1 226 ? 8.945 -0.139 5.699 1 97.88 226 ASP B O 1
ATOM 5554 N N . VAL B 1 227 ? 10.281 -1.734 4.934 1 98.56 227 VAL B N 1
ATOM 5555 C CA . VAL B 1 227 ? 9.242 -2.59 4.371 1 98.56 227 VAL B CA 1
ATOM 5556 C C . VAL B 1 227 ? 9.594 -4.055 4.613 1 98.56 227 VAL B C 1
ATOM 5558 O O . VAL B 1 227 ? 10.766 -4.445 4.52 1 98.56 227 VAL B O 1
ATOM 5561 N N . VAL B 1 228 ? 8.617 -4.812 4.918 1 98.56 228 VAL B N 1
ATOM 5562 C CA . VAL B 1 228 ? 8.75 -6.262 4.996 1 98.56 228 VAL B CA 1
ATOM 5563 C C . VAL B 1 228 ? 7.812 -6.922 3.988 1 98.56 228 VAL B C 1
ATOM 5565 O O . VAL B 1 228 ? 6.602 -6.711 4.027 1 98.56 228 VAL B O 1
ATOM 5568 N N . CYS B 1 229 ? 8.367 -7.613 3.057 1 98.31 229 CYS B N 1
ATOM 5569 C CA . CYS B 1 229 ? 7.598 -8.461 2.148 1 98.31 229 CYS B CA 1
ATOM 5570 C C . CYS B 1 229 ? 7.527 -9.891 2.666 1 98.31 229 CYS B C 1
ATOM 5572 O O . CYS B 1 229 ? 8.539 -10.594 2.703 1 98.31 229 CYS B O 1
ATOM 5574 N N . ALA B 1 230 ? 6.371 -10.32 3.008 1 97.12 230 ALA B N 1
ATOM 5575 C CA . ALA B 1 230 ? 6.203 -11.648 3.602 1 97.12 230 ALA B CA 1
ATOM 5576 C C . ALA B 1 230 ? 5.414 -12.57 2.672 1 97.12 230 ALA B C 1
ATOM 5578 O O . ALA B 1 230 ? 4.27 -12.273 2.324 1 97.12 230 ALA B O 1
ATOM 5579 N N . TRP B 1 231 ? 6.051 -13.609 2.336 1 95.19 231 TRP B N 1
ATOM 5580 C CA . TRP B 1 231 ? 5.445 -14.648 1.515 1 95.19 231 TRP B CA 1
ATOM 5581 C C . TRP B 1 231 ? 5.168 -15.906 2.34 1 95.19 231 TRP B C 1
ATOM 5583 O O . TRP B 1 231 ? 5.992 -16.297 3.166 1 95.19 231 TRP B O 1
ATOM 5593 N N . GLY B 1 232 ? 3.992 -16.5 2.137 1 90.62 232 GLY B N 1
ATOM 5594 C CA . GLY B 1 232 ? 3.83 -17.797 2.801 1 90.62 232 GLY B CA 1
ATOM 5595 C C . GLY B 1 232 ? 2.383 -18.125 3.113 1 90.62 232 GLY B C 1
ATOM 5596 O O . GLY B 1 232 ? 1.469 -17.453 2.621 1 90.62 232 GLY B O 1
ATOM 5597 N N . LYS B 1 233 ? 2.311 -19.172 3.912 1 90.94 233 LYS B N 1
ATOM 5598 C CA . LYS B 1 233 ? 0.988 -19.609 4.348 1 90.94 233 LYS B CA 1
ATOM 5599 C C . LYS B 1 233 ? 0.412 -18.672 5.395 1 90.94 233 LYS B C 1
ATOM 5601 O O . LYS B 1 233 ? 1.117 -17.797 5.906 1 90.94 233 LYS B O 1
ATOM 5606 N N . HIS B 1 234 ? -0.802 -18.906 5.641 1 92.94 234 HIS B N 1
ATOM 5607 C CA . HIS B 1 234 ? -1.512 -18.062 6.602 1 92.94 234 HIS B CA 1
ATOM 5608 C C . HIS B 1 234 ? -0.788 -18.031 7.941 1 92.94 234 HIS B C 1
ATOM 5610 O O . HIS B 1 234 ? -0.589 -16.953 8.516 1 92.94 234 HIS B O 1
ATOM 5616 N N . SER B 1 235 ? -0.343 -19.094 8.398 1 93.44 235 SER B N 1
ATOM 5617 C CA . SER B 1 235 ? 0.284 -19.203 9.711 1 93.44 235 SER B CA 1
ATOM 5618 C C . SER B 1 235 ? 1.601 -18.422 9.75 1 93.44 235 SER B C 1
ATOM 5620 O O . SER B 1 235 ? 1.932 -17.812 10.766 1 93.44 235 SER B O 1
ATOM 5622 N N . SER B 1 236 ? 2.334 -18.484 8.703 1 92.69 236 SER B N 1
ATOM 5623 C CA . SER B 1 236 ? 3.604 -17.781 8.633 1 92.69 236 SER B CA 1
ATOM 5624 C C . SER B 1 236 ? 3.391 -16.266 8.711 1 92.69 236 SER B C 1
ATOM 5626 O O . SER B 1 236 ? 4.082 -15.578 9.461 1 92.69 236 SER B O 1
ATOM 5628 N N . ILE B 1 237 ? 2.434 -15.797 7.977 1 95.19 237 ILE B N 1
ATOM 5629 C CA . ILE B 1 237 ? 2.148 -14.367 7.965 1 95.19 237 ILE B CA 1
ATOM 5630 C C . ILE B 1 237 ? 1.574 -13.945 9.32 1 95.19 237 ILE B C 1
ATOM 5632 O O . ILE B 1 237 ? 1.934 -12.898 9.852 1 95.19 237 ILE B O 1
ATOM 5636 N N . ALA B 1 238 ? 0.742 -14.805 9.891 1 95.75 238 ALA B N 1
ATOM 5637 C CA . ALA B 1 238 ? 0.133 -14.523 11.188 1 95.75 238 ALA B CA 1
ATOM 5638 C C . ALA B 1 238 ? 1.195 -14.391 12.273 1 95.75 238 ALA B C 1
ATOM 5640 O O . ALA B 1 238 ? 1.021 -13.633 13.227 1 95.75 238 ALA B O 1
ATOM 5641 N N . ALA B 1 239 ? 2.258 -15.07 12.086 1 95.06 239 ALA B N 1
ATOM 5642 C CA . ALA B 1 239 ? 3.336 -15.047 13.07 1 95.06 239 ALA B CA 1
ATOM 5643 C C . ALA B 1 239 ? 4.156 -13.766 12.961 1 95.06 239 ALA B C 1
ATOM 5645 O O . ALA B 1 239 ? 4.703 -13.289 13.953 1 95.06 239 ALA B O 1
ATOM 5646 N N . ILE B 1 240 ? 4.211 -13.195 11.789 1 96.12 240 ILE B N 1
ATOM 5647 C CA . ILE B 1 240 ? 5.09 -12.07 11.516 1 96.12 240 ILE B CA 1
ATOM 5648 C C . ILE B 1 240 ? 4.328 -10.758 11.711 1 96.12 240 ILE B C 1
ATOM 5650 O O . ILE B 1 240 ? 4.879 -9.781 12.219 1 96.12 240 ILE B O 1
ATOM 5654 N N . LYS B 1 241 ? 3.088 -10.719 11.375 1 96.31 241 LYS B N 1
ATOM 5655 C CA . LYS B 1 241 ? 2.301 -9.5 11.227 1 96.31 241 LYS B CA 1
ATOM 5656 C C . LYS B 1 241 ? 2.246 -8.711 12.539 1 96.31 241 LYS B C 1
ATOM 5658 O O . LYS B 1 241 ? 2.496 -7.508 12.555 1 96.31 241 LYS B O 1
ATOM 5663 N N . PRO B 1 242 ? 2.098 -9.352 13.742 1 96.31 242 PRO B N 1
ATOM 5664 C CA . PRO B 1 242 ? 2.02 -8.586 14.984 1 96.31 242 PRO B CA 1
ATOM 5665 C C . PRO B 1 242 ? 3.365 -7.988 15.398 1 96.31 242 PRO B C 1
ATOM 5667 O O . PRO B 1 242 ? 3.42 -7.141 16.281 1 96.31 242 PRO B O 1
ATOM 5670 N N . ARG B 1 243 ? 4.406 -8.406 14.703 1 96.75 243 ARG B N 1
ATOM 5671 C CA . ARG B 1 243 ? 5.754 -8.008 15.109 1 96.75 243 ARG B CA 1
ATOM 5672 C C . ARG B 1 243 ? 6.246 -6.82 14.297 1 96.75 243 ARG B C 1
ATOM 5674 O O . ARG B 1 243 ? 7.324 -6.281 14.562 1 96.75 243 ARG B O 1
ATOM 5681 N N . ILE B 1 244 ? 5.531 -6.391 13.328 1 97.75 244 ILE B N 1
ATOM 5682 C CA . ILE B 1 244 ? 5.941 -5.305 12.445 1 97.75 244 ILE B CA 1
ATOM 5683 C C . ILE B 1 244 ? 5.836 -3.973 13.18 1 97.75 244 ILE B C 1
ATOM 5685 O O . ILE B 1 244 ? 4.766 -3.609 13.672 1 97.75 244 ILE B O 1
ATOM 5689 N N . PRO B 1 245 ? 6.871 -3.203 13.266 1 96.69 245 PRO B N 1
ATOM 5690 C CA . PRO B 1 245 ? 6.832 -1.937 14 1 96.69 245 PRO B CA 1
ATOM 5691 C C . PRO B 1 245 ? 5.977 -0.879 13.305 1 96.69 245 PRO B C 1
ATOM 5693 O O . PRO B 1 245 ? 5.742 -0.963 12.102 1 96.69 245 PRO B O 1
ATOM 5696 N N . VAL B 1 246 ? 5.57 0.097 14.102 1 95.88 246 VAL B N 1
ATOM 5697 C CA . VAL B 1 246 ? 4.879 1.261 13.555 1 95.88 246 VAL B CA 1
ATOM 5698 C C . VAL B 1 246 ? 5.766 1.951 12.523 1 95.88 246 VAL B C 1
ATOM 5700 O O . VAL B 1 246 ? 6.969 2.104 12.734 1 95.88 246 VAL B O 1
ATOM 5703 N N . GLY B 1 247 ? 5.203 2.275 11.43 1 94.56 247 GLY B N 1
ATOM 5704 C CA . GLY B 1 247 ? 5.945 2.977 10.391 1 94.56 247 GLY B CA 1
ATOM 5705 C C . GLY B 1 247 ? 6.52 2.049 9.336 1 94.56 247 GLY B C 1
ATOM 5706 O O . GLY B 1 247 ? 6.898 2.492 8.25 1 94.56 247 GLY B O 1
ATOM 5707 N N . THR B 1 248 ? 6.668 0.764 9.688 1 97 248 THR B N 1
ATOM 5708 C CA . THR B 1 248 ? 7.129 -0.234 8.727 1 97 248 THR B CA 1
ATOM 5709 C C . THR B 1 248 ? 5.949 -0.852 7.984 1 97 248 THR B C 1
ATOM 5711 O O . THR B 1 248 ? 4.973 -1.281 8.602 1 97 248 THR B O 1
ATOM 5714 N N . GLU B 1 249 ? 6.047 -0.849 6.676 1 96.69 249 GLU B N 1
ATOM 5715 C CA . GLU B 1 249 ? 4.961 -1.407 5.871 1 96.69 249 GLU B CA 1
ATOM 5716 C C . GLU B 1 249 ? 5.148 -2.908 5.664 1 96.69 249 GLU B C 1
ATOM 5718 O O . GLU B 1 249 ? 6.262 -3.373 5.422 1 96.69 249 GLU B O 1
ATOM 5723 N N . LEU B 1 250 ? 4.07 -3.643 5.836 1 97.81 250 LEU B N 1
ATOM 5724 C CA . LEU B 1 250 ? 4.059 -5.07 5.531 1 97.81 250 LEU B CA 1
ATOM 5725 C C . LEU B 1 250 ? 3.322 -5.34 4.223 1 97.81 250 LEU B C 1
ATOM 5727 O O . LEU B 1 250 ? 2.162 -4.953 4.066 1 97.81 250 LEU B O 1
ATOM 5731 N N . VAL B 1 251 ? 3.992 -5.914 3.277 1 97.5 251 VAL B N 1
ATOM 5732 C CA . VAL B 1 251 ? 3.379 -6.398 2.045 1 97.5 251 VAL B CA 1
ATOM 5733 C C . VAL B 1 251 ? 3.184 -7.91 2.125 1 97.5 251 VAL B C 1
ATOM 5735 O O . VAL B 1 251 ? 4.152 -8.664 2.219 1 97.5 251 VAL B O 1
ATOM 5738 N N . GLU B 1 252 ? 1.959 -8.352 2.049 1 97.19 252 GLU B N 1
ATOM 5739 C CA . GLU B 1 252 ? 1.628 -9.758 2.256 1 97.19 252 GLU B CA 1
ATOM 5740 C C . GLU B 1 252 ? 1.386 -10.469 0.927 1 97.19 252 GLU B C 1
ATOM 5742 O O . GLU B 1 252 ? 0.618 -9.984 0.091 1 97.19 252 GLU B O 1
ATOM 5747 N N . PHE B 1 253 ? 2.066 -11.469 0.769 1 95.94 253 PHE B N 1
ATOM 5748 C CA . PHE B 1 253 ? 1.792 -12.438 -0.287 1 95.94 253 PHE B CA 1
ATOM 5749 C C . PHE B 1 253 ? 1.355 -13.773 0.303 1 95.94 253 PHE B C 1
ATOM 5751 O O . PHE B 1 253 ? 2.174 -14.68 0.473 1 95.94 253 PHE B O 1
ATOM 5758 N N . GLY B 1 254 ? 0.086 -13.883 0.579 1 91.94 254 GLY B N 1
ATOM 5759 C CA . GLY B 1 254 ? -0.477 -15.016 1.3 1 91.94 254 GLY B CA 1
ATOM 5760 C C . GLY B 1 254 ? -0.897 -16.156 0.389 1 91.94 254 GLY B C 1
ATOM 5761 O O . GLY B 1 254 ? -0.618 -16.125 -0.812 1 91.94 254 GLY B O 1
ATOM 5762 N N . PRO B 1 255 ? -1.563 -17.094 1.021 1 90.81 255 PRO B N 1
ATOM 5763 C CA . PRO B 1 255 ? -1.993 -18.25 0.236 1 90.81 255 PRO B CA 1
ATOM 5764 C C . PRO B 1 255 ? -3.119 -17.922 -0.74 1 90.81 255 PRO B C 1
ATOM 5766 O O . PRO B 1 255 ? -4.004 -17.125 -0.417 1 90.81 255 PRO B O 1
ATOM 5769 N N . LYS B 1 256 ? -3.057 -18.484 -1.883 1 94.06 256 LYS B N 1
ATOM 5770 C CA . LYS B 1 256 ? -4.051 -18.328 -2.939 1 94.06 256 LYS B CA 1
ATOM 5771 C C . LYS B 1 256 ? -4.367 -19.656 -3.609 1 94.06 256 LYS B C 1
ATOM 5773 O O . LYS B 1 256 ? -3.658 -20.641 -3.404 1 94.06 256 LYS B O 1
ATOM 5778 N N . GLU B 1 257 ? -5.438 -19.734 -4.281 1 94.62 257 GLU B N 1
ATOM 5779 C CA . GLU B 1 257 ? -5.809 -20.875 -5.113 1 94.62 257 GLU B CA 1
ATOM 5780 C C . GLU B 1 257 ? -6.281 -20.406 -6.492 1 94.62 257 GLU B C 1
ATOM 5782 O O . GLU B 1 257 ? -6.574 -19.234 -6.695 1 94.62 257 GLU B O 1
ATOM 5787 N N . SER B 1 258 ? -6.348 -21.344 -7.402 1 98.06 258 SER B N 1
ATOM 5788 C CA . SER B 1 258 ? -6.754 -21.031 -8.766 1 98.06 258 SER B CA 1
ATOM 5789 C C . SER B 1 258 ? -7.617 -22.141 -9.359 1 98.06 258 SER B C 1
ATOM 5791 O O . SER B 1 258 ? -7.656 -23.25 -8.828 1 98.06 258 SER B O 1
ATOM 5793 N N . ILE B 1 259 ? -8.367 -21.812 -10.453 1 98.19 259 ILE B N 1
ATOM 5794 C CA . ILE B 1 259 ? -9.281 -22.781 -11.047 1 98.19 259 ILE B CA 1
ATOM 5795 C C . ILE B 1 259 ? -9.266 -22.641 -12.562 1 98.19 259 ILE B C 1
ATOM 5797 O O . ILE B 1 259 ? -8.75 -21.656 -13.102 1 98.19 259 ILE B O 1
ATOM 5801 N N . ILE B 1 260 ? -9.805 -23.641 -13.242 1 98.69 260 ILE B N 1
ATOM 5802 C CA . ILE B 1 260 ? -9.977 -23.656 -14.688 1 98.69 260 ILE B CA 1
ATOM 5803 C C . ILE B 1 260 ? -11.453 -23.812 -15.031 1 98.69 260 ILE B C 1
ATOM 5805 O O . ILE B 1 260 ? -12.156 -24.609 -14.398 1 98.69 260 ILE B O 1
ATOM 5809 N N . LEU B 1 261 ? -11.906 -23.031 -15.969 1 98.5 261 LEU B N 1
ATOM 5810 C CA . LEU B 1 261 ? -13.234 -23.172 -16.562 1 98.5 261 LEU B CA 1
ATOM 5811 C C . LEU B 1 261 ? -13.133 -23.656 -18 1 98.5 261 LEU B C 1
ATOM 5813 O O . LEU B 1 261 ? -12.523 -23 -18.844 1 98.5 261 LEU B O 1
ATOM 5817 N N . ILE B 1 262 ? -13.789 -24.781 -18.312 1 98.25 262 ILE B N 1
ATOM 5818 C CA . ILE B 1 262 ? -13.773 -25.375 -19.641 1 98.25 262 ILE B CA 1
ATOM 5819 C C . ILE B 1 262 ? -15.172 -25.328 -20.25 1 98.25 262 ILE B C 1
ATOM 5821 O O . ILE B 1 262 ? -16.078 -26.016 -19.781 1 98.25 262 ILE B O 1
ATOM 5825 N N . GLY B 1 263 ? -15.281 -24.547 -21.266 1 96.94 263 GLY B N 1
ATOM 5826 C CA . GLY B 1 263 ? -16.547 -24.453 -21.969 1 96.94 263 GLY B CA 1
ATOM 5827 C C . GLY B 1 263 ? -16.812 -25.609 -22.906 1 96.94 263 GLY B C 1
ATOM 5828 O O . GLY B 1 263 ? -15.906 -26.391 -23.203 1 96.94 263 GLY B O 1
ATOM 5829 N N . ALA B 1 264 ? -18.062 -25.656 -23.266 1 92.5 264 ALA B N 1
ATOM 5830 C CA . ALA B 1 264 ? -18.453 -26.672 -24.234 1 92.5 264 ALA B CA 1
ATOM 5831 C C . ALA B 1 264 ? -17.75 -26.453 -25.578 1 92.5 264 ALA B C 1
ATOM 5833 O O . ALA B 1 264 ? -17.516 -25.312 -25.969 1 92.5 264 ALA B O 1
ATOM 5834 N N . ASP B 1 265 ? -17.25 -27.484 -26.156 1 79.75 265 ASP B N 1
ATOM 5835 C CA . ASP B 1 265 ? -16.578 -27.406 -27.453 1 79.75 265 ASP B CA 1
ATOM 5836 C C . ASP B 1 265 ? -16.953 -28.594 -28.328 1 79.75 265 ASP B C 1
ATOM 5838 O O . ASP B 1 265 ? -16.719 -29.75 -27.984 1 79.75 265 ASP B O 1
ATOM 5842 N N . ASP B 1 266 ? -17.469 -28.266 -29.422 1 71.38 266 ASP B N 1
ATOM 5843 C CA . ASP B 1 266 ? -17.922 -29.297 -30.359 1 71.38 266 ASP B CA 1
ATOM 5844 C C . ASP B 1 266 ? -16.734 -30.125 -30.875 1 71.38 266 ASP B C 1
ATOM 5846 O O . ASP B 1 266 ? -16.906 -31.297 -31.203 1 71.38 266 ASP B O 1
ATOM 5850 N N . GLY B 1 267 ? -15.641 -29.484 -31.078 1 73 267 GLY B N 1
ATOM 5851 C CA . GLY B 1 267 ? -14.477 -30.156 -31.625 1 73 267 GLY B CA 1
ATOM 5852 C C . GLY B 1 267 ? -13.727 -31 -30.609 1 73 267 GLY B C 1
ATOM 5853 O O . GLY B 1 267 ? -12.75 -31.656 -30.953 1 73 267 GLY B O 1
ATOM 5854 N N . GLY B 1 268 ? -14.227 -31 -29.484 1 80.25 268 GLY B N 1
ATOM 5855 C CA . GLY B 1 268 ? -13.625 -31.812 -28.438 1 80.25 268 GLY B CA 1
ATOM 5856 C C . GLY B 1 268 ? -12.609 -31.062 -27.609 1 80.25 268 GLY B C 1
ATOM 5857 O O . GLY B 1 268 ? -12.328 -29.891 -27.875 1 80.25 268 GLY B O 1
ATOM 5858 N N . TRP B 1 269 ? -12.078 -31.797 -26.531 1 91.69 269 TRP B N 1
ATOM 5859 C CA . TRP B 1 269 ? -11.266 -31.125 -25.531 1 91.69 269 TRP B CA 1
ATOM 5860 C C . TRP B 1 269 ? -9.828 -31.625 -25.578 1 91.69 269 TRP B C 1
ATOM 5862 O O . TRP B 1 269 ? -9.039 -31.344 -24.672 1 91.69 269 TRP B O 1
ATOM 5872 N N . ALA B 1 270 ? -9.438 -32.281 -26.672 1 89.44 270 ALA B N 1
ATOM 5873 C CA . ALA B 1 270 ? -8.133 -32.969 -26.688 1 89.44 270 ALA B CA 1
ATOM 5874 C C . ALA B 1 270 ? -7.008 -31.953 -26.484 1 89.44 270 ALA B C 1
ATOM 5876 O O . ALA B 1 270 ? -6.168 -32.125 -25.594 1 89.44 270 ALA B O 1
ATOM 5877 N N . ASP B 1 271 ? -7.008 -30.906 -27.234 1 89.81 271 ASP B N 1
ATOM 5878 C CA . ASP B 1 271 ? -5.934 -29.922 -27.156 1 89.81 271 ASP B CA 1
ATOM 5879 C C . ASP B 1 271 ? -5.949 -29.188 -25.828 1 89.81 271 ASP B C 1
ATOM 5881 O O . ASP B 1 271 ? -4.91 -29.016 -25.188 1 89.81 271 ASP B O 1
ATOM 5885 N N . VAL B 1 272 ? -7.141 -28.766 -25.391 1 94.5 272 VAL B N 1
ATOM 5886 C CA . VAL B 1 272 ? -7.223 -27.969 -24.172 1 94.5 272 VAL B CA 1
ATOM 5887 C C . VAL B 1 272 ? -6.91 -28.844 -22.953 1 94.5 272 VAL B C 1
ATOM 5889 O O . VAL B 1 272 ? -6.391 -28.359 -21.953 1 94.5 272 VAL B O 1
ATOM 5892 N N . ALA B 1 273 ? -7.141 -30.094 -23.047 1 96.31 273 ALA B N 1
ATOM 5893 C CA . ALA B 1 273 ? -6.797 -31.016 -21.969 1 96.31 273 ALA B CA 1
ATOM 5894 C C . ALA B 1 273 ? -5.293 -31.031 -21.719 1 96.31 273 ALA B C 1
ATOM 5896 O O . ALA B 1 273 ? -4.84 -31.094 -20.578 1 96.31 273 ALA B O 1
ATOM 5897 N N . VAL B 1 274 ? -4.547 -31.031 -22.797 1 95.75 274 VAL B N 1
ATOM 5898 C CA . VAL B 1 274 ? -3.094 -31 -22.672 1 95.75 274 VAL B CA 1
ATOM 5899 C C . VAL B 1 274 ? -2.66 -29.688 -22.031 1 95.75 274 VAL B C 1
ATOM 5901 O O . VAL B 1 274 ? -1.779 -29.672 -21.172 1 95.75 274 VAL B O 1
ATOM 5904 N N . ARG B 1 275 ? -3.271 -28.594 -22.406 1 95.69 275 ARG B N 1
ATOM 5905 C CA . ARG B 1 275 ? -2.963 -27.281 -21.828 1 95.69 275 ARG B CA 1
ATOM 5906 C C . ARG B 1 275 ? -3.293 -27.25 -20.344 1 95.69 275 ARG B C 1
ATOM 5908 O O . ARG B 1 275 ? -2.504 -26.75 -19.547 1 95.69 275 ARG B O 1
ATOM 5915 N N . ALA B 1 276 ? -4.441 -27.766 -20.047 1 97.88 276 ALA B N 1
ATOM 5916 C CA . ALA B 1 276 ? -4.84 -27.844 -18.641 1 97.88 276 ALA B CA 1
ATOM 5917 C C . ALA B 1 276 ? -3.869 -28.688 -17.828 1 97.88 276 ALA B C 1
ATOM 5919 O O . ALA B 1 276 ? -3.514 -28.344 -16.703 1 97.88 276 ALA B O 1
ATOM 5920 N N . ALA B 1 277 ? -3.455 -29.797 -18.453 1 97.75 277 ALA B N 1
ATOM 5921 C CA . ALA B 1 277 ? -2.488 -30.672 -17.797 1 97.75 277 ALA B CA 1
ATOM 5922 C C . ALA B 1 277 ? -1.178 -29.938 -17.531 1 97.75 277 ALA B C 1
ATOM 5924 O O . ALA B 1 277 ? -0.563 -30.125 -16.469 1 97.75 277 ALA B O 1
ATOM 5925 N N . TYR B 1 278 ? -0.797 -29.156 -18.453 1 96.94 278 TYR B N 1
ATOM 5926 C CA . TYR B 1 278 ? 0.406 -28.359 -18.266 1 96.94 278 TYR B CA 1
ATOM 5927 C C . TYR B 1 278 ? 0.247 -27.391 -17.094 1 96.94 278 TYR B C 1
ATOM 5929 O O . TYR B 1 278 ? 1.106 -27.328 -16.203 1 96.94 278 TYR B O 1
ATOM 5937 N N . ASP B 1 279 ? -0.874 -26.703 -17.047 1 97.69 279 ASP B N 1
ATOM 5938 C CA . ASP B 1 279 ? -1.146 -25.766 -15.953 1 97.69 279 ASP B CA 1
ATOM 5939 C C . ASP B 1 279 ? -1.136 -26.484 -14.602 1 97.69 279 ASP B C 1
ATOM 5941 O O . ASP B 1 279 ? -0.694 -25.922 -13.602 1 97.69 279 ASP B O 1
ATOM 5945 N N . LEU B 1 280 ? -1.551 -27.688 -14.57 1 97.25 280 LEU B N 1
ATOM 5946 C CA . LEU B 1 280 ? -1.62 -28.5 -13.352 1 97.25 280 LEU B CA 1
ATOM 5947 C C . LEU B 1 280 ? -0.232 -28.969 -12.93 1 97.25 280 LEU B C 1
ATOM 5949 O O . LEU B 1 280 ? 0.021 -29.188 -11.742 1 97.25 280 LEU B O 1
ATOM 5953 N N . SER B 1 281 ? 0.64 -29.078 -13.859 1 96.75 281 SER B N 1
ATOM 5954 C CA . SER B 1 281 ? 1.889 -29.797 -13.617 1 96.75 281 SER B CA 1
ATOM 5955 C C . SER B 1 281 ? 3.002 -28.828 -13.211 1 96.75 281 SER B C 1
ATOM 5957 O O . SER B 1 281 ? 3.91 -29.203 -12.461 1 96.75 281 SER B O 1
ATOM 5959 N N . VAL B 1 282 ? 2.922 -27.609 -13.672 1 95.94 282 VAL B N 1
ATOM 5960 C CA . VAL B 1 282 ? 3.98 -26.656 -13.398 1 95.94 282 VAL B CA 1
ATOM 5961 C C . VAL B 1 282 ? 4.098 -26.422 -11.891 1 95.94 282 VAL B C 1
ATOM 5963 O O . VAL B 1 282 ? 3.088 -26.234 -11.203 1 95.94 282 VAL B O 1
ATOM 5966 N N . TYR B 1 283 ? 5.309 -26.578 -11.344 1 95.81 283 TYR B N 1
ATOM 5967 C CA . TYR B 1 283 ? 5.668 -26.469 -9.938 1 95.81 283 TYR B CA 1
ATOM 5968 C C . TYR B 1 283 ? 4.898 -27.469 -9.086 1 95.81 283 TYR B C 1
ATOM 5970 O O . TYR B 1 283 ? 4.555 -27.188 -7.938 1 95.81 283 TYR B O 1
ATOM 5978 N N . GLU B 1 284 ? 4.488 -28.547 -9.703 1 95.44 284 GLU B N 1
ATOM 5979 C CA . GLU B 1 284 ? 3.766 -29.594 -9 1 95.44 284 GLU B CA 1
ATOM 5980 C C . GLU B 1 284 ? 2.545 -29.047 -8.273 1 95.44 284 GLU B C 1
ATOM 5982 O O . GLU B 1 284 ? 2.213 -29.5 -7.176 1 95.44 284 GLU B O 1
ATOM 5987 N N . GLN B 1 285 ? 2.002 -27.984 -8.852 1 95.31 285 GLN B N 1
ATOM 5988 C CA . GLN B 1 285 ? 0.749 -27.359 -8.422 1 95.31 285 GLN B CA 1
ATOM 5989 C C . GLN B 1 285 ? 0.934 -26.578 -7.125 1 95.31 285 GLN B C 1
ATOM 5991 O O . GLN B 1 285 ? -0.034 -26.328 -6.406 1 95.31 285 GLN B O 1
ATOM 5996 N N . GLU B 1 286 ? 2.152 -26.203 -6.809 1 93.88 286 GLU B N 1
ATOM 5997 C CA . GLU B 1 286 ? 2.406 -25.531 -5.531 1 93.88 286 GLU B CA 1
ATOM 5998 C C . GLU B 1 286 ? 2.457 -24.016 -5.695 1 93.88 286 GLU B C 1
ATOM 6000 O O . GLU B 1 286 ? 2.67 -23.297 -4.727 1 93.88 286 GLU B O 1
ATOM 6005 N N . ALA B 1 287 ? 2.268 -23.547 -6.867 1 95.06 287 ALA B N 1
ATOM 6006 C CA . ALA B 1 287 ? 2.217 -22.094 -7.09 1 95.06 287 ALA B CA 1
ATOM 6007 C C . ALA B 1 287 ? 0.81 -21.562 -6.859 1 95.06 287 ALA B C 1
ATOM 6009 O O . ALA B 1 287 ? -0.173 -22.297 -6.992 1 95.06 287 ALA B O 1
ATOM 6010 N N . CYS B 1 288 ? 0.714 -20.312 -6.547 1 93.94 288 CYS B N 1
ATOM 6011 C CA . CYS B 1 288 ? -0.566 -19.672 -6.281 1 93.94 288 CYS B CA 1
ATOM 6012 C C . CYS B 1 288 ? -1.444 -19.656 -7.523 1 93.94 288 CYS B C 1
ATOM 6014 O O . CYS B 1 288 ? -2.672 -19.656 -7.422 1 93.94 288 CYS B O 1
ATOM 6016 N N . PHE B 1 289 ? -0.844 -19.703 -8.711 1 96.38 289 PHE B N 1
ATOM 6017 C CA . PHE B 1 289 ? -1.608 -19.656 -9.945 1 96.38 289 PHE B CA 1
ATOM 6018 C C . PHE B 1 289 ? -1.952 -21.078 -10.414 1 96.38 289 PHE B C 1
ATOM 6020 O O . PHE B 1 289 ? -2.619 -21.25 -11.438 1 96.38 289 PHE B O 1
ATOM 6027 N N . SER B 1 290 ? -1.567 -22.094 -9.711 1 97.12 290 SER B N 1
ATOM 6028 C CA . SER B 1 290 ? -1.827 -23.484 -10.102 1 97.12 290 SER B CA 1
ATOM 6029 C C . SER B 1 290 ? -3.283 -23.859 -9.852 1 97.12 290 SER B C 1
ATOM 6031 O O . SER B 1 290 ? -3.791 -23.688 -8.742 1 97.12 290 SER B O 1
ATOM 6033 N N . PRO B 1 291 ? -3.928 -24.406 -10.844 1 98.19 291 PRO B N 1
ATOM 6034 C CA . PRO B 1 291 ? -5.34 -24.766 -10.656 1 98.19 291 PRO B CA 1
ATOM 6035 C C . PRO B 1 291 ? -5.531 -26 -9.797 1 98.19 291 PRO B C 1
ATOM 6037 O O . PRO B 1 291 ? -4.746 -26.953 -9.891 1 98.19 291 PRO B O 1
ATOM 6040 N N . GLN B 1 292 ? -6.562 -25.953 -9.008 1 96.62 292 GLN B N 1
ATOM 6041 C CA . GLN B 1 292 ? -6.895 -27.078 -8.141 1 96.62 292 GLN B CA 1
ATOM 6042 C C . GLN B 1 292 ? -8.219 -27.719 -8.555 1 96.62 292 GLN B C 1
ATOM 6044 O O . GLN B 1 292 ? -8.414 -28.922 -8.367 1 96.62 292 GLN B O 1
ATOM 6049 N N . ARG B 1 293 ? -9.086 -26.922 -9.062 1 97 293 ARG B N 1
ATOM 6050 C CA . ARG B 1 293 ? -10.406 -27.359 -9.5 1 97 293 ARG B CA 1
ATOM 6051 C C . ARG B 1 293 ? -10.664 -26.984 -10.953 1 97 293 ARG B C 1
ATOM 6053 O O . ARG B 1 293 ? -10.203 -25.938 -11.422 1 97 293 ARG B O 1
ATOM 6060 N N . ILE B 1 294 ? -11.359 -27.891 -11.625 1 97.88 294 ILE B N 1
ATOM 6061 C CA . ILE B 1 294 ? -11.727 -27.656 -13.016 1 97.88 294 ILE B CA 1
ATOM 6062 C C . ILE B 1 294 ? -13.242 -27.812 -13.18 1 97.88 294 ILE B C 1
ATOM 6064 O O . ILE B 1 294 ? -13.812 -28.828 -12.805 1 97.88 294 ILE B O 1
ATOM 6068 N N . PHE B 1 295 ? -13.867 -26.797 -13.703 1 97.25 295 PHE B N 1
ATOM 6069 C CA . PHE B 1 295 ? -15.297 -26.812 -13.984 1 97.25 295 PHE B CA 1
ATOM 6070 C C . PHE B 1 295 ? -15.547 -26.953 -15.484 1 97.25 295 PHE B C 1
ATOM 6072 O O . PHE B 1 295 ? -15.055 -26.141 -16.281 1 97.25 295 PHE B O 1
ATOM 6079 N N . VAL B 1 296 ? -16.312 -27.922 -15.898 1 96.69 296 VAL B N 1
ATOM 6080 C CA . VAL B 1 296 ? -16.531 -28.266 -17.297 1 96.69 296 VAL B CA 1
ATOM 6081 C C . VAL B 1 296 ? -18 -28.078 -17.656 1 96.69 296 VAL B C 1
ATOM 6083 O O . VAL B 1 296 ? -18.891 -28.656 -17.016 1 96.69 296 VAL B O 1
ATOM 6086 N N . GLU B 1 297 ? -18.219 -27.25 -18.625 1 95.81 297 GLU B N 1
ATOM 6087 C CA . GLU B 1 297 ? -19.562 -27.141 -19.188 1 95.81 297 GLU B CA 1
ATOM 6088 C C . GLU B 1 297 ? -19.922 -28.359 -20.031 1 95.81 297 GLU B C 1
ATOM 6090 O O . GLU B 1 297 ? -19.625 -28.406 -21.219 1 95.81 297 GLU B O 1
ATOM 6095 N N . GLY B 1 298 ? -20.547 -29.297 -19.516 1 92.31 298 GLY B N 1
ATOM 6096 C CA . GLY B 1 298 ? -20.828 -30.578 -20.141 1 92.31 298 GLY B CA 1
ATOM 6097 C C . GLY B 1 298 ? -20.391 -31.766 -19.297 1 92.31 298 GLY B C 1
ATOM 6098 O O . GLY B 1 298 ? -20.516 -31.75 -18.078 1 92.31 298 GLY B O 1
ATOM 6099 N N . ASP B 1 299 ? -19.938 -32.812 -19.953 1 91.62 299 ASP B N 1
ATOM 6100 C CA . ASP B 1 299 ? -19.609 -34.031 -19.25 1 91.62 299 ASP B CA 1
ATOM 6101 C C . ASP B 1 299 ? -18.172 -34 -18.719 1 91.62 299 ASP B C 1
ATOM 6103 O O . ASP B 1 299 ? -17.219 -34.25 -19.469 1 91.62 299 ASP B O 1
ATOM 6107 N N . GLY B 1 300 ? -18.062 -33.812 -17.469 1 94.06 300 GLY B N 1
ATOM 6108 C CA . GLY B 1 300 ? -16.766 -33.719 -16.828 1 94.06 300 GLY B CA 1
ATOM 6109 C C . GLY B 1 300 ? -15.945 -35 -16.906 1 94.06 300 GLY B C 1
ATOM 6110 O O . GLY B 1 300 ? -14.711 -34.969 -16.906 1 94.06 300 GLY B O 1
ATOM 6111 N N . ASP B 1 301 ? -16.625 -36.094 -17.031 1 94.44 301 ASP B N 1
ATOM 6112 C CA . ASP B 1 301 ? -15.922 -37.375 -17.094 1 94.44 301 ASP B CA 1
ATOM 6113 C C . ASP B 1 301 ? -15.219 -37.531 -18.438 1 94.44 301 ASP B C 1
ATOM 6115 O O . ASP B 1 301 ? -14.125 -38.094 -18.5 1 94.44 301 ASP B O 1
ATOM 6119 N N . VAL B 1 302 ? -15.891 -37.125 -19.453 1 94.25 302 VAL B N 1
ATOM 6120 C CA . VAL B 1 302 ? -15.281 -37.188 -20.781 1 94.25 302 VAL B CA 1
ATOM 6121 C C . VAL B 1 302 ? -14.031 -36.281 -20.812 1 94.25 302 VAL B C 1
ATOM 6123 O O . VAL B 1 302 ? -12.984 -36.719 -21.297 1 94.25 302 VAL B O 1
ATOM 6126 N N . PHE B 1 303 ? -14.203 -35.125 -20.266 1 96.81 303 PHE B N 1
ATOM 6127 C CA . PHE B 1 303 ? -13.047 -34.25 -20.188 1 96.81 303 PHE B CA 1
ATOM 6128 C C . PHE B 1 303 ? -11.938 -34.875 -19.344 1 96.81 303 PHE B C 1
ATOM 6130 O O . PHE B 1 303 ? -10.758 -34.781 -19.703 1 96.81 303 PHE B O 1
ATOM 6137 N N . ALA B 1 304 ? -12.242 -35.406 -18.203 1 97.38 304 ALA B N 1
ATOM 6138 C CA . ALA B 1 304 ? -11.273 -36.031 -17.281 1 97.38 304 ALA B CA 1
ATOM 6139 C C . ALA B 1 304 ? -10.445 -37.094 -18 1 97.38 304 ALA B C 1
ATOM 6141 O O . ALA B 1 304 ? -9.242 -37.219 -17.75 1 97.38 304 ALA B O 1
ATOM 6142 N N . ALA B 1 305 ? -11.094 -37.844 -18.844 1 96.31 305 ALA B N 1
ATOM 6143 C CA . ALA B 1 305 ? -10.367 -38.844 -19.609 1 96.31 305 ALA B CA 1
ATOM 6144 C C . ALA B 1 305 ? -9.312 -38.188 -20.5 1 96.31 305 ALA B C 1
ATOM 6146 O O . ALA B 1 305 ? -8.195 -38.719 -20.641 1 96.31 305 ALA B O 1
ATOM 6147 N N . GLY B 1 306 ? -9.758 -37.156 -21.156 1 96.25 306 GLY B N 1
ATOM 6148 C CA . GLY B 1 306 ? -8.797 -36.406 -21.938 1 96.25 306 GLY B CA 1
ATOM 6149 C C . GLY B 1 306 ? -7.676 -35.812 -21.109 1 96.25 306 GLY B C 1
ATOM 6150 O O . GLY B 1 306 ? -6.523 -35.781 -21.531 1 96.25 306 GLY B O 1
ATOM 6151 N N . LEU B 1 307 ? -8.016 -35.344 -19.938 1 97.88 307 LEU B N 1
ATOM 6152 C CA . LEU B 1 307 ? -7.035 -34.75 -19.047 1 97.88 307 LEU B CA 1
ATOM 6153 C C . LEU B 1 307 ? -5.98 -35.75 -18.641 1 97.88 307 LEU B C 1
ATOM 6155 O O . LEU B 1 307 ? -4.797 -35.438 -18.531 1 97.88 307 LEU B O 1
ATOM 6159 N N . VAL B 1 308 ? -6.395 -37 -18.422 1 97.5 308 VAL B N 1
ATOM 6160 C CA . VAL B 1 308 ? -5.469 -38.062 -18.078 1 97.5 308 VAL B CA 1
ATOM 6161 C C . VAL B 1 308 ? -4.434 -38.219 -19.188 1 97.5 308 VAL B C 1
ATOM 6163 O O . VAL B 1 308 ? -3.232 -38.281 -18.922 1 97.5 308 VAL B O 1
ATOM 6166 N N . ARG B 1 309 ? -4.91 -38.25 -20.422 1 95.88 309 ARG B N 1
ATOM 6167 C CA . ARG B 1 309 ? -3.998 -38.344 -21.547 1 95.88 309 ARG B CA 1
ATOM 6168 C C . ARG B 1 309 ? -3.059 -37.156 -21.609 1 95.88 309 ARG B C 1
ATOM 6170 O O . ARG B 1 309 ? -1.876 -37.281 -21.922 1 95.88 309 ARG B O 1
ATOM 6177 N N . GLY B 1 310 ? -3.639 -36.031 -21.344 1 96.31 310 GLY B N 1
ATOM 6178 C CA . GLY B 1 310 ? -2.826 -34.812 -21.281 1 96.31 310 GLY B CA 1
ATOM 6179 C C . GLY B 1 310 ? -1.749 -34.875 -20.203 1 96.31 310 GLY B C 1
ATOM 6180 O O . GLY B 1 310 ? -0.6 -34.5 -20.453 1 96.31 310 GLY B O 1
ATOM 6181 N N . LEU B 1 311 ? -2.09 -35.375 -19.047 1 96.81 311 LEU B N 1
ATOM 6182 C CA . LEU B 1 311 ? -1.149 -35.469 -17.922 1 96.81 311 LEU B CA 1
ATOM 6183 C C . LEU B 1 311 ? -0.031 -36.469 -18.25 1 96.81 311 LEU B C 1
ATOM 6185 O O . LEU B 1 311 ? 1.13 -36.219 -17.922 1 96.81 311 LEU B O 1
ATOM 6189 N N . GLU B 1 312 ? -0.364 -37.531 -18.906 1 95.12 312 GLU B N 1
ATOM 6190 C CA . GLU B 1 312 ? 0.639 -38.5 -19.328 1 95.12 312 GLU B CA 1
ATOM 6191 C C . GLU B 1 312 ? 1.594 -37.906 -20.359 1 95.12 312 GLU B C 1
ATOM 6193 O O . GLU B 1 312 ? 2.803 -38.125 -20.297 1 95.12 312 GLU B O 1
ATOM 6198 N N . HIS B 1 313 ? 0.981 -37.156 -21.219 1 93.81 313 HIS B N 1
ATOM 6199 C CA . HIS B 1 313 ? 1.785 -36.469 -22.234 1 93.81 313 HIS B CA 1
ATOM 6200 C C . HIS B 1 313 ? 2.744 -35.5 -21.578 1 93.81 313 HIS B C 1
ATOM 6202 O O . HIS B 1 313 ? 3.941 -35.5 -21.875 1 93.81 313 HIS B O 1
ATOM 6208 N N . VAL B 1 314 ? 2.279 -34.656 -20.688 1 94.25 314 VAL B N 1
ATOM 6209 C CA . VAL B 1 314 ? 3.064 -33.625 -20.031 1 94.25 314 VAL B CA 1
ATOM 6210 C C . VAL B 1 314 ? 4.133 -34.25 -19.141 1 94.25 314 VAL B C 1
ATOM 6212 O O . VAL B 1 314 ? 5.242 -33.719 -19.031 1 94.25 314 VAL B O 1
ATOM 6215 N N . ALA B 1 315 ? 3.824 -35.344 -18.578 1 92.44 315 ALA B N 1
ATOM 6216 C CA . ALA B 1 315 ? 4.754 -36 -17.672 1 92.44 315 ALA B CA 1
ATOM 6217 C C . ALA B 1 315 ? 6.027 -36.438 -18.406 1 92.44 315 ALA B C 1
ATOM 6219 O O . ALA B 1 315 ? 7.094 -36.531 -17.797 1 92.44 315 ALA B O 1
ATOM 6220 N N . GLN B 1 316 ? 5.926 -36.625 -19.688 1 91.12 316 GLN B N 1
ATOM 6221 C CA . GLN B 1 316 ? 7.094 -37 -20.484 1 91.12 316 GLN B CA 1
ATOM 6222 C C . GLN B 1 316 ? 8.039 -35.781 -20.641 1 91.12 316 GLN B C 1
ATOM 6224 O O . GLN B 1 316 ? 9.258 -35.969 -20.688 1 91.12 316 GLN B O 1
ATOM 6229 N N . ARG B 1 317 ? 7.508 -34.656 -20.625 1 90 317 ARG B N 1
ATOM 6230 C CA . ARG B 1 317 ? 8.281 -33.438 -20.844 1 90 317 ARG B CA 1
ATOM 6231 C C . ARG B 1 317 ? 8.672 -32.812 -19.516 1 90 317 ARG B C 1
ATOM 6233 O O . ARG B 1 317 ? 9.727 -32.188 -19.422 1 90 317 ARG B O 1
ATOM 6240 N N . LEU B 1 318 ? 7.801 -32.969 -18.562 1 92.81 318 LEU B N 1
ATOM 6241 C CA . LEU B 1 318 ? 8 -32.438 -17.219 1 92.81 318 LEU B CA 1
ATOM 6242 C C . LEU B 1 318 ? 7.797 -33.531 -16.172 1 92.81 318 LEU B C 1
ATOM 6244 O O . LEU B 1 318 ? 6.77 -33.562 -15.492 1 92.81 318 LEU B O 1
ATOM 6248 N N . PRO B 1 319 ? 8.82 -34.281 -16.062 1 93.62 319 PRO B N 1
ATOM 6249 C CA . PRO B 1 319 ? 8.688 -35.375 -15.109 1 93.62 319 PRO B CA 1
ATOM 6250 C C . PRO B 1 319 ? 8.469 -34.906 -13.68 1 93.62 319 PRO B C 1
ATOM 6252 O O . PRO B 1 319 ? 8.883 -33.781 -13.328 1 93.62 319 PRO B O 1
ATOM 6255 N N . CYS B 1 320 ? 7.801 -35.75 -12.883 1 92.38 320 CYS B N 1
ATOM 6256 C CA . CYS B 1 320 ? 7.574 -35.438 -11.477 1 92.38 320 CYS B CA 1
ATOM 6257 C C . CYS B 1 320 ? 8.883 -35.469 -10.695 1 92.38 320 CYS B C 1
ATOM 6259 O O . CYS B 1 320 ? 9.773 -36.25 -11 1 92.38 320 CYS B O 1
ATOM 6261 N N . GLY B 1 321 ? 8.953 -34.594 -9.75 1 89.5 321 GLY B N 1
ATOM 6262 C CA . GLY B 1 321 ? 10.094 -34.625 -8.844 1 89.5 321 GLY B CA 1
ATOM 6263 C C . GLY B 1 321 ? 9.906 -35.562 -7.668 1 89.5 321 GLY B C 1
ATOM 6264 O O . GLY B 1 321 ? 9.047 -36.438 -7.703 1 89.5 321 GLY B O 1
ATOM 6265 N N . PHE B 1 322 ? 10.781 -35.312 -6.723 1 88.94 322 PHE B N 1
ATOM 6266 C CA . PHE B 1 322 ? 10.742 -36.125 -5.5 1 88.94 322 PHE B CA 1
ATOM 6267 C C . PHE B 1 322 ? 9.555 -35.719 -4.629 1 88.94 322 PHE B C 1
ATOM 6269 O O . PHE B 1 322 ? 9.359 -34.531 -4.352 1 88.94 322 PHE B O 1
ATOM 6276 N N . ARG B 1 323 ? 8.781 -36.719 -4.223 1 90 323 ARG B N 1
ATOM 6277 C CA . ARG B 1 323 ? 7.676 -36.469 -3.301 1 90 323 ARG B CA 1
ATOM 6278 C C . ARG B 1 323 ? 8 -36.969 -1.9 1 90 323 ARG B C 1
ATOM 6280 O O . ARG B 1 323 ? 8.445 -38.125 -1.735 1 90 323 ARG B O 1
ATOM 6287 N N . THR B 1 324 ? 7.758 -36.125 -0.98 1 90.44 324 THR B N 1
ATOM 6288 C CA . THR B 1 324 ? 7.957 -36.531 0.408 1 90.44 324 THR B CA 1
ATOM 6289 C C . THR B 1 324 ? 6.922 -37.562 0.823 1 90.44 324 THR B C 1
ATOM 6291 O O . THR B 1 324 ? 5.902 -37.75 0.15 1 90.44 324 THR B O 1
ATOM 6294 N N . VAL B 1 325 ? 7.207 -38.125 1.938 1 92.19 325 VAL B N 1
ATOM 6295 C CA . VAL B 1 325 ? 6.289 -39.125 2.482 1 92.19 325 VAL B CA 1
ATOM 6296 C C . VAL B 1 325 ? 4.957 -38.469 2.832 1 92.19 325 VAL B C 1
ATOM 6298 O O . VAL B 1 325 ? 3.893 -39.031 2.551 1 92.19 325 VAL B O 1
ATOM 6301 N N . ASP B 1 326 ? 5.043 -37.406 3.365 1 92.06 326 ASP B N 1
ATOM 6302 C CA . ASP B 1 326 ? 3.838 -36.688 3.754 1 92.06 326 ASP B CA 1
ATOM 6303 C C . ASP B 1 326 ? 2.996 -36.312 2.531 1 92.06 326 ASP B C 1
ATOM 6305 O O . ASP B 1 326 ? 1.771 -36.469 2.553 1 92.06 326 ASP B O 1
ATOM 6309 N N . ALA B 1 327 ? 3.623 -35.844 1.514 1 92.12 327 ALA B N 1
ATOM 6310 C CA . ALA B 1 327 ? 2.914 -35.469 0.288 1 92.12 327 ALA B CA 1
ATOM 6311 C C . ALA B 1 327 ? 2.232 -36.688 -0.33 1 92.12 327 ALA B C 1
ATOM 6313 O O . ALA B 1 327 ? 1.083 -36.625 -0.768 1 92.12 327 ALA B O 1
ATOM 6314 N N . GLN B 1 328 ? 2.912 -37.781 -0.341 1 93.56 328 GLN B N 1
ATOM 6315 C CA . GLN B 1 328 ? 2.354 -39.031 -0.872 1 93.56 328 GLN B CA 1
ATOM 6316 C C . GLN B 1 328 ? 1.161 -39.5 -0.042 1 93.56 328 GLN B C 1
ATOM 6318 O O . GLN B 1 328 ? 0.146 -39.938 -0.592 1 93.56 328 GLN B O 1
ATOM 6323 N N . ALA B 1 329 ? 1.354 -39.375 1.207 1 95.31 329 ALA B N 1
ATOM 6324 C CA . ALA B 1 329 ? 0.274 -39.781 2.109 1 95.31 329 ALA B CA 1
ATOM 6325 C C . ALA B 1 329 ? -0.961 -38.906 1.895 1 95.31 329 ALA B C 1
ATOM 6327 O O . ALA B 1 329 ? -2.09 -39.406 1.94 1 95.31 329 ALA B O 1
ATOM 6328 N N . HIS B 1 330 ? -0.733 -37.688 1.712 1 95.75 330 HIS B N 1
ATOM 6329 C CA . HIS B 1 330 ? -1.837 -36.75 1.484 1 95.75 330 HIS B CA 1
ATOM 6330 C C . HIS B 1 330 ? -2.592 -37.125 0.205 1 95.75 330 HIS B C 1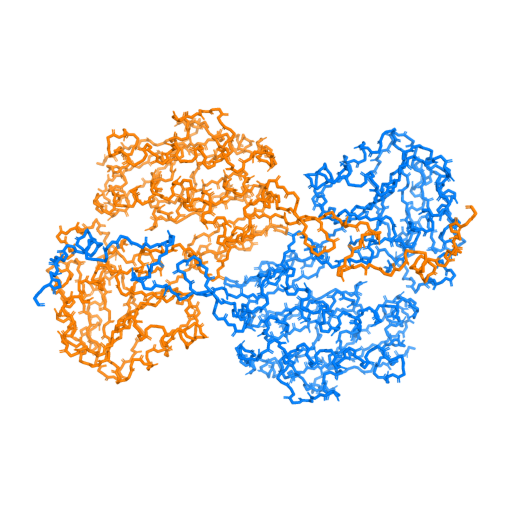
ATOM 6332 O O . HIS B 1 330 ? -3.824 -37.062 0.177 1 95.75 330 HIS B O 1
ATOM 6338 N N . ILE B 1 331 ? -1.888 -37.375 -0.859 1 96.38 331 ILE B N 1
ATOM 6339 C CA . ILE B 1 331 ? -2.49 -37.781 -2.129 1 96.38 331 ILE B CA 1
ATOM 6340 C C . ILE B 1 331 ? -3.285 -39.062 -1.948 1 96.38 331 ILE B C 1
ATOM 6342 O O . ILE B 1 331 ? -4.43 -39.156 -2.395 1 96.38 331 ILE B O 1
ATOM 6346 N N . THR B 1 332 ? -2.684 -40 -1.261 1 96.25 332 THR B N 1
ATOM 6347 C CA . THR B 1 332 ? -3.346 -41.281 -1.016 1 96.25 332 THR B CA 1
ATOM 6348 C C . THR B 1 332 ? -4.633 -41.062 -0.22 1 96.25 332 THR B C 1
ATOM 6350 O O . THR B 1 332 ? -5.668 -41.656 -0.546 1 96.25 332 THR B O 1
ATOM 6353 N N . ARG B 1 333 ? -4.52 -40.312 0.77 1 96.5 333 ARG B N 1
ATOM 6354 C CA . ARG B 1 333 ? -5.695 -40 1.581 1 96.5 333 ARG B CA 1
ATOM 6355 C C . ARG B 1 333 ? -6.793 -39.375 0.741 1 96.5 333 ARG B C 1
ATOM 6357 O O . ARG B 1 333 ? -7.965 -39.75 0.845 1 96.5 333 ARG B O 1
ATOM 6364 N N . ALA B 1 334 ? -6.469 -38.406 -0.045 1 96.19 334 ALA B N 1
ATOM 6365 C CA . ALA B 1 334 ? -7.434 -37.719 -0.899 1 96.19 334 ALA B CA 1
ATOM 6366 C C . ALA B 1 334 ? -8.117 -38.719 -1.851 1 96.19 334 ALA B C 1
ATOM 6368 O O . ALA B 1 334 ? -9.328 -38.625 -2.066 1 96.19 334 ALA B O 1
ATOM 6369 N N . ARG B 1 335 ? -7.355 -39.594 -2.414 1 96.75 335 ARG B N 1
ATOM 6370 C CA . ARG B 1 335 ? -7.891 -40.625 -3.301 1 96.75 335 ARG B CA 1
ATOM 6371 C C . ARG B 1 335 ? -8.906 -41.5 -2.572 1 96.75 335 ARG B C 1
ATOM 6373 O O . ARG B 1 335 ? -9.992 -41.75 -3.09 1 96.75 335 ARG B O 1
ATOM 6380 N N . GLN B 1 336 ? -8.523 -41.875 -1.41 1 96.25 336 GLN B N 1
ATOM 6381 C CA . GLN B 1 336 ? -9.383 -42.781 -0.626 1 96.25 336 GLN B CA 1
ATOM 6382 C C . GLN B 1 336 ? -10.664 -42.062 -0.216 1 96.25 336 GLN B C 1
ATOM 6384 O O . GLN B 1 336 ? -11.75 -42.656 -0.275 1 96.25 336 GLN B O 1
ATOM 6389 N N . GLU B 1 337 ? -10.516 -40.906 0.206 1 95.5 337 GLU B N 1
ATOM 6390 C CA . GLU B 1 337 ? -11.688 -40.125 0.577 1 95.5 337 GLU B CA 1
ATOM 6391 C C . GLU B 1 337 ? -12.641 -39.969 -0.608 1 95.5 337 GLU B C 1
ATOM 6393 O O . GLU B 1 337 ? -13.852 -40.094 -0.46 1 95.5 337 GLU B O 1
ATOM 6398 N N . ALA B 1 338 ? -12.094 -39.625 -1.747 1 95.31 338 ALA B N 1
ATOM 6399 C CA . ALA B 1 338 ? -12.906 -39.469 -2.953 1 95.31 338 ALA B CA 1
ATOM 6400 C C . ALA B 1 338 ? -13.641 -40.781 -3.283 1 95.31 338 ALA B C 1
ATOM 6402 O O . ALA B 1 338 ? -14.828 -40.75 -3.611 1 95.31 338 ALA B O 1
ATOM 6403 N N . ARG B 1 339 ? -12.984 -41.875 -3.174 1 95.19 339 ARG B N 1
ATOM 6404 C CA . ARG B 1 339 ? -13.602 -43.156 -3.434 1 95.19 339 ARG B CA 1
ATOM 6405 C C . ARG B 1 339 ? -14.719 -43.469 -2.436 1 95.19 339 ARG B C 1
ATOM 6407 O O . ARG B 1 339 ? -15.773 -43.969 -2.807 1 95.19 339 ARG B O 1
ATOM 6414 N N . PHE B 1 340 ? -14.352 -43.125 -1.259 1 94.69 340 PHE B N 1
ATOM 6415 C CA . PHE B 1 340 ? -15.344 -43.312 -0.205 1 94.69 340 PHE B CA 1
ATOM 6416 C C . PHE B 1 340 ? -16.609 -42.531 -0.502 1 94.69 340 PHE B C 1
ATOM 6418 O O . PHE B 1 340 ? -17.719 -43.031 -0.252 1 94.69 340 PHE B O 1
ATOM 6425 N N . ASP B 1 341 ? -16.453 -41.406 -1.035 1 93.62 341 ASP B N 1
ATOM 6426 C CA . ASP B 1 341 ? -17.594 -40.531 -1.348 1 93.62 341 ASP B CA 1
ATOM 6427 C C . ASP B 1 341 ? -18.281 -40.969 -2.645 1 93.62 341 ASP B C 1
ATOM 6429 O O . ASP B 1 341 ? -19.25 -40.344 -3.07 1 93.62 341 ASP B O 1
ATOM 6433 N N . GLY B 1 342 ? -17.75 -41.938 -3.307 1 93 342 GLY B N 1
ATOM 6434 C CA . GLY B 1 342 ? -18.359 -42.469 -4.504 1 93 342 GLY B CA 1
ATOM 6435 C C . GLY B 1 342 ? -17.922 -41.781 -5.777 1 93 342 GLY B C 1
ATOM 6436 O O . GLY B 1 342 ? -18.578 -41.906 -6.812 1 93 342 GLY B O 1
ATOM 6437 N N . TYR B 1 343 ? -16.875 -41.062 -5.723 1 95.81 343 TYR B N 1
ATOM 6438 C CA . TYR B 1 343 ? -16.391 -40.344 -6.91 1 95.81 343 TYR B CA 1
ATOM 6439 C C . TYR B 1 343 ? -15.516 -41.25 -7.758 1 95.81 343 TYR B C 1
ATOM 6441 O O . TYR B 1 343 ? -14.961 -42.25 -7.258 1 95.81 343 TYR B O 1
ATOM 6449 N N . ARG B 1 344 ? -15.469 -40.969 -9.039 1 96.44 344 ARG B N 1
ATOM 6450 C CA . ARG B 1 344 ? -14.555 -41.719 -9.922 1 96.44 344 ARG B CA 1
ATOM 6451 C C . ARG B 1 344 ? -13.133 -41.156 -9.797 1 96.44 344 ARG B C 1
ATOM 6453 O O . ARG B 1 344 ? -12.898 -39.969 -10.016 1 96.44 344 ARG B O 1
ATOM 6460 N N . VAL B 1 345 ? -12.211 -42.031 -9.438 1 97.44 345 VAL B N 1
ATOM 6461 C CA . VAL B 1 345 ? -10.812 -41.656 -9.273 1 97.44 345 VAL B CA 1
ATOM 6462 C C . VAL B 1 345 ? -9.961 -42.312 -10.359 1 97.44 345 VAL B C 1
ATOM 6464 O O . VAL B 1 345 ? -9.945 -43.531 -10.484 1 97.44 345 VAL B O 1
ATOM 6467 N N . ARG B 1 346 ? -9.406 -41.531 -11.242 1 97.94 346 ARG B N 1
ATOM 6468 C CA . ARG B 1 346 ? -8.359 -41.938 -12.156 1 97.94 346 ARG B CA 1
ATOM 6469 C C . ARG B 1 346 ? -6.977 -41.594 -11.609 1 97.94 346 ARG B C 1
ATOM 6471 O O . ARG B 1 346 ? -6.77 -40.469 -11.117 1 97.94 346 ARG B O 1
ATOM 6478 N N . GLN B 1 347 ? -6.082 -42.5 -11.617 1 97.06 347 GLN B N 1
ATOM 6479 C CA . GLN B 1 347 ? -4.793 -42.25 -10.984 1 97.06 347 GLN B CA 1
ATOM 6480 C C . GLN B 1 347 ? -3.668 -42.969 -11.719 1 97.06 347 GLN B C 1
ATOM 6482 O O . GLN B 1 347 ? -3.902 -44 -12.383 1 97.06 347 GLN B O 1
ATOM 6487 N N . SER B 1 348 ? -2.541 -42.469 -11.656 1 94.69 348 SER B N 1
ATOM 6488 C CA . SER B 1 348 ? -1.345 -43.188 -12.086 1 94.69 348 SER B CA 1
ATOM 6489 C C . SER B 1 348 ? -1.027 -44.344 -11.148 1 94.69 348 SER B C 1
ATOM 6491 O O . SER B 1 348 ? -1.599 -44.469 -10.062 1 94.69 348 SER B O 1
ATOM 6493 N N . ALA B 1 349 ? -0.127 -45.281 -11.625 1 88 349 ALA B N 1
ATOM 6494 C CA . ALA B 1 349 ? 0.3 -46.375 -10.758 1 88 349 ALA B CA 1
ATOM 6495 C C . ALA B 1 349 ? 0.953 -45.844 -9.484 1 88 349 ALA B C 1
ATOM 6497 O O . ALA B 1 349 ? 0.725 -46.375 -8.391 1 88 349 ALA B O 1
ATOM 6498 N N . GLY B 1 350 ? 1.679 -44.844 -9.531 1 87.69 350 GLY B N 1
ATOM 6499 C CA . GLY B 1 350 ? 2.229 -44.156 -8.375 1 87.69 350 GLY B CA 1
ATOM 6500 C C . GLY B 1 350 ? 1.441 -42.906 -7.984 1 87.69 350 GLY B C 1
ATOM 6501 O O . GLY B 1 350 ? 0.209 -42.938 -7.969 1 87.69 350 GLY B O 1
ATOM 6502 N N . SER B 1 351 ? 2.074 -41.938 -7.5 1 88.62 351 SER B N 1
ATOM 6503 C CA . SER B 1 351 ? 1.427 -40.688 -7.059 1 88.62 351 SER B CA 1
ATOM 6504 C C . SER B 1 351 ? 1.668 -39.562 -8.047 1 88.62 351 SER B C 1
ATOM 6506 O O . SER B 1 351 ? 1.643 -38.375 -7.664 1 88.62 351 SER B O 1
ATOM 6508 N N . ASP B 1 352 ? 1.86 -39.906 -9.305 1 92.75 352 ASP B N 1
ATOM 6509 C CA . ASP B 1 352 ? 2.283 -38.906 -10.273 1 92.75 352 ASP B CA 1
ATOM 6510 C C . ASP B 1 352 ? 1.137 -37.938 -10.625 1 92.75 352 ASP B C 1
ATOM 6512 O O . ASP B 1 352 ? 1.357 -36.75 -10.859 1 92.75 352 ASP B O 1
ATOM 6516 N N . TRP B 1 353 ? -0.022 -38.469 -10.734 1 96.56 353 TRP B N 1
ATOM 6517 C CA . TRP B 1 353 ? -1.18 -37.594 -10.992 1 96.56 353 TRP B CA 1
ATOM 6518 C C . TRP B 1 353 ? -2.465 -38.281 -10.523 1 96.56 353 TRP B C 1
ATOM 6520 O O . TRP B 1 353 ? -2.508 -39.5 -10.352 1 96.56 353 TRP B O 1
ATOM 6530 N N . THR B 1 354 ? -3.43 -37.531 -10.18 1 97.69 354 THR B N 1
ATOM 6531 C CA . THR B 1 354 ? -4.758 -37.969 -9.766 1 97.69 354 THR B CA 1
ATOM 6532 C C . THR B 1 354 ? -5.836 -37.062 -10.383 1 97.69 354 THR B C 1
ATOM 6534 O O . THR B 1 354 ? -5.734 -35.844 -10.352 1 97.69 354 THR B O 1
ATOM 6537 N N . VAL B 1 355 ? -6.836 -37.656 -11.023 1 98.38 355 VAL B N 1
ATOM 6538 C CA . VAL B 1 355 ? -7.996 -36.906 -11.523 1 98.38 355 VAL B CA 1
ATOM 6539 C C . VAL B 1 355 ? -9.273 -37.469 -10.906 1 98.38 355 VAL B C 1
ATOM 6541 O O . VAL B 1 355 ? -9.586 -38.656 -11.078 1 98.38 355 VAL B O 1
ATOM 6544 N N . VAL B 1 356 ? -9.953 -36.688 -10.172 1 97.44 356 VAL B N 1
ATOM 6545 C CA . VAL B 1 356 ? -11.203 -37.062 -9.531 1 97.44 356 VAL B CA 1
ATOM 6546 C C . VAL B 1 356 ? -12.375 -36.375 -10.211 1 97.44 356 VAL B C 1
ATOM 6548 O O . VAL B 1 356 ? -12.383 -35.125 -10.352 1 97.44 356 VAL B O 1
ATOM 6551 N N . THR B 1 357 ? -13.328 -37.094 -10.664 1 97.06 357 THR B N 1
ATOM 6552 C CA . THR B 1 357 ? -14.555 -36.531 -11.211 1 97.06 357 THR B CA 1
ATOM 6553 C C . THR B 1 357 ? -15.664 -36.5 -10.164 1 97.06 357 THR B C 1
ATOM 6555 O O . THR B 1 357 ? -16.031 -37.562 -9.641 1 97.06 357 THR B O 1
ATOM 6558 N N . VAL B 1 358 ? -16.156 -35.344 -9.906 1 94.25 358 VAL B N 1
ATOM 6559 C CA . VAL B 1 358 ? -17.25 -35.156 -8.953 1 94.25 358 VAL B CA 1
ATOM 6560 C C . VAL B 1 358 ? -18.578 -35.219 -9.695 1 94.25 358 VAL B C 1
ATOM 6562 O O . VAL B 1 358 ? -18.734 -34.625 -10.766 1 94.25 358 VAL B O 1
ATOM 6565 N N . PRO B 1 359 ? -19.531 -35.938 -9.109 1 89.25 359 PRO B N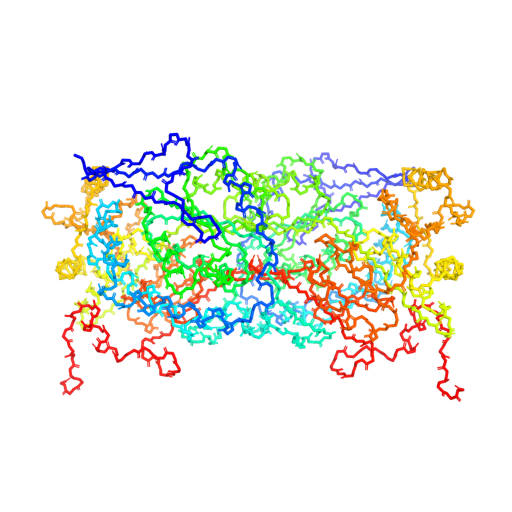 1
ATOM 6566 C CA . PRO B 1 359 ? -20.828 -36.062 -9.781 1 89.25 359 PRO B CA 1
ATOM 6567 C C . PRO B 1 359 ? -21.516 -34.688 -9.977 1 89.25 359 PRO B C 1
ATOM 6569 O O . PRO B 1 359 ? -21.344 -33.781 -9.164 1 89.25 359 PRO B O 1
ATOM 6572 N N . PRO B 1 360 ? -22.297 -34.656 -11.039 1 83.94 360 PRO B N 1
ATOM 6573 C CA . PRO B 1 360 ? -23 -33.375 -11.289 1 83.94 360 PRO B CA 1
ATOM 6574 C C . PRO B 1 360 ? -23.891 -32.969 -10.125 1 83.94 360 PRO B C 1
ATOM 6576 O O . PRO B 1 360 ? -24.531 -33.812 -9.492 1 83.94 360 PRO B O 1
ATOM 6579 N N . GLY B 1 361 ? -23.859 -31.672 -9.781 1 77.94 361 GLY B N 1
ATOM 6580 C CA . GLY B 1 361 ? -24.719 -31.125 -8.742 1 77.94 361 GLY B CA 1
ATOM 6581 C C . GLY B 1 361 ? -24.031 -31.062 -7.387 1 77.94 361 GLY B C 1
ATOM 6582 O O . GLY B 1 361 ? -24.516 -30.391 -6.477 1 77.94 361 GLY B O 1
ATOM 6583 N N . GLU B 1 362 ? -22.906 -31.797 -7.281 1 78.88 362 GLU B N 1
ATOM 6584 C CA . GLU B 1 362 ? -22.156 -31.766 -6.031 1 78.88 362 GLU B CA 1
ATOM 6585 C C . GLU B 1 362 ? -20.953 -30.828 -6.145 1 78.88 362 GLU B C 1
ATOM 6587 O O . GLU B 1 362 ? -20.312 -30.766 -7.191 1 78.88 362 GLU B O 1
ATOM 6592 N N . THR B 1 363 ? -20.859 -30.047 -5.105 1 75.75 363 THR B N 1
ATOM 6593 C CA . THR B 1 363 ? -19.656 -29.219 -5.047 1 75.75 363 THR B CA 1
ATOM 6594 C C . THR B 1 363 ? -19.047 -29.25 -3.65 1 75.75 363 THR B C 1
ATOM 6596 O O . THR B 1 363 ? -18.938 -28.219 -2.988 1 75.75 363 THR B O 1
ATOM 6599 N N . PRO B 1 364 ? -18.531 -30.469 -3.291 1 77.69 364 PRO B N 1
ATOM 6600 C CA . PRO B 1 364 ? -17.922 -30.562 -1.959 1 77.69 364 PRO B CA 1
ATOM 6601 C C . PRO B 1 364 ? -16.641 -29.75 -1.834 1 77.69 364 PRO B C 1
ATOM 6603 O O . PRO B 1 364 ? -15.977 -29.484 -2.84 1 77.69 364 PRO B O 1
ATOM 6606 N N . GLU B 1 365 ? -16.484 -29.266 -0.608 1 74.75 365 GLU B N 1
ATOM 6607 C CA . GLU B 1 365 ? -15.18 -28.703 -0.31 1 74.75 365 GLU B CA 1
ATOM 6608 C C . GLU B 1 365 ? -14.18 -29.781 0.095 1 74.75 365 GLU B C 1
ATOM 6610 O O . GLU B 1 365 ? -14.266 -30.328 1.194 1 74.75 365 GLU B O 1
ATOM 6615 N N . LEU B 1 366 ? -13.328 -30.078 -0.848 1 78.56 366 LEU B N 1
ATOM 6616 C CA . LEU B 1 366 ? -12.344 -31.125 -0.616 1 78.56 366 LEU B CA 1
ATOM 6617 C C . LEU B 1 366 ? -10.969 -30.531 -0.327 1 78.56 366 LEU B C 1
ATOM 6619 O O . LEU B 1 366 ? -10.594 -29.516 -0.924 1 78.56 366 LEU B O 1
ATOM 6623 N N . GLU B 1 367 ? -10.336 -31.078 0.633 1 86.56 367 GLU B N 1
ATOM 6624 C CA . GLU B 1 367 ? -8.945 -30.703 0.838 1 86.56 367 GLU B CA 1
ATOM 6625 C C . GLU B 1 367 ? -8.086 -31.094 -0.361 1 86.56 367 GLU B C 1
ATOM 6627 O O . GLU B 1 367 ? -8.203 -32.219 -0.876 1 86.56 367 GLU B O 1
ATOM 6632 N N . HIS B 1 368 ? -7.41 -30.266 -0.841 1 94.25 368 HIS B N 1
ATOM 6633 C CA . HIS B 1 368 ? -6.602 -30.516 -2.027 1 94.25 368 HIS B CA 1
ATOM 6634 C C . HIS B 1 368 ? -5.184 -30.938 -1.647 1 94.25 368 HIS B C 1
ATOM 6636 O O . HIS B 1 368 ? -4.496 -30.219 -0.917 1 94.25 368 HIS B O 1
ATOM 6642 N N . PRO B 1 369 ? -4.699 -32 -2.193 1 95.56 369 PRO B N 1
ATOM 6643 C CA . PRO B 1 369 ? -3.389 -32.5 -1.8 1 95.56 369 PRO B CA 1
ATOM 6644 C C . PRO B 1 369 ? -2.256 -31.984 -2.674 1 95.56 369 PRO B C 1
ATOM 6646 O O . PRO B 1 369 ? -1.088 -32.281 -2.436 1 95.56 369 PRO B O 1
ATOM 6649 N N . LEU B 1 370 ? -2.539 -31.172 -3.674 1 94.81 370 LEU B N 1
ATOM 6650 C CA . LEU B 1 370 ? -1.556 -30.75 -4.664 1 94.81 370 LEU B CA 1
ATOM 6651 C C . LEU B 1 370 ? -0.963 -31.953 -5.391 1 94.81 370 LEU B C 1
ATOM 6653 O O . LEU B 1 370 ? -1.654 -32.938 -5.613 1 94.81 370 LEU B O 1
ATOM 6657 N N . GLY B 1 371 ? 0.099 -31.875 -6.027 1 95.56 371 GLY B N 1
ATOM 6658 C CA . GLY B 1 371 ? 0.73 -33.031 -6.652 1 95.56 371 GLY B CA 1
ATOM 6659 C C . GLY B 1 371 ? 0.031 -33.469 -7.922 1 95.56 371 GLY B C 1
ATOM 6660 O O . GLY B 1 371 ? -0.267 -34.656 -8.086 1 95.56 371 GLY B O 1
ATOM 6661 N N . ARG B 1 372 ? -0.333 -32.531 -8.711 1 97.25 372 ARG B N 1
ATOM 6662 C CA . ARG B 1 372 ? -0.977 -32.781 -10 1 97.25 372 ARG B CA 1
ATOM 6663 C C . ARG B 1 372 ? -2.289 -33.531 -9.82 1 97.25 372 ARG B C 1
ATOM 6665 O O . ARG B 1 372 ? -2.559 -34.5 -10.531 1 97.25 372 ARG B O 1
ATOM 6672 N N . THR B 1 373 ? -2.994 -33.062 -8.867 1 97.31 373 THR B N 1
ATOM 6673 C CA . THR B 1 373 ? -4.332 -33.562 -8.594 1 97.31 373 THR B CA 1
ATOM 6674 C C . THR B 1 373 ? -5.395 -32.594 -9.102 1 97.31 373 THR B C 1
ATOM 6676 O O . THR B 1 373 ? -5.316 -31.406 -8.844 1 97.31 373 THR B O 1
ATOM 6679 N N . ALA B 1 374 ? -6.375 -33.094 -9.828 1 97.5 374 ALA B N 1
ATOM 6680 C CA . ALA B 1 374 ? -7.453 -32.25 -10.32 1 97.5 374 ALA B CA 1
ATOM 6681 C C . ALA B 1 374 ? -8.812 -32.781 -9.867 1 97.5 374 ALA B C 1
ATOM 6683 O O . ALA B 1 374 ? -9.102 -33.969 -9.977 1 97.5 374 ALA B O 1
ATOM 6684 N N . TYR B 1 375 ? -9.586 -31.953 -9.266 1 97.31 375 TYR B N 1
ATOM 6685 C CA . TYR B 1 375 ? -11.008 -32.188 -9.07 1 97.31 375 TYR B CA 1
ATOM 6686 C C . TYR B 1 375 ? -11.828 -31.609 -10.211 1 97.31 375 TYR B C 1
ATOM 6688 O O . TYR B 1 375 ? -11.82 -30.406 -10.43 1 97.31 375 TYR B O 1
ATOM 6696 N N . VAL B 1 376 ? -12.539 -32.469 -10.93 1 97.44 376 VAL B N 1
ATOM 6697 C CA . VAL B 1 376 ? -13.273 -32.062 -12.117 1 97.44 376 VAL B CA 1
ATOM 6698 C C . VAL B 1 376 ? -14.773 -32.031 -11.82 1 97.44 376 VAL B C 1
ATOM 6700 O O . VAL B 1 376 ? -15.336 -33.062 -11.406 1 97.44 376 VAL B O 1
ATOM 6703 N N . TYR B 1 377 ? -15.367 -30.906 -12.023 1 96.31 377 TYR B N 1
ATOM 6704 C CA . TYR B 1 377 ? -16.797 -30.703 -11.789 1 96.31 377 TYR B CA 1
ATOM 6705 C C . TYR B 1 377 ? -17.531 -30.438 -13.102 1 96.31 377 TYR B C 1
ATOM 6707 O O . TYR B 1 377 ? -17 -29.75 -13.984 1 96.31 377 TYR B O 1
ATOM 6715 N N . SER B 1 378 ? -18.719 -31 -13.18 1 94.94 378 SER B N 1
ATOM 6716 C CA . SER B 1 378 ? -19.609 -30.672 -14.297 1 94.94 378 SER B CA 1
ATOM 6717 C C . SER B 1 378 ? -20.562 -29.547 -13.922 1 94.94 378 SER B C 1
ATOM 6719 O O . SER B 1 378 ? -21.094 -29.516 -12.812 1 94.94 378 SER B O 1
ATOM 6721 N N . VAL B 1 379 ? -20.672 -28.625 -14.805 1 95 379 VAL B N 1
ATOM 6722 C CA . VAL B 1 379 ? -21.641 -27.547 -14.617 1 95 379 VAL B CA 1
ATOM 6723 C C . VAL B 1 379 ? -22.547 -27.453 -15.844 1 95 379 VAL B C 1
ATOM 6725 O O . VAL B 1 379 ? -22.156 -27.844 -16.953 1 95 379 VAL B O 1
ATOM 6728 N N . ALA B 1 380 ? -23.781 -26.891 -15.648 1 94.12 380 ALA B N 1
ATOM 6729 C CA . ALA B 1 380 ? -24.703 -26.719 -16.766 1 94.12 380 ALA B CA 1
ATOM 6730 C C . ALA B 1 380 ? -24.266 -25.562 -17.672 1 94.12 380 ALA B C 1
ATOM 6732 O O . ALA B 1 380 ? -24.281 -25.703 -18.891 1 94.12 380 ALA B O 1
ATOM 6733 N N . ARG B 1 381 ? -24.141 -24.484 -17.062 1 95.19 381 ARG B N 1
ATOM 6734 C CA . ARG B 1 381 ? -23.609 -23.312 -17.75 1 95.19 381 ARG B CA 1
ATOM 6735 C C . ARG B 1 381 ? -22.266 -22.906 -17.172 1 95.19 381 ARG B C 1
ATOM 6737 O O . ARG B 1 381 ? -22.062 -22.953 -15.953 1 95.19 381 ARG B O 1
ATOM 6744 N N . LEU B 1 382 ? -21.234 -22.484 -18.062 1 95.5 382 LEU B N 1
ATOM 6745 C CA . LEU B 1 382 ? -19.906 -22.078 -17.609 1 95.5 382 LEU B CA 1
ATOM 6746 C C . LEU B 1 382 ? -20 -20.969 -16.562 1 95.5 382 LEU B C 1
ATOM 6748 O O . LEU B 1 382 ? -19.234 -20.953 -15.602 1 95.5 382 LEU B O 1
ATOM 6752 N N . ALA B 1 383 ? -20.969 -20.016 -16.703 1 96.12 383 ALA B N 1
ATOM 6753 C CA . ALA B 1 383 ? -21.172 -18.891 -15.797 1 96.12 383 ALA B CA 1
ATOM 6754 C C . ALA B 1 383 ? -21.5 -19.375 -14.391 1 96.12 383 ALA B C 1
ATOM 6756 O O . ALA B 1 383 ? -21.281 -18.672 -13.406 1 96.12 383 ALA B O 1
ATOM 6757 N N . ASP B 1 384 ? -22.031 -20.609 -14.258 1 95.5 384 ASP B N 1
ATOM 6758 C CA . ASP B 1 384 ? -22.359 -21.156 -12.945 1 95.5 384 ASP B CA 1
ATOM 6759 C C . ASP B 1 384 ? -21.109 -21.359 -12.102 1 95.5 384 ASP B C 1
ATOM 6761 O O . ASP B 1 384 ? -21.172 -21.359 -10.867 1 95.5 384 ASP B O 1
ATOM 6765 N N . ALA B 1 385 ? -19.953 -21.5 -12.75 1 95.5 385 ALA B N 1
ATOM 6766 C CA . ALA B 1 385 ? -18.703 -21.75 -12.062 1 95.5 385 ALA B CA 1
ATOM 6767 C C . ALA B 1 385 ? -18.203 -20.5 -11.352 1 95.5 385 ALA B C 1
ATOM 6769 O O . ALA B 1 385 ? -17.297 -20.562 -10.508 1 95.5 385 ALA B O 1
ATOM 6770 N N . VAL B 1 386 ? -18.75 -19.328 -11.656 1 97.25 386 VAL B N 1
ATOM 6771 C CA . VAL B 1 386 ? -18.391 -18.078 -11 1 97.25 386 VAL B CA 1
ATOM 6772 C C . VAL B 1 386 ? -18.625 -18.188 -9.5 1 97.25 386 VAL B C 1
ATOM 6774 O O . VAL B 1 386 ? -17.906 -17.594 -8.703 1 97.25 386 VAL B O 1
ATOM 6777 N N . ALA B 1 387 ? -19.562 -18.984 -9.109 1 95.56 387 ALA B N 1
ATOM 6778 C CA . ALA B 1 387 ? -19.922 -19.172 -7.703 1 95.56 387 ALA B CA 1
ATOM 6779 C C . ALA B 1 387 ? -18.781 -19.781 -6.91 1 95.56 387 ALA B C 1
ATOM 6781 O O . ALA B 1 387 ? -18.75 -19.688 -5.68 1 95.56 387 ALA B O 1
ATOM 6782 N N . ALA B 1 388 ? -17.812 -20.406 -7.602 1 95.31 388 ALA B N 1
ATOM 6783 C CA . ALA B 1 388 ? -16.688 -21.047 -6.941 1 95.31 388 ALA B CA 1
ATOM 6784 C C . ALA B 1 388 ? -15.562 -20.062 -6.68 1 95.31 388 ALA B C 1
ATOM 6786 O O . ALA B 1 388 ? -14.617 -20.359 -5.949 1 95.31 388 ALA B O 1
ATOM 6787 N N . VAL B 1 389 ? -15.633 -18.875 -7.23 1 96.94 389 VAL B N 1
ATOM 6788 C CA . VAL B 1 389 ? -14.602 -17.859 -7.117 1 96.94 389 VAL B CA 1
ATOM 6789 C C . VAL B 1 389 ? -14.789 -17.078 -5.82 1 96.94 389 VAL B C 1
ATOM 6791 O O . VAL B 1 389 ? -15.922 -16.781 -5.426 1 96.94 389 VAL B O 1
ATOM 6794 N N . HIS B 1 390 ? -13.734 -16.797 -5.184 1 95.12 390 HIS B N 1
ATOM 6795 C CA . HIS B 1 390 ? -13.734 -16 -3.961 1 95.12 390 HIS B CA 1
ATOM 6796 C C . HIS B 1 390 ? -12.469 -15.156 -3.854 1 95.12 390 HIS B C 1
ATOM 6798 O O . HIS B 1 390 ? -11.625 -15.172 -4.754 1 95.12 390 HIS B O 1
ATOM 6804 N N . ARG B 1 391 ? -12.242 -14.492 -2.801 1 92.94 391 ARG B N 1
ATOM 6805 C CA . ARG B 1 391 ? -11.234 -13.445 -2.67 1 92.94 391 ARG B CA 1
ATOM 6806 C C . ARG B 1 391 ? -9.828 -14.039 -2.652 1 92.94 391 ARG B C 1
ATOM 6808 O O . ARG B 1 391 ? -8.852 -13.336 -2.906 1 92.94 391 ARG B O 1
ATOM 6815 N N . ASP B 1 392 ? -9.688 -15.289 -2.381 1 94.06 392 ASP B N 1
ATOM 6816 C CA . ASP B 1 392 ? -8.375 -15.922 -2.375 1 94.06 392 ASP B CA 1
ATOM 6817 C C . ASP B 1 392 ? -8.07 -16.578 -3.723 1 94.06 392 ASP B C 1
ATOM 6819 O O . ASP B 1 392 ? -7.016 -17.188 -3.9 1 94.06 392 ASP B O 1
ATOM 6823 N N . THR B 1 393 ? -8.992 -16.406 -4.691 1 97.19 393 THR B N 1
ATOM 6824 C CA . THR B 1 393 ? -8.734 -16.922 -6.035 1 97.19 393 THR B CA 1
ATOM 6825 C C . THR B 1 393 ? -7.75 -16.031 -6.777 1 97.19 393 THR B C 1
ATOM 6827 O O . THR B 1 393 ? -8.031 -14.852 -7.027 1 97.19 393 THR B O 1
ATOM 6830 N N . GLN B 1 394 ? -6.637 -16.562 -7.121 1 97.44 394 GLN B N 1
ATOM 6831 C CA . GLN B 1 394 ? -5.613 -15.766 -7.801 1 97.44 394 GLN B CA 1
ATOM 6832 C C . GLN B 1 394 ? -5.867 -15.719 -9.305 1 97.44 394 GLN B C 1
ATOM 6834 O O . GLN B 1 394 ? -5.98 -14.641 -9.883 1 97.44 394 GLN B O 1
ATOM 6839 N N . THR B 1 395 ? -5.949 -16.875 -9.938 1 98.38 395 THR B N 1
ATOM 6840 C CA . THR B 1 395 ? -6.055 -16.969 -11.391 1 98.38 395 THR B CA 1
ATOM 6841 C C . THR B 1 395 ? -7.223 -17.859 -11.789 1 98.38 395 THR B C 1
ATOM 6843 O O . THR B 1 395 ? -7.438 -18.906 -11.188 1 98.38 395 THR B O 1
ATOM 6846 N N . VAL B 1 396 ? -7.988 -17.453 -12.758 1 98.69 396 VAL B N 1
ATOM 6847 C CA . VAL B 1 396 ? -8.969 -18.281 -13.445 1 98.69 396 VAL B CA 1
ATOM 6848 C C . VAL B 1 396 ? -8.594 -18.422 -14.922 1 98.69 396 VAL B C 1
ATOM 6850 O O . VAL B 1 396 ? -8.484 -17.406 -15.633 1 98.69 396 VAL B O 1
ATOM 6853 N N . ALA B 1 397 ? -8.367 -19.594 -15.328 1 98.38 397 ALA B N 1
ATOM 6854 C CA . ALA B 1 397 ? -8.172 -19.844 -16.75 1 98.38 397 ALA B CA 1
ATOM 6855 C C . ALA B 1 397 ? -9.453 -20.312 -17.422 1 98.38 397 ALA B C 1
ATOM 6857 O O . ALA B 1 397 ? -10.203 -21.109 -16.828 1 98.38 397 ALA B O 1
ATOM 6858 N N . VAL B 1 398 ? -9.695 -19.828 -18.625 1 97.81 398 VAL B N 1
ATOM 6859 C CA . VAL B 1 398 ? -10.977 -20.109 -19.266 1 97.81 398 VAL B CA 1
ATOM 6860 C C . VAL B 1 398 ? -10.742 -20.594 -20.703 1 97.81 398 VAL B C 1
ATOM 6862 O O . VAL B 1 398 ? -9.891 -20.047 -21.406 1 97.81 398 VAL B O 1
ATOM 6865 N N . TYR B 1 399 ? -11.5 -21.547 -21.094 1 96.44 399 TYR B N 1
ATOM 6866 C CA . TYR B 1 399 ? -11.562 -22.047 -22.453 1 96.44 399 TYR B CA 1
ATOM 6867 C C . TYR B 1 399 ? -13.008 -22.219 -22.906 1 96.44 399 TYR B C 1
ATOM 6869 O O . TYR B 1 399 ? -13.836 -22.75 -22.172 1 96.44 399 TYR B O 1
ATOM 6877 N N . PRO B 1 400 ? -13.289 -21.938 -24.266 1 94.94 400 PRO B N 1
ATOM 6878 C CA . PRO B 1 400 ? -12.43 -21.172 -25.188 1 94.94 400 PRO B CA 1
ATOM 6879 C C . PRO B 1 400 ? -12.211 -19.734 -24.719 1 94.94 400 PRO B C 1
ATOM 6881 O O . PRO B 1 400 ? -12.969 -19.219 -23.891 1 94.94 400 PRO B O 1
ATOM 6884 N N . TRP B 1 401 ? -11.273 -19.062 -25.203 1 92.31 401 TRP B N 1
ATOM 6885 C CA . TRP B 1 401 ? -10.781 -17.844 -24.609 1 92.31 401 TRP B CA 1
ATOM 6886 C C . TRP B 1 401 ? -11.805 -16.719 -24.734 1 92.31 401 TRP B C 1
ATOM 6888 O O . TRP B 1 401 ? -11.93 -15.867 -23.844 1 92.31 401 TRP B O 1
ATOM 6898 N N . HIS B 1 402 ? -12.531 -16.672 -25.828 1 92.38 402 HIS B N 1
ATOM 6899 C CA . HIS B 1 402 ? -13.516 -15.602 -25.969 1 92.38 402 HIS B CA 1
ATOM 6900 C C . HIS B 1 402 ? -14.508 -15.594 -24.812 1 92.38 402 HIS B C 1
ATOM 6902 O O . HIS B 1 402 ? -15.023 -14.539 -24.438 1 92.38 402 HIS B O 1
ATOM 6908 N N . ARG B 1 403 ? -14.766 -16.766 -24.156 1 94.31 403 ARG B N 1
ATOM 6909 C CA . ARG B 1 403 ? -15.641 -16.844 -23 1 94.31 403 ARG B CA 1
ATOM 6910 C C . ARG B 1 403 ? -14.984 -16.219 -21.766 1 94.31 403 ARG B C 1
ATOM 6912 O O . ARG B 1 403 ? -15.68 -15.719 -20.875 1 94.31 403 ARG B O 1
ATOM 6919 N N . GLY B 1 404 ? -13.68 -16.312 -21.719 1 93.38 404 GLY B N 1
ATOM 6920 C CA . GLY B 1 404 ? -12.969 -15.656 -20.641 1 93.38 404 GLY B CA 1
ATOM 6921 C C . GLY B 1 404 ? -13.141 -14.148 -20.625 1 93.38 404 GLY B C 1
ATOM 6922 O O . GLY B 1 404 ? -13.359 -13.555 -19.578 1 93.38 404 GLY B O 1
ATOM 6923 N N . LYS B 1 405 ? -13.125 -13.602 -21.766 1 91.06 405 LYS B N 1
ATOM 6924 C CA . LYS B 1 405 ? -13.352 -12.172 -21.906 1 91.06 405 LYS B CA 1
ATOM 6925 C C . LYS B 1 405 ? -14.766 -11.789 -21.469 1 91.06 405 LYS B C 1
ATOM 6927 O O . LYS B 1 405 ? -14.969 -10.773 -20.812 1 91.06 405 LYS B O 1
ATOM 6932 N N . GLN B 1 406 ? -15.656 -12.641 -21.812 1 95.06 406 GLN B N 1
ATOM 6933 C CA . GLN B 1 406 ? -17.062 -12.391 -21.5 1 95.06 406 GLN B CA 1
ATOM 6934 C C . GLN B 1 406 ? -17.328 -12.516 -20 1 95.06 406 GLN B C 1
ATOM 6936 O O . GLN B 1 406 ? -18.125 -11.766 -19.453 1 95.06 406 GLN B O 1
ATOM 6941 N N . LEU B 1 407 ? -16.578 -13.422 -19.359 1 97.44 407 LEU B N 1
ATOM 6942 C CA . LEU B 1 407 ? -16.828 -13.719 -17.953 1 97.44 407 LEU B CA 1
ATOM 6943 C C . LEU B 1 407 ? -15.922 -12.891 -17.047 1 97.44 407 LEU B C 1
ATOM 6945 O O . LEU B 1 407 ? -16.047 -12.93 -15.828 1 97.44 407 LEU B O 1
ATOM 6949 N N . GLY B 1 408 ? -15.062 -12.141 -17.672 1 97.38 408 GLY B N 1
ATOM 6950 C CA . GLY B 1 408 ? -14.039 -11.414 -16.938 1 97.38 408 GLY B CA 1
ATOM 6951 C C . GLY B 1 408 ? -14.609 -10.555 -15.82 1 97.38 408 GLY B C 1
ATOM 6952 O O . GLY B 1 408 ? -14.117 -10.594 -14.688 1 97.38 408 GLY B O 1
ATOM 6953 N N . ARG B 1 409 ? -15.648 -9.828 -16.141 1 96.5 409 ARG B N 1
ATOM 6954 C CA . ARG B 1 409 ? -16.266 -8.938 -15.164 1 96.5 409 ARG B CA 1
ATOM 6955 C C . ARG B 1 409 ? -16.828 -9.719 -13.984 1 96.5 409 ARG B C 1
ATOM 6957 O O . ARG B 1 409 ? -16.531 -9.398 -12.828 1 96.5 409 ARG B O 1
ATOM 6964 N N . ALA B 1 410 ? -17.578 -10.719 -14.234 1 97.5 410 ALA B N 1
ATOM 6965 C CA . ALA B 1 410 ? -18.203 -11.508 -13.18 1 97.5 410 ALA B CA 1
ATOM 6966 C C . ALA B 1 410 ? -17.156 -12.203 -12.32 1 97.5 410 ALA B C 1
ATOM 6968 O O . ALA B 1 410 ? -17.266 -12.234 -11.094 1 97.5 410 ALA B O 1
ATOM 6969 N N . LEU B 1 411 ? -16.125 -12.758 -12.93 1 98.44 411 LEU B N 1
ATOM 6970 C CA . LEU B 1 411 ? -15.078 -13.484 -12.219 1 98.44 411 LEU B CA 1
ATOM 6971 C C . LEU B 1 411 ? -14.297 -12.555 -11.289 1 98.44 411 LEU B C 1
ATOM 6973 O O . LEU B 1 411 ? -14.031 -12.898 -10.141 1 98.44 411 LEU B O 1
ATOM 6977 N N . THR B 1 412 ? -13.961 -11.383 -11.773 1 97.69 412 THR B N 1
ATOM 6978 C CA . THR B 1 412 ? -13.172 -10.461 -10.969 1 97.69 412 THR B CA 1
ATOM 6979 C C . THR B 1 412 ? -14.016 -9.844 -9.859 1 97.69 412 THR B C 1
ATOM 6981 O O . THR B 1 412 ? -13.523 -9.617 -8.75 1 97.69 412 THR B O 1
ATOM 6984 N N . LEU B 1 413 ? -15.281 -9.57 -10.102 1 96.38 413 LEU B N 1
ATOM 6985 C CA . LEU B 1 413 ? -16.172 -9.086 -9.047 1 96.38 413 LEU B CA 1
ATOM 6986 C C . LEU B 1 413 ? -16.328 -10.125 -7.945 1 96.38 413 LEU B C 1
ATOM 6988 O O . LEU B 1 413 ? -16.438 -9.781 -6.77 1 96.38 413 LEU B O 1
ATOM 6992 N N . ALA B 1 414 ? -16.25 -11.398 -8.391 1 96.94 414 ALA B N 1
ATOM 6993 C CA . ALA B 1 414 ? -16.406 -12.492 -7.426 1 96.94 414 ALA B CA 1
ATOM 6994 C C . ALA B 1 414 ? -15.141 -12.641 -6.578 1 96.94 414 ALA B C 1
ATOM 6996 O O . ALA B 1 414 ? -15.18 -13.234 -5.5 1 96.94 414 ALA B O 1
ATOM 6997 N N . GLY B 1 415 ? -14.008 -12.211 -7.117 1 96.75 415 GLY B N 1
ATOM 6998 C CA . GLY B 1 415 ? -12.836 -12.227 -6.254 1 96.75 415 GLY B CA 1
ATOM 6999 C C . GLY B 1 415 ? -11.555 -12.555 -6.992 1 96.75 415 GLY B C 1
ATOM 7000 O O . GLY B 1 415 ? -10.461 -12.375 -6.457 1 96.75 415 GLY B O 1
ATOM 7001 N N . ALA B 1 416 ? -11.609 -13.008 -8.281 1 98.06 416 ALA B N 1
ATOM 7002 C CA . ALA B 1 416 ? -10.414 -13.414 -9.016 1 98.06 416 ALA B CA 1
ATOM 7003 C C . ALA B 1 416 ? -9.516 -12.219 -9.297 1 98.06 416 ALA B C 1
ATOM 7005 O O . ALA B 1 416 ? -10 -11.133 -9.641 1 98.06 416 ALA B O 1
ATOM 7006 N N . SER B 1 417 ? -8.242 -12.43 -9.172 1 97.62 417 SER B N 1
ATOM 7007 C CA . SER B 1 417 ? -7.266 -11.375 -9.445 1 97.62 417 SER B CA 1
ATOM 7008 C C . SER B 1 417 ? -6.902 -11.328 -10.93 1 97.62 417 SER B C 1
ATOM 7010 O O . SER B 1 417 ? -6.617 -10.258 -11.469 1 97.62 417 SER B O 1
ATOM 7012 N N . ARG B 1 418 ? -6.953 -12.477 -11.562 1 98 418 ARG B N 1
ATOM 7013 C CA . ARG B 1 418 ? -6.402 -12.641 -12.898 1 98 418 ARG B CA 1
ATOM 7014 C C . ARG B 1 418 ? -7.215 -13.641 -13.711 1 98 418 ARG B C 1
ATOM 7016 O O . ARG B 1 418 ? -7.547 -14.727 -13.211 1 98 418 ARG B O 1
ATOM 7023 N N . VAL B 1 419 ? -7.59 -13.273 -14.938 1 98.19 419 VAL B N 1
ATOM 7024 C CA . VAL B 1 419 ? -8.25 -14.172 -15.867 1 98.19 419 VAL B CA 1
ATOM 7025 C C . VAL B 1 419 ? -7.371 -14.367 -17.109 1 98.19 419 VAL B C 1
ATOM 7027 O O . VAL B 1 419 ? -6.926 -13.391 -17.719 1 98.19 419 VAL B O 1
ATOM 7030 N N . THR B 1 420 ? -7.113 -15.578 -17.5 1 96.88 420 THR B N 1
ATOM 7031 C CA . THR B 1 420 ? -6.195 -15.859 -18.594 1 96.88 420 THR B CA 1
ATOM 7032 C C . THR B 1 420 ? -6.645 -17.094 -19.375 1 96.88 420 THR B C 1
ATOM 7034 O O . THR B 1 420 ? -7.695 -17.672 -19.078 1 96.88 420 THR B O 1
ATOM 7037 N N . GLU B 1 421 ? -5.855 -17.484 -20.375 1 94.94 421 GLU B N 1
ATOM 7038 C CA . GLU B 1 421 ? -6.125 -18.672 -21.188 1 94.94 421 GLU B CA 1
ATOM 7039 C C . GLU B 1 421 ? -5.613 -19.938 -20.516 1 94.94 421 GLU B C 1
ATOM 7041 O O . GLU B 1 421 ? -4.566 -19.922 -19.859 1 94.94 421 GLU B O 1
ATOM 7046 N N . VAL B 1 422 ? -6.363 -21.031 -20.734 1 96.06 422 VAL B N 1
ATOM 7047 C CA . VAL B 1 422 ? -5.871 -22.312 -20.266 1 96.06 422 VAL B CA 1
ATOM 7048 C C . VAL B 1 422 ? -4.508 -22.609 -20.891 1 96.06 422 VAL B C 1
ATOM 7050 O O . VAL B 1 422 ? -4.32 -22.422 -22.094 1 96.06 422 VAL B O 1
ATOM 7053 N N . GLY B 1 423 ? -3.602 -22.953 -20.125 1 94.69 423 GLY B N 1
ATOM 7054 C CA . GLY B 1 423 ? -2.248 -23.234 -20.594 1 94.69 423 GLY B CA 1
ATOM 7055 C C . GLY B 1 423 ? -1.277 -22.109 -20.297 1 94.69 423 GLY B C 1
ATOM 7056 O O . GLY B 1 423 ? -0.062 -22.281 -20.391 1 94.69 423 GLY B O 1
ATOM 7057 N N . LEU B 1 424 ? -1.816 -20.969 -19.844 1 93.88 424 LEU B N 1
ATOM 7058 C CA . LEU B 1 424 ? -0.966 -19.797 -19.672 1 93.88 424 LEU B CA 1
ATOM 7059 C C . LEU B 1 424 ? -0.956 -19.344 -18.219 1 93.88 424 LEU B C 1
ATOM 7061 O O . LEU B 1 424 ? -0.52 -18.234 -17.922 1 93.88 424 LEU B O 1
ATOM 7065 N N . MET B 1 425 ? -1.402 -20.141 -17.281 1 96.25 425 MET B N 1
ATOM 7066 C CA . MET B 1 425 ? -1.516 -19.75 -15.883 1 96.25 425 MET B CA 1
ATOM 7067 C C . MET B 1 425 ? -0.14 -19.484 -15.281 1 96.25 425 MET B C 1
ATOM 7069 O O . MET B 1 425 ? 0.019 -18.578 -14.461 1 96.25 425 MET B O 1
ATOM 7073 N N . SER B 1 426 ? 0.915 -20.219 -15.711 1 94.69 426 SER B N 1
ATOM 7074 C CA . SER B 1 426 ? 2.26 -20.062 -15.164 1 94.69 426 SER B CA 1
ATOM 7075 C C . SER B 1 426 ? 3.078 -19.078 -15.977 1 94.69 426 SER B C 1
ATOM 7077 O O . SER B 1 426 ? 4.277 -18.906 -15.742 1 94.69 426 SER B O 1
ATOM 7079 N N . ARG B 1 427 ? 2.477 -18.422 -16.891 1 90.31 427 ARG B N 1
ATOM 7080 C CA . ARG B 1 427 ? 3.164 -17.5 -17.797 1 90.31 427 ARG B CA 1
ATOM 7081 C C . ARG B 1 427 ? 2.488 -16.141 -17.797 1 90.31 427 ARG B C 1
ATOM 7083 O O . ARG B 1 427 ? 1.889 -15.734 -18.797 1 90.31 427 ARG B O 1
ATOM 7090 N N . PRO B 1 428 ? 2.701 -15.477 -16.703 1 88.38 428 PRO B N 1
ATOM 7091 C CA . PRO B 1 428 ? 2.088 -14.148 -16.688 1 88.38 428 PRO B CA 1
ATOM 7092 C C . PRO B 1 428 ? 2.531 -13.281 -17.859 1 88.38 428 PRO B C 1
ATOM 7094 O O . PRO B 1 428 ? 3.701 -13.305 -18.25 1 88.38 428 PRO B O 1
ATOM 7097 N N . ARG B 1 429 ? 1.626 -12.602 -18.406 1 88.75 429 ARG B N 1
ATOM 7098 C CA . ARG B 1 429 ? 1.869 -11.711 -19.531 1 88.75 429 ARG B CA 1
ATOM 7099 C C . ARG B 1 429 ? 2.344 -10.344 -19.062 1 88.75 429 ARG B C 1
ATOM 7101 O O . ARG B 1 429 ? 2.137 -9.977 -17.906 1 88.75 429 ARG B O 1
ATOM 7108 N N . PRO B 1 430 ? 3.027 -9.609 -20.031 1 92 430 PRO B N 1
ATOM 7109 C CA . PRO B 1 430 ? 3.355 -8.234 -19.656 1 92 430 PRO B CA 1
ATOM 7110 C C . PRO B 1 430 ? 2.143 -7.461 -19.141 1 92 430 PRO B C 1
ATOM 7112 O O . PRO B 1 430 ? 1.066 -7.523 -19.734 1 92 430 PRO B O 1
ATOM 7115 N N . GLY B 1 431 ? 2.326 -6.746 -18.062 1 93.81 431 GLY B N 1
ATOM 7116 C CA . GLY B 1 431 ? 1.228 -6.074 -17.391 1 93.81 431 GLY B CA 1
ATOM 7117 C C . GLY B 1 431 ? 0.693 -6.848 -16.203 1 93.81 431 GLY B C 1
ATOM 7118 O O . GLY B 1 431 ? -0.25 -6.406 -15.539 1 93.81 431 GLY B O 1
ATOM 7119 N N . PHE B 1 432 ? 1.376 -7.875 -15.852 1 91.69 432 PHE B N 1
ATOM 7120 C CA . PHE B 1 432 ? 0.969 -8.812 -14.805 1 91.69 432 PHE B CA 1
ATOM 7121 C C . PHE B 1 432 ? 0.71 -8.07 -13.5 1 91.69 432 PHE B C 1
ATOM 7123 O O . PHE B 1 432 ? 1.579 -7.355 -13 1 91.69 432 PHE B O 1
ATOM 7130 N N . VAL B 1 433 ? -0.539 -8.242 -13 1 91.5 433 VAL B N 1
ATOM 7131 C CA . VAL B 1 433 ? -0.914 -7.762 -11.672 1 91.5 433 VAL B CA 1
ATOM 7132 C C . VAL B 1 433 ? -0.77 -8.891 -10.656 1 91.5 433 VAL B C 1
ATOM 7134 O O . VAL B 1 433 ? -1.416 -9.93 -10.781 1 91.5 433 VAL B O 1
ATOM 7137 N N . HIS B 1 434 ? 0.034 -8.602 -9.688 1 93.81 434 HIS B N 1
ATOM 7138 C CA . HIS B 1 434 ? 0.338 -9.641 -8.711 1 93.81 434 HIS B CA 1
ATOM 7139 C C . HIS B 1 434 ? -0.578 -9.539 -7.492 1 93.81 434 HIS B C 1
ATOM 7141 O O . HIS B 1 434 ? -0.431 -8.633 -6.672 1 93.81 434 HIS B O 1
ATOM 7147 N N . ASP B 1 435 ? -1.479 -10.523 -7.332 1 94.25 435 ASP B N 1
ATOM 7148 C CA . ASP B 1 435 ? -2.338 -10.633 -6.156 1 94.25 435 ASP B CA 1
ATOM 7149 C C . ASP B 1 435 ? -3.086 -9.328 -5.898 1 94.25 435 ASP B C 1
ATOM 7151 O O . ASP B 1 435 ? -3.098 -8.828 -4.77 1 94.25 435 ASP B O 1
ATOM 7155 N N . GLU B 1 436 ? -3.521 -8.742 -6.949 1 96.38 436 GLU B N 1
ATOM 7156 C CA . GLU B 1 436 ? -4.387 -7.57 -6.906 1 96.38 436 GLU B CA 1
ATOM 7157 C C . GLU B 1 436 ? -3.615 -6.332 -6.461 1 96.38 436 GLU B C 1
ATOM 7159 O O . GLU B 1 436 ? -4.215 -5.336 -6.055 1 96.38 436 GLU B O 1
ATOM 7164 N N . MET B 1 437 ? -2.299 -6.406 -6.531 1 95.81 437 MET B N 1
ATOM 7165 C CA . MET B 1 437 ? -1.469 -5.281 -6.109 1 95.81 437 MET B CA 1
ATOM 7166 C C . MET B 1 437 ? -0.518 -4.859 -7.223 1 95.81 437 MET B C 1
ATOM 7168 O O . MET B 1 437 ? -0.344 -5.582 -8.203 1 95.81 437 MET B O 1
ATOM 7172 N N . ARG B 1 438 ? -0.038 -3.734 -7.09 1 96.31 438 ARG B N 1
ATOM 7173 C CA . ARG B 1 438 ? 1.133 -3.199 -7.777 1 96.31 438 ARG B CA 1
ATOM 7174 C C . ARG B 1 438 ? 2.275 -2.945 -6.801 1 96.31 438 ARG B C 1
ATOM 7176 O O . ARG B 1 438 ? 2.467 -1.817 -6.34 1 96.31 438 ARG B O 1
ATOM 7183 N N . PRO B 1 439 ? 3.039 -3.971 -6.57 1 96.75 439 PRO B N 1
ATOM 7184 C CA . PRO B 1 439 ? 3.896 -4.035 -5.383 1 96.75 439 PRO B CA 1
ATOM 7185 C C . PRO B 1 439 ? 4.93 -2.912 -5.34 1 96.75 439 PRO B C 1
ATOM 7187 O O . PRO B 1 439 ? 5.355 -2.498 -4.258 1 96.75 439 PRO B O 1
ATOM 7190 N N . LEU B 1 440 ? 5.379 -2.4 -6.465 1 98.06 440 LEU B N 1
ATOM 7191 C CA . LEU B 1 440 ? 6.426 -1.383 -6.441 1 98.06 440 LEU B CA 1
ATOM 7192 C C . LEU B 1 440 ? 5.941 -0.121 -5.734 1 98.06 440 LEU B C 1
ATOM 7194 O O . LEU B 1 440 ? 6.75 0.676 -5.254 1 98.06 440 LEU B O 1
ATOM 7198 N N . HIS B 1 441 ? 4.629 0.087 -5.676 1 97.06 441 HIS B N 1
ATOM 7199 C CA . HIS B 1 441 ? 4.094 1.248 -4.973 1 97.06 441 HIS B CA 1
ATOM 7200 C C . HIS B 1 441 ? 4.406 1.181 -3.48 1 97.06 441 HIS B C 1
ATOM 7202 O O . HIS B 1 441 ? 4.57 2.215 -2.83 1 97.06 441 HIS B O 1
ATOM 7208 N N . SER B 1 442 ? 4.539 -0.018 -2.988 1 97.31 442 SER B N 1
ATOM 7209 C CA . SER B 1 442 ? 4.844 -0.198 -1.573 1 97.31 442 SER B CA 1
ATOM 7210 C C . SER B 1 442 ? 6.344 -0.101 -1.314 1 97.31 442 SER B C 1
ATOM 7212 O O . SER B 1 442 ? 6.781 -0.096 -0.162 1 97.31 442 SER B O 1
ATOM 7214 N N . LEU B 1 443 ? 7.094 -0.017 -2.395 1 98.5 443 LEU B N 1
ATOM 7215 C CA . LEU B 1 443 ? 8.547 -0.052 -2.246 1 98.5 443 LEU B CA 1
ATOM 7216 C C . LEU B 1 443 ? 9.156 1.313 -2.543 1 98.5 443 LEU B C 1
ATOM 7218 O O . LEU B 1 443 ? 10.383 1.459 -2.568 1 98.5 443 LEU B O 1
ATOM 7222 N N . VAL B 1 444 ? 8.281 2.289 -2.742 1 98.38 444 VAL B N 1
ATOM 7223 C CA . VAL B 1 444 ? 8.773 3.645 -2.973 1 98.38 444 VAL B CA 1
ATOM 7224 C C . VAL B 1 444 ? 8.055 4.617 -2.039 1 98.38 444 VAL B C 1
ATOM 7226 O O . VAL B 1 444 ? 6.965 4.32 -1.538 1 98.38 444 VAL B O 1
ATOM 7229 N N . ARG B 1 445 ? 8.695 5.668 -1.753 1 97.44 445 ARG B N 1
ATOM 7230 C CA . ARG B 1 445 ? 8.062 6.824 -1.128 1 97.44 445 ARG B CA 1
ATOM 7231 C C . ARG B 1 445 ? 7.848 7.945 -2.141 1 97.44 445 ARG B C 1
ATOM 7233 O O . ARG B 1 445 ? 8.789 8.383 -2.801 1 97.44 445 ARG B O 1
ATOM 7240 N N . TRP B 1 446 ? 6.668 8.391 -2.256 1 98 446 TRP B N 1
ATOM 7241 C CA . TRP B 1 446 ? 6.312 9.5 -3.139 1 98 446 TRP B CA 1
ATOM 7242 C C . TRP B 1 446 ? 6.594 10.844 -2.469 1 98 446 TRP B C 1
ATOM 7244 O O . TRP B 1 446 ? 6.164 11.078 -1.339 1 98 446 TRP B O 1
ATOM 7254 N N . VAL B 1 447 ? 7.352 11.656 -3.16 1 98.06 447 VAL B N 1
ATOM 7255 C CA . VAL B 1 447 ? 7.691 12.961 -2.605 1 98.06 447 VAL B CA 1
ATOM 7256 C C . VAL B 1 447 ? 7.352 14.055 -3.613 1 98.06 447 VAL B C 1
ATOM 7258 O O . VAL B 1 447 ? 7.254 13.797 -4.816 1 98.06 447 VAL B O 1
ATOM 7261 N N . SER B 1 448 ? 7.145 15.25 -3.121 1 97.88 448 SER B N 1
ATOM 7262 C CA . SER B 1 448 ? 6.684 16.297 -4.023 1 97.88 448 SER B CA 1
ATOM 7263 C C . SER B 1 448 ? 7.359 17.641 -3.707 1 97.88 448 SER B C 1
ATOM 7265 O O . SER B 1 448 ? 7.688 17.906 -2.551 1 97.88 448 SER B O 1
ATOM 7267 N N . VAL B 1 449 ? 7.625 18.375 -4.691 1 97.31 449 VAL B N 1
ATOM 7268 C CA . VAL B 1 449 ? 7.949 19.797 -4.66 1 97.31 449 VAL B CA 1
ATOM 7269 C C . VAL B 1 449 ? 6.859 20.594 -5.383 1 97.31 449 VAL B C 1
ATOM 7271 O O . VAL B 1 449 ? 6.641 20.406 -6.582 1 97.31 449 VAL B O 1
ATOM 7274 N N . GLU B 1 450 ? 6.199 21.406 -4.637 1 94.88 450 GLU B N 1
ATOM 7275 C CA . GLU B 1 450 ? 5.074 22.109 -5.23 1 94.88 450 GLU B CA 1
ATOM 7276 C C . GLU B 1 450 ? 5.551 23.188 -6.203 1 94.88 450 GLU B C 1
ATOM 7278 O O . GLU B 1 450 ? 6.688 23.656 -6.109 1 94.88 450 GLU B O 1
ATOM 7283 N N . ARG B 1 451 ? 4.625 23.406 -7.078 1 90.38 451 ARG B N 1
ATOM 7284 C CA . ARG B 1 451 ? 4.891 24.531 -7.973 1 90.38 451 ARG B CA 1
ATOM 7285 C C . ARG B 1 451 ? 4.488 25.859 -7.328 1 90.38 451 ARG B C 1
ATOM 7287 O O . ARG B 1 451 ? 3.553 25.906 -6.527 1 90.38 451 ARG B O 1
ATOM 7294 N N . GLY B 1 452 ? 5.227 26.891 -7.609 1 81.62 452 GLY B N 1
ATOM 7295 C CA . GLY B 1 452 ? 4.926 28.172 -7.02 1 81.62 452 GLY B CA 1
ATOM 7296 C C . GLY B 1 452 ? 3.539 28.688 -7.363 1 81.62 452 GLY B C 1
ATOM 7297 O O . GLY B 1 452 ? 2.902 28.188 -8.289 1 81.62 452 GLY B O 1
ATOM 7298 N N . LEU B 1 453 ? 3.049 29.5 -6.531 1 82.81 453 LEU B N 1
ATOM 7299 C CA . LEU B 1 453 ? 1.729 30.078 -6.738 1 82.81 453 LEU B CA 1
ATOM 7300 C C . LEU B 1 453 ? 1.651 30.781 -8.094 1 82.81 453 LEU B C 1
ATOM 7302 O O . LEU B 1 453 ? 0.558 31.031 -8.609 1 82.81 453 LEU B O 1
ATOM 7306 N N . ASP B 1 454 ? 2.783 31.031 -8.688 1 79.56 454 ASP B N 1
ATOM 7307 C CA . ASP B 1 454 ? 2.824 31.781 -9.938 1 79.56 454 ASP B CA 1
ATOM 7308 C C . ASP B 1 454 ? 2.662 30.859 -11.141 1 79.56 454 ASP B C 1
ATOM 7310 O O . ASP B 1 454 ? 2.592 31.312 -12.281 1 79.56 454 ASP B O 1
ATOM 7314 N N . TYR B 1 455 ? 2.643 29.609 -10.781 1 82.75 455 TYR B N 1
ATOM 7315 C CA . TYR B 1 455 ? 2.484 28.672 -11.883 1 82.75 455 TYR B CA 1
ATOM 7316 C C . TYR B 1 455 ? 1.169 28.891 -12.617 1 82.75 455 TYR B C 1
ATOM 7318 O O . TYR B 1 455 ? 0.119 29.047 -11.984 1 82.75 455 TYR B O 1
ATOM 7326 N N . ARG B 1 456 ? 1.305 29.031 -14.016 1 80.19 456 ARG B N 1
ATOM 7327 C CA . ARG B 1 456 ? 0.15 29.266 -14.875 1 80.19 456 ARG B CA 1
ATOM 7328 C C . ARG B 1 456 ? -0.244 28 -15.617 1 80.19 456 ARG B C 1
ATOM 7330 O O . ARG B 1 456 ? 0.575 27.406 -16.328 1 80.19 456 ARG B O 1
ATOM 7337 N N . GLY B 1 457 ? -1.425 27.516 -15.32 1 78.75 457 GLY B N 1
ATOM 7338 C CA . GLY B 1 457 ? -1.979 26.312 -15.945 1 78.75 457 GLY B CA 1
ATOM 7339 C C . GLY B 1 457 ? -3.34 25.938 -15.398 1 78.75 457 GLY B C 1
ATOM 7340 O O . GLY B 1 457 ? -3.998 26.734 -14.734 1 78.75 457 GLY B O 1
ATOM 7341 N N . ARG B 1 458 ? -3.764 24.797 -15.734 1 79.81 458 ARG B N 1
ATOM 7342 C CA . ARG B 1 458 ? -5.078 24.312 -15.336 1 79.81 458 ARG B CA 1
ATOM 7343 C C . ARG B 1 458 ? -5.266 24.406 -13.828 1 79.81 458 ARG B C 1
ATOM 7345 O O . ARG B 1 458 ? -6.371 24.672 -13.352 1 79.81 458 ARG B O 1
ATOM 7352 N N . PHE B 1 459 ? -4.156 24.375 -13.133 1 76.38 459 PHE B N 1
ATOM 7353 C CA . PHE B 1 459 ? -4.25 24.297 -11.68 1 76.38 459 PHE B CA 1
ATOM 7354 C C . PHE B 1 459 ? -3.717 25.562 -11.031 1 76.38 459 PHE B C 1
ATOM 7356 O O . PHE B 1 459 ? -3.205 25.531 -9.906 1 76.38 459 PHE B O 1
ATOM 7363 N N . ARG B 1 460 ? -3.818 26.609 -11.773 1 73 460 ARG B N 1
ATOM 7364 C CA . ARG B 1 460 ? -3.34 27.891 -11.266 1 73 460 ARG B CA 1
ATOM 7365 C C . ARG B 1 460 ? -4.195 28.375 -10.094 1 73 460 ARG B C 1
ATOM 7367 O O . ARG B 1 460 ? -5.414 28.203 -10.102 1 73 460 ARG B O 1
ATOM 7374 N N . ALA B 1 461 ? -3.377 28.766 -9.148 1 66.06 461 ALA B N 1
ATOM 7375 C CA . ALA B 1 461 ? -4.078 29.438 -8.047 1 66.06 461 ALA B CA 1
ATOM 7376 C C . ALA B 1 461 ? -4.539 30.828 -8.453 1 66.06 461 ALA B C 1
ATOM 7378 O O . ALA B 1 461 ? -4.18 31.328 -9.523 1 66.06 461 ALA B O 1
ATOM 7379 N N . ALA B 1 462 ? -5.441 31.359 -7.645 1 66.62 462 ALA B N 1
ATOM 7380 C CA . ALA B 1 462 ? -5.867 32.75 -7.801 1 66.62 462 ALA B CA 1
ATOM 7381 C C . ALA B 1 462 ? -4.664 33.688 -7.906 1 66.62 462 ALA B C 1
ATOM 7383 O O . ALA B 1 462 ? -3.529 33.281 -7.641 1 66.62 462 ALA B O 1
ATOM 7384 N N . ASP B 1 463 ? -4.871 34.781 -8.398 1 79.56 463 ASP B N 1
ATOM 7385 C CA . ASP B 1 463 ? -3.865 35.844 -8.367 1 79.56 463 ASP B CA 1
ATOM 7386 C C . ASP B 1 463 ? -3.172 35.906 -7.008 1 79.56 463 ASP B C 1
ATOM 7388 O O . ASP B 1 463 ? -3.836 35.969 -5.969 1 79.56 463 ASP B O 1
ATOM 7392 N N . ARG B 1 464 ? -1.872 35.719 -7.051 1 82.88 464 ARG B N 1
ATOM 7393 C CA . ARG B 1 464 ? -1.091 35.656 -5.82 1 82.88 464 ARG B CA 1
ATOM 7394 C C . ARG B 1 464 ? -1.48 36.812 -4.871 1 82.88 464 ARG B C 1
ATOM 7396 O O . ARG B 1 464 ? -1.697 36.562 -3.68 1 82.88 464 ARG B O 1
ATOM 7403 N N . ALA B 1 465 ? -1.569 38 -5.418 1 82.12 465 ALA B N 1
ATOM 7404 C CA . ALA B 1 465 ? -1.886 39.156 -4.582 1 82.12 465 ALA B CA 1
ATOM 7405 C C . ALA B 1 465 ? -3.258 39 -3.934 1 82.12 465 ALA B C 1
ATOM 7407 O O . ALA B 1 465 ? -3.424 39.281 -2.744 1 82.12 465 ALA B O 1
ATOM 7408 N N . GLU B 1 466 ? -4.133 38.562 -4.699 1 80.75 466 GLU B N 1
ATOM 7409 C CA . GLU B 1 466 ? -5.477 38.344 -4.172 1 80.75 466 GLU B CA 1
ATOM 7410 C C . GLU B 1 466 ? -5.48 37.25 -3.125 1 80.75 466 GLU B C 1
ATOM 7412 O O . GLU B 1 466 ? -6.152 37.344 -2.098 1 80.75 466 GLU B O 1
ATOM 7417 N N . PHE B 1 467 ? -4.703 36.25 -3.398 1 83 467 PHE B N 1
ATOM 7418 C CA . PHE B 1 467 ? -4.605 35.156 -2.473 1 83 467 PHE B CA 1
ATOM 7419 C C . PHE B 1 467 ? -4.02 35.594 -1.14 1 83 467 PHE B C 1
ATOM 7421 O O . PHE B 1 467 ? -4.578 35.312 -0.081 1 83 467 PHE B O 1
ATOM 7428 N N . GLU B 1 468 ? -3 36.312 -1.224 1 84.62 468 GLU B N 1
ATOM 7429 C CA . GLU B 1 468 ? -2.287 36.719 -0.025 1 84.62 468 GLU B CA 1
ATOM 7430 C C . GLU B 1 468 ? -3.123 37.719 0.794 1 84.62 468 GLU B C 1
ATOM 7432 O O . GLU B 1 468 ? -3.092 37.688 2.025 1 84.62 468 GLU B O 1
ATOM 7437 N N . GLN B 1 469 ? -3.883 38.5 0.064 1 83.31 469 GLN B N 1
ATOM 7438 C CA . GLN B 1 469 ? -4.785 39.406 0.765 1 83.31 469 GLN B CA 1
ATOM 7439 C C . GLN B 1 469 ? -5.902 38.625 1.466 1 83.31 469 GLN B C 1
ATOM 7441 O O . GLN B 1 469 ? -6.188 38.875 2.641 1 83.31 469 GLN B O 1
ATOM 7446 N N . ARG B 1 470 ? -6.379 37.75 0.757 1 80.56 470 ARG B N 1
ATOM 7447 C CA . ARG B 1 470 ? -7.523 37 1.272 1 80.56 470 ARG B CA 1
ATOM 7448 C C . ARG B 1 470 ? -7.113 36.094 2.424 1 80.56 470 ARG B C 1
ATOM 7450 O O . ARG B 1 470 ? -7.84 35.969 3.414 1 80.56 470 ARG B O 1
ATOM 7457 N N . ILE B 1 471 ? -5.93 35.562 2.318 1 82.69 471 ILE B N 1
ATOM 7458 C CA . ILE B 1 471 ? -5.535 34.531 3.258 1 82.69 471 ILE B CA 1
ATOM 7459 C C . ILE B 1 471 ? -4.754 35.156 4.418 1 82.69 471 ILE B C 1
ATOM 7461 O O . ILE B 1 471 ? -5.035 34.844 5.582 1 82.69 471 ILE B O 1
ATOM 7465 N N . TYR B 1 472 ? -3.9 36.156 4.059 1 84.31 472 TYR B N 1
ATOM 7466 C CA . TYR B 1 472 ? -3.004 36.656 5.09 1 84.31 472 TYR B CA 1
ATOM 7467 C C . TYR B 1 472 ? -3.439 38.031 5.547 1 84.31 472 TYR B C 1
ATOM 7469 O O . TYR B 1 472 ? -2.98 38.531 6.578 1 84.31 472 TYR B O 1
ATOM 7477 N N . GLY B 1 473 ? -4.336 38.688 4.742 1 77.06 473 GLY B N 1
ATOM 7478 C CA . GLY B 1 473 ? -4.688 40.062 5.02 1 77.06 473 GLY B CA 1
ATOM 7479 C C . GLY B 1 473 ? -3.592 41.062 4.637 1 77.06 473 GLY B C 1
ATOM 7480 O O . GLY B 1 473 ? -3.525 42.156 5.18 1 77.06 473 GLY B O 1
ATOM 7481 N N . LEU B 1 474 ? -2.701 40.594 3.865 1 73.38 474 LEU B N 1
ATOM 7482 C CA . LEU B 1 474 ? -1.62 41.469 3.404 1 73.38 474 LEU B CA 1
ATOM 7483 C C . LEU B 1 474 ? -2.117 42.438 2.336 1 73.38 474 LEU B C 1
ATOM 7485 O O . LEU B 1 474 ? -3.021 42.094 1.566 1 73.38 474 LEU B O 1
ATOM 7489 N N . PRO B 1 475 ? -1.657 43.719 2.395 1 68.38 475 PRO B N 1
ATOM 7490 C CA . PRO B 1 475 ? -2.086 44.688 1.381 1 68.38 475 PRO B CA 1
ATOM 7491 C C . PRO B 1 475 ? -1.676 44.281 -0.033 1 68.38 475 PRO B C 1
ATOM 7493 O O . PRO B 1 475 ? -0.678 43.562 -0.212 1 68.38 475 PRO B O 1
ATOM 7496 N N . VAL B 1 476 ? -2.547 44.312 -1.062 1 56.5 476 VAL B N 1
ATOM 7497 C CA . VAL B 1 476 ? -2.217 44.062 -2.461 1 56.5 476 VAL B CA 1
ATOM 7498 C C . VAL B 1 476 ? -1.213 45.125 -2.945 1 56.5 476 VAL B C 1
ATOM 7500 O O . VAL B 1 476 ? -1.446 46.312 -2.807 1 56.5 476 VAL B O 1
ATOM 7503 N N . ARG B 1 477 ? 0.123 44.719 -3.182 1 54.5 477 ARG B N 1
ATOM 7504 C CA . ARG B 1 477 ? 1.112 45.656 -3.738 1 54.5 477 ARG B CA 1
ATOM 7505 C C . ARG B 1 477 ? 0.886 45.844 -5.23 1 54.5 477 ARG B C 1
ATOM 7507 O O . ARG B 1 477 ? 0.634 44.906 -5.969 1 54.5 477 ARG B O 1
ATOM 7514 N N . ASP B 1 478 ? 0.446 46.906 -5.699 1 42.38 478 ASP B N 1
ATOM 7515 C CA . ASP B 1 478 ? 0.359 47.312 -7.098 1 42.38 478 ASP B CA 1
ATOM 7516 C C . ASP B 1 478 ? 1.724 47.25 -7.777 1 42.38 478 ASP B C 1
ATOM 7518 O O . ASP B 1 478 ? 2.734 47.656 -7.195 1 42.38 478 ASP B O 1
ATOM 7522 N N . SER B 1 479 ? 1.957 46.219 -8.586 1 38.22 479 SER B N 1
ATOM 7523 C CA . SER B 1 479 ? 3.137 46.219 -9.445 1 38.22 479 SER B CA 1
ATOM 7524 C C . SER B 1 479 ? 3.469 47.625 -9.922 1 38.22 479 SER B C 1
ATOM 7526 O O . SER B 1 479 ? 4.48 47.844 -10.602 1 38.22 479 SER B O 1
ATOM 7528 N N . SER B 1 480 ? 2.631 48.469 -9.992 1 33.03 480 SER B N 1
ATOM 7529 C CA . SER B 1 480 ? 3.029 49.75 -10.562 1 33.03 480 SER B CA 1
ATOM 7530 C C . SER B 1 480 ? 4.008 50.5 -9.648 1 33.03 480 SER B C 1
ATOM 7532 O O . SER B 1 480 ? 4.543 51.531 -10.016 1 33.03 480 SER B O 1
ATOM 7534 N N . GLU B 1 481 ? 4.055 50.219 -8.305 1 28.81 481 GLU B N 1
ATOM 7535 C CA . GLU B 1 481 ? 5.113 51.031 -7.715 1 28.81 481 GLU B CA 1
ATOM 7536 C C . GLU B 1 481 ? 6.453 50.281 -7.75 1 28.81 481 GLU B C 1
ATOM 7538 O O . GLU B 1 481 ? 6.516 49.094 -7.523 1 28.81 481 GLU B O 1
#

pLDDT: mean 93.91, std 8.15, range [28.75, 98.81]

Nearest PDB structures (foldseek):
  7xc6-assembly1_A  TM=9.224E-01  e=2.339E-40  Photobacterium phosphoreum
  4u3w-assembly1_A  TM=7.466E-01  e=9.358E-16  Burkholderia cenocepacia J2315
  5kj5-assembly1_B  TM=7.395E-01  e=8.738E-15  Pseudomonas fluorescens
  5kln-assembly1_B  TM=7.313E-01  e=8.738E-15  Pseudomonas fluorescens
  4i1w-assembly1_A  TM=7.105E-01  e=5.133E-15  Pseudomonas fluorescens

Secondary structure (DSSP, 8-state):
-EEEE--EEETTEEES--SSPPEEEE-TTSEEEEE----HHHHHHHHTS-TTTTTTS-HHHHHHHHHHHHHHHH-TT-HHHHHHHHHHHHHSS--HHHHHHHHHHHHHHTSHHHHHHHHHHHHS-GGGGTS-EEETTEEEEEEE-SEEEEE--SS-HHHHHHHHHHHHHTT-EEEEEPPTT-SSHHHHHHHHHHHH-TTSHHHHTEEEE---TT-HHHHHHHHT-SEEEEES-HHHHHHHGGGPPTT-EEEEE---EEEEEE---TT-SHHHHHHHHHHHHGGGG-STT-EEEEEEES-HHHHHHHHHHHHHHHHHHS------HHHHHHHHHHHHHHHHTT-EEEE-SSSS-EEEEEPTT----PPP--SSEEEEEEESSGGGGGGG--TTEEEEEEESHHHHHHHHHHHHHHT-SEEEETT-TTSPPTT--BTTB-GGGGGEEEEEEEPPTT--STTPPS-HHHHHHHHH------TT-/-EEEE--EEETTEEES--SSPPEEEE-TTSEEEEE----HHHHHHHHTS-TTTTTTS-HHHHHHHHHHHHHHHH-TT-HHHHHHHHHHHHHSS--HHHHHHHHHHHHHHTSHHHHHHHHHHHHS-GGGGTS-EEETTEEEEEEE-SEEEEE--SS-HHHHHHHHHHHHHTT-EEEEEPPTT-SSHHHHHHHHHHHH-TTSHHHHTEEEE---TT-THHHHHHHT-SEEEEES-HHHHHHHGGGPPTT-EEEEE---EEEEEE---TT-SHHHHHHHHHHHHGGGG-STT-EEEEEEES-HHHHHHHHHHHHHHHHHHS------HHHHHHHHHHHHHHHHTT-EEEE-SSSS-EEEEEPTT----PPP--SSEEEEEEESSGGGGGGG--TTEEEEEEESHHHHHHHHHHHHHHT-SEEEETT-TTSPPTT--BTTB-GGGGGEEEEEEEPPTT--STTPPS-HHHHHHHHH------TT-

Sequence (962 aa):
MHEVALPILVNGETVADSGVEPLVVTYESGWRITIPRPTAELVRDVLKTQRDALAELHLDEITVFLERVGRLWGDPGYPGRRDAVALAARITGYHETMIEDDYTRIARACARAKLYDIVETDLDNPLLLDDWLPKQSIFLRALPKGRVLHLMVGNVPLAGLFTVIRGLLTKNVTVAKLPRRDLVSTLAFARTFADVDPWHPLTRALSVLYWPGGDPVEQDFIDASDVVCAWGKHSSIAAIKPRIPVGTELVEFGPKESIILIGADDGGWADVAVRAAYDLSVYEQEACFSPQRIFVEGDGDVFAAGLVRGLEHVAQRLPCGFRTVDAQAHITRARQEARFDGYRVRQSAGSDWTVVTVPPGETPELEHPLGRTAYVYSVARLADAVAAVHRDTQTVAVYPWHRGKQLGRALTLAGASRVTEVGLMSRPRPGFVHDEMRPLHSLVRWVSVERGLDYRGRFRAADRAEFEQRIYGLPVRDSSEMHEVALPILVNGETVADSGVEPLVVTYESGWRITIPRPTAELVRDVLKTQRDALAELHLDEITVFLERVGRLWGDPGYPGRRDAVALAARITGYHETMIEDDYTRIARACARAKLYDIVETDLDNPLLLDDWLPKQSIFLRALPKGRVLHLMVGNVPLAGLFTVIRGLLTKNVTVAKLPRRDLVSTLAFARTFADVDPWHPLTRALSVLYWPGGDPVEQDFIDASDVVCAWGKHSSIAAIKPRIPVGTELVEFGPKESIILIGADDGGWADVAVRAAYDLSVYEQEACFSPQRIFVEGDGDVFAAGLVRGLEHVAQRLPCGFRTVDAQAHITRARQEARFDGYRVRQSAGSDWTVVTVPPGETPELEHPLGRTAYVYSVARLADAVAAVHRDTQTVAVYPWHRGKQLGRALTLAGASRVTEVGLMSRPRPGFVHDEMRPLHSLVRWVSVERGLDYRGRFRAADRAEFEQRIYGLPVRDSSE

InterPro domains:
  IPR008670 Long-chain-fatty-acyl-CoA reductase, LuxC [PF05893] (55-446)
  IPR008670 Long-chain-fatty-acyl-CoA reductase, LuxC [PIRSF009414] (5-456)
  IPR016161 Aldehyde/histidinol dehydrogenase [SSF53720] (5-406)

Radius of gyration: 30.46 Å; Cα contacts (8 Å, |Δi|>4): 2064; chains: 2; bounding box: 64×97×77 Å

Organism: Nocardia brasiliensis (strain ATCC 700358 / HUJEG-1) (NCBI:txid1133849)

Foldseek 3Di:
DAEDEDFWAALLDTGREPPDAWDWFAAPLGYIYTYHDQDPVSLVSSLPDWQQLQQQPDLVVLLVLLLVLLVLLLDCPNVLNVVLLVVLLRQLQFHSLLSNVLSNVLSVCSHSVNLVLLCCLQVVDLCLSNDFDDDQQWTKHWGFLGEEEEADDRLRLNRQSVVLSLLVSSRGQYEYEDDSRRLRSNRSSLNSSVVSPSPPSSSSSYTYYYDDPPDPVVLSSLVSHQEYEHEEEPVRCVVCVVSRDPNRYYHYHYAFEAEEFEEDDPVDCQVLLLLLLLLQPNSLQPDRLRHAEYEYQPDQVRSLVSNVVSNVVVCVSGPGGHDDPVLQVLLVVQQVVLVVVVWDWDADPGLQAIETEDDEPDDDDGDGSRRHYYYYYYDNHSLVCLQVAAQRHEEYAYPPVVVQVVCVVSNVVRHYQYYYHRNCSVPADRSDDGSNHSCSVVRIDMDIDGHDLPDDDPNHDDDPLVVCCVPVVDHRDDVVD/DAEDEDFWFALLDTGREPPDAWDWFAAPLGYIYTYYDDDPVSLVSSLPDWQQLQQQPDLVVLLVLLLVLLVLLLDCPNPLNVVLLVVLLRQLQFHSLLSNVLSNVLSVCSHSVNLVLLCCLQVVDLCLSNDFDDDQQWTKHWGFLGEEEEADDRLRLNRQSVVLSLLVSSRGQYEYEDDSRRLRRNRSSLNSSVVSPSPPSSSSSYTYYYDDPPPPVVLSSLVSHQEYEHEEEPVSCVVCVVSRDPNRYYHYHYAFEAEEFEEDDPVDCLVLLLLLLLLQPNSLQPDRLRHAEYEYQPDQVRSLVSNVVSNVVVCVSGPGGHDDPVLQVLLVVLQVVLVVVVWDWDADPGLQAIETEDDEPDDDDGDGSRRHYYYYYYDNDSLVCLQVAAQRHEEYAYPPVVVQVVCVVSNVVRHYQYYYHRNCSVPDDRSDDGSNHSCSVVRIDMDIDGHDLPDDDPNHDDDPLVVCCVPVVDHRDDVVD

Solvent-accessible surface area (backbone atoms only — not comparable to full-atom values): 49251 Å² total; per-residue (Å²): 118,52,74,47,79,42,62,32,30,52,39,41,36,80,38,70,68,63,86,59,80,54,42,75,47,78,40,92,76,41,38,33,38,35,33,33,41,75,43,75,65,54,50,52,56,49,65,64,57,55,41,62,73,35,52,81,57,48,63,66,60,54,36,53,52,41,25,55,48,14,53,48,45,56,33,78,79,32,62,65,50,43,53,36,41,59,51,38,32,55,55,54,31,40,25,53,62,56,47,49,53,45,44,42,49,50,14,54,52,25,31,48,71,47,47,51,45,53,40,28,55,41,65,64,47,63,58,30,57,71,38,76,39,80,39,85,32,21,29,35,30,41,39,38,61,16,28,35,34,35,40,41,47,42,61,40,62,58,57,40,46,49,58,52,49,52,35,48,75,42,25,22,27,31,37,36,37,45,18,87,49,35,72,36,59,57,51,46,58,55,54,42,35,39,74,74,38,58,76,39,69,68,24,44,33,32,24,36,41,52,71,62,88,86,42,72,66,55,55,58,51,56,73,67,25,39,26,36,39,42,40,37,48,64,68,58,47,56,67,46,55,53,67,57,53,83,87,38,47,76,46,80,45,62,66,46,38,17,34,34,40,37,44,68,53,92,88,54,54,63,69,59,18,33,25,44,25,43,32,22,45,52,62,44,25,57,41,44,44,18,37,46,37,32,39,22,24,49,65,26,60,65,49,48,54,36,28,51,55,15,38,58,55,40,37,74,74,51,51,78,42,62,73,52,70,66,54,50,49,40,43,51,49,45,53,50,52,39,46,73,74,68,33,51,75,48,64,45,97,63,77,71,33,37,42,34,35,43,58,72,88,57,80,80,90,69,82,77,57,43,45,30,36,39,42,28,28,31,34,89,46,60,75,63,53,43,74,76,43,32,75,49,24,34,27,37,22,17,34,59,52,73,56,34,66,71,41,39,64,61,36,40,74,39,24,26,20,30,37,39,43,58,51,40,54,88,53,76,50,59,48,66,58,58,85,22,37,47,69,57,58,75,41,33,29,37,30,38,36,50,52,59,65,79,46,85,58,98,69,40,55,66,57,58,55,60,46,41,28,70,72,69,64,43,81,68,77,60,81,82,112,120,54,75,47,80,42,61,31,29,53,39,42,38,79,37,70,68,63,87,59,82,54,41,76,48,79,41,94,76,40,38,33,40,35,33,32,43,76,44,73,67,53,51,53,55,48,64,63,57,56,41,63,72,35,53,82,57,48,63,65,59,52,35,52,52,43,24,53,46,15,54,48,46,56,34,78,78,33,62,65,48,44,54,36,40,59,52,38,33,56,56,56,32,40,26,53,61,56,47,49,51,45,44,43,50,50,14,57,52,26,32,49,71,48,46,51,44,53,40,28,55,42,64,64,48,62,59,30,57,72,37,76,38,81,38,82,32,20,30,36,31,42,40,38,61,16,28,35,33,35,41,39,45,44,61,40,61,59,57,39,45,49,57,51,49,52,34,48,75,40,25,22,28,31,37,35,36,44,19,88,49,34,72,36,59,56,50,45,56,55,54,40,36,38,73,76,37,56,78,39,70,68,24,44,33,32,26,36,40,51,70,62,89,85,42,71,64,56,54,58,50,55,74,66,25,40,27,37,38,41,40,35,48,64,68,60,48,56,67,47,54,52,70,56,52,83,88,37,45,74,46,79,44,62,65,45,37,16,32,35,39,37,44,70,52,93,88,54,53,61,69,59,19,33,26,44,25,44,31,23,45,52,63,44,25,57,41,45,46,18,36,47,40,34,38,22,24,51,63,24,61,64,49,49,55,36,28,50,54,15,38,57,56,39,37,73,76,51,51,78,43,60,74,51,69,65,51,49,49,39,42,51,48,47,52,49,50,39,47,71,74,67,34,54,75,47,64,46,97,64,77,70,33,35,42,34,36,43,58,73,88,57,79,79,90,69,81,79,57,43,46,30,37,38,42,29,28,30,36,88,47,60,76,63,54,44,75,77,43,33,74,50,24,33,28,37,23,18,33,58,51,74,55,33,67,71,42,39,63,61,37,41,75,39,23,25,22,29,36,40,43,60,50,41,55,87,52,75,48,60,48,66,61,59,84,24,37,46,69,58,59,75,41,33,30,35,29,38,38,50,53,59,66,78,46,84,58,97,69,40,56,65,58,58,52,58,44,40,26,72,72,70,64,43,80,68,78,61,82,83,111